Protein AF-0000000066992624 (afdb_homodimer)

Radius of gyration: 34.15 Å; Cα contacts (8 Å, |Δi|>4): 2278; chains: 2; bounding box: 54×127×73 Å

Sequence (904 aa):
MALAYSEAIERLLHIAQHQRNSRLEYQRHVPLGESTGGVVAHDLVSPKSIPEYDTSAMDGYAIYSGATAGAAPETPVLFRVEGILAAGDLPKELPKPITNRDGQVEPCVEIMTGAIFPECGPTGKPYDACVKVEDAVLVDSPHQGHSGRHILVVKPIAPNANKRFANSDICKGDIIISKGEAVRPCHIMTLAAVGFEFIPLIRKPRVAIFSTGRELVNGKGATRDANGPYLAATAREMGLDVDFLGIVDDDAARLHCQAEKMANSGLYDLVITSGAVSKGKFDHVRQVLEQLDAEIVFHGLAIRPGHPALFALLPTKGARKTAFFGLPGNPGAAAACFRFLTVPYLRALQGQPPEPPILARLSSPRGVCNLKSAPQTDCFRLGLLSTTLEGQLTVQSNPDHSPAKLGPFLSANCWIHLKSDFFPPPTSSGLLVECYPVSPAGILNLQPSYYNMALAYSEAIERLLHIAQHQRNSRLEYQRHVPLGESTGGVVAHDLVSPKSIPEYDTSAMDGYAIYSGATAGAAPETPVLFRVEGILAAGDLPKELPKPITNRDGQVEPCVEIMTGAIFPECGPTGKPYDACVKVEDAVLVDSPHQGHSGRHILVVKPIAPNANKRFANSDICKGDIIISKGEAVRPCHIMTLAAVGFEFIPLIRKPRVAIFSTGRELVNGKGATRDANGPYLAATAREMGLDVDFLGIVDDDAARLHCQAEKMANSGLYDLVITSGAVSKGKFDHVRQVLEQLDAEIVFHGLAIRPGHPALFALLPTKGARKTAFFGLPGNPGAAAACFRFLTVPYLRALQGQPPEPPILARLSSPRGVCNLKSAPQTDCFRLGLLSTTLEGQLTVQSNPDHSPAKLGPFLSANCWIHLKSDFFPPPTSSGLLVECYPVSPAGILNLQPSYYN

Foldseek 3Di:
DFAFLVVLLVVLLVVLLVLLVQDPCFKDKDFLVPQFLFFFQFFDFFQAAVVNAKWFQAWAKQFQLVQCAPAAQVRWAKAFAQEEFEAPDDADAGEDFDQDPVGTHGYIHGYHHNTHAHQQHPVNGGRFEGDHRVQWAWDPPPDDDDPGIMIIGRHRDDGNYRMDGIRPPPHGGHGLDGGLDGDHVVSSVVCVVSPDGIGMGTDAFEEEEEEEEQLCDDDPRRDHADQLVVLQVLCVLSVHHYDYPYYFYLDLVRLLVVVVCVQAVVRGQEYEYEALLDPDPSNNNVVSCVVQVKAWPDAAHQEPPWGGKTWIWGHYPDPRTHIYIYTYNQNLRSLVCCQSPVLSSSSSSRPHDDDFFDKAFEDFVVLCVVVPRDASHKYKFFWAWAAEPVGGIYIYTDNDGDSNDDVSVVRGQWIWIQGNPRDPPPPGPGDITTIGGSRPNRDRPHHYDPDD/DFAFLVVLLVVLLVQLLVLLVQDPCFKDKDFLVPQFLFFFQFFDFFQAAVVNAKAFLAWAKQFQLVQCAPAAQVRWAKAFAQEEFEAPDDADAGDQFDQDPVGTHHYIHGYHHNTHAHDQHPVNGGRFEGDHHVQWAWDPPPDDDDPGIMIIGRHRDDGNYRMDGIRPPPHGGHGLDGGLDGDHVVSSVVCVVSPDGIGMGTDAFEEEEEEEEQLCDDDPRRDPQDQLVVLQVLCVLSVHHYDYPYYFYLDLVRLLVVVVCVQAVVRGQEYEYEALLDPDPSNNNVVSCVVQVKAWPDAAHQEPPWGGKTWIWGHYPDPRTHIYIYTYNQNLRSLVCCQSPVLSSSSSSRPHDDDFFDKAFEDFVVLCVVVPRDASHKYKFFWAWAAEPVGGIYIYTDNDGDSNDDVSVVRGQWIWIQGNPRDPPPPGPTDITTIGGSRPNRDRPHHYDPDD

Structure (mmCIF, N/CA/C/O backbone):
data_AF-0000000066992624-model_v1
#
loop_
_entity.id
_entity.type
_entity.pdbx_description
1 polymer 'molybdopterin adenylyltransferase'
#
loop_
_atom_site.group_PDB
_atom_site.id
_atom_site.type_symbol
_atom_site.label_atom_id
_atom_site.label_alt_id
_atom_site.label_comp_id
_atom_site.label_asym_id
_atom_site.label_entity_id
_atom_site.label_seq_id
_atom_site.pdbx_PDB_ins_code
_atom_site.Cartn_x
_atom_site.Cartn_y
_atom_site.Cartn_z
_atom_site.occupancy
_atom_site.B_iso_or_equiv
_atom_site.auth_seq_id
_atom_site.auth_comp_id
_atom_site.auth_asym_id
_atom_site.auth_atom_id
_atom_site.pdbx_PDB_model_num
ATOM 1 N N . MET A 1 1 ? 17.672 34 5.648 1 62.94 1 MET A N 1
ATOM 2 C CA . MET A 1 1 ? 17.016 33.562 4.426 1 62.94 1 MET A CA 1
ATOM 3 C C . MET A 1 1 ? 16.625 32.094 4.527 1 62.94 1 MET A C 1
ATOM 5 O O . MET A 1 1 ? 17.328 31.297 5.16 1 62.94 1 MET A O 1
ATOM 9 N N . ALA A 1 2 ? 15.398 31.859 4.117 1 86.19 2 ALA A N 1
ATOM 10 C CA . ALA A 1 2 ? 14.93 30.469 4.188 1 86.19 2 ALA A CA 1
ATOM 11 C C . ALA A 1 2 ? 15.766 29.562 3.289 1 86.19 2 ALA A C 1
ATOM 13 O O . ALA A 1 2 ? 16.203 29.984 2.213 1 86.19 2 ALA A O 1
ATOM 14 N N . LEU A 1 3 ? 16.25 28.469 3.82 1 93.75 3 LEU A N 1
ATOM 15 C CA . LEU A 1 3 ? 17.016 27.469 3.082 1 93.75 3 LEU A CA 1
ATOM 16 C C . LEU A 1 3 ? 16.203 26.875 1.946 1 93.75 3 LEU A C 1
ATOM 18 O O . LEU A 1 3 ? 15.016 26.562 2.127 1 93.75 3 LEU A O 1
ATOM 22 N N . ALA A 1 4 ? 16.844 26.797 0.786 1 94.94 4 ALA A N 1
ATOM 23 C CA . ALA A 1 4 ? 16.172 26.203 -0.369 1 94.94 4 ALA A CA 1
ATOM 24 C C . ALA A 1 4 ? 15.844 24.734 -0.123 1 94.94 4 ALA A C 1
ATOM 26 O O . ALA A 1 4 ? 16.625 24.016 0.519 1 94.94 4 ALA A O 1
ATOM 27 N N . TYR A 1 5 ? 14.766 24.297 -0.719 1 96.44 5 TYR A N 1
ATOM 28 C CA . TYR A 1 5 ? 14.32 22.906 -0.53 1 96.44 5 TYR A CA 1
ATOM 29 C C . TYR A 1 5 ? 15.375 21.922 -1.004 1 96.44 5 TYR A C 1
ATOM 31 O O . TYR A 1 5 ? 15.688 20.953 -0.305 1 96.44 5 TYR A O 1
ATOM 39 N N . SER A 1 6 ? 15.945 22.109 -2.174 1 95.25 6 SER A N 1
ATOM 40 C CA . SER A 1 6 ? 16.938 21.219 -2.752 1 95.25 6 SER A CA 1
ATOM 41 C C . SER A 1 6 ? 18.156 21.078 -1.845 1 95.25 6 SER A C 1
ATOM 43 O O . SER A 1 6 ? 18.672 19.969 -1.661 1 95.25 6 SER A O 1
ATOM 45 N N . GLU A 1 7 ? 18.578 22.172 -1.313 1 96.38 7 GLU A N 1
ATOM 46 C CA . GLU A 1 7 ? 19.719 22.141 -0.401 1 96.38 7 GLU A CA 1
ATOM 47 C C . GLU A 1 7 ? 19.375 21.391 0.885 1 96.38 7 GLU A C 1
ATOM 49 O O . GLU A 1 7 ? 20.188 20.625 1.402 1 96.38 7 GLU A O 1
ATOM 54 N N . ALA A 1 8 ? 18.188 21.641 1.414 1 97.81 8 ALA A N 1
ATOM 55 C CA . ALA A 1 8 ? 17.75 20.953 2.619 1 97.81 8 ALA A CA 1
ATOM 56 C C . ALA A 1 8 ? 17.75 19.438 2.42 1 97.81 8 ALA A C 1
ATOM 58 O O . ALA A 1 8 ? 18.219 18.688 3.281 1 97.81 8 ALA A O 1
ATOM 59 N N . ILE A 1 9 ? 17.297 18.984 1.275 1 97.81 9 ILE A N 1
ATOM 60 C CA . ILE A 1 9 ? 17.203 17.547 0.972 1 97.81 9 ILE A CA 1
ATOM 61 C C . ILE A 1 9 ? 18.609 16.969 0.861 1 97.81 9 ILE A C 1
ATOM 63 O O . ILE A 1 9 ? 18.875 15.867 1.364 1 97.81 9 ILE A O 1
ATOM 67 N N . GLU A 1 10 ? 19.469 17.656 0.234 1 97.69 10 GLU A N 1
ATOM 68 C CA . GLU A 1 10 ? 20.844 17.188 0.115 1 97.69 10 GLU A CA 1
ATOM 69 C C . GLU A 1 10 ? 21.484 16.984 1.488 1 97.69 10 GLU A C 1
ATOM 71 O O . GLU A 1 10 ? 22.109 15.945 1.739 1 97.69 10 GLU A O 1
ATOM 76 N N . ARG A 1 11 ? 21.281 17.938 2.336 1 97.88 11 ARG A N 1
ATOM 77 C CA . ARG A 1 11 ? 21.828 17.828 3.688 1 97.88 11 ARG A CA 1
ATOM 78 C C . ARG A 1 11 ? 21.203 16.656 4.438 1 97.88 11 ARG A C 1
ATOM 80 O O . ARG A 1 11 ? 21.906 15.875 5.078 1 97.88 11 ARG A O 1
ATOM 87 N N . LEU A 1 12 ? 19.906 16.578 4.355 1 97.62 12 LEU A N 1
ATOM 88 C CA . LEU A 1 12 ? 19.172 15.516 5.023 1 97.62 12 LEU A CA 1
ATOM 89 C C . LEU A 1 12 ? 19.672 14.141 4.578 1 97.62 12 LEU A C 1
ATOM 91 O O . LEU A 1 12 ? 19.891 13.258 5.41 1 97.62 12 LEU A O 1
ATOM 95 N N . LEU A 1 13 ? 19.828 13.977 3.281 1 97.69 13 LEU A N 1
ATOM 96 C CA . LEU A 1 13 ? 20.234 12.688 2.727 1 97.69 13 LEU A CA 1
ATOM 97 C C . LEU A 1 13 ? 21.656 12.336 3.154 1 97.69 13 LEU A C 1
ATOM 99 O O . LEU A 1 13 ? 21.938 11.18 3.471 1 97.69 13 LEU A O 1
ATOM 103 N N . HIS A 1 14 ? 22.516 13.328 3.193 1 97.12 14 HIS A N 1
ATOM 104 C CA . HIS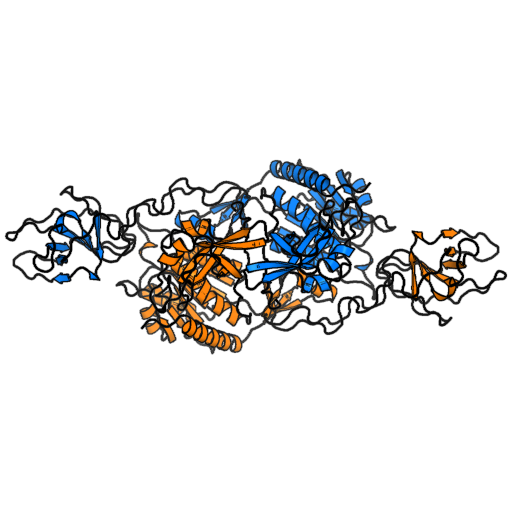 A 1 14 ? 23.891 13.117 3.637 1 97.12 14 HIS A CA 1
ATOM 105 C C . HIS A 1 14 ? 23.938 12.664 5.09 1 97.12 14 HIS A C 1
ATOM 107 O O . HIS A 1 14 ? 24.641 11.703 5.426 1 97.12 14 HIS A O 1
ATOM 113 N N . ILE A 1 15 ? 23.188 13.258 5.883 1 97 15 ILE A N 1
ATOM 114 C CA . ILE A 1 15 ? 23.156 12.93 7.305 1 97 15 ILE A CA 1
ATOM 115 C C . ILE A 1 15 ? 22.547 11.539 7.496 1 97 15 ILE A C 1
ATOM 117 O O . ILE A 1 15 ? 23.047 10.75 8.305 1 97 15 ILE A O 1
ATOM 121 N N . ALA A 1 16 ? 21.484 11.242 6.801 1 96.69 16 ALA A N 1
ATOM 122 C CA . ALA A 1 16 ? 20.844 9.93 6.895 1 96.69 16 ALA A CA 1
ATOM 123 C C . ALA A 1 16 ? 21.828 8.82 6.543 1 96.69 16 ALA A C 1
ATOM 125 O O . ALA A 1 16 ? 21.859 7.781 7.211 1 96.69 16 ALA A O 1
ATOM 126 N N . GLN A 1 17 ? 22.578 9.047 5.488 1 94.06 17 GLN A N 1
ATOM 127 C CA . GLN A 1 17 ? 23.562 8.062 5.062 1 94.06 17 GLN A CA 1
ATOM 128 C C . GLN A 1 17 ? 24.625 7.844 6.137 1 94.06 17 GLN A C 1
ATOM 130 O O . GLN A 1 17 ? 25.016 6.707 6.414 1 94.06 17 GLN A O 1
ATOM 135 N N . HIS A 1 18 ? 25.031 8.906 6.719 1 93.12 18 HIS A N 1
ATOM 136 C CA . HIS A 1 18 ? 26.016 8.812 7.789 1 93.12 18 HIS A CA 1
ATOM 137 C C . HIS A 1 18 ? 25.453 8.055 8.984 1 93.12 18 HIS A C 1
ATOM 139 O O . HIS A 1 18 ? 26.141 7.207 9.562 1 93.12 18 HIS A O 1
ATOM 145 N N . GLN A 1 19 ? 24.266 8.398 9.328 1 92.44 19 GLN A N 1
ATOM 146 C CA . GLN A 1 19 ? 23.625 7.723 10.461 1 92.44 19 GLN A CA 1
ATOM 147 C C . GLN A 1 19 ? 23.422 6.238 10.172 1 92.44 19 GLN A C 1
ATOM 149 O O . GLN A 1 19 ? 23.562 5.398 11.062 1 92.44 19 GLN A O 1
ATOM 154 N N . ARG A 1 20 ? 23.047 5.934 8.945 1 91.19 20 ARG A N 1
ATOM 155 C CA . ARG A 1 20 ? 22.891 4.543 8.547 1 91.19 20 ARG A CA 1
ATOM 156 C C . ARG A 1 20 ? 24.172 3.758 8.75 1 91.19 20 ARG A C 1
ATOM 158 O O . ARG A 1 20 ? 24.156 2.656 9.305 1 91.19 20 ARG A O 1
ATOM 165 N N . ASN A 1 21 ? 25.25 4.332 8.352 1 87.81 21 ASN A N 1
ATOM 166 C CA . ASN A 1 21 ? 26.562 3.682 8.414 1 87.81 21 ASN A CA 1
ATOM 167 C C . ASN A 1 21 ? 27.047 3.523 9.852 1 87.81 21 ASN A C 1
ATOM 169 O O . ASN A 1 21 ? 27.891 2.684 10.133 1 87.81 21 ASN A O 1
ATOM 173 N N . SER A 1 22 ? 26.469 4.293 10.711 1 83.38 22 SER A N 1
ATOM 174 C CA . SER A 1 22 ? 26.922 4.277 12.094 1 83.38 22 SER A CA 1
ATOM 175 C C . SER A 1 22 ? 26.062 3.346 12.945 1 83.38 22 SER A C 1
ATOM 177 O O . SER A 1 22 ? 26.328 3.162 14.133 1 83.38 22 SER A O 1
ATOM 179 N N . ARG A 1 23 ? 25.078 2.764 12.305 1 80 23 ARG A N 1
ATOM 180 C CA . ARG A 1 23 ? 24.188 1.876 13.055 1 80 23 ARG A CA 1
ATOM 181 C C . ARG A 1 23 ? 24.891 0.557 13.383 1 80 23 ARG A C 1
ATOM 183 O O . ARG A 1 23 ? 25.438 -0.093 12.492 1 80 23 ARG A O 1
ATOM 190 N N . LEU A 1 24 ? 25.016 0.186 14.625 1 67.44 24 LEU A N 1
ATOM 191 C CA . LEU A 1 24 ? 25.672 -1.04 15.062 1 67.44 24 LEU A CA 1
ATOM 192 C C . LEU A 1 24 ? 24.922 -2.27 14.555 1 67.44 24 LEU A C 1
ATOM 194 O O . LEU A 1 24 ? 25.516 -3.152 13.93 1 67.44 24 LEU A O 1
ATOM 198 N N . GLU A 1 25 ? 23.688 -2.418 15.047 1 70.69 25 GLU A N 1
ATOM 199 C CA . GLU A 1 25 ? 22.859 -3.543 14.609 1 70.69 25 GLU A CA 1
ATOM 200 C C . GLU A 1 25 ? 21.953 -3.145 13.445 1 70.69 25 GLU A C 1
ATOM 202 O O . GLU A 1 25 ? 20.75 -2.955 13.625 1 70.69 25 GLU A O 1
ATOM 207 N N . TYR A 1 26 ? 22.641 -3.301 12.258 1 81.12 26 TYR A N 1
ATOM 208 C CA . TYR A 1 26 ? 21.984 -2.676 11.117 1 81.12 26 TYR A CA 1
ATOM 209 C C . TYR A 1 26 ? 21.031 -3.652 10.43 1 81.12 26 TYR A C 1
ATOM 211 O O . TYR A 1 26 ? 20.141 -3.24 9.695 1 81.12 26 TYR A O 1
ATOM 219 N N . GLN A 1 27 ? 21.234 -4.984 10.836 1 88.31 27 GLN A N 1
ATOM 220 C CA . GLN A 1 27 ? 20.359 -5.93 10.156 1 88.31 27 GLN A CA 1
ATOM 221 C C . GLN A 1 27 ? 19.906 -7.031 11.109 1 88.31 27 GLN A C 1
ATOM 223 O O . GLN A 1 27 ? 20.5 -7.223 12.172 1 88.31 27 GLN A O 1
ATOM 228 N N . ARG A 1 28 ? 18.844 -7.613 10.789 1 92.31 28 ARG A N 1
ATOM 229 C CA . ARG A 1 28 ? 18.281 -8.742 11.523 1 92.31 28 ARG A CA 1
ATOM 230 C C . ARG A 1 28 ? 17.781 -9.82 10.57 1 92.31 28 ARG A C 1
ATOM 232 O O . ARG A 1 28 ? 17.266 -9.508 9.484 1 92.31 28 ARG A O 1
ATOM 239 N N . HIS A 1 29 ? 17.984 -11.055 10.945 1 96.25 29 HIS A N 1
ATOM 240 C CA . HIS A 1 29 ? 17.406 -12.164 10.188 1 96.25 29 HIS A CA 1
ATOM 241 C C . HIS A 1 29 ? 15.961 -12.414 10.586 1 96.25 29 HIS A C 1
ATOM 243 O O . HIS A 1 29 ? 15.672 -12.672 11.758 1 96.25 29 HIS A O 1
ATOM 249 N N . VAL A 1 30 ? 15.125 -12.305 9.617 1 97.06 30 VAL A N 1
ATOM 250 C CA . VAL A 1 30 ? 13.688 -12.406 9.859 1 97.06 30 VAL A CA 1
ATOM 251 C C . VAL A 1 30 ? 13.125 -13.594 9.094 1 97.06 30 VAL A C 1
ATOM 253 O O . VAL A 1 30 ? 13.531 -13.859 7.957 1 97.06 30 VAL A O 1
ATOM 256 N N . PRO A 1 31 ? 12.188 -14.359 9.789 1 97.94 31 PRO A N 1
ATOM 257 C CA . PRO A 1 31 ? 11.523 -15.406 9.016 1 97.94 31 PRO A CA 1
ATOM 258 C C . PRO A 1 31 ? 10.883 -14.883 7.734 1 97.94 31 PRO A C 1
ATOM 260 O O . PRO A 1 31 ? 10.305 -13.797 7.727 1 97.94 31 PRO A O 1
ATOM 263 N N . LEU A 1 32 ? 10.984 -15.633 6.648 1 97.88 32 LEU A N 1
ATOM 264 C CA . LEU A 1 32 ? 10.516 -15.211 5.332 1 97.88 32 LEU A CA 1
ATOM 265 C C . LEU A 1 32 ? 9.047 -14.797 5.387 1 97.88 32 LEU A C 1
ATOM 267 O O . LEU A 1 32 ? 8.664 -13.781 4.801 1 97.88 32 LEU A O 1
ATOM 271 N N . GLY A 1 33 ? 8.289 -15.531 6.164 1 96.5 33 GLY A N 1
ATOM 272 C CA . GLY A 1 33 ? 6.859 -15.273 6.242 1 96.5 33 GLY A CA 1
ATOM 273 C C . GLY A 1 33 ? 6.523 -13.969 6.934 1 96.5 33 GLY A C 1
ATOM 274 O O . GLY A 1 33 ? 5.398 -13.477 6.828 1 96.5 33 GLY A O 1
ATOM 275 N N . GLU A 1 34 ? 7.461 -13.352 7.59 1 95.56 34 GLU A N 1
ATOM 276 C CA . GLU A 1 34 ? 7.258 -12.109 8.328 1 95.56 34 GLU A CA 1
ATOM 277 C C . GLU A 1 34 ? 8.031 -10.961 7.695 1 95.56 34 GLU A C 1
ATOM 279 O O . GLU A 1 34 ? 8.164 -9.891 8.289 1 95.56 34 GLU A O 1
ATOM 284 N N . SER A 1 35 ? 8.453 -11.156 6.52 1 97.19 35 SER A N 1
ATOM 285 C CA . SER A 1 35 ? 9.445 -10.242 5.973 1 97.19 35 SER A CA 1
ATOM 286 C C . SER A 1 35 ? 8.797 -9.188 5.078 1 97.19 35 SER A C 1
ATOM 288 O O . SER A 1 35 ? 9.438 -8.203 4.707 1 97.19 35 SER A O 1
ATOM 290 N N . THR A 1 36 ? 7.504 -9.328 4.766 1 96 36 THR A N 1
ATOM 291 C CA . THR A 1 36 ? 6.859 -8.398 3.842 1 96 36 THR A CA 1
ATOM 292 C C . THR A 1 36 ? 6.988 -6.961 4.332 1 96 36 THR A C 1
ATOM 294 O O . THR A 1 36 ? 6.758 -6.68 5.512 1 96 36 THR A O 1
ATOM 297 N N . GLY A 1 37 ? 7.402 -6.062 3.447 1 93.88 37 GLY A N 1
ATOM 298 C CA . GLY A 1 37 ? 7.52 -4.648 3.775 1 93.88 37 GLY A CA 1
ATOM 299 C C . GLY A 1 37 ? 8.891 -4.27 4.297 1 93.88 37 GLY A C 1
ATOM 300 O O . GLY A 1 37 ? 9.242 -3.086 4.34 1 93.88 37 GLY A O 1
ATOM 301 N N . GLY A 1 38 ? 9.656 -5.258 4.781 1 96.12 38 GLY A N 1
ATOM 302 C CA . GLY A 1 38 ? 11.016 -4.996 5.23 1 96.12 38 GLY A CA 1
ATOM 303 C C . GLY A 1 38 ? 11.969 -4.676 4.094 1 96.12 38 GLY A C 1
ATOM 304 O O . GLY A 1 38 ? 11.719 -5.051 2.945 1 96.12 38 GLY A O 1
ATOM 305 N N . VAL A 1 39 ? 13.039 -3.961 4.402 1 96.62 39 VAL A N 1
ATOM 306 C CA . VAL A 1 39 ? 14.055 -3.596 3.412 1 96.62 39 VAL A CA 1
ATOM 307 C C . VAL A 1 39 ? 15.242 -4.543 3.518 1 96.62 39 VAL A C 1
ATOM 309 O O . VAL A 1 39 ? 15.805 -4.734 4.602 1 96.62 39 VAL A O 1
ATOM 312 N N . VAL A 1 40 ? 15.594 -5.113 2.385 1 97.56 40 VAL A N 1
ATOM 313 C CA . VAL A 1 40 ? 16.656 -6.117 2.428 1 97.56 40 VAL A CA 1
ATOM 314 C C . VAL A 1 40 ? 18.016 -5.438 2.594 1 97.56 40 VAL A C 1
ATOM 316 O O . VAL A 1 40 ? 18.266 -4.387 1.995 1 97.56 40 VAL A O 1
ATOM 319 N N . ALA A 1 41 ? 18.875 -6.012 3.369 1 95.69 41 ALA A N 1
ATOM 320 C CA . ALA A 1 41 ? 20.172 -5.438 3.723 1 95.69 41 ALA A CA 1
ATOM 321 C C . ALA A 1 41 ? 21.219 -5.738 2.648 1 95.69 41 ALA A C 1
ATOM 323 O O . ALA A 1 41 ? 22.219 -5.031 2.535 1 95.69 41 ALA A O 1
ATOM 324 N N . HIS A 1 42 ? 20.984 -6.836 1.889 1 95.5 42 HIS A N 1
ATOM 325 C CA . HIS A 1 42 ? 21.891 -7.309 0.848 1 95.5 42 HIS A CA 1
ATOM 326 C C . HIS A 1 42 ? 21.125 -7.828 -0.36 1 95.5 42 HIS A C 1
ATOM 328 O O . HIS A 1 42 ? 19.938 -8.148 -0.255 1 95.5 42 HIS A O 1
ATOM 334 N N . ASP A 1 43 ? 21.891 -7.848 -1.458 1 97.94 43 ASP A N 1
ATOM 335 C CA . ASP A 1 43 ? 21.297 -8.562 -2.586 1 97.94 43 ASP A CA 1
ATOM 336 C C . ASP A 1 43 ? 21.016 -10.023 -2.223 1 97.94 43 ASP A C 1
ATOM 338 O O . ASP A 1 43 ? 21.891 -10.711 -1.673 1 97.94 43 ASP A O 1
ATOM 342 N N . LEU A 1 44 ? 19.859 -10.453 -2.445 1 98.44 44 LEU A N 1
ATOM 343 C CA . LEU A 1 44 ? 19.547 -11.867 -2.285 1 98.44 44 LEU A CA 1
ATOM 344 C C . LEU A 1 44 ? 19.578 -12.586 -3.633 1 98.44 44 LEU A C 1
ATOM 346 O O . LEU A 1 44 ? 18.812 -12.25 -4.535 1 98.44 44 LEU A O 1
ATOM 350 N N . VAL A 1 45 ? 20.422 -13.523 -3.77 1 98.19 45 VAL A N 1
ATOM 351 C CA . VAL A 1 45 ? 20.656 -14.219 -5.027 1 98.19 45 VAL A CA 1
ATOM 352 C C . VAL A 1 45 ? 20.188 -15.672 -4.906 1 98.19 45 VAL A C 1
ATOM 354 O O . VAL A 1 45 ? 20.281 -16.266 -3.832 1 98.19 45 VAL A O 1
ATOM 357 N N . SER A 1 46 ? 19.766 -16.172 -5.973 1 97.75 46 SER A N 1
ATOM 358 C CA . SER A 1 46 ? 19.281 -17.547 -5.949 1 97.75 46 SER A CA 1
ATOM 359 C C . SER A 1 46 ? 20.422 -18.531 -5.746 1 97.75 46 SER A C 1
ATOM 361 O O . SER A 1 46 ? 21.422 -18.5 -6.477 1 97.75 46 SER A O 1
ATOM 363 N N . PRO A 1 47 ? 20.312 -19.438 -4.805 1 96.75 47 PRO A N 1
ATOM 364 C CA . PRO A 1 47 ? 21.344 -20.453 -4.598 1 96.75 47 PRO A CA 1
ATOM 365 C C . PRO A 1 47 ? 21.203 -21.641 -5.562 1 96.75 47 PRO A C 1
ATOM 367 O O . PRO A 1 47 ? 22.078 -22.516 -5.598 1 96.75 47 PRO A O 1
ATOM 370 N N . LYS A 1 48 ? 20.172 -21.672 -6.336 1 94.62 48 LYS A N 1
ATOM 371 C CA . LYS A 1 48 ? 19.922 -22.766 -7.27 1 94.62 48 LYS A CA 1
ATOM 372 C C . LYS A 1 48 ? 19.125 -22.297 -8.484 1 94.62 48 LYS A C 1
ATOM 374 O O . LYS A 1 48 ? 18.641 -21.156 -8.5 1 94.62 48 LYS A O 1
ATOM 379 N N . SER A 1 49 ? 19.062 -23.125 -9.461 1 94.31 49 SER A N 1
ATOM 380 C CA . SER A 1 49 ? 18.281 -22.844 -10.648 1 94.31 49 SER A CA 1
ATOM 381 C C . SER A 1 49 ? 16.859 -23.406 -10.523 1 94.31 49 SER A C 1
ATOM 383 O O . SER A 1 49 ? 16.625 -24.344 -9.766 1 94.31 49 SER A O 1
ATOM 385 N N . ILE A 1 50 ? 15.969 -22.797 -11.203 1 92.62 50 ILE A N 1
ATOM 386 C CA . ILE A 1 50 ? 14.602 -23.297 -11.328 1 92.62 50 ILE A CA 1
ATOM 387 C C . ILE A 1 50 ? 14.234 -23.453 -12.797 1 92.62 50 ILE A C 1
ATOM 389 O O . ILE A 1 50 ? 14.266 -22.484 -13.562 1 92.62 50 ILE A O 1
ATOM 393 N N . PRO A 1 51 ? 13.844 -24.609 -13.227 1 90.31 51 PRO A N 1
ATOM 394 C CA . PRO A 1 51 ? 14.031 -25.859 -12.484 1 90.31 51 PRO A CA 1
ATOM 395 C C . PRO A 1 51 ? 15.5 -26.281 -12.391 1 90.31 51 PRO A C 1
ATOM 397 O O . PRO A 1 51 ? 16.312 -25.844 -13.211 1 90.31 51 PRO A O 1
ATOM 400 N N . GLU A 1 52 ? 15.781 -27.031 -11.477 1 89.69 52 GLU A N 1
ATOM 401 C CA . GLU A 1 52 ? 17.141 -27.531 -11.312 1 89.69 52 GLU A CA 1
ATOM 402 C C . GLU A 1 52 ? 17.469 -28.609 -12.344 1 89.69 52 GLU A C 1
ATOM 404 O O . GLU A 1 52 ? 18.641 -28.797 -12.703 1 89.69 52 GLU A O 1
ATOM 409 N N . TYR A 1 53 ? 16.406 -29.266 -12.773 1 88.75 53 TYR A N 1
ATOM 410 C CA . TYR A 1 53 ? 16.516 -30.344 -13.766 1 88.75 53 TYR A CA 1
ATOM 411 C C . TYR A 1 53 ? 15.484 -30.156 -14.875 1 88.75 53 TYR A C 1
ATOM 413 O O . TYR A 1 53 ? 14.523 -29.391 -14.719 1 88.75 53 TYR A O 1
ATOM 421 N N . ASP A 1 54 ? 15.766 -30.812 -15.938 1 91.12 54 ASP A N 1
ATOM 422 C CA . ASP A 1 54 ? 14.734 -30.844 -16.969 1 91.12 54 ASP A CA 1
ATOM 423 C C . ASP A 1 54 ? 13.484 -31.562 -16.484 1 91.12 54 ASP A C 1
ATOM 425 O O . ASP A 1 54 ? 13.562 -32.656 -15.898 1 91.12 54 ASP A O 1
ATOM 429 N N . THR A 1 55 ? 12.383 -30.891 -16.672 1 90.25 55 THR A N 1
ATOM 430 C CA . THR A 1 55 ? 11.125 -31.469 -16.203 1 90.25 55 THR A CA 1
ATOM 431 C C . THR A 1 55 ? 10.102 -31.531 -17.328 1 90.25 55 THR A C 1
ATOM 433 O O . THR A 1 55 ? 10.281 -30.906 -18.375 1 90.25 55 THR A O 1
ATOM 436 N N . SER A 1 56 ? 9.109 -32.344 -17.094 1 91.38 56 SER A N 1
ATOM 437 C CA . SER A 1 56 ? 8.062 -32.469 -18.109 1 91.38 56 SER A CA 1
ATOM 438 C C . SER A 1 56 ? 7.055 -31.344 -18 1 91.38 56 SER A C 1
ATOM 440 O O . SER A 1 56 ? 6.645 -30.969 -16.906 1 91.38 56 SER A O 1
ATOM 442 N N . ALA A 1 57 ? 6.605 -30.797 -19.062 1 89.12 57 ALA A N 1
ATOM 443 C CA . ALA A 1 57 ? 5.613 -29.734 -19.109 1 89.12 57 ALA A CA 1
ATOM 444 C C . ALA A 1 57 ? 4.195 -30.297 -19.141 1 89.12 57 ALA A C 1
ATOM 446 O O . ALA A 1 57 ? 3.225 -29.562 -18.906 1 89.12 57 ALA A O 1
ATOM 447 N N . MET A 1 58 ? 4.105 -31.594 -19.422 1 88.69 58 MET A N 1
ATOM 448 C CA . MET A 1 58 ? 2.812 -32.25 -19.609 1 88.69 58 MET A CA 1
ATOM 449 C C . MET A 1 58 ? 2.818 -33.625 -19 1 88.69 58 MET A C 1
ATOM 451 O O . MET A 1 58 ? 3.883 -34.219 -18.797 1 88.69 58 MET A O 1
ATOM 455 N N . ASP A 1 59 ? 1.604 -34.062 -18.781 1 87.44 59 ASP A N 1
ATOM 456 C CA . ASP A 1 59 ? 1.459 -35.5 -18.484 1 87.44 59 ASP A CA 1
ATOM 457 C C . ASP A 1 59 ? 1.63 -36.344 -19.75 1 87.44 59 ASP A C 1
ATOM 459 O O . ASP A 1 59 ? 1.065 -36 -20.797 1 87.44 59 ASP A O 1
ATOM 463 N N . GLY A 1 60 ? 2.486 -37.375 -19.562 1 93.56 60 GLY A N 1
ATOM 464 C CA . GLY A 1 60 ? 2.697 -38.219 -20.734 1 93.56 60 GLY A CA 1
ATOM 465 C C . GLY A 1 60 ? 3.764 -39.281 -20.5 1 93.56 60 GLY A C 1
ATOM 466 O O . GLY A 1 60 ? 3.764 -39.969 -19.484 1 93.56 60 GLY A O 1
ATOM 467 N N . TYR A 1 61 ? 4.559 -39.438 -21.562 1 94.44 61 TYR A N 1
ATOM 468 C CA . 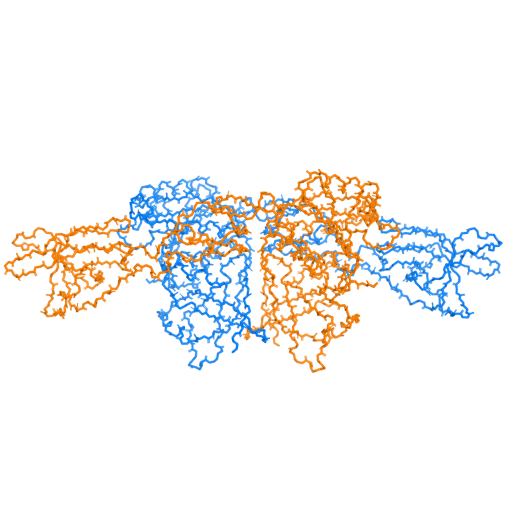TYR A 1 61 ? 5.602 -40.469 -21.547 1 94.44 61 TYR A CA 1
ATOM 469 C C . TYR A 1 61 ? 6.93 -39.906 -22.031 1 94.44 61 TYR A C 1
ATOM 471 O O . TYR A 1 61 ? 7.004 -39.312 -23.125 1 94.44 61 TYR A O 1
ATOM 479 N N . ALA A 1 62 ? 7.898 -40.031 -21.156 1 94.19 62 ALA A N 1
ATOM 480 C CA . ALA A 1 62 ? 9.25 -39.656 -21.578 1 94.19 62 ALA A CA 1
ATOM 481 C C . ALA A 1 62 ? 9.836 -40.688 -22.531 1 94.19 62 ALA A C 1
ATOM 483 O O . ALA A 1 62 ? 9.891 -41.875 -22.219 1 94.19 62 ALA A O 1
ATOM 484 N N . ILE A 1 63 ? 10.297 -40.188 -23.672 1 92.81 63 ILE A N 1
ATOM 485 C CA . ILE A 1 63 ? 10.766 -41.125 -24.703 1 92.81 63 ILE A CA 1
ATOM 486 C C . ILE A 1 63 ? 12.047 -40.562 -25.328 1 92.81 63 ILE A C 1
ATOM 488 O O . ILE A 1 63 ? 12.445 -39.438 -25.062 1 92.81 63 ILE A O 1
ATOM 492 N N . TYR A 1 64 ? 12.688 -41.5 -26.047 1 91.81 64 TYR A N 1
ATOM 493 C CA . TYR A 1 64 ? 13.703 -41.062 -27.016 1 91.81 64 TYR A CA 1
ATOM 494 C C . TYR A 1 64 ? 13.055 -40.656 -28.328 1 91.81 64 TYR A C 1
ATOM 496 O O . TYR A 1 64 ? 12.555 -41.5 -29.078 1 91.81 64 TYR A O 1
ATOM 504 N N . SER A 1 65 ? 13.094 -39.406 -28.625 1 93.5 65 SER A N 1
ATOM 505 C CA . SER A 1 65 ? 12.367 -38.844 -29.766 1 93.5 65 SER A CA 1
ATOM 506 C C . SER A 1 65 ? 12.867 -39.438 -31.078 1 93.5 65 SER A C 1
ATOM 508 O O . SER A 1 65 ? 12.094 -39.594 -32.031 1 93.5 65 SER A O 1
ATOM 510 N N . GLY A 1 66 ? 14.125 -39.75 -31.141 1 91.38 66 GLY A N 1
ATOM 511 C CA . GLY A 1 66 ? 14.703 -40.312 -32.344 1 91.38 66 GLY A CA 1
ATOM 512 C C . GLY A 1 66 ? 14.023 -41.594 -32.781 1 91.38 66 GLY A C 1
ATOM 513 O O . GLY A 1 66 ? 14.016 -41.906 -34 1 91.38 66 GLY A O 1
ATOM 514 N N . ALA A 1 67 ? 13.445 -42.281 -31.859 1 90.88 67 ALA A N 1
ATOM 515 C CA . ALA A 1 67 ? 12.781 -43.562 -32.156 1 90.88 67 ALA A CA 1
ATOM 516 C C . ALA A 1 67 ? 11.453 -43.312 -32.875 1 90.88 67 ALA A C 1
ATOM 518 O O . ALA A 1 67 ? 10.859 -44.25 -33.406 1 90.88 67 ALA A O 1
ATOM 519 N N . THR A 1 68 ? 10.977 -42.125 -32.938 1 93.81 68 THR A N 1
ATOM 520 C CA . THR A 1 68 ? 9.648 -41.844 -33.5 1 93.81 68 THR A CA 1
ATOM 521 C C . THR A 1 68 ? 9.766 -41.219 -34.875 1 93.81 68 THR A C 1
ATOM 523 O O . THR A 1 68 ? 8.766 -40.781 -35.469 1 93.81 68 THR A O 1
ATOM 526 N N . ALA A 1 69 ? 10.938 -41.094 -35.438 1 91.25 69 ALA A N 1
ATOM 527 C CA . ALA A 1 69 ? 11.172 -40.406 -36.688 1 91.25 69 ALA A CA 1
ATOM 528 C C . ALA A 1 69 ? 10.266 -40.969 -37.781 1 91.25 69 ALA A C 1
ATOM 530 O O . ALA A 1 69 ? 9.773 -40.219 -38.625 1 91.25 69 ALA A O 1
ATOM 531 N N . GLY A 1 70 ? 10.008 -42.219 -37.781 1 90 70 GLY A N 1
ATOM 532 C CA . GLY A 1 70 ? 9.195 -42.844 -38.812 1 90 70 GLY A CA 1
ATOM 533 C C . GLY A 1 70 ? 7.785 -43.156 -38.375 1 90 70 GLY A C 1
ATOM 534 O O . GLY A 1 70 ? 7.055 -43.875 -39.062 1 90 70 GLY A O 1
ATOM 535 N N . ALA A 1 71 ? 7.422 -42.625 -37.312 1 92.88 71 ALA A N 1
ATOM 536 C CA . ALA A 1 71 ? 6.113 -42.938 -36.75 1 92.88 71 ALA A CA 1
ATOM 537 C C . ALA A 1 71 ? 4.988 -42.344 -37.594 1 92.88 71 ALA A C 1
ATOM 539 O O . ALA A 1 71 ? 5.07 -41.188 -38 1 92.88 71 ALA A O 1
ATOM 540 N N . ALA A 1 72 ? 3.973 -43.031 -37.875 1 93.38 72 ALA A N 1
ATOM 541 C CA . ALA A 1 72 ? 2.766 -42.656 -38.625 1 93.38 72 ALA A CA 1
ATOM 542 C C . ALA A 1 72 ? 1.581 -43.531 -38.219 1 93.38 72 ALA A C 1
ATOM 544 O O . ALA A 1 72 ? 1.761 -44.562 -37.562 1 93.38 72 ALA A O 1
ATOM 545 N N . PRO A 1 73 ? 0.386 -43.031 -38.469 1 91.88 73 PRO A N 1
ATOM 546 C CA . PRO A 1 73 ? -0.776 -43.844 -38.094 1 91.88 73 PRO A CA 1
ATOM 547 C C . PRO A 1 73 ? -0.714 -45.25 -38.688 1 91.88 73 PRO A C 1
ATOM 549 O O . PRO A 1 73 ? -1.148 -46.219 -38.031 1 91.88 73 PRO A O 1
ATOM 552 N N . GLU A 1 74 ? -0.111 -45.344 -39.875 1 92.44 74 GLU A N 1
ATOM 553 C CA . GLU A 1 74 ? -0.014 -46.625 -40.562 1 92.44 74 GLU A CA 1
ATOM 554 C C . GLU A 1 74 ? 1.155 -47.438 -40.031 1 92.44 74 GLU A C 1
ATOM 556 O O . GLU A 1 74 ? 1.165 -48.656 -40.125 1 92.44 74 GLU A O 1
ATOM 561 N N . THR A 1 75 ? 2.203 -46.812 -39.469 1 91.62 75 THR A N 1
ATOM 562 C CA . THR A 1 75 ? 3.387 -47.469 -38.906 1 91.62 75 THR A CA 1
ATOM 563 C C . THR A 1 75 ? 3.689 -46.938 -37.5 1 91.62 75 THR A C 1
ATOM 565 O O . THR A 1 75 ? 4.723 -46.312 -37.281 1 91.62 75 THR A O 1
ATOM 568 N N . PRO A 1 76 ? 2.881 -47.219 -36.594 1 93 76 PRO A N 1
ATOM 569 C CA . PRO A 1 76 ? 3.098 -46.719 -35.25 1 93 76 PRO A CA 1
ATOM 570 C C . PRO A 1 76 ? 4.332 -47.344 -34.594 1 93 76 PRO A C 1
ATOM 572 O O . PRO A 1 76 ? 4.766 -48.438 -34.969 1 93 76 PRO A O 1
ATOM 575 N N . VAL A 1 77 ? 4.914 -46.625 -33.688 1 92.38 77 VAL A N 1
ATOM 576 C CA . VAL A 1 77 ? 6.07 -47.125 -32.938 1 92.38 77 VAL A CA 1
ATOM 577 C C . VAL A 1 77 ? 5.637 -47.531 -31.547 1 92.38 77 VAL A C 1
ATOM 579 O O . VAL A 1 77 ? 4.91 -46.812 -30.875 1 92.38 77 VAL A O 1
ATOM 582 N N . LEU A 1 78 ? 6.082 -48.688 -31.172 1 91.25 78 LEU A N 1
ATOM 583 C CA . LEU A 1 78 ? 5.719 -49.25 -29.875 1 91.25 78 LEU A CA 1
ATOM 584 C C . LEU A 1 78 ? 6.793 -48.969 -28.828 1 91.25 78 LEU A C 1
ATOM 586 O O . LEU A 1 78 ? 7.984 -49.094 -29.109 1 91.25 78 LEU A O 1
ATOM 590 N N . PHE A 1 79 ? 6.297 -48.406 -27.688 1 91.38 79 PHE A N 1
ATOM 591 C CA . PHE A 1 79 ? 7.164 -48.219 -26.516 1 91.38 79 PHE A CA 1
ATOM 592 C C . PHE A 1 79 ? 6.68 -49.062 -25.344 1 91.38 79 PHE A C 1
ATOM 594 O O . PHE A 1 79 ? 5.473 -49.188 -25.125 1 91.38 79 PHE A O 1
ATOM 601 N N . ARG A 1 80 ? 7.633 -49.562 -24.531 1 89.06 80 ARG A N 1
ATOM 602 C CA . ARG A 1 80 ? 7.301 -50.281 -23.297 1 89.06 80 ARG A CA 1
ATOM 603 C C . ARG A 1 80 ? 7.406 -49.344 -22.078 1 89.06 80 ARG A C 1
ATOM 605 O O . ARG A 1 80 ? 8.438 -48.688 -21.891 1 89.06 80 ARG A O 1
ATOM 612 N N . VAL A 1 81 ? 6.422 -49.25 -21.344 1 90.75 81 VAL A N 1
ATOM 613 C CA . VAL A 1 81 ? 6.402 -48.375 -20.172 1 90.75 81 VAL A CA 1
ATOM 614 C C . VAL A 1 81 ? 7.137 -49.062 -19.016 1 90.75 81 VAL A C 1
ATOM 616 O O . VAL A 1 81 ? 6.703 -50.094 -18.516 1 90.75 81 VAL A O 1
ATOM 619 N N . GLU A 1 82 ? 8.227 -48.5 -18.578 1 86.25 82 GLU A N 1
ATOM 620 C CA . GLU A 1 82 ? 9.109 -49.125 -17.594 1 86.25 82 GLU A CA 1
ATOM 621 C C . GLU A 1 82 ? 8.859 -48.562 -16.188 1 86.25 82 GLU A C 1
ATOM 623 O O . GLU A 1 82 ? 9.461 -49.031 -15.219 1 86.25 82 GLU A O 1
ATOM 628 N N . GLY A 1 83 ? 7.953 -47.625 -16.047 1 86.06 83 GLY A N 1
ATOM 629 C CA . GLY A 1 83 ? 7.676 -47.031 -14.75 1 86.06 83 GLY A CA 1
ATOM 630 C C . GLY A 1 83 ? 6.938 -45.719 -14.844 1 86.06 83 GLY A C 1
ATOM 631 O O . GLY A 1 83 ? 6.465 -45.344 -15.914 1 86.06 83 GLY A O 1
ATOM 632 N N . ILE A 1 84 ? 6.77 -45.188 -13.672 1 86.44 84 ILE A N 1
ATOM 633 C CA . ILE A 1 84 ? 6.078 -43.906 -13.562 1 86.44 84 ILE A CA 1
ATOM 634 C C . ILE A 1 84 ? 6.926 -42.938 -12.758 1 86.44 84 ILE A C 1
ATOM 636 O O . ILE A 1 84 ? 7.52 -43.312 -11.742 1 86.44 84 ILE A O 1
ATOM 640 N N . LEU A 1 85 ? 7.121 -41.781 -13.305 1 84.81 85 LEU A N 1
ATOM 641 C CA . LEU A 1 85 ? 7.785 -40.688 -12.609 1 84.81 85 LEU A CA 1
ATOM 642 C C . LEU A 1 85 ? 6.801 -39.562 -12.297 1 84.81 85 LEU A C 1
ATOM 644 O O . LEU A 1 85 ? 6.141 -39.031 -13.203 1 84.81 85 LEU A O 1
ATOM 648 N N . ALA A 1 86 ? 6.691 -39.25 -11.047 1 80.5 86 ALA A N 1
ATOM 649 C CA . ALA A 1 86 ? 5.871 -38.125 -10.602 1 80.5 86 ALA A CA 1
ATOM 650 C C . ALA A 1 86 ? 6.746 -36.969 -10.109 1 80.5 86 ALA A C 1
ATOM 652 O O . ALA A 1 86 ? 7.941 -37.125 -9.867 1 80.5 86 ALA A O 1
ATOM 653 N N . ALA A 1 87 ? 6.078 -35.812 -10.086 1 79.31 87 ALA A N 1
ATOM 654 C CA . ALA A 1 87 ? 6.801 -34.656 -9.539 1 79.31 87 ALA A CA 1
ATOM 655 C C . ALA A 1 87 ? 7.301 -34.969 -8.125 1 79.31 87 ALA A C 1
ATOM 657 O O . ALA A 1 87 ? 6.559 -35.5 -7.297 1 79.31 87 ALA A O 1
ATOM 658 N N . GLY A 1 88 ? 8.555 -34.688 -7.906 1 78.81 88 GLY A N 1
ATOM 659 C CA . GLY A 1 88 ? 9.148 -34.969 -6.609 1 78.81 88 GLY A CA 1
ATOM 660 C C . GLY A 1 88 ? 10.008 -36.219 -6.594 1 78.81 88 GLY A C 1
ATOM 661 O O . GLY A 1 88 ? 10.805 -36.438 -5.672 1 78.81 88 GLY A O 1
ATOM 662 N N . ASP A 1 89 ? 9.805 -37.094 -7.586 1 77.56 89 ASP A N 1
ATOM 663 C CA . ASP A 1 89 ? 10.586 -38.312 -7.676 1 77.56 89 ASP A CA 1
ATOM 664 C C . ASP A 1 89 ? 12 -38.031 -8.172 1 77.56 89 ASP A C 1
ATOM 666 O O . ASP A 1 89 ? 12.219 -37.094 -8.93 1 77.56 89 ASP A O 1
ATOM 670 N N . LEU A 1 90 ? 12.883 -38.875 -7.676 1 78.88 90 LEU A N 1
ATOM 671 C CA . LEU A 1 90 ? 14.234 -38.812 -8.227 1 78.88 90 LEU A CA 1
ATOM 672 C C . LEU A 1 90 ? 14.281 -39.469 -9.609 1 78.88 90 LEU A C 1
ATOM 674 O O . LEU A 1 90 ? 13.508 -40.375 -9.891 1 78.88 90 LEU A O 1
ATOM 678 N N . PRO A 1 91 ? 15.266 -38.938 -10.43 1 73.94 91 PRO A N 1
ATOM 679 C CA . PRO A 1 91 ? 15.375 -39.562 -11.758 1 73.94 91 PRO A CA 1
ATOM 680 C C . PRO A 1 91 ? 15.695 -41.062 -11.688 1 73.94 91 PRO A C 1
ATOM 682 O O . PRO A 1 91 ? 16.438 -41.5 -10.812 1 73.94 91 PRO A O 1
ATOM 685 N N . LYS A 1 92 ? 14.898 -41.812 -12.359 1 70.62 92 LYS A N 1
ATOM 686 C CA . LYS A 1 92 ? 15.102 -43.25 -12.391 1 70.62 92 LYS A CA 1
ATOM 687 C C . LYS A 1 92 ? 15.953 -43.656 -13.586 1 70.62 92 LYS A C 1
ATOM 689 O O . LYS A 1 92 ? 15.836 -43.094 -14.672 1 70.62 92 LYS A O 1
ATOM 694 N N . GLU A 1 93 ? 16.953 -44.438 -13.203 1 69.5 93 GLU A N 1
ATOM 695 C CA . GLU A 1 93 ? 17.641 -45.062 -14.32 1 69.5 93 GLU A CA 1
ATOM 696 C C . GLU A 1 93 ? 16.781 -46.156 -14.945 1 69.5 93 GLU A C 1
ATOM 698 O O . GLU A 1 93 ? 16.188 -46.969 -14.234 1 69.5 93 GLU A O 1
ATOM 703 N N . LEU A 1 94 ? 16.453 -45.969 -16.141 1 67.69 94 LEU A N 1
ATOM 704 C CA . LEU A 1 94 ? 15.562 -46.969 -16.75 1 67.69 94 LEU A CA 1
ATOM 705 C C . LEU A 1 94 ? 16.375 -48.062 -17.438 1 67.69 94 LEU A C 1
ATOM 707 O O . LEU A 1 94 ? 17.484 -47.812 -17.922 1 67.69 94 LEU A O 1
ATOM 711 N N . PRO A 1 95 ? 15.672 -49.25 -17.516 1 61.78 95 PRO A N 1
ATOM 712 C CA . PRO A 1 95 ? 16.344 -50.406 -18.094 1 61.78 95 PRO A CA 1
ATOM 713 C C . PRO A 1 95 ? 16.578 -50.25 -19.594 1 61.78 95 PRO A C 1
ATOM 715 O O . PRO A 1 95 ? 16.016 -49.375 -20.234 1 61.78 95 PRO A O 1
ATOM 718 N N . LYS A 1 96 ? 17.422 -51.156 -20.25 1 64.31 96 LYS A N 1
ATOM 719 C CA . LYS A 1 96 ? 17.781 -51.25 -21.656 1 64.31 96 LYS A CA 1
ATOM 720 C C . LYS A 1 96 ? 16.578 -51.625 -22.516 1 64.31 96 LYS A C 1
ATOM 722 O O . LYS A 1 96 ? 15.648 -52.281 -22.031 1 64.31 96 LYS A O 1
ATOM 727 N N . PRO A 1 97 ? 16.578 -51 -23.75 1 62.16 97 PRO A N 1
ATOM 728 C CA . PRO A 1 97 ? 15.555 -51.5 -24.672 1 62.16 97 PRO A CA 1
ATOM 729 C C . PRO A 1 97 ? 15.523 -53 -24.797 1 62.16 97 PRO A C 1
ATOM 731 O O . PRO A 1 97 ? 16.562 -53.656 -24.625 1 62.16 97 PRO A O 1
ATOM 734 N N . ILE A 1 98 ? 14.367 -53.531 -24.75 1 60.22 98 ILE A N 1
ATOM 735 C CA . ILE A 1 98 ? 14.242 -54.969 -24.906 1 60.22 98 ILE A CA 1
ATOM 736 C C . ILE A 1 98 ? 14.062 -55.344 -26.391 1 60.22 98 ILE A C 1
ATOM 738 O O . ILE A 1 98 ? 13.305 -54.656 -27.094 1 60.22 98 ILE A O 1
ATOM 742 N N . THR A 1 99 ? 15.102 -56.031 -26.969 1 59.38 99 THR A N 1
ATOM 743 C CA . THR A 1 99 ? 14.969 -56.562 -28.312 1 59.38 99 THR A CA 1
ATOM 744 C C . THR A 1 99 ? 14.078 -57.812 -28.328 1 59.38 99 THR A C 1
ATOM 746 O O . THR A 1 99 ? 14.273 -58.719 -27.531 1 59.38 99 THR A O 1
ATOM 749 N N . ASN A 1 100 ? 12.844 -57.594 -28.828 1 52.97 100 ASN A N 1
ATOM 750 C CA . ASN A 1 100 ? 12.016 -58.781 -29 1 52.97 100 ASN A CA 1
ATOM 751 C C . ASN A 1 100 ? 11.938 -59.219 -30.469 1 52.97 100 ASN A C 1
ATOM 753 O O . ASN A 1 100 ? 12.578 -58.594 -31.328 1 52.97 100 ASN A O 1
ATOM 757 N N . ARG A 1 101 ? 11.312 -60.438 -30.719 1 58.09 101 ARG A N 1
ATOM 758 C CA . ARG A 1 101 ? 11.188 -61.031 -32.062 1 58.09 101 ARG A CA 1
ATOM 759 C C . ARG A 1 101 ? 10.633 -60.031 -33.031 1 58.09 101 ARG A C 1
ATOM 761 O O . ARG A 1 101 ? 10.906 -60.094 -34.25 1 58.09 101 ARG A O 1
ATOM 768 N N . ASP A 1 102 ? 9.797 -59.188 -32.594 1 54.47 102 ASP A N 1
ATOM 769 C CA . ASP A 1 102 ? 9.078 -58.281 -33.469 1 54.47 102 ASP A CA 1
ATOM 770 C C . ASP A 1 102 ? 9.844 -56.969 -33.625 1 54.47 102 ASP A C 1
ATOM 772 O O . ASP A 1 102 ? 9.328 -56 -34.219 1 54.47 102 ASP A O 1
ATOM 776 N N . GLY A 1 103 ? 11.102 -57.031 -33.125 1 64 103 GLY A N 1
ATOM 777 C CA . GLY A 1 103 ? 11.977 -55.875 -33.25 1 64 103 GLY A CA 1
ATOM 778 C C . GLY A 1 103 ? 12.289 -55.219 -31.922 1 64 103 GLY A C 1
ATOM 779 O O . GLY A 1 103 ? 12.047 -55.781 -30.859 1 64 103 GLY A O 1
ATOM 780 N N . GLN A 1 104 ? 12.953 -54.188 -31.953 1 70.5 104 GLN A N 1
ATOM 781 C CA . GLN A 1 104 ? 13.422 -53.469 -30.766 1 70.5 104 GLN A CA 1
ATOM 782 C C . GLN A 1 104 ? 12.328 -52.562 -30.219 1 70.5 104 GLN A C 1
ATOM 784 O O . GLN A 1 104 ? 11.719 -51.781 -30.953 1 70.5 104 GLN A O 1
ATOM 789 N N . VAL A 1 105 ? 11.828 -52.938 -29.031 1 84.25 105 VAL A N 1
ATOM 790 C CA . VAL A 1 105 ? 10.859 -52.062 -28.359 1 84.25 105 VAL A CA 1
ATOM 791 C C . VAL A 1 105 ? 11.594 -51.125 -27.422 1 84.25 105 VAL A C 1
ATOM 793 O O . VAL A 1 105 ? 12.312 -51.562 -26.516 1 84.25 105 VAL A O 1
ATOM 796 N N . GLU A 1 106 ? 11.422 -49.844 -27.797 1 86 106 GLU A N 1
ATOM 797 C CA . GLU A 1 106 ? 12.078 -48.812 -27 1 86 106 GLU A CA 1
ATOM 798 C C . GLU A 1 106 ? 11.383 -48.625 -25.656 1 86 106 GLU A C 1
ATOM 800 O O . GLU A 1 106 ? 10.156 -48.75 -25.562 1 86 106 GLU A O 1
ATOM 805 N N . PRO A 1 107 ? 12.188 -48.406 -24.609 1 86.88 107 PRO A N 1
ATOM 806 C CA . PRO A 1 107 ? 11.578 -48.094 -23.312 1 86.88 107 PRO A CA 1
ATOM 807 C C . PRO A 1 107 ? 11.062 -46.688 -23.203 1 86.88 107 PRO A C 1
ATOM 809 O O . PRO A 1 107 ? 11.531 -45.781 -23.922 1 86.88 107 PRO A O 1
ATOM 812 N N . CYS A 1 108 ? 10.062 -46.438 -22.469 1 90.88 108 CYS A N 1
ATOM 813 C CA . CYS A 1 108 ? 9.594 -45.125 -22.062 1 90.88 108 CYS A CA 1
ATOM 814 C C . CYS A 1 108 ? 9.156 -45.125 -20.609 1 90.88 108 CYS A C 1
ATOM 816 O O . CYS A 1 108 ? 9.109 -46.188 -19.969 1 90.88 108 CYS A O 1
ATOM 818 N N . VAL A 1 109 ? 9.016 -43.969 -20.047 1 91 109 VAL A N 1
ATOM 819 C CA . VAL A 1 109 ? 8.562 -43.812 -18.672 1 91 109 VAL A CA 1
ATOM 820 C C . VAL A 1 109 ? 7.352 -42.875 -18.625 1 91 109 VAL A C 1
ATOM 822 O O . VAL A 1 109 ? 7.355 -41.812 -19.234 1 91 109 VAL A O 1
ATOM 825 N N . GLU A 1 110 ? 6.316 -43.406 -18.016 1 91.56 110 GLU A N 1
ATOM 826 C CA . GLU A 1 110 ? 5.227 -42.469 -17.734 1 91.56 110 GLU A CA 1
ATOM 827 C C . GLU A 1 110 ? 5.684 -41.312 -16.828 1 91.56 110 GLU A C 1
ATOM 829 O O . GLU A 1 110 ? 6.285 -41.562 -15.781 1 91.56 110 GLU A O 1
ATOM 834 N N . ILE A 1 111 ? 5.473 -40.125 -17.25 1 90.56 111 ILE A N 1
ATOM 835 C CA . ILE A 1 111 ? 5.992 -38.969 -16.531 1 90.56 111 ILE A CA 1
ATOM 836 C C . ILE A 1 111 ? 4.883 -37.938 -16.344 1 90.56 111 ILE A C 1
ATOM 838 O O . ILE A 1 111 ? 4.145 -37.625 -17.281 1 90.56 111 ILE A O 1
ATOM 842 N N . MET A 1 112 ? 4.742 -37.469 -15.141 1 85.19 112 MET A N 1
ATOM 843 C CA . MET A 1 112 ? 3.746 -36.438 -14.828 1 85.19 112 MET A CA 1
ATOM 844 C C . MET A 1 112 ? 4.34 -35.062 -14.977 1 85.19 112 MET A C 1
ATOM 846 O O . MET A 1 112 ? 5.559 -34.875 -14.984 1 85.19 112 MET A O 1
ATOM 850 N N . THR A 1 113 ? 3.398 -34.094 -15.094 1 85.12 113 THR A N 1
ATOM 851 C CA . THR A 1 113 ? 3.812 -32.719 -15.18 1 85.12 113 THR A CA 1
ATOM 852 C C . THR A 1 113 ? 4.695 -32.344 -13.992 1 85.12 113 THR A C 1
ATOM 854 O O . THR A 1 113 ? 4.355 -32.625 -12.844 1 85.12 113 THR A O 1
ATOM 857 N N . GLY A 1 114 ? 5.836 -31.781 -14.344 1 84.44 114 GLY A N 1
ATOM 858 C CA . GLY A 1 114 ? 6.73 -31.312 -13.297 1 84.44 114 GLY A CA 1
ATOM 859 C C . GLY A 1 114 ? 7.758 -32.344 -12.891 1 84.44 114 GLY A C 1
ATOM 860 O O . GLY A 1 114 ? 8.727 -32.031 -12.188 1 84.44 114 GLY A O 1
ATOM 861 N N . ALA A 1 115 ? 7.617 -33.594 -13.312 1 85.94 115 ALA A N 1
ATOM 862 C CA . ALA A 1 115 ? 8.562 -34.656 -12.961 1 85.94 115 ALA A CA 1
ATOM 863 C C . ALA A 1 115 ? 9.875 -34.469 -13.711 1 85.94 115 ALA A C 1
ATOM 865 O O . ALA A 1 115 ? 9.891 -34.031 -14.859 1 85.94 115 ALA A O 1
ATOM 866 N N . ILE A 1 116 ? 10.945 -34.938 -13.055 1 88.94 116 ILE A N 1
ATOM 867 C CA . ILE A 1 116 ? 12.289 -34.844 -13.633 1 88.94 116 ILE A CA 1
ATOM 868 C C . ILE A 1 116 ? 12.438 -35.906 -14.727 1 88.94 116 ILE A C 1
ATOM 870 O O . ILE A 1 116 ? 12.023 -37.031 -14.562 1 88.94 116 ILE A O 1
ATOM 874 N N . PHE A 1 117 ? 13 -35.469 -15.812 1 90.75 117 PHE A N 1
ATOM 875 C CA . PHE A 1 117 ? 13.266 -36.406 -16.891 1 90.75 117 PHE A CA 1
ATOM 876 C C . PHE A 1 117 ? 14.234 -37.5 -16.453 1 90.75 117 PHE A C 1
ATOM 878 O O . PHE A 1 117 ? 15.188 -37.219 -15.719 1 90.75 117 PHE A O 1
ATOM 885 N N . PRO A 1 118 ? 13.977 -38.656 -16.953 1 88.62 118 PRO A N 1
ATOM 886 C CA . PRO A 1 118 ? 14.883 -39.719 -16.578 1 88.62 118 PRO A CA 1
ATOM 887 C C . PRO A 1 118 ? 16.281 -39.562 -17.188 1 88.62 118 PRO A C 1
ATOM 889 O O . PRO A 1 118 ? 16.438 -38.875 -18.188 1 88.62 118 PRO A O 1
ATOM 892 N N . GLU A 1 119 ? 17.219 -40.062 -16.469 1 80.44 119 GLU A N 1
ATOM 893 C CA . GLU A 1 119 ? 18.609 -40.062 -16.938 1 80.44 119 GLU A CA 1
ATOM 894 C C . GLU A 1 119 ? 18.797 -41.125 -18.031 1 80.44 119 GLU A C 1
ATOM 896 O O . GLU A 1 119 ? 17.969 -42.031 -18.172 1 80.44 119 GLU A O 1
ATOM 901 N N . CYS A 1 120 ? 19.844 -40.781 -18.891 1 72.94 120 CYS A N 1
ATOM 902 C CA . CYS A 1 120 ? 20.156 -41.719 -19.953 1 72.94 120 CYS A CA 1
ATOM 903 C C . CYS A 1 120 ? 20.406 -43.094 -19.406 1 72.94 120 CYS A C 1
ATOM 905 O O . CYS A 1 120 ? 21.062 -43.25 -18.375 1 72.94 120 CYS A O 1
ATOM 907 N N . GLY A 1 121 ? 19.609 -44 -19.812 1 58.56 121 GLY A N 1
ATOM 908 C CA . GLY A 1 121 ? 19.797 -45.406 -19.422 1 58.56 121 GLY A CA 1
ATOM 909 C C . GLY A 1 121 ? 21.047 -46 -20.031 1 58.56 121 GLY A C 1
ATOM 910 O O . GLY A 1 121 ? 21.875 -45.312 -20.609 1 58.56 121 GLY A O 1
ATOM 911 N N . PRO A 1 122 ? 21.203 -47.219 -19.797 1 57.81 122 PRO A N 1
ATOM 912 C CA . PRO A 1 122 ? 22.359 -47.969 -20.297 1 57.81 122 PRO A CA 1
ATOM 913 C C . PRO A 1 122 ? 22.484 -47.906 -21.812 1 57.81 122 PRO A C 1
ATOM 915 O O . PRO A 1 122 ? 23.578 -48.156 -22.344 1 57.81 122 PRO A O 1
ATOM 918 N N . THR A 1 123 ? 21.391 -47.75 -22.516 1 57.53 123 THR A N 1
ATOM 919 C CA . THR A 1 123 ? 21.469 -47.75 -23.969 1 57.53 123 THR A CA 1
ATOM 920 C C . THR A 1 123 ? 22.172 -46.5 -24.469 1 57.53 123 THR A C 1
ATOM 922 O O . THR A 1 123 ? 22.562 -46.406 -25.641 1 57.53 123 THR A O 1
ATOM 925 N N . GLY A 1 124 ? 22.391 -45.594 -23.562 1 68.88 124 GLY A N 1
ATOM 926 C CA . GLY A 1 124 ? 23.062 -44.344 -23.922 1 68.88 124 GLY A CA 1
ATOM 927 C C . GLY A 1 124 ? 22.141 -43.344 -24.594 1 68.88 124 GLY A C 1
ATOM 928 O O . GLY A 1 124 ? 22.531 -42.219 -24.859 1 68.88 124 GLY A O 1
ATOM 929 N N . LYS A 1 125 ? 20.844 -43.812 -24.969 1 77.88 125 LYS A N 1
ATOM 930 C CA . LYS A 1 125 ? 19.938 -42.906 -25.625 1 77.88 125 LYS A CA 1
ATOM 931 C C . LYS A 1 125 ? 19.203 -42.031 -24.609 1 77.88 125 LYS A C 1
ATOM 933 O O . LYS A 1 125 ? 18.703 -42.5 -23.594 1 77.88 125 LYS A O 1
ATOM 938 N N . PRO A 1 126 ? 19.172 -40.781 -24.891 1 84.88 126 PRO A N 1
ATOM 939 C CA . PRO A 1 126 ? 18.547 -39.875 -23.922 1 84.88 126 PRO A CA 1
ATOM 940 C C . PRO A 1 126 ? 17.031 -39.812 -24.062 1 84.88 126 PRO A C 1
ATOM 942 O O . PRO A 1 126 ? 16.5 -39.969 -25.172 1 84.88 126 PRO A O 1
ATOM 945 N N . TYR A 1 127 ? 16.281 -39.781 -22.953 1 89.81 127 TYR A N 1
ATOM 946 C CA . TYR A 1 127 ? 14.883 -39.375 -22.953 1 89.81 127 TYR A CA 1
ATOM 947 C C . TYR A 1 127 ? 14.766 -37.875 -23.141 1 89.81 127 TYR A C 1
ATOM 949 O O . TYR A 1 127 ? 14.859 -37.125 -22.172 1 89.81 127 TYR A O 1
ATOM 957 N N . ASP A 1 128 ? 14.492 -37.531 -24.391 1 91.62 128 ASP A N 1
ATOM 958 C CA . ASP A 1 128 ? 14.672 -36.094 -24.688 1 91.62 128 ASP A CA 1
ATOM 959 C C . ASP A 1 128 ? 13.328 -35.438 -24.969 1 91.62 128 ASP A C 1
ATOM 961 O O . ASP A 1 128 ? 13.281 -34.25 -25.281 1 91.62 128 ASP A O 1
ATOM 965 N N . ALA A 1 129 ? 12.227 -36.219 -24.828 1 95.25 129 ALA A N 1
ATOM 966 C CA . ALA A 1 129 ? 10.93 -35.625 -25.109 1 95.25 129 ALA A CA 1
ATOM 967 C C . ALA A 1 129 ? 9.82 -36.344 -24.328 1 95.25 129 ALA A C 1
ATOM 969 O O . ALA A 1 129 ? 10.008 -37.469 -23.859 1 95.25 129 ALA A O 1
ATOM 970 N N . CYS A 1 130 ? 8.781 -35.625 -24.156 1 96.12 130 CYS A N 1
ATOM 971 C CA . CYS A 1 130 ? 7.578 -36.188 -23.562 1 96.12 130 CYS A CA 1
ATOM 972 C C . CYS A 1 130 ? 6.43 -36.219 -24.562 1 96.12 130 CYS A C 1
ATOM 974 O O . CYS A 1 130 ? 6.055 -35.188 -25.125 1 96.12 130 CYS A O 1
ATOM 976 N N . VAL A 1 131 ? 5.93 -37.406 -24.844 1 96 131 VAL A N 1
ATOM 977 C CA . VAL A 1 131 ? 4.711 -37.531 -25.641 1 96 131 VAL A CA 1
ATOM 978 C C . VAL A 1 131 ? 3.488 -37.375 -24.734 1 96 131 VAL A C 1
ATOM 980 O O . VAL A 1 131 ? 3.336 -38.094 -23.75 1 96 131 VAL A O 1
ATOM 983 N N . LYS A 1 132 ? 2.656 -36.469 -25.062 1 94.19 132 LYS A N 1
ATOM 984 C CA . LYS A 1 132 ? 1.457 -36.219 -24.266 1 94.19 132 LYS A CA 1
ATOM 985 C C . LYS A 1 132 ? 0.589 -37.469 -24.188 1 94.19 132 LYS A C 1
ATOM 987 O O . LYS A 1 132 ? 0.515 -38.25 -25.141 1 94.19 132 LYS A O 1
ATOM 992 N N . VAL A 1 133 ? -0.049 -37.562 -23.078 1 90.56 133 VAL A N 1
ATOM 993 C CA . VAL A 1 133 ? -0.92 -38.719 -22.875 1 90.56 133 VAL A CA 1
ATOM 994 C C . VAL A 1 133 ? -1.943 -38.812 -24 1 90.56 133 VAL A C 1
ATOM 996 O O . VAL A 1 133 ? -2.283 -39.906 -24.453 1 90.56 133 VAL A O 1
ATOM 999 N N . GLU A 1 134 ? -2.43 -37.625 -24.469 1 88.25 134 GLU A N 1
ATOM 1000 C CA . GLU A 1 134 ? -3.457 -37.562 -25.5 1 88.25 134 GLU A CA 1
ATOM 1001 C C . GLU A 1 134 ? -2.914 -38.031 -26.844 1 88.25 134 GLU A C 1
ATOM 1003 O O . GLU A 1 134 ? -3.68 -38.438 -27.719 1 88.25 134 GLU A O 1
ATOM 1008 N N . ASP A 1 135 ? -1.625 -38.031 -26.969 1 91.31 135 ASP A N 1
ATOM 1009 C CA . ASP A 1 135 ? -0.997 -38.375 -28.25 1 91.31 135 ASP A CA 1
ATOM 1010 C C . ASP A 1 135 ? -0.473 -39.812 -28.219 1 91.31 135 ASP A C 1
ATOM 1012 O O . ASP A 1 135 ? 0.134 -40.281 -29.188 1 91.31 135 ASP A O 1
ATOM 1016 N N . ALA A 1 136 ? -0.674 -40.469 -27.156 1 92.5 136 ALA A N 1
ATOM 1017 C CA . ALA A 1 136 ? -0.243 -41.844 -27 1 92.5 136 ALA A CA 1
ATOM 1018 C C . ALA A 1 136 ? -1.439 -42.781 -26.828 1 92.5 136 ALA A C 1
ATOM 1020 O O . ALA A 1 136 ? -2.445 -42.406 -26.219 1 92.5 136 ALA A O 1
ATOM 1021 N N . VAL A 1 137 ? -1.337 -43.906 -27.406 1 89.69 137 VAL A N 1
ATOM 1022 C CA . VAL A 1 137 ? -2.389 -44.906 -27.25 1 89.69 137 VAL A CA 1
ATOM 1023 C C . VAL A 1 137 ? -1.892 -46.031 -26.359 1 89.69 137 VAL A C 1
ATOM 1025 O O . VAL A 1 137 ? -0.893 -46.688 -26.672 1 89.69 137 VAL A O 1
ATOM 1028 N N . LEU A 1 138 ? -2.598 -46.156 -25.297 1 88.5 138 LEU A N 1
ATOM 1029 C CA . LEU A 1 138 ? -2.238 -47.25 -24.391 1 88.5 138 LEU A CA 1
ATOM 1030 C C . LEU A 1 138 ? -2.707 -48.594 -24.922 1 88.5 138 LEU A C 1
ATOM 1032 O O . LEU A 1 138 ? -3.85 -48.719 -25.375 1 88.5 138 LEU A O 1
ATOM 1036 N N . VAL A 1 139 ? -1.848 -49.562 -25 1 84.75 139 VAL A N 1
ATOM 1037 C CA . VAL A 1 139 ? -2.205 -50.906 -25.5 1 84.75 139 VAL A CA 1
ATOM 1038 C C . VAL A 1 139 ? -1.754 -51.969 -24.5 1 84.75 139 VAL A C 1
ATOM 1040 O O . VAL A 1 139 ? -0.684 -51.844 -23.891 1 84.75 139 VAL A O 1
ATOM 1043 N N . ASP A 1 140 ? -2.785 -52.656 -23.938 1 73 140 ASP A N 1
ATOM 1044 C CA . ASP A 1 140 ? -2.449 -53.812 -23.094 1 73 140 ASP A CA 1
ATOM 1045 C C . ASP A 1 140 ? -1.853 -54.938 -23.922 1 73 140 ASP A C 1
ATOM 1047 O O . ASP A 1 140 ? -2.379 -55.281 -24.984 1 73 140 ASP A O 1
ATOM 1051 N N . SER A 1 141 ? -0.802 -54.906 -24.328 1 59.03 141 SER A N 1
ATOM 1052 C CA . SER A 1 141 ? -0.365 -55.969 -25.203 1 59.03 141 SER A CA 1
ATOM 1053 C C . SER A 1 141 ? -0.265 -57.312 -24.438 1 59.03 141 SER A C 1
ATOM 1055 O O . SER A 1 141 ? 0.49 -57.406 -23.469 1 59.03 141 SER A O 1
ATOM 1057 N N . PRO A 1 142 ? -1.396 -58.125 -24.438 1 49.44 142 PRO A N 1
ATOM 1058 C CA . PRO A 1 142 ? -1.217 -59.5 -24.031 1 49.44 142 PRO A CA 1
ATOM 1059 C C . PRO A 1 142 ? -0.085 -60.219 -24.781 1 49.44 142 PRO A C 1
ATOM 1061 O O . PRO A 1 142 ? 0.095 -61.406 -24.641 1 49.44 142 PRO A O 1
ATOM 1064 N N . HIS A 1 143 ? 0.434 -59.688 -25.859 1 42.34 143 HIS A N 1
ATOM 1065 C CA . HIS A 1 143 ? 1.242 -60.688 -26.547 1 42.34 143 HIS A CA 1
ATOM 1066 C C . HIS A 1 143 ? 2.15 -61.438 -25.578 1 42.34 143 HIS A C 1
ATOM 1068 O O . HIS A 1 143 ? 2.432 -60.938 -24.484 1 42.34 143 HIS A O 1
ATOM 1074 N N . GLN A 1 144 ? 2.678 -62.562 -26.156 1 38.69 144 GLN A N 1
ATOM 1075 C CA . GLN A 1 144 ? 3.555 -63.688 -25.828 1 38.69 144 GLN A CA 1
ATOM 1076 C C . GLN A 1 144 ? 4.887 -63.188 -25.281 1 38.69 144 GLN A C 1
ATOM 1078 O O . GLN A 1 144 ? 5.816 -62.906 -26.031 1 38.69 144 GLN A O 1
ATOM 1083 N N . GLY A 1 145 ? 4.965 -62.844 -24 1 42.97 145 GLY A N 1
ATOM 1084 C CA . GLY A 1 145 ? 6.141 -62.844 -23.156 1 42.97 145 GLY A CA 1
ATOM 1085 C C . GLY A 1 145 ? 6.383 -61.5 -22.5 1 42.97 145 GLY A C 1
ATOM 1086 O O . GLY A 1 145 ? 7.352 -61.312 -21.75 1 42.97 145 GLY A O 1
ATOM 1087 N N . HIS A 1 146 ? 5.957 -60.375 -23.141 1 48.75 146 HIS A N 1
ATOM 1088 C CA . HIS A 1 146 ? 6.359 -59.156 -22.422 1 48.75 146 HIS A CA 1
ATOM 1089 C C . HIS A 1 146 ? 5.281 -58.719 -21.453 1 48.75 146 HIS A C 1
ATOM 1091 O O . HIS A 1 146 ? 4.18 -58.344 -21.859 1 48.75 146 HIS A O 1
ATOM 1097 N N . SER A 1 147 ? 5.219 -59.031 -20.281 1 55.03 147 SER A N 1
ATOM 1098 C CA . SER A 1 147 ? 4.48 -58.625 -19.078 1 55.03 147 SER A CA 1
ATOM 1099 C C . SER A 1 147 ? 4.707 -57.156 -18.766 1 55.03 147 SER A C 1
ATOM 1101 O O . SER A 1 147 ? 5.844 -56.688 -18.734 1 55.03 147 SER A O 1
ATOM 1103 N N . GLY A 1 148 ? 3.65 -56.188 -19.312 1 68.81 148 GLY A N 1
ATOM 1104 C CA . GLY A 1 148 ? 3.729 -54.812 -18.828 1 68.81 148 GLY A CA 1
ATOM 1105 C C . GLY A 1 148 ? 2.912 -53.844 -19.656 1 68.81 148 GLY A C 1
ATOM 1106 O O . GLY A 1 148 ? 2.236 -54.25 -20.609 1 68.81 148 GLY A O 1
ATOM 1107 N N . ARG A 1 149 ? 2.781 -52.531 -19.406 1 84.56 149 ARG A N 1
ATOM 1108 C CA . ARG A 1 149 ? 2.066 -51.469 -20.094 1 84.56 149 ARG A CA 1
ATOM 1109 C C . ARG A 1 149 ? 2.869 -50.938 -21.281 1 84.56 149 ARG A C 1
ATOM 1111 O O . ARG A 1 149 ? 4.09 -50.781 -21.188 1 84.56 149 ARG A O 1
ATOM 1118 N N . HIS A 1 150 ? 2.227 -50.969 -22.531 1 90.44 150 HIS A N 1
ATOM 1119 C CA . HIS A 1 150 ? 2.857 -50.406 -23.719 1 90.44 150 HIS A CA 1
ATOM 1120 C C . HIS A 1 150 ? 2.07 -49.219 -24.25 1 90.44 150 HIS A C 1
ATOM 1122 O O . HIS A 1 150 ? 0.887 -49.062 -23.938 1 90.44 150 HIS A O 1
ATOM 1128 N N . ILE A 1 151 ? 2.762 -48.281 -24.984 1 93.31 151 ILE A N 1
ATOM 1129 C CA . ILE A 1 151 ? 2.092 -47.188 -25.656 1 93.31 151 ILE A CA 1
ATOM 1130 C C . ILE A 1 151 ? 2.479 -47.156 -27.125 1 93.31 151 ILE A C 1
ATOM 1132 O O . ILE A 1 151 ? 3.572 -47.594 -27.5 1 93.31 151 ILE A O 1
ATOM 1136 N N . LEU A 1 152 ? 1.572 -46.781 -27.984 1 94 152 LEU A N 1
ATOM 1137 C CA . LEU A 1 152 ? 1.812 -46.562 -29.406 1 94 152 LEU A CA 1
ATOM 1138 C C . LEU A 1 152 ? 1.879 -45.062 -29.719 1 94 152 LEU A C 1
ATOM 1140 O O . LEU A 1 152 ? 1.032 -44.312 -29.266 1 94 152 LEU A O 1
ATOM 1144 N N . VAL A 1 153 ? 2.883 -44.688 -30.375 1 94.81 153 VAL A N 1
ATOM 1145 C CA . VAL A 1 153 ? 3.033 -43.344 -30.844 1 94.81 153 VAL A CA 1
ATOM 1146 C C . VAL A 1 153 ? 2.844 -43.281 -32.375 1 94.81 153 VAL A C 1
ATOM 1148 O O . VAL A 1 153 ? 3.521 -44 -33.094 1 94.81 153 VAL A O 1
ATOM 1151 N N . VAL A 1 154 ? 1.951 -42.375 -32.812 1 93.81 154 VAL A N 1
ATOM 1152 C CA . VAL A 1 154 ? 1.518 -42.469 -34.219 1 93.81 154 VAL A CA 1
ATOM 1153 C C . VAL A 1 154 ? 2.023 -41.25 -35 1 93.81 154 VAL A C 1
ATOM 1155 O O . VAL A 1 154 ? 1.577 -41 -36.125 1 93.81 154 VAL A O 1
ATOM 1158 N N . LYS A 1 155 ? 2.76 -40.406 -34.438 1 95.12 155 LYS A N 1
ATOM 1159 C CA . LYS A 1 155 ? 3.389 -39.281 -35.125 1 95.12 155 LYS A CA 1
ATOM 1160 C C . LYS A 1 155 ? 4.789 -39 -34.594 1 95.12 155 LYS A C 1
ATOM 1162 O O . LYS A 1 155 ? 5.078 -39.344 -33.438 1 95.12 155 LYS A O 1
ATOM 1167 N N . PRO A 1 156 ? 5.641 -38.469 -35.438 1 95.56 156 PRO A N 1
ATOM 1168 C CA . PRO A 1 156 ? 6.965 -38.094 -34.906 1 95.56 156 PRO A CA 1
ATOM 1169 C C . PRO A 1 156 ? 6.902 -37.031 -33.812 1 95.56 156 PRO A C 1
ATOM 1171 O O . PRO A 1 156 ? 6.078 -36.125 -33.875 1 95.56 156 PRO A O 1
ATOM 1174 N N . ILE A 1 157 ? 7.684 -37.281 -32.781 1 96 157 ILE A N 1
ATOM 1175 C CA . ILE A 1 157 ? 7.812 -36.312 -31.688 1 96 157 ILE A CA 1
ATOM 1176 C C . ILE A 1 157 ? 9.141 -35.594 -31.797 1 96 157 ILE A C 1
ATOM 1178 O O . ILE A 1 157 ? 10.203 -36.219 -31.859 1 96 157 ILE A O 1
ATOM 1182 N N . ALA A 1 158 ? 9.102 -34.25 -31.844 1 95.62 158 ALA A N 1
ATOM 1183 C CA . ALA A 1 158 ? 10.32 -33.469 -31.953 1 95.62 158 ALA A CA 1
ATOM 1184 C C . ALA A 1 158 ? 11.164 -33.594 -30.688 1 95.62 158 ALA A C 1
ATOM 1186 O O . ALA A 1 158 ? 10.633 -33.719 -29.578 1 95.62 158 ALA A O 1
ATOM 1187 N N . PRO A 1 159 ? 12.531 -33.5 -30.938 1 94.44 159 PRO A N 1
ATOM 1188 C CA . PRO A 1 159 ? 13.375 -33.438 -29.75 1 94.44 159 PRO A CA 1
ATOM 1189 C C . PRO A 1 159 ? 12.992 -32.281 -28.828 1 94.44 159 PRO A C 1
ATOM 1191 O O . PRO A 1 159 ? 12.648 -31.203 -29.297 1 94.44 159 PRO A O 1
ATOM 1194 N N . ASN A 1 160 ? 12.938 -32.531 -27.531 1 94.81 160 ASN A N 1
ATOM 1195 C CA . ASN A 1 160 ? 12.688 -31.547 -26.469 1 94.81 160 ASN A CA 1
ATOM 1196 C C . ASN A 1 160 ? 11.219 -31.141 -26.406 1 94.81 160 ASN A C 1
ATOM 1198 O O . ASN A 1 160 ? 10.859 -30.188 -25.734 1 94.81 160 ASN A O 1
ATOM 1202 N N . ALA A 1 161 ? 10.453 -31.922 -27.062 1 95.44 161 ALA A N 1
ATOM 1203 C CA . ALA A 1 161 ? 9.023 -31.625 -27 1 95.44 161 ALA A CA 1
ATOM 1204 C C . ALA A 1 161 ? 8.492 -31.781 -25.578 1 95.44 161 ALA A C 1
ATOM 1206 O O . ALA A 1 161 ? 8.758 -32.781 -24.922 1 95.44 161 ALA A O 1
ATOM 1207 N N . ASN A 1 162 ? 7.746 -30.719 -25.156 1 94.19 162 ASN A N 1
ATOM 1208 C CA . ASN A 1 162 ? 7.066 -30.703 -23.859 1 94.19 162 ASN A CA 1
ATOM 1209 C C . ASN A 1 162 ? 8.055 -30.875 -22.703 1 94.19 162 ASN A C 1
ATOM 1211 O O . ASN A 1 162 ? 7.742 -31.531 -21.719 1 94.19 162 ASN A O 1
ATOM 1215 N N . LYS A 1 163 ? 9.234 -30.422 -22.922 1 93.25 163 LYS A N 1
ATOM 1216 C CA . LYS A 1 163 ? 10.289 -30.438 -21.922 1 93.25 163 LYS A CA 1
ATOM 1217 C C . LYS A 1 163 ? 10.586 -29.031 -21.406 1 93.25 163 LYS A C 1
ATOM 1219 O O . LYS A 1 163 ? 10.703 -28.094 -22.203 1 93.25 163 LYS A O 1
ATOM 1224 N N . ARG A 1 164 ? 10.562 -28.891 -20.141 1 91.56 164 ARG A N 1
ATOM 1225 C CA . ARG A 1 164 ? 11.055 -27.672 -19.5 1 91.56 164 ARG A CA 1
ATOM 1226 C C . ARG A 1 164 ? 12.523 -27.797 -19.125 1 91.56 164 ARG A C 1
ATOM 1228 O O . ARG A 1 164 ? 12.891 -28.672 -18.328 1 91.56 164 ARG A O 1
ATOM 1235 N N . PHE A 1 165 ? 13.305 -26.938 -19.656 1 92.75 165 PHE A N 1
ATOM 1236 C CA . PHE A 1 165 ? 14.742 -27.047 -19.469 1 92.75 165 PHE A CA 1
ATOM 1237 C C . PHE A 1 165 ? 15.148 -26.531 -18.094 1 92.75 165 PHE A C 1
ATOM 1239 O O . PHE A 1 165 ? 14.578 -25.547 -17.609 1 92.75 165 PHE A O 1
ATOM 1246 N N . ALA A 1 166 ? 16.125 -27.219 -17.609 1 91.5 166 ALA A N 1
ATOM 1247 C CA . ALA A 1 166 ? 16.75 -26.688 -16.406 1 91.5 166 ALA A CA 1
ATOM 1248 C C . ALA A 1 166 ? 17.219 -25.25 -16.609 1 91.5 166 ALA A C 1
ATOM 1250 O O . ALA A 1 166 ? 17.625 -24.891 -17.719 1 91.5 166 ALA A O 1
ATOM 1251 N N . ASN A 1 167 ? 17.094 -24.344 -15.625 1 92.12 167 ASN A N 1
ATOM 1252 C CA . ASN A 1 167 ? 17.578 -22.969 -15.594 1 92.12 167 ASN A CA 1
ATOM 1253 C C . ASN A 1 167 ? 16.766 -22.062 -16.516 1 92.12 167 ASN A C 1
ATOM 1255 O O . ASN A 1 167 ? 17.203 -20.969 -16.859 1 92.12 167 ASN A O 1
ATOM 1259 N N . SER A 1 168 ? 15.703 -22.562 -16.953 1 92.38 168 SER A N 1
ATOM 1260 C CA . SER A 1 168 ? 14.93 -21.812 -17.938 1 92.38 168 SER A CA 1
ATOM 1261 C C . SER A 1 168 ? 14.188 -20.656 -17.266 1 92.38 168 SER A C 1
ATOM 1263 O O . SER A 1 168 ? 13.734 -19.734 -17.953 1 92.38 168 SER A O 1
ATOM 1265 N N . ASP A 1 169 ? 14.039 -20.625 -16.016 1 94.44 169 ASP A N 1
ATOM 1266 C CA . ASP A 1 169 ? 13.297 -19.594 -15.297 1 94.44 169 ASP A CA 1
ATOM 1267 C C . ASP A 1 169 ? 14.234 -18.719 -14.477 1 94.44 169 ASP A C 1
ATOM 1269 O O . ASP A 1 169 ? 14.516 -17.578 -14.852 1 94.44 169 ASP A O 1
ATOM 1273 N N . ILE A 1 170 ? 14.758 -19.344 -13.477 1 95.19 170 ILE A N 1
ATOM 1274 C CA . ILE A 1 170 ? 15.719 -18.672 -12.617 1 95.19 170 ILE A CA 1
ATOM 1275 C C . ILE A 1 170 ? 17.062 -19.406 -12.664 1 95.19 170 ILE A C 1
ATOM 1277 O O . ILE A 1 170 ? 17.109 -20.641 -12.633 1 95.19 170 ILE A O 1
ATOM 1281 N N . CYS A 1 171 ? 18.125 -18.625 -12.797 1 96.06 171 CYS A N 1
ATOM 1282 C CA . CYS A 1 171 ? 19.469 -19.203 -12.781 1 96.06 171 CYS A CA 1
ATOM 1283 C C . CYS A 1 171 ? 20.141 -19 -11.43 1 96.06 171 CYS A C 1
ATOM 1285 O O . CYS A 1 171 ? 19.906 -17.969 -10.773 1 96.06 171 CYS A O 1
ATOM 1287 N N . LYS A 1 172 ? 20.938 -20 -11.094 1 96.5 172 LYS A N 1
ATOM 1288 C CA . LYS A 1 172 ? 21.781 -19.797 -9.93 1 96.5 172 LYS A CA 1
ATOM 1289 C C . LYS A 1 172 ? 22.594 -18.516 -10.062 1 96.5 172 LYS A C 1
ATOM 1291 O O . LYS A 1 172 ? 23.203 -18.266 -11.109 1 96.5 172 LYS A O 1
ATOM 1296 N N . GLY A 1 173 ? 22.531 -17.656 -9.055 1 97 173 GLY A N 1
ATOM 1297 C CA . GLY A 1 173 ? 23.281 -16.406 -9.086 1 97 173 GLY A CA 1
ATOM 1298 C C . GLY A 1 173 ? 22.438 -15.203 -9.469 1 97 173 GLY A C 1
ATOM 1299 O O . GLY A 1 173 ? 22.844 -14.062 -9.281 1 97 173 GLY A O 1
ATOM 1300 N N . ASP A 1 174 ? 21.266 -15.461 -9.961 1 97.12 174 ASP A N 1
ATOM 1301 C CA . ASP A 1 174 ? 20.375 -14.352 -10.289 1 97.12 174 ASP A CA 1
ATOM 1302 C C . ASP A 1 174 ? 19.969 -13.578 -9.039 1 97.12 174 ASP A C 1
ATOM 1304 O O . ASP A 1 174 ? 19.719 -14.164 -7.984 1 97.12 174 ASP A O 1
ATOM 1308 N N . ILE A 1 175 ? 19.875 -12.258 -9.141 1 97.94 175 ILE A N 1
ATOM 1309 C CA . ILE A 1 175 ? 19.391 -11.43 -8.047 1 97.94 175 ILE A CA 1
ATOM 1310 C C . ILE A 1 175 ? 17.859 -11.508 -7.98 1 97.94 175 ILE A C 1
ATOM 1312 O O . ILE A 1 175 ? 17.172 -11.195 -8.961 1 97.94 175 ILE A O 1
ATOM 1316 N N . ILE A 1 176 ? 17.344 -11.961 -6.895 1 98.19 176 ILE A N 1
ATOM 1317 C CA . ILE A 1 176 ? 15.906 -12.039 -6.688 1 98.19 176 ILE A CA 1
ATOM 1318 C C . ILE A 1 176 ? 15.391 -10.695 -6.172 1 98.19 176 ILE A C 1
ATOM 1320 O O . ILE A 1 176 ? 14.352 -10.211 -6.625 1 98.19 176 ILE A O 1
ATOM 1324 N N . ILE A 1 177 ? 16.125 -10.125 -5.262 1 98 177 ILE A N 1
ATOM 1325 C CA . ILE A 1 177 ? 15.812 -8.812 -4.723 1 98 177 ILE A CA 1
ATOM 1326 C C . ILE A 1 177 ? 17.109 -8.07 -4.395 1 98 177 ILE A C 1
ATOM 1328 O O . ILE A 1 177 ? 18.047 -8.656 -3.852 1 98 177 ILE A O 1
ATOM 1332 N N . SER A 1 178 ? 17.141 -6.801 -4.75 1 97.56 178 SER A N 1
ATOM 1333 C CA . SER A 1 178 ? 18.344 -6.008 -4.586 1 97.56 178 SER A CA 1
ATOM 1334 C C . SER A 1 178 ? 18.375 -5.324 -3.223 1 97.56 178 SER A C 1
ATOM 1336 O O . SER A 1 178 ? 17.328 -5.023 -2.648 1 97.56 178 SER A O 1
ATOM 1338 N N . LYS A 1 179 ? 19.594 -5.102 -2.824 1 96.88 179 LYS A N 1
ATOM 1339 C CA . LYS A 1 179 ? 19.797 -4.309 -1.615 1 96.88 179 LYS A CA 1
ATOM 1340 C C . LYS A 1 179 ? 19.016 -3.004 -1.669 1 96.88 179 LYS A C 1
ATOM 1342 O O . LYS A 1 179 ? 19.016 -2.316 -2.693 1 96.88 179 LYS A O 1
ATOM 1347 N N . GLY A 1 180 ? 18.281 -2.713 -0.521 1 95.81 180 GLY A N 1
ATOM 1348 C CA . GLY A 1 180 ? 17.547 -1.458 -0.438 1 95.81 180 GLY A CA 1
ATOM 1349 C C . GLY A 1 180 ? 16.125 -1.566 -0.919 1 95.81 180 GLY A C 1
ATOM 1350 O O . GLY A 1 180 ? 15.32 -0.643 -0.733 1 95.81 180 GLY A O 1
ATOM 1351 N N . GLU A 1 181 ? 15.781 -2.689 -1.515 1 95.38 181 GLU A N 1
ATOM 1352 C CA . GLU A 1 181 ? 14.406 -2.896 -1.967 1 95.38 181 GLU A CA 1
ATOM 1353 C C . GLU A 1 181 ? 13.539 -3.459 -0.848 1 95.38 181 GLU A C 1
ATOM 1355 O O . GLU A 1 181 ? 14.016 -4.207 0.005 1 95.38 181 GLU A O 1
ATOM 1360 N N . ALA A 1 182 ? 12.328 -3.084 -0.864 1 95.19 182 ALA A N 1
ATOM 1361 C CA . ALA A 1 182 ? 11.375 -3.625 0.098 1 95.19 182 ALA A CA 1
ATOM 1362 C C . ALA A 1 182 ? 10.828 -4.977 -0.366 1 95.19 182 ALA A C 1
ATOM 1364 O O . ALA A 1 182 ? 10.531 -5.156 -1.548 1 95.19 182 ALA A O 1
ATOM 1365 N N . VAL A 1 183 ? 10.695 -5.875 0.548 1 97 183 VAL A N 1
ATOM 1366 C CA . VAL A 1 183 ? 10.203 -7.215 0.249 1 97 183 VAL A CA 1
ATOM 1367 C C . VAL A 1 183 ? 8.711 -7.16 -0.071 1 97 183 VAL A C 1
ATOM 1369 O O . VAL A 1 183 ? 7.934 -6.543 0.664 1 97 183 VAL A O 1
ATOM 1372 N N . ARG A 1 184 ? 8.336 -7.746 -1.155 1 95.94 184 ARG A N 1
ATOM 1373 C CA . ARG A 1 184 ? 6.949 -7.918 -1.58 1 95.94 184 ARG A CA 1
ATOM 1374 C C . ARG A 1 184 ? 6.59 -9.398 -1.69 1 95.94 184 ARG A C 1
ATOM 1376 O O . ARG A 1 184 ? 7.473 -10.25 -1.76 1 95.94 184 ARG A O 1
ATOM 1383 N N . PRO A 1 185 ? 5.277 -9.68 -1.708 1 97.31 185 PRO A N 1
ATOM 1384 C CA . PRO A 1 185 ? 4.879 -11.086 -1.805 1 97.31 185 PRO A CA 1
ATOM 1385 C C . PRO A 1 185 ? 5.473 -11.781 -3.027 1 97.31 185 PRO A C 1
ATOM 1387 O O . PRO A 1 185 ? 5.793 -12.977 -2.967 1 97.31 185 PRO A O 1
ATOM 1390 N N . CYS A 1 186 ? 5.668 -11.062 -4.094 1 96.19 186 CYS A N 1
ATOM 1391 C CA . CYS A 1 186 ? 6.254 -11.664 -5.285 1 96.19 186 CYS A CA 1
ATOM 1392 C C . CYS A 1 186 ? 7.676 -12.141 -5.012 1 96.19 186 CYS A C 1
ATOM 1394 O O . CYS A 1 186 ? 8.109 -13.164 -5.551 1 96.19 186 CYS A O 1
ATOM 1396 N N . HIS A 1 187 ? 8.398 -11.398 -4.207 1 97.75 187 HIS A N 1
ATOM 1397 C CA . HIS A 1 187 ? 9.734 -11.836 -3.812 1 97.75 187 HIS A CA 1
ATOM 1398 C C . HIS A 1 187 ? 9.672 -13.086 -2.945 1 97.75 187 HIS A C 1
ATOM 1400 O O . HIS A 1 187 ? 10.477 -14.008 -3.109 1 97.75 187 HIS A O 1
ATOM 1406 N N . ILE A 1 188 ? 8.68 -13.086 -2.039 1 98.12 188 ILE A N 1
ATOM 1407 C CA . ILE A 1 188 ? 8.523 -14.195 -1.111 1 98.12 188 ILE A CA 1
ATOM 1408 C C . ILE A 1 188 ? 8.289 -15.492 -1.892 1 98.12 188 ILE A C 1
ATOM 1410 O O . ILE A 1 188 ? 8.812 -16.547 -1.533 1 98.12 188 ILE A O 1
ATOM 1414 N N . MET A 1 189 ? 7.566 -15.414 -2.957 1 97.75 189 MET A N 1
ATOM 1415 C CA . MET A 1 189 ? 7.297 -16.562 -3.812 1 97.75 189 MET A CA 1
ATOM 1416 C C . MET A 1 189 ? 8.594 -17.203 -4.289 1 97.75 189 MET A C 1
ATOM 1418 O O . MET A 1 189 ? 8.836 -18.391 -4.043 1 97.75 189 MET A O 1
ATOM 1422 N N . THR A 1 190 ? 9.422 -16.406 -4.863 1 97.62 190 THR A N 1
ATOM 1423 C CA . THR A 1 190 ? 10.664 -16.906 -5.445 1 97.62 190 THR A CA 1
ATOM 1424 C C . THR A 1 190 ? 11.648 -17.297 -4.352 1 97.62 190 THR A C 1
ATOM 1426 O O . THR A 1 190 ? 12.305 -18.328 -4.445 1 97.62 190 THR A O 1
ATOM 1429 N N . LEU A 1 191 ? 11.734 -16.5 -3.305 1 98.31 191 LEU A N 1
ATOM 1430 C CA . LEU A 1 191 ? 12.656 -16.797 -2.213 1 98.31 191 LEU A CA 1
ATOM 1431 C C . LEU A 1 191 ? 12.297 -18.125 -1.549 1 98.31 191 LEU A C 1
ATOM 1433 O O . LEU A 1 191 ? 13.18 -18.922 -1.229 1 98.31 191 LEU A O 1
ATOM 1437 N N . ALA A 1 192 ? 11.031 -18.344 -1.377 1 97.31 192 ALA A N 1
ATOM 1438 C CA . ALA A 1 192 ? 10.594 -19.609 -0.819 1 97.31 192 ALA A CA 1
ATOM 1439 C C . ALA A 1 192 ? 10.945 -20.781 -1.748 1 97.31 192 ALA A C 1
ATOM 1441 O O . ALA A 1 192 ? 11.438 -21.812 -1.297 1 97.31 192 ALA A O 1
ATOM 1442 N N . ALA A 1 193 ? 10.766 -20.609 -2.986 1 95.38 193 ALA A N 1
ATOM 1443 C CA . ALA A 1 193 ? 10.992 -21.656 -3.988 1 95.38 193 ALA A CA 1
ATOM 1444 C C . ALA A 1 193 ? 12.461 -22.078 -4.012 1 95.38 193 ALA A C 1
ATOM 1446 O O . ALA A 1 193 ? 12.773 -23.234 -4.305 1 95.38 193 ALA A O 1
ATOM 1447 N N . VAL A 1 194 ? 13.289 -21.125 -3.707 1 95.25 194 VAL A N 1
ATOM 1448 C CA . VAL A 1 194 ? 14.711 -21.453 -3.805 1 95.25 194 VAL A CA 1
ATOM 1449 C C . VAL A 1 194 ? 15.258 -21.797 -2.422 1 95.25 194 VAL A C 1
ATOM 1451 O O . VAL A 1 194 ? 16.453 -22.031 -2.262 1 95.25 194 VAL A O 1
ATOM 1454 N N . GLY A 1 195 ? 14.438 -21.656 -1.365 1 94.81 195 GLY A N 1
ATOM 1455 C CA . GLY A 1 195 ? 14.805 -22.312 -0.125 1 94.81 195 GLY A CA 1
ATOM 1456 C C . GLY A 1 195 ? 15.148 -21.344 0.991 1 94.81 195 GLY A C 1
ATOM 1457 O O . GLY A 1 195 ? 15.656 -21.75 2.039 1 94.81 195 GLY A O 1
ATOM 1458 N N . PHE A 1 196 ? 14.883 -20.094 0.85 1 97.06 196 PHE A N 1
ATOM 1459 C CA . PHE A 1 196 ? 15.125 -19.156 1.943 1 97.06 196 PHE A CA 1
ATOM 1460 C C . PHE A 1 196 ? 14.117 -19.359 3.068 1 97.06 196 PHE A C 1
ATOM 1462 O O . PHE A 1 196 ? 12.914 -19.469 2.82 1 97.06 196 PHE A O 1
ATOM 1469 N N . GLU A 1 197 ? 14.586 -19.422 4.242 1 96.88 197 GLU A N 1
ATOM 1470 C CA . GLU A 1 197 ? 13.734 -19.484 5.422 1 96.88 197 GLU A CA 1
ATOM 1471 C C . GLU A 1 197 ? 13.781 -18.188 6.207 1 96.88 197 GLU A C 1
ATOM 1473 O O . GLU A 1 197 ? 12.773 -17.75 6.773 1 96.88 197 GLU A O 1
ATOM 1478 N N . PHE A 1 198 ? 14.969 -17.656 6.215 1 97.88 198 PHE A N 1
ATOM 1479 C CA . PHE A 1 198 ? 15.234 -16.359 6.844 1 97.88 198 PHE A CA 1
ATOM 1480 C C . PHE A 1 198 ? 15.953 -15.43 5.875 1 97.88 198 PHE A C 1
ATOM 1482 O O . PHE A 1 198 ? 16.734 -15.875 5.027 1 97.88 198 PHE A O 1
ATOM 1489 N N . ILE A 1 199 ? 15.672 -14.164 5.965 1 97.81 199 ILE A N 1
ATOM 1490 C CA . ILE A 1 199 ? 16.391 -13.219 5.113 1 97.81 199 ILE A CA 1
ATOM 1491 C C . ILE A 1 199 ? 16.844 -12.023 5.945 1 97.81 199 ILE A C 1
ATOM 1493 O O . ILE A 1 199 ? 16.234 -11.688 6.957 1 97.81 199 ILE A O 1
ATOM 1497 N N . PRO A 1 200 ? 17.953 -11.43 5.539 1 97.44 200 PRO A N 1
ATOM 1498 C CA . PRO A 1 200 ? 18.5 -10.258 6.242 1 97.44 200 PRO A CA 1
ATOM 1499 C C . PRO A 1 200 ? 17.766 -8.969 5.883 1 97.44 200 PRO A C 1
ATOM 1501 O O . PRO A 1 200 ? 17.812 -8.531 4.727 1 97.44 200 PRO A O 1
ATOM 1504 N N . LEU A 1 201 ? 17.141 -8.398 6.844 1 97.31 201 LEU A N 1
ATOM 1505 C CA . LEU A 1 201 ? 16.469 -7.117 6.668 1 97.31 201 LEU A CA 1
ATOM 1506 C C . LEU A 1 201 ? 17.172 -6.023 7.477 1 97.31 201 LEU A C 1
ATOM 1508 O O . LEU A 1 201 ? 17.75 -6.297 8.531 1 97.31 201 LEU A O 1
ATOM 1512 N N . ILE A 1 202 ? 17.125 -4.848 6.922 1 95.25 202 ILE A N 1
ATOM 1513 C CA . ILE A 1 202 ? 17.547 -3.684 7.688 1 95.25 202 ILE A CA 1
ATOM 1514 C C . ILE A 1 202 ? 16.656 -3.516 8.914 1 95.25 202 ILE A C 1
ATOM 1516 O O . ILE A 1 202 ? 15.438 -3.66 8.82 1 95.25 202 ILE A O 1
ATOM 1520 N N . ARG A 1 203 ? 17.312 -3.277 10 1 93.25 203 ARG A N 1
ATOM 1521 C CA . ARG A 1 203 ? 16.516 -3.006 11.195 1 93.25 203 ARG A CA 1
ATOM 1522 C C . ARG A 1 203 ? 15.586 -1.818 10.977 1 93.25 203 ARG A C 1
ATOM 1524 O O . ARG A 1 203 ? 16.016 -0.771 10.484 1 93.25 203 ARG A O 1
ATOM 1531 N N . LYS A 1 204 ? 14.367 -1.992 11.375 1 93.38 204 LYS A N 1
ATOM 1532 C CA . LYS A 1 204 ? 13.406 -0.908 11.227 1 93.38 204 LYS A CA 1
ATOM 1533 C C . LYS A 1 204 ? 13.773 0.281 12.109 1 93.38 204 LYS A C 1
ATOM 1535 O O . LYS A 1 204 ? 14.102 0.11 13.281 1 93.38 204 LYS A O 1
ATOM 1540 N N . PRO A 1 205 ? 13.711 1.488 11.547 1 93.94 205 PRO A N 1
ATOM 1541 C CA . PRO A 1 205 ? 13.875 2.656 12.414 1 93.94 205 PRO A CA 1
ATOM 1542 C C . PRO A 1 205 ? 12.797 2.756 13.484 1 93.94 205 PRO A C 1
ATOM 1544 O O . PRO A 1 205 ? 11.625 2.488 13.211 1 93.94 205 PRO A O 1
ATOM 1547 N N . ARG A 1 206 ? 13.211 3.055 14.633 1 94.75 206 ARG A N 1
ATOM 1548 C CA . ARG A 1 206 ? 12.273 3.328 15.719 1 94.75 206 ARG A CA 1
ATOM 1549 C C . ARG A 1 206 ? 11.984 4.82 15.828 1 94.75 206 ARG A C 1
ATOM 1551 O O . ARG A 1 206 ? 12.906 5.629 15.984 1 94.75 206 ARG A O 1
ATOM 1558 N N . VAL A 1 207 ? 10.711 5.172 15.781 1 96.94 207 VAL A N 1
ATOM 1559 C CA . VAL A 1 207 ? 10.297 6.566 15.68 1 96.94 207 VAL A CA 1
ATOM 1560 C C . VAL A 1 207 ? 9.414 6.934 16.859 1 96.94 207 VAL A C 1
ATOM 1562 O O . VAL A 1 207 ? 8.445 6.23 17.172 1 96.94 207 VAL A O 1
ATOM 1565 N N . ALA A 1 208 ? 9.758 7.992 17.562 1 97.19 208 ALA A N 1
ATOM 1566 C CA . ALA A 1 208 ? 8.883 8.602 18.562 1 97.19 208 ALA A CA 1
ATOM 1567 C C . ALA A 1 208 ? 8.164 9.82 18 1 97.19 208 ALA A C 1
ATOM 1569 O O . ALA A 1 208 ? 8.781 10.664 17.344 1 97.19 208 ALA A O 1
ATOM 1570 N N . ILE A 1 209 ? 6.867 9.875 18.234 1 97.44 209 ILE A N 1
ATOM 1571 C CA . ILE A 1 209 ? 6.062 10.984 17.734 1 97.44 209 ILE A CA 1
ATOM 1572 C C . ILE A 1 209 ? 5.293 11.609 18.906 1 97.44 209 ILE A C 1
ATOM 1574 O O . ILE A 1 209 ? 4.727 10.906 19.734 1 97.44 209 ILE A O 1
ATOM 1578 N N . PHE A 1 210 ? 5.328 12.891 19 1 94.12 210 PHE A N 1
ATOM 1579 C CA . PHE A 1 210 ? 4.426 13.57 19.922 1 94.12 210 PHE A CA 1
ATOM 1580 C C . PHE A 1 210 ? 4.031 14.938 19.375 1 94.12 210 PHE A C 1
ATOM 1582 O O . PHE A 1 210 ? 4.746 15.516 18.562 1 94.12 210 PHE A O 1
ATOM 1589 N N . SER A 1 211 ? 2.879 15.359 19.75 1 93.06 211 SER A N 1
ATOM 1590 C CA . SER A 1 211 ? 2.361 16.672 19.375 1 93.06 211 SER A CA 1
ATOM 1591 C C . SER A 1 211 ? 2.545 17.688 20.5 1 93.06 211 SER A C 1
ATOM 1593 O O . SER A 1 211 ? 2.553 17.312 21.688 1 93.06 211 SER A O 1
ATOM 1595 N N . THR A 1 212 ? 2.781 18.891 20.078 1 87.19 212 THR A N 1
ATOM 1596 C CA . THR A 1 212 ? 2.898 19.953 21.094 1 87.19 212 THR A CA 1
ATOM 1597 C C . THR A 1 212 ? 1.985 21.125 20.75 1 87.19 212 THR A C 1
ATOM 1599 O O . THR A 1 212 ? 1.713 21.391 19.578 1 87.19 212 THR A O 1
ATOM 1602 N N . GLY A 1 213 ? 1.446 21.703 21.75 1 80.44 213 GLY A N 1
ATOM 1603 C CA . GLY A 1 213 ? 0.583 22.859 21.594 1 80.44 213 GLY A CA 1
ATOM 1604 C C . GLY A 1 213 ? -0.321 23.094 22.797 1 80.44 213 GLY A C 1
ATOM 1605 O O . GLY A 1 213 ? -0.9 22.156 23.328 1 80.44 213 GLY A O 1
ATOM 1606 N N . ARG A 1 214 ? -0.415 24.312 23.094 1 71.38 214 ARG A N 1
ATOM 1607 C CA . ARG A 1 214 ? -1.295 24.688 24.188 1 71.38 214 ARG A CA 1
ATOM 1608 C C . ARG A 1 214 ? -2.754 24.406 23.844 1 71.38 214 ARG A C 1
ATOM 1610 O O . ARG A 1 214 ? -3.551 24.062 24.719 1 71.38 214 ARG A O 1
ATOM 1617 N N . GLU A 1 215 ? -2.963 24.562 22.516 1 73.88 215 GLU A N 1
ATOM 1618 C CA . GLU A 1 215 ? -4.336 24.406 22.047 1 73.88 215 GLU A CA 1
ATOM 1619 C C . GLU A 1 215 ? -4.801 22.953 22.172 1 73.88 215 GLU A C 1
ATOM 1621 O O . GLU A 1 215 ? -5.996 22.672 22.094 1 73.88 215 GLU A O 1
ATOM 1626 N N . LEU A 1 216 ? -3.861 22.156 22.312 1 70.5 216 LEU A N 1
ATOM 1627 C CA . LEU A 1 216 ? -4.199 20.75 22.328 1 70.5 216 LEU A CA 1
ATOM 1628 C C . LEU A 1 216 ? -4.496 20.25 23.734 1 70.5 216 LEU A C 1
ATOM 1630 O O . LEU A 1 216 ? -4.992 19.141 23.922 1 70.5 216 LEU A O 1
ATOM 1634 N N . VAL A 1 217 ? -4.008 21.125 24.594 1 62.53 217 VAL A N 1
ATOM 1635 C CA . VAL A 1 217 ? -4.145 20.719 25.984 1 62.53 217 VAL A CA 1
ATOM 1636 C C . VAL A 1 217 ? -5.301 21.469 26.641 1 62.53 217 VAL A C 1
ATOM 1638 O O . VAL A 1 217 ? -5.574 22.625 26.281 1 62.53 217 VAL A O 1
ATOM 1641 N N . ASN A 1 218 ? -6.016 20.938 27.5 1 60.88 218 ASN A N 1
ATOM 1642 C CA . ASN A 1 218 ? -7.008 21.25 28.531 1 60.88 218 ASN A CA 1
ATOM 1643 C C . ASN A 1 218 ? -7.922 22.391 28.094 1 60.88 218 ASN A C 1
ATOM 1645 O O . ASN A 1 218 ? -7.516 23.25 27.297 1 60.88 218 ASN A O 1
ATOM 1649 N N . GLY A 1 219 ? -9.125 22.422 28.047 1 58.31 219 GLY A N 1
ATOM 1650 C CA . GLY A 1 219 ? -10.148 23.438 28.094 1 58.31 219 GLY A CA 1
ATOM 1651 C C . GLY A 1 219 ? -11.242 23.25 27.062 1 58.31 219 GLY A C 1
ATOM 1652 O O . GLY A 1 219 ? -11.148 22.359 26.219 1 58.31 219 GLY A O 1
ATOM 1653 N N . LYS A 1 220 ? -12.359 23.734 27.25 1 59.81 220 LYS A N 1
ATOM 1654 C CA . LYS A 1 220 ? -13.562 23.734 26.422 1 59.81 220 LYS A CA 1
ATOM 1655 C C . LYS A 1 220 ? -13.266 24.203 25 1 59.81 220 LYS A C 1
ATOM 1657 O O . LYS A 1 220 ? -13.93 23.781 24.047 1 59.81 220 LYS A O 1
ATOM 1662 N N . GLY A 1 221 ? -12.133 24.953 24.812 1 64.38 221 GLY A N 1
AT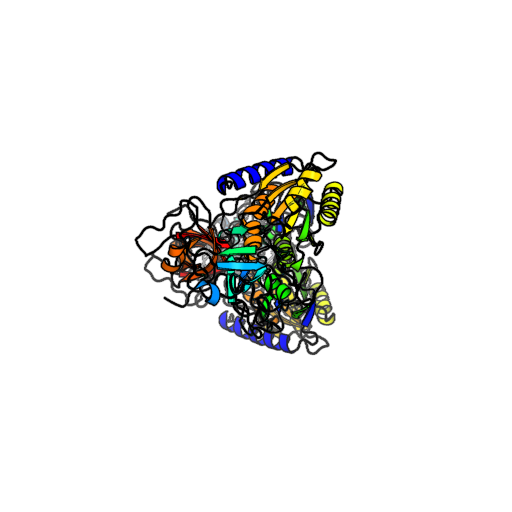OM 1663 C CA . GLY A 1 221 ? -11.789 25.469 23.5 1 64.38 221 GLY A CA 1
ATOM 1664 C C . GLY A 1 221 ? -10.656 24.719 22.828 1 64.38 221 GLY A C 1
ATOM 1665 O O . GLY A 1 221 ? -10.156 25.141 21.781 1 64.38 221 GLY A O 1
ATOM 1666 N N . ALA A 1 222 ? -10.367 23.578 23.453 1 72.94 222 ALA A N 1
ATOM 1667 C CA . ALA A 1 222 ? -9.203 22.844 22.953 1 72.94 222 ALA A CA 1
ATOM 1668 C C . ALA A 1 222 ? -9.516 22.141 21.641 1 72.94 222 ALA A C 1
ATOM 1670 O O . ALA A 1 222 ? -10.648 21.703 21.422 1 72.94 222 ALA A O 1
ATOM 1671 N N . THR A 1 223 ? -8.547 22.234 20.781 1 82.38 223 THR A N 1
ATOM 1672 C CA . THR A 1 223 ? -8.609 21.5 19.516 1 82.38 223 THR A CA 1
ATOM 1673 C C . THR A 1 223 ? -8.023 20.094 19.672 1 82.38 223 THR A C 1
ATOM 1675 O O . THR A 1 223 ? -7.078 19.891 20.438 1 82.38 223 THR A O 1
ATOM 1678 N N . ARG A 1 224 ? -8.633 19.188 19.094 1 89.5 224 ARG A N 1
ATOM 1679 C CA . ARG A 1 224 ? -8.125 17.828 19.141 1 89.5 224 ARG A CA 1
ATOM 1680 C C . ARG A 1 224 ? -6.898 17.672 18.25 1 89.5 224 ARG A C 1
ATOM 1682 O O . ARG A 1 224 ? -6.801 18.297 17.188 1 89.5 224 ARG A O 1
ATOM 1689 N N . ASP A 1 225 ? -6.055 16.812 18.719 1 93.62 225 ASP A N 1
ATOM 1690 C CA . ASP A 1 225 ? -4.824 16.562 17.969 1 93.62 225 ASP A CA 1
ATOM 1691 C C . ASP A 1 225 ? -5.105 15.758 16.703 1 93.62 225 ASP A C 1
ATOM 1693 O O . ASP A 1 225 ? -5.641 14.648 16.781 1 93.62 225 ASP A O 1
ATOM 1697 N N . ALA A 1 226 ? -4.797 16.281 15.586 1 95.38 226 ALA A N 1
ATOM 1698 C CA . ALA A 1 226 ? -4.934 15.609 14.297 1 95.38 226 ALA A CA 1
ATOM 1699 C C . ALA A 1 226 ? -3.576 15.148 13.773 1 95.38 226 ALA A C 1
ATOM 1701 O O . ALA A 1 226 ? -3.471 14.102 13.133 1 95.38 226 ALA A O 1
ATOM 1702 N N . ASN A 1 227 ? -2.574 15.891 14.086 1 96.94 227 ASN A N 1
ATOM 1703 C CA . ASN A 1 227 ? -1.25 15.656 13.523 1 96.94 227 ASN A CA 1
ATOM 1704 C C . ASN A 1 227 ? -0.629 14.367 14.047 1 96.94 227 ASN A C 1
ATOM 1706 O O . ASN A 1 227 ? -0.177 13.531 13.266 1 96.94 227 ASN A O 1
ATOM 1710 N N . GLY A 1 228 ? -0.64 14.242 15.359 1 97.38 228 GLY A N 1
ATOM 1711 C CA . GLY A 1 228 ? -0.028 13.078 15.977 1 97.38 228 GLY A CA 1
ATOM 1712 C C . GLY A 1 228 ? -0.558 11.766 15.43 1 97.38 228 GLY A C 1
ATOM 1713 O O . GLY A 1 228 ? 0.204 10.961 14.898 1 97.38 228 GLY A O 1
ATOM 1714 N N . PRO A 1 229 ? -1.86 11.578 15.492 1 97.81 229 PRO A N 1
ATOM 1715 C CA . PRO A 1 229 ? -2.459 10.344 14.969 1 97.81 229 PRO A CA 1
ATOM 1716 C C . PRO A 1 229 ? -2.158 10.125 13.492 1 97.81 229 PRO A C 1
ATOM 1718 O O . PRO A 1 229 ? -1.885 8.992 13.078 1 97.81 229 PRO A O 1
ATOM 1721 N N . TYR A 1 230 ? -2.209 11.164 12.703 1 98.19 230 TYR A N 1
ATOM 1722 C CA . TYR A 1 230 ? -1.909 11.062 11.281 1 98.19 230 TYR A CA 1
ATOM 1723 C C . TYR A 1 230 ? -0.47 10.609 11.055 1 98.19 230 TYR A C 1
ATOM 1725 O O . TYR A 1 230 ? -0.215 9.68 10.297 1 98.19 230 TYR A O 1
ATOM 1733 N N . LEU A 1 231 ? 0.439 11.289 11.688 1 98.69 231 LEU A N 1
ATOM 1734 C CA . LEU A 1 231 ? 1.858 10.992 11.531 1 98.69 231 LEU A CA 1
ATOM 1735 C C . LEU A 1 231 ? 2.172 9.57 11.984 1 98.69 231 LEU A C 1
ATOM 1737 O O . LEU A 1 231 ? 2.92 8.852 11.312 1 98.69 231 LEU A O 1
ATOM 1741 N N . ALA A 1 232 ? 1.606 9.203 13.102 1 98.5 232 ALA A N 1
ATOM 1742 C CA . ALA A 1 232 ? 1.818 7.852 13.609 1 98.5 232 ALA A CA 1
ATOM 1743 C C . ALA A 1 232 ? 1.278 6.809 12.641 1 98.5 232 ALA A C 1
ATOM 1745 O O . ALA A 1 232 ? 1.958 5.828 12.336 1 98.5 232 ALA A O 1
ATOM 1746 N N . ALA A 1 233 ? 0.088 7.035 12.172 1 98.06 233 ALA A N 1
ATOM 1747 C CA . ALA A 1 233 ? -0.544 6.094 11.25 1 98.06 233 ALA A CA 1
ATOM 1748 C C . ALA A 1 233 ? 0.255 5.977 9.953 1 98.06 233 ALA A C 1
ATOM 1750 O O . ALA A 1 233 ? 0.458 4.871 9.445 1 98.06 233 ALA A O 1
ATOM 1751 N N . THR A 1 234 ? 0.701 7.102 9.398 1 97.94 234 THR A N 1
ATOM 1752 C CA . THR A 1 234 ? 1.452 7.109 8.148 1 97.94 234 THR A CA 1
ATOM 1753 C C . THR A 1 234 ? 2.799 6.414 8.32 1 97.94 234 THR A C 1
ATOM 1755 O O . THR A 1 234 ? 3.211 5.625 7.465 1 97.94 234 THR A O 1
ATOM 1758 N N . ALA A 1 235 ? 3.457 6.691 9.453 1 97.56 235 ALA A N 1
ATOM 1759 C CA . ALA A 1 235 ? 4.742 6.055 9.734 1 97.56 235 ALA A CA 1
ATOM 1760 C C . ALA A 1 235 ? 4.59 4.543 9.875 1 97.56 235 ALA A C 1
ATOM 1762 O O . ALA A 1 235 ? 5.414 3.779 9.367 1 97.56 235 ALA A O 1
ATOM 1763 N N . ARG A 1 236 ? 3.539 4.141 10.547 1 95.94 236 ARG A N 1
ATOM 1764 C CA . ARG A 1 236 ? 3.285 2.709 10.688 1 95.94 236 ARG A CA 1
ATOM 1765 C C . ARG A 1 236 ? 3.002 2.068 9.328 1 95.94 236 ARG A C 1
ATOM 1767 O O . ARG A 1 236 ? 3.441 0.949 9.062 1 95.94 236 ARG A O 1
ATOM 1774 N N . GLU A 1 237 ? 2.273 2.771 8.539 1 93.38 237 GLU A N 1
ATOM 1775 C CA . GLU A 1 237 ? 1.972 2.279 7.195 1 93.38 237 GLU A CA 1
ATOM 1776 C C . GLU A 1 237 ? 3.248 2.057 6.391 1 93.38 237 GLU A C 1
ATOM 1778 O O . GLU A 1 237 ? 3.305 1.165 5.539 1 93.38 237 GLU A O 1
ATOM 1783 N N . MET A 1 238 ? 4.277 2.83 6.703 1 92.75 238 MET A N 1
ATOM 1784 C CA . MET A 1 238 ? 5.57 2.684 6.043 1 92.75 238 MET A CA 1
ATOM 1785 C C . MET A 1 238 ? 6.328 1.478 6.59 1 92.75 238 MET A C 1
ATOM 1787 O O . MET A 1 238 ? 7.383 1.111 6.07 1 92.75 238 MET A O 1
ATOM 1791 N N . GLY A 1 239 ? 5.812 0.884 7.652 1 90.69 239 GLY A N 1
ATOM 1792 C CA . GLY A 1 239 ? 6.438 -0.295 8.234 1 90.69 239 GLY A CA 1
ATOM 1793 C C . GLY A 1 239 ? 7.418 0.035 9.344 1 90.69 239 GLY A C 1
ATOM 1794 O O . GLY A 1 239 ? 8.242 -0.802 9.719 1 90.69 239 GLY A O 1
ATOM 1795 N N . LEU A 1 240 ? 7.379 1.207 9.906 1 95.19 240 LEU A N 1
ATOM 1796 C CA . LEU A 1 240 ? 8.305 1.622 10.945 1 95.19 240 LEU A CA 1
ATOM 1797 C C . LEU A 1 240 ? 7.797 1.204 12.328 1 95.19 240 LEU A C 1
ATOM 1799 O O . LEU A 1 240 ? 6.621 0.878 12.484 1 95.19 240 LEU A O 1
ATOM 1803 N N . ASP A 1 241 ? 8.711 1.107 13.242 1 95.25 241 ASP A N 1
ATOM 1804 C CA . ASP A 1 241 ? 8.344 0.959 14.648 1 95.25 241 ASP A CA 1
ATOM 1805 C C . ASP A 1 241 ? 8.055 2.314 15.281 1 95.25 241 ASP A C 1
ATOM 1807 O O . ASP A 1 241 ? 8.945 3.148 15.422 1 95.25 241 ASP A O 1
ATOM 1811 N N . VAL A 1 242 ? 6.785 2.531 15.688 1 97.5 242 VAL A N 1
ATOM 1812 C CA . VAL A 1 242 ? 6.371 3.881 16.062 1 97.5 242 VAL A CA 1
ATOM 1813 C C . VAL A 1 242 ? 5.852 3.887 17.5 1 97.5 242 VAL A C 1
ATOM 1815 O O . VAL A 1 242 ? 5.02 3.051 17.859 1 97.5 242 VAL A O 1
ATOM 1818 N N . ASP A 1 243 ? 6.316 4.738 18.312 1 96.88 243 ASP A N 1
ATOM 1819 C CA . ASP A 1 243 ? 5.738 5.082 19.609 1 96.88 243 ASP A CA 1
ATOM 1820 C C . ASP A 1 243 ? 5.102 6.469 19.578 1 96.88 243 ASP A C 1
ATOM 1822 O O . ASP A 1 243 ? 5.801 7.48 19.531 1 96.88 243 ASP A O 1
ATOM 1826 N N . PHE A 1 244 ? 3.842 6.496 19.562 1 96.56 244 PHE A N 1
ATOM 1827 C CA . PHE A 1 244 ? 3.145 7.77 19.703 1 96.56 244 PHE A CA 1
ATOM 1828 C C . PHE A 1 244 ? 3.002 8.141 21.172 1 96.56 244 PHE A C 1
ATOM 1830 O O . PHE A 1 244 ? 2.275 7.48 21.922 1 96.56 244 PHE A O 1
ATOM 1837 N N . LEU A 1 245 ? 3.568 9.188 21.562 1 93.69 245 LEU A N 1
ATOM 1838 C CA . LEU A 1 245 ? 3.717 9.531 22.969 1 93.69 245 LEU A CA 1
ATOM 1839 C C . LEU A 1 245 ? 2.668 10.555 23.391 1 93.69 245 LEU A C 1
ATOM 1841 O O . LEU A 1 245 ? 2.707 11.062 24.516 1 93.69 245 LEU A O 1
ATOM 1845 N N . GLY A 1 246 ? 1.797 10.891 22.5 1 92.38 246 GLY A N 1
ATOM 1846 C CA . GLY A 1 246 ? 0.693 11.773 22.859 1 92.38 246 GLY A CA 1
ATOM 1847 C C . GLY A 1 246 ? 1.044 13.242 22.734 1 92.38 246 GLY A C 1
ATOM 1848 O O . GLY A 1 246 ? 1.7 13.656 21.781 1 92.38 246 GLY A O 1
ATOM 1849 N N . ILE A 1 247 ? 0.441 14.023 23.641 1 90.06 247 ILE A N 1
ATOM 1850 C CA . ILE A 1 247 ? 0.546 15.477 23.578 1 90.06 247 ILE A CA 1
ATOM 1851 C C . ILE A 1 247 ? 1.416 15.984 24.719 1 90.06 247 ILE A C 1
ATOM 1853 O O . ILE A 1 247 ? 1.273 15.531 25.859 1 90.06 247 ILE A O 1
ATOM 1857 N N . VAL A 1 248 ? 2.277 16.859 24.375 1 82.62 248 VAL A N 1
ATOM 1858 C CA . VAL A 1 248 ? 3.084 17.578 25.359 1 82.62 248 VAL A CA 1
ATOM 1859 C C . VAL A 1 248 ? 2.699 19.062 25.359 1 82.62 248 VAL A C 1
ATOM 1861 O O . VAL A 1 248 ? 2.656 19.688 24.297 1 82.62 248 VAL A O 1
ATOM 1864 N N . ASP A 1 249 ? 2.418 19.562 26.516 1 76.75 249 ASP A N 1
ATOM 1865 C CA . ASP A 1 249 ? 2.051 20.969 26.625 1 76.75 249 ASP A CA 1
ATOM 1866 C C . ASP A 1 249 ? 3.164 21.875 26.094 1 76.75 249 ASP A C 1
ATOM 1868 O O . ASP A 1 249 ? 4.332 21.484 26.078 1 76.75 249 ASP A O 1
ATOM 1872 N N . ASP A 1 250 ? 2.725 22.984 25.562 1 70.19 250 ASP A N 1
ATOM 1873 C CA . ASP A 1 250 ? 3.697 23.906 24.969 1 70.19 250 ASP A CA 1
ATOM 1874 C C . ASP A 1 250 ? 4.473 24.656 26.062 1 70.19 250 ASP A C 1
ATOM 1876 O O . ASP A 1 250 ? 4.473 25.891 26.078 1 70.19 250 ASP A O 1
ATOM 1880 N N . ASP A 1 251 ? 4.969 23.906 26.969 1 79.12 251 ASP A N 1
ATOM 1881 C CA . ASP A 1 251 ? 5.867 24.391 28.016 1 79.12 251 ASP A CA 1
ATOM 1882 C C . ASP A 1 251 ? 7.301 23.922 27.766 1 79.12 251 ASP A C 1
ATOM 1884 O O . ASP A 1 251 ? 7.539 22.734 27.516 1 79.12 251 ASP A O 1
ATOM 1888 N N . ALA A 1 252 ? 8.156 24.922 27.812 1 83.69 252 ALA A N 1
ATOM 1889 C CA . ALA A 1 252 ? 9.555 24.672 27.484 1 83.69 252 ALA A CA 1
ATOM 1890 C C . ALA A 1 252 ? 10.141 23.578 28.375 1 83.69 252 ALA A C 1
ATOM 1892 O O . ALA A 1 252 ? 10.898 22.719 27.891 1 83.69 252 ALA A O 1
ATOM 1893 N N . ALA A 1 253 ? 9.688 23.547 29.578 1 87.88 253 ALA A N 1
ATOM 1894 C CA . ALA A 1 253 ? 10.242 22.578 30.516 1 87.88 253 ALA A CA 1
ATOM 1895 C C . ALA A 1 253 ? 9.781 21.172 30.188 1 87.88 253 ALA A C 1
ATOM 1897 O O . ALA A 1 253 ? 10.57 20.219 30.234 1 87.88 253 ALA A O 1
ATOM 1898 N N . ARG A 1 254 ? 8.578 21.031 29.922 1 87.88 254 ARG A N 1
ATOM 1899 C CA . ARG A 1 254 ? 8.031 19.719 29.578 1 87.88 254 ARG A CA 1
ATOM 1900 C C . ARG A 1 254 ? 8.617 19.203 28.266 1 87.88 254 ARG A C 1
ATOM 1902 O O . ARG A 1 254 ? 8.945 18.016 28.156 1 87.88 254 ARG A O 1
ATOM 1909 N N . LEU A 1 255 ? 8.727 20.078 27.359 1 88.56 255 LEU A N 1
ATOM 1910 C CA . LEU A 1 255 ? 9.336 19.719 26.078 1 88.56 255 LEU A CA 1
ATOM 1911 C C . LEU A 1 255 ? 10.789 19.297 26.266 1 88.56 255 LEU A C 1
ATOM 1913 O O . LEU A 1 255 ? 11.234 18.328 25.656 1 88.56 255 LEU A O 1
ATOM 1917 N N . HIS A 1 256 ? 11.43 20.078 27.047 1 91.31 256 HIS A N 1
ATOM 1918 C CA . HIS A 1 256 ? 12.828 19.766 27.328 1 91.31 256 HIS A CA 1
ATOM 1919 C C . HIS A 1 256 ? 12.969 18.375 27.953 1 91.31 256 HIS A C 1
ATOM 1921 O O . HIS A 1 256 ? 13.789 17.578 27.5 1 91.31 256 HIS A O 1
ATOM 1927 N N . CYS A 1 257 ? 12.18 18.109 28.922 1 91.62 257 CYS A N 1
ATOM 1928 C CA . CYS A 1 257 ? 12.227 16.828 29.609 1 91.62 257 CYS A CA 1
ATOM 1929 C C . CYS A 1 257 ? 11.945 15.68 28.641 1 91.62 257 CYS A C 1
ATOM 1931 O O . CYS A 1 257 ? 12.656 14.672 28.656 1 91.62 257 CYS A O 1
ATOM 1933 N N . GLN A 1 258 ? 10.977 15.852 27.859 1 90.38 258 GLN A N 1
ATOM 1934 C CA . GLN A 1 258 ? 10.609 14.805 26.922 1 90.38 258 GLN A CA 1
ATOM 1935 C C . GLN A 1 258 ? 11.711 14.578 25.891 1 90.38 258 GLN A C 1
ATOM 1937 O O . GLN A 1 258 ? 12.086 13.438 25.609 1 90.38 258 GLN A O 1
ATOM 1942 N N . ALA A 1 259 ? 12.203 15.625 25.328 1 89.25 259 ALA A N 1
ATOM 1943 C CA . ALA A 1 259 ? 13.273 15.523 24.344 1 89.25 259 ALA A CA 1
ATOM 1944 C C . ALA A 1 259 ? 14.523 14.891 24.938 1 89.25 259 ALA A C 1
ATOM 1946 O O . ALA A 1 259 ? 15.18 14.07 24.297 1 89.25 259 ALA A O 1
ATOM 1947 N N . GLU A 1 260 ? 14.789 15.305 26.062 1 90 260 GLU A N 1
ATOM 1948 C CA . GLU A 1 260 ? 15.945 14.75 26.75 1 90 260 GLU A CA 1
ATOM 1949 C C . GLU A 1 260 ? 15.781 13.25 27 1 90 260 GLU A C 1
ATOM 1951 O O . GLU A 1 260 ? 16.719 12.477 26.797 1 90 260 GLU A O 1
ATOM 1956 N N . LYS A 1 261 ? 14.633 12.914 27.453 1 90 261 LYS A N 1
ATOM 1957 C CA . LYS A 1 261 ? 14.336 11.5 27.688 1 90 261 LYS A CA 1
ATOM 1958 C C . LYS A 1 261 ? 14.523 10.695 26.406 1 90 261 LYS A C 1
ATOM 1960 O O . LYS A 1 261 ? 15.094 9.602 26.422 1 90 261 LYS A O 1
ATOM 1965 N N . MET A 1 262 ? 14.078 11.195 25.328 1 86.44 262 MET A N 1
ATOM 1966 C CA . MET A 1 262 ? 14.195 10.5 24.047 1 86.44 262 MET A CA 1
ATOM 1967 C C . MET A 1 262 ? 15.656 10.391 23.625 1 86.44 262 MET A C 1
ATOM 1969 O O . MET A 1 262 ? 16.109 9.336 23.188 1 86.44 262 MET A O 1
ATOM 1973 N N . ALA A 1 263 ? 16.359 11.461 23.75 1 84.31 263 ALA A N 1
ATOM 1974 C CA . ALA A 1 263 ? 17.781 11.5 23.391 1 84.31 263 ALA A CA 1
ATOM 1975 C C . ALA A 1 263 ? 18.578 10.508 24.219 1 84.31 263 ALA A C 1
ATOM 1977 O O . ALA A 1 263 ? 19.438 9.797 23.688 1 84.31 263 ALA A O 1
ATOM 1978 N N . ASN A 1 264 ? 18.234 10.43 25.406 1 85.94 264 ASN A N 1
ATOM 1979 C CA . ASN A 1 264 ? 19.047 9.656 26.344 1 85.94 264 ASN A CA 1
ATOM 1980 C C . ASN A 1 264 ? 18.672 8.172 26.312 1 85.94 264 ASN A C 1
ATOM 1982 O O . ASN A 1 264 ? 19.438 7.324 26.766 1 85.94 264 ASN A O 1
ATOM 1986 N N . SER A 1 265 ? 17.531 7.895 25.875 1 84.19 265 SER A N 1
ATOM 1987 C CA . SER A 1 265 ? 17.062 6.508 25.891 1 84.19 265 SER A CA 1
ATOM 1988 C C . SER A 1 265 ? 17.891 5.641 24.953 1 84.19 265 SER A C 1
ATOM 1990 O O . SER A 1 265 ? 18.047 4.445 25.188 1 84.19 265 SER A O 1
ATOM 1992 N N . GLY A 1 266 ? 18.375 6.227 23.938 1 83.25 266 GLY A N 1
ATOM 1993 C CA . GLY A 1 266 ? 19.062 5.449 22.906 1 83.25 266 GLY A CA 1
ATOM 1994 C C . GLY A 1 266 ? 18.125 4.527 22.156 1 83.25 266 GLY A C 1
ATOM 1995 O O . GLY A 1 266 ? 18.578 3.689 21.359 1 83.25 266 GLY A O 1
ATOM 1996 N N . LEU A 1 267 ? 16.875 4.688 22.344 1 87.62 267 LEU A N 1
ATOM 1997 C CA . LEU A 1 267 ? 15.875 3.768 21.812 1 87.62 267 LEU A CA 1
ATOM 1998 C C . LEU A 1 267 ? 15.438 4.195 20.406 1 87.62 267 LEU A C 1
ATOM 2000 O O . LEU A 1 267 ? 15.055 3.359 19.594 1 87.62 267 LEU A O 1
ATOM 2004 N N . TYR A 1 268 ? 15.492 5.496 20.156 1 92.88 268 TYR A N 1
ATOM 2005 C CA . TYR A 1 268 ? 14.844 6.012 18.969 1 92.88 268 TYR A CA 1
ATOM 2006 C C . TYR A 1 268 ? 15.867 6.484 17.938 1 92.88 268 TYR A C 1
ATOM 2008 O O . TYR A 1 268 ? 16.875 7.086 18.312 1 92.88 268 TYR A O 1
ATOM 2016 N N . ASP A 1 269 ? 15.578 6.195 16.703 1 92.88 269 ASP A N 1
ATOM 2017 C CA . ASP A 1 269 ? 16.375 6.703 15.594 1 92.88 269 ASP A CA 1
ATOM 2018 C C . ASP A 1 269 ? 15.922 8.102 15.188 1 92.88 269 ASP A C 1
ATOM 2020 O O . ASP A 1 269 ? 16.703 8.891 14.656 1 92.88 269 ASP A O 1
ATOM 2024 N N . LEU A 1 270 ? 14.672 8.328 15.453 1 95.5 270 LEU A N 1
ATOM 2025 C CA . LEU A 1 270 ? 14.055 9.57 15 1 95.5 270 LEU A CA 1
ATOM 2026 C C . LEU A 1 270 ? 12.945 10 15.953 1 95.5 270 LEU A C 1
ATOM 2028 O O . LEU A 1 270 ? 12.172 9.172 16.438 1 95.5 270 LEU A O 1
ATOM 2032 N N . VAL A 1 271 ? 12.93 11.297 16.234 1 96.62 271 VAL A N 1
ATOM 2033 C CA . VAL A 1 271 ? 11.844 11.93 16.984 1 96.62 271 VAL A CA 1
ATOM 2034 C C . VAL A 1 271 ? 11.133 12.945 16.078 1 96.62 271 VAL A C 1
ATOM 2036 O O . VAL A 1 271 ? 11.773 13.758 15.422 1 96.62 271 VAL A O 1
ATOM 2039 N N . ILE A 1 272 ? 9.789 12.867 16.016 1 97.81 272 ILE A N 1
ATOM 2040 C CA . ILE A 1 272 ? 8.977 13.805 15.242 1 97.81 272 ILE A CA 1
ATOM 2041 C C . ILE A 1 272 ? 8.023 14.555 16.172 1 97.81 272 ILE A C 1
ATOM 2043 O O . ILE A 1 272 ? 7.305 13.938 16.953 1 97.81 272 ILE A O 1
ATOM 2047 N N . THR A 1 273 ? 8.062 15.836 16.094 1 95.62 273 THR A N 1
ATOM 2048 C CA . THR A 1 273 ? 7.086 16.656 16.812 1 95.62 273 THR A CA 1
ATOM 2049 C C . THR A 1 273 ? 6.273 17.5 15.852 1 95.62 273 THR A C 1
ATOM 2051 O O . THR A 1 273 ? 6.723 17.797 14.742 1 95.62 273 THR A O 1
ATOM 2054 N N . SER A 1 274 ? 5.137 17.812 16.188 1 94.62 274 SER A N 1
ATOM 2055 C CA . SER A 1 274 ? 4.301 18.75 15.445 1 94.62 274 SER A CA 1
ATOM 2056 C C . SER A 1 274 ? 3.801 19.875 16.344 1 94.62 274 SER A C 1
ATOM 2058 O O . SER A 1 274 ? 3.271 19.625 17.422 1 94.62 274 SER A O 1
ATOM 2060 N N . GLY A 1 275 ? 4.023 21.125 15.867 1 88.75 275 GLY A N 1
ATOM 2061 C CA . GLY A 1 275 ? 3.631 22.297 16.641 1 88.75 275 GLY A CA 1
ATOM 2062 C C . GLY A 1 275 ? 4.809 23.016 17.25 1 88.75 275 GLY A C 1
ATOM 2063 O O . GLY A 1 275 ? 5.891 22.453 17.391 1 88.75 275 GLY A O 1
ATOM 2064 N N . ALA A 1 276 ? 4.652 24.297 17.5 1 79.75 276 ALA A N 1
ATOM 2065 C CA . ALA A 1 276 ? 5.527 25.141 18.297 1 79.75 276 ALA A CA 1
ATOM 2066 C C . ALA A 1 276 ? 6.891 25.312 17.625 1 79.75 276 ALA A C 1
ATOM 2068 O O . ALA A 1 276 ? 7.918 25.375 18.297 1 79.75 276 ALA A O 1
ATOM 2069 N N . VAL A 1 277 ? 6.93 25.281 16.359 1 77.12 277 VAL A N 1
ATOM 2070 C CA . VAL A 1 277 ? 8.203 25.422 15.672 1 77.12 277 VAL A CA 1
ATOM 2071 C C . VAL A 1 277 ? 8.258 26.781 14.977 1 77.12 277 VAL A C 1
ATOM 2073 O O . VAL A 1 277 ? 9.234 27.109 14.289 1 77.12 277 VAL A O 1
ATOM 2076 N N . SER A 1 278 ? 7.301 27.531 15.156 1 75.25 278 SER A N 1
ATOM 2077 C CA . SER A 1 278 ? 7.289 28.844 14.516 1 75.25 278 SER A CA 1
ATOM 2078 C C . SER A 1 278 ? 8 29.891 15.367 1 75.25 278 SER A C 1
ATOM 2080 O O . SER A 1 278 ? 8.883 29.547 16.156 1 75.25 278 SER A O 1
ATOM 2082 N N . LYS A 1 279 ? 7.961 31.156 15.023 1 62.69 279 LYS A N 1
ATOM 2083 C CA . LYS A 1 279 ? 8.672 32.219 15.719 1 62.69 279 LYS A CA 1
ATOM 2084 C C . LYS A 1 279 ? 7.754 32.938 16.703 1 62.69 279 LYS A C 1
ATOM 2086 O O . LYS A 1 279 ? 8.078 34.031 17.172 1 62.69 279 LYS A O 1
ATOM 2091 N N . GLY A 1 280 ? 6.703 32.281 16.969 1 62.56 280 GLY A N 1
ATOM 2092 C CA . GLY A 1 280 ? 5.785 32.938 17.875 1 62.56 280 GLY A CA 1
ATOM 2093 C C . GLY A 1 280 ? 6.191 32.844 19.328 1 62.56 280 GLY A C 1
ATOM 2094 O O . GLY A 1 280 ? 7.168 32.156 19.656 1 62.56 280 GLY A O 1
ATOM 2095 N N . LYS A 1 281 ? 5.559 33.594 20.125 1 60.84 281 LYS A N 1
ATOM 2096 C CA . LYS A 1 281 ? 5.793 33.719 21.562 1 60.84 281 LYS A CA 1
ATOM 2097 C C . LYS A 1 281 ? 5.793 32.344 22.219 1 60.84 281 LYS A C 1
ATOM 2099 O O . LYS A 1 281 ? 6.469 32.125 23.234 1 60.84 281 LYS A O 1
ATOM 2104 N N . PHE A 1 282 ? 5.309 31.375 21.641 1 63.97 282 PHE A N 1
ATOM 2105 C CA . PHE A 1 282 ? 5.125 30.078 22.266 1 63.97 282 PHE A CA 1
ATOM 2106 C C . PHE A 1 282 ? 5.848 28.984 21.5 1 63.97 282 PHE A C 1
ATOM 2108 O O . PHE A 1 282 ? 5.57 27.797 21.672 1 63.97 282 PHE A O 1
ATOM 2115 N N . ASP A 1 283 ? 6.762 29.375 20.734 1 72.94 283 ASP A N 1
ATOM 2116 C CA . ASP A 1 283 ? 7.504 28.406 19.922 1 72.94 283 ASP A CA 1
ATOM 2117 C C . ASP A 1 283 ? 8.844 28.062 20.578 1 72.94 283 ASP A C 1
ATOM 2119 O O . ASP A 1 283 ? 9.844 28.734 20.344 1 72.94 283 ASP A O 1
ATOM 2123 N N . HIS A 1 284 ? 8.82 26.938 21.359 1 82.44 284 HIS A N 1
ATOM 2124 C CA . HIS A 1 284 ? 9.93 26.656 22.266 1 82.44 284 HIS A CA 1
ATOM 2125 C C . HIS A 1 284 ? 10.805 25.531 21.719 1 82.44 284 HIS A C 1
ATOM 2127 O O . HIS A 1 284 ? 11.844 25.219 22.297 1 82.44 284 HIS A O 1
ATOM 2133 N N . VAL A 1 285 ? 10.508 24.938 20.625 1 89.62 285 VAL A N 1
ATOM 2134 C CA . VAL A 1 285 ? 11.188 23.734 20.172 1 89.62 285 VAL A CA 1
ATOM 2135 C C . VAL A 1 285 ? 12.664 24.031 19.922 1 89.62 285 VAL A C 1
ATOM 2137 O O . VAL A 1 285 ? 13.539 23.328 20.406 1 89.62 285 VAL A O 1
ATOM 2140 N N . ARG A 1 286 ? 12.898 25.109 19.172 1 90.19 286 ARG A N 1
ATOM 2141 C CA . ARG A 1 286 ? 14.289 25.422 18.859 1 90.19 286 ARG A CA 1
ATOM 2142 C C . ARG A 1 286 ? 15.086 25.703 20.141 1 90.19 286 ARG A C 1
ATOM 2144 O O . ARG A 1 286 ? 16.203 25.234 20.281 1 90.19 286 ARG A O 1
ATOM 2151 N N . GLN A 1 287 ? 14.484 26.453 21.016 1 90.25 287 GLN A N 1
ATOM 2152 C CA . GLN A 1 287 ? 15.141 26.812 22.266 1 90.25 287 GLN A CA 1
ATOM 2153 C C . GLN A 1 287 ? 15.5 25.562 23.062 1 90.25 287 GLN A C 1
ATOM 2155 O O . GLN A 1 287 ? 16.609 25.438 23.578 1 90.25 287 GLN A O 1
ATOM 2160 N N . VAL A 1 288 ? 14.578 24.688 23.172 1 92.12 288 VAL A N 1
ATOM 2161 C CA . VAL A 1 288 ? 14.773 23.453 23.922 1 92.12 288 VAL A CA 1
ATOM 2162 C C . VAL A 1 288 ? 15.898 22.625 23.281 1 92.12 288 VAL A C 1
ATOM 2164 O O . VAL A 1 288 ? 16.75 22.078 23.984 1 92.12 288 VAL A O 1
ATOM 2167 N N . LEU A 1 289 ? 15.969 22.578 21.969 1 94.06 289 LEU A N 1
ATOM 2168 C CA . LEU A 1 289 ? 17 21.812 21.266 1 94.06 289 LEU A CA 1
ATOM 2169 C C . LEU A 1 289 ? 18.375 22.422 21.5 1 94.06 289 LEU A C 1
ATOM 2171 O O . LEU A 1 289 ? 19.359 21.688 21.672 1 94.06 289 LEU A O 1
ATOM 2175 N N . GLU A 1 290 ? 18.406 23.719 21.5 1 93.75 290 GLU A N 1
ATOM 2176 C CA . GLU A 1 290 ? 19.656 24.406 21.766 1 93.75 290 GLU A CA 1
ATOM 2177 C C . GLU A 1 290 ? 20.156 24.125 23.188 1 93.75 290 GLU A C 1
ATOM 2179 O O . GLU A 1 290 ? 21.344 23.922 23.406 1 93.75 290 GLU A O 1
ATOM 2184 N N . GLN A 1 291 ? 19.234 24.078 24.094 1 93.19 291 GLN A N 1
ATOM 2185 C CA . GLN A 1 291 ? 19.578 23.781 25.484 1 93.19 291 GLN A CA 1
ATOM 2186 C C . GLN A 1 291 ? 20.125 22.359 25.625 1 93.19 291 GLN A C 1
ATOM 2188 O O . GLN A 1 291 ? 20.938 22.094 26.516 1 93.19 291 GLN A O 1
ATOM 2193 N N . LEU A 1 292 ? 19.75 21.516 24.766 1 93.31 292 LEU A N 1
ATOM 2194 C CA . LEU A 1 292 ? 20.188 20.125 24.797 1 93.31 292 LEU A CA 1
ATOM 2195 C C . LEU A 1 292 ? 21.422 19.906 23.938 1 93.31 292 LEU A C 1
ATOM 2197 O O . LEU A 1 292 ? 21.828 18.781 23.688 1 93.31 292 LEU A O 1
ATOM 2201 N N . ASP A 1 293 ? 21.984 20.984 23.391 1 92.81 293 ASP A N 1
ATOM 2202 C CA . ASP A 1 293 ? 23.172 20.969 22.562 1 92.81 293 ASP A CA 1
ATOM 2203 C C . ASP A 1 293 ? 22.953 20.172 21.281 1 92.81 293 ASP A C 1
ATOM 2205 O O . ASP A 1 293 ? 23.844 19.469 20.812 1 92.81 293 ASP A O 1
ATOM 2209 N N . ALA A 1 294 ? 21.719 20.281 20.812 1 95.06 294 ALA A N 1
ATOM 2210 C CA . ALA A 1 294 ? 21.422 19.656 19.531 1 95.06 294 ALA A CA 1
ATOM 2211 C C . ALA A 1 294 ? 22.047 20.422 18.375 1 95.06 294 ALA A C 1
ATOM 2213 O O . ALA A 1 294 ? 22.203 21.656 18.453 1 95.06 294 ALA A O 1
ATOM 2214 N N . GLU A 1 295 ? 22.453 19.719 17.359 1 95.5 295 GLU A N 1
ATOM 2215 C CA . GLU A 1 295 ? 22.906 20.359 16.125 1 95.5 295 GLU A CA 1
ATOM 2216 C C . GLU A 1 295 ? 21.734 20.734 15.227 1 95.5 295 GLU A C 1
ATOM 2218 O O . GLU A 1 295 ? 21.094 19.859 14.633 1 95.5 295 GLU A O 1
ATOM 2223 N N . ILE A 1 296 ? 21.453 21.984 15.141 1 96.44 296 ILE A N 1
ATOM 2224 C CA . ILE A 1 296 ? 20.391 22.438 14.258 1 96.44 296 ILE A CA 1
ATOM 2225 C C . ILE A 1 296 ? 20.891 22.484 12.82 1 96.44 296 ILE A C 1
ATOM 2227 O O . ILE A 1 296 ? 21.703 23.328 12.461 1 96.44 296 ILE A O 1
ATOM 2231 N N . VAL A 1 297 ? 20.375 21.625 11.969 1 97.44 297 VAL A N 1
ATOM 2232 C CA . VAL A 1 297 ? 20.812 21.547 10.578 1 97.44 297 VAL A CA 1
ATOM 2233 C C . VAL A 1 297 ? 20.109 22.625 9.758 1 97.44 297 VAL A C 1
ATOM 2235 O O . VAL A 1 297 ? 20.734 23.328 8.961 1 97.44 297 VAL A O 1
ATOM 2238 N N . PHE A 1 298 ? 18.828 22.781 9.961 1 96.81 298 PHE A N 1
ATOM 2239 C CA . PHE A 1 298 ? 18.094 23.906 9.398 1 96.81 298 PHE A CA 1
ATOM 2240 C C . PHE A 1 298 ? 16.844 24.203 10.219 1 96.81 298 PHE A C 1
ATOM 2242 O O . 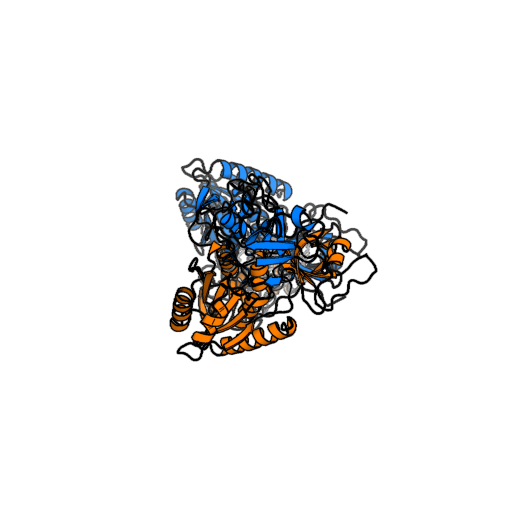PHE A 1 298 ? 16.344 23.328 10.93 1 96.81 298 PHE A O 1
ATOM 2249 N N . HIS A 1 299 ? 16.406 25.375 10.172 1 95.75 299 HIS A N 1
ATOM 2250 C CA . HIS A 1 299 ? 15.156 25.906 10.695 1 95.75 299 HIS A CA 1
ATOM 2251 C C . HIS A 1 299 ? 14.578 26.969 9.766 1 95.75 299 HIS A C 1
ATOM 2253 O O . HIS A 1 299 ? 15.086 28.094 9.703 1 95.75 299 HIS A O 1
ATOM 2259 N N . GLY A 1 300 ? 13.539 26.578 9.078 1 94.69 300 GLY A N 1
ATOM 2260 C CA . GLY A 1 300 ? 12.992 27.453 8.055 1 94.69 300 GLY A CA 1
ATOM 2261 C C . GLY A 1 300 ? 13.422 27.062 6.648 1 94.69 300 GLY A C 1
ATOM 2262 O O . GLY A 1 300 ? 14.617 26.984 6.363 1 94.69 300 GLY A O 1
ATOM 2263 N N . LEU A 1 301 ? 12.422 26.781 5.828 1 95.75 301 LEU A N 1
ATOM 2264 C CA . LEU A 1 301 ? 12.664 26.344 4.457 1 95.75 301 LEU A CA 1
ATOM 2265 C C . LEU A 1 301 ? 11.828 27.156 3.473 1 95.75 301 LEU A C 1
ATOM 2267 O O . LEU A 1 301 ? 10.773 27.688 3.834 1 95.75 301 LEU A O 1
ATOM 2271 N N . ALA A 1 302 ? 12.359 27.297 2.285 1 94.62 302 ALA A N 1
ATOM 2272 C CA . ALA A 1 302 ? 11.602 27.938 1.208 1 94.62 302 ALA A CA 1
ATOM 2273 C C . ALA A 1 302 ? 10.625 26.953 0.575 1 94.62 302 ALA A C 1
ATOM 2275 O O . ALA A 1 302 ? 10.734 26.625 -0.61 1 94.62 302 ALA A O 1
ATOM 2276 N N . ILE A 1 303 ? 9.68 26.547 1.356 1 94.75 303 ILE A N 1
ATOM 2277 C CA . ILE A 1 303 ? 8.625 25.656 0.895 1 94.75 303 ILE A CA 1
ATOM 2278 C C . ILE A 1 303 ? 7.27 26.156 1.382 1 94.75 303 ILE A C 1
ATOM 2280 O O . ILE A 1 303 ? 7.195 26.906 2.354 1 94.75 303 ILE A O 1
ATOM 2284 N N . ARG A 1 304 ? 6.25 25.766 0.69 1 92.75 304 ARG A N 1
ATOM 2285 C CA . ARG A 1 304 ? 4.867 26.047 1.059 1 92.75 304 ARG A CA 1
ATOM 2286 C C . ARG A 1 304 ? 3.986 24.828 0.822 1 92.75 304 ARG A C 1
ATOM 2288 O O . ARG A 1 304 ? 3.918 24.297 -0.296 1 92.75 304 ARG A O 1
ATOM 2295 N N . PRO A 1 305 ? 3.295 24.438 1.779 1 93.56 305 PRO A N 1
ATOM 2296 C CA . PRO A 1 305 ? 3.418 24.797 3.193 1 93.56 305 PRO A CA 1
ATOM 2297 C C . PRO A 1 305 ? 4.648 24.188 3.855 1 93.56 305 PRO A C 1
ATOM 2299 O O . PRO A 1 305 ? 5.336 23.359 3.248 1 93.56 305 PRO A O 1
ATOM 2302 N N . GLY A 1 306 ? 4.922 24.656 5.082 1 94.69 306 GLY A N 1
ATOM 2303 C CA . GLY A 1 306 ? 5.926 23.969 5.875 1 94.69 306 GLY A CA 1
ATOM 2304 C C . GLY A 1 306 ? 7.16 24.797 6.141 1 94.69 306 GLY A C 1
ATOM 2305 O O . GLY A 1 306 ? 8.18 24.281 6.598 1 94.69 306 GLY A O 1
ATOM 2306 N N . HIS A 1 307 ? 7.117 26.062 5.914 1 93.06 307 HIS A N 1
ATOM 2307 C CA . HIS A 1 307 ? 8.25 26.969 6.023 1 93.06 307 HIS A CA 1
ATOM 2308 C C . HIS A 1 307 ? 8.945 26.828 7.371 1 93.06 307 HIS A C 1
ATOM 2310 O O . HIS A 1 307 ? 10.18 26.75 7.438 1 93.06 307 HIS A O 1
ATOM 2316 N N . PRO A 1 308 ? 8.305 26.672 8.445 1 93.25 308 PRO A N 1
ATOM 2317 C CA . PRO A 1 308 ? 8.984 26.703 9.742 1 93.25 308 PRO A CA 1
ATOM 2318 C C . PRO A 1 308 ? 9.586 25.359 10.133 1 93.25 308 PRO A C 1
ATOM 2320 O O . PRO A 1 308 ? 10.023 25.172 11.266 1 93.25 308 PRO A O 1
ATOM 2323 N N . ALA A 1 309 ? 9.609 24.375 9.273 1 96.38 309 ALA A N 1
ATOM 2324 C CA . ALA A 1 309 ? 10.133 23.047 9.586 1 96.38 309 ALA A CA 1
ATOM 2325 C C . ALA A 1 309 ? 11.555 23.141 10.133 1 96.38 309 ALA A C 1
ATOM 2327 O O . ALA A 1 309 ? 12.359 23.953 9.6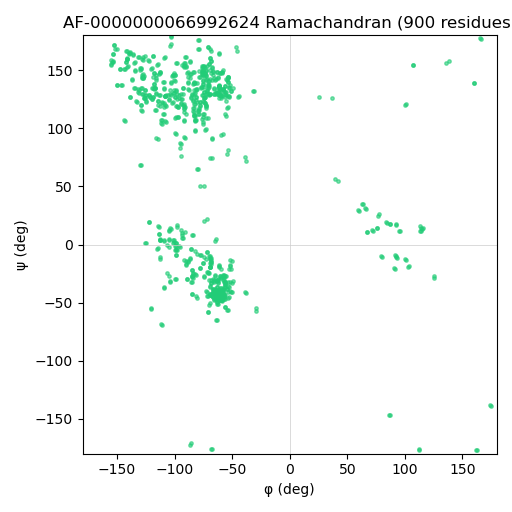72 1 96.38 309 ALA A O 1
ATOM 2328 N N . LEU A 1 310 ? 11.82 22.266 11.07 1 96.94 310 LEU A N 1
ATOM 2329 C CA . LEU A 1 310 ? 13.109 22.203 11.742 1 96.94 310 LEU A CA 1
ATOM 2330 C C . LEU A 1 310 ? 13.68 20.797 11.719 1 96.94 310 LEU A C 1
ATOM 2332 O O . LEU A 1 310 ? 12.953 19.828 11.93 1 96.94 310 LEU A O 1
ATOM 2336 N N . PHE A 1 311 ? 14.984 20.656 11.398 1 98.12 311 PHE A N 1
ATOM 2337 C CA . PHE A 1 311 ? 15.719 19.391 11.453 1 98.12 311 PHE A CA 1
ATOM 2338 C C . PHE A 1 311 ? 16.984 19.547 12.289 1 98.12 311 PHE A C 1
ATOM 2340 O O . PHE A 1 311 ? 17.766 20.469 12.07 1 98.12 311 PHE A O 1
ATOM 2347 N N . ALA A 1 312 ? 17.078 18.672 13.234 1 97.38 312 ALA A N 1
ATOM 2348 C CA . ALA A 1 312 ? 18.219 18.719 14.141 1 97.38 312 ALA A CA 1
ATOM 2349 C C . ALA A 1 312 ? 18.688 17.312 14.492 1 97.38 312 ALA A C 1
ATOM 2351 O O . ALA A 1 312 ? 18.031 16.328 14.172 1 97.38 312 ALA A O 1
ATOM 2352 N N . LEU A 1 313 ? 19.859 17.234 15.07 1 95.88 313 LEU A N 1
ATOM 2353 C CA . LEU A 1 313 ? 20.422 16 15.617 1 95.88 313 LEU A CA 1
ATOM 2354 C C . LEU A 1 313 ? 20.625 16.125 17.125 1 95.88 313 LEU A C 1
ATOM 2356 O O . LEU A 1 313 ? 21.375 16.969 17.594 1 95.88 313 LEU A O 1
ATOM 2360 N N . LEU A 1 314 ? 19.891 15.297 17.828 1 94.75 314 LEU A N 1
ATOM 2361 C CA . LEU A 1 314 ? 20.062 15.234 19.266 1 94.75 314 LEU A CA 1
ATOM 2362 C C . LEU A 1 314 ? 21.312 14.438 19.641 1 94.75 314 LEU A C 1
ATOM 2364 O O . LEU A 1 314 ? 21.578 13.383 19.062 1 94.75 314 LEU A O 1
ATOM 2368 N N . PRO A 1 315 ? 22.016 15.023 20.562 1 88.81 315 PRO A N 1
ATOM 2369 C CA . PRO A 1 315 ? 23.156 14.234 21.016 1 88.81 315 PRO A CA 1
ATOM 2370 C C . PRO A 1 315 ? 22.75 13.008 21.828 1 88.81 315 PRO A C 1
ATOM 2372 O O . PRO A 1 315 ? 21.75 13.047 22.547 1 88.81 315 PRO A O 1
ATOM 2375 N N . THR A 1 316 ? 23.391 11.953 21.547 1 81.75 316 THR A N 1
ATOM 2376 C CA . THR A 1 316 ? 23.203 10.734 22.328 1 81.75 316 THR A CA 1
ATOM 2377 C C . THR A 1 316 ? 24.531 10.266 22.922 1 81.75 316 THR A C 1
ATOM 2379 O O . THR A 1 316 ? 25.578 10.797 22.594 1 81.75 316 THR A O 1
ATOM 2382 N N . LYS A 1 317 ? 24.438 9.469 23.984 1 72.75 317 LYS A N 1
ATOM 2383 C CA . LYS A 1 317 ? 25.656 8.953 24.625 1 72.75 317 LYS A CA 1
ATOM 2384 C C . LYS A 1 317 ? 26.484 8.125 23.641 1 72.75 317 LYS A C 1
ATOM 2386 O O . LYS A 1 317 ? 27.703 8.016 23.781 1 72.75 317 LYS A O 1
ATOM 2391 N N . GLY A 1 318 ? 25.922 7.676 22.672 1 66.06 318 GLY A N 1
ATOM 2392 C CA . GLY A 1 318 ? 26.656 6.859 21.703 1 66.06 318 GLY A CA 1
ATOM 2393 C C . GLY A 1 318 ? 27 7.609 20.438 1 66.06 318 GLY A C 1
ATOM 2394 O O . GLY A 1 318 ? 26.922 8.836 20.391 1 66.06 318 GLY A O 1
ATOM 2395 N N . ALA A 1 319 ? 27.703 6.965 19.484 1 65.38 319 ALA A N 1
ATOM 2396 C CA . ALA A 1 319 ? 28.141 7.496 18.203 1 65.38 319 ALA A CA 1
ATOM 2397 C C . ALA A 1 319 ? 26.938 7.914 17.344 1 65.38 319 ALA A C 1
ATOM 2399 O O . ALA A 1 319 ? 27.078 8.766 16.453 1 65.38 319 ALA A O 1
ATOM 2400 N N . ARG A 1 320 ? 25.844 7.406 17.734 1 77.25 320 ARG A N 1
ATOM 2401 C CA . ARG A 1 320 ? 24.688 7.711 16.906 1 77.25 320 ARG A CA 1
ATOM 2402 C C . ARG A 1 320 ? 23.828 8.82 17.516 1 77.25 320 ARG A C 1
ATOM 2404 O O . ARG A 1 320 ? 23.656 8.859 18.734 1 77.25 320 ARG A O 1
ATOM 2411 N N . LYS A 1 321 ? 23.531 9.766 16.672 1 89.31 321 LYS A N 1
ATOM 2412 C CA . LYS A 1 321 ? 22.641 10.82 17.109 1 89.31 321 LYS A CA 1
ATOM 2413 C C . LYS A 1 321 ? 21.188 10.484 16.781 1 89.31 321 LYS A C 1
ATOM 2415 O O . LYS A 1 321 ? 20.922 9.586 15.977 1 89.31 321 LYS A O 1
ATOM 2420 N N . THR A 1 322 ? 20.328 11.055 17.5 1 93.5 322 THR A N 1
ATOM 2421 C CA . THR A 1 322 ? 18.906 10.914 17.203 1 93.5 322 THR A CA 1
ATOM 2422 C C . THR A 1 322 ? 18.422 12.078 16.344 1 93.5 322 THR A C 1
ATOM 2424 O O . THR A 1 322 ? 18.578 13.242 16.719 1 93.5 322 THR A O 1
ATOM 2427 N N . ALA A 1 323 ? 17.906 11.695 15.211 1 96.19 323 ALA A N 1
ATOM 2428 C CA . ALA A 1 323 ? 17.344 12.742 14.359 1 96.19 323 ALA A CA 1
ATOM 2429 C C . ALA A 1 323 ? 16.078 13.32 14.984 1 96.19 323 ALA A C 1
ATOM 2431 O O . ALA A 1 323 ? 15.297 12.602 15.602 1 96.19 323 ALA A O 1
ATOM 2432 N N . PHE A 1 324 ? 15.93 14.641 14.82 1 97.19 324 PHE A N 1
ATOM 2433 C CA . PHE A 1 324 ? 14.773 15.352 15.359 1 97.19 324 PHE A CA 1
ATOM 2434 C C . PHE A 1 324 ? 14.117 16.203 14.281 1 97.19 324 PHE A C 1
ATOM 2436 O O . PHE A 1 324 ? 14.758 17.094 13.711 1 97.19 324 PHE A O 1
ATOM 2443 N N . PHE A 1 325 ? 12.852 15.93 13.992 1 98.12 325 PHE A N 1
ATOM 2444 C CA . PHE A 1 325 ? 12.055 16.75 13.078 1 98.12 325 PHE A CA 1
ATOM 2445 C C . PHE A 1 325 ? 10.992 17.516 13.836 1 98.12 325 PHE A C 1
ATOM 2447 O O . PHE A 1 325 ? 10.102 16.922 14.453 1 98.12 325 PHE A O 1
ATOM 2454 N N . GLY A 1 326 ? 11.141 18.812 13.875 1 97 326 GLY A N 1
ATOM 2455 C CA . GLY A 1 326 ? 10.07 19.688 14.328 1 97 326 GLY A CA 1
ATOM 2456 C C . GLY A 1 326 ? 9.18 20.172 13.203 1 97 326 GLY A C 1
ATOM 2457 O O . GLY A 1 326 ? 9.562 21.078 12.453 1 97 326 GLY A O 1
ATOM 2458 N N . LEU A 1 327 ? 7.961 19.625 13.141 1 97.25 327 LEU A N 1
ATOM 2459 C CA . LEU A 1 327 ? 7.039 19.969 12.055 1 97.25 327 LEU A CA 1
ATOM 2460 C C . LEU A 1 327 ? 6.051 21.031 12.5 1 97.25 327 LEU A C 1
ATOM 2462 O O . LEU A 1 327 ? 5.809 21.203 13.695 1 97.25 327 LEU A O 1
ATOM 2466 N N . PRO A 1 328 ? 5.5 21.781 11.531 1 93.5 328 PRO A N 1
ATOM 2467 C CA . PRO A 1 328 ? 4.5 22.812 11.859 1 93.5 328 PRO A CA 1
ATOM 2468 C C . PRO A 1 328 ? 3.248 22.219 12.508 1 93.5 328 PRO A C 1
ATOM 2470 O O . PRO A 1 328 ? 2.984 21.016 12.375 1 93.5 328 PRO A O 1
ATOM 2473 N N . GLY A 1 329 ? 2.498 23.094 13.109 1 90.31 329 GLY A N 1
ATOM 2474 C CA . GLY A 1 329 ? 1.287 22.656 13.789 1 90.31 329 GLY A CA 1
ATOM 2475 C C . GLY A 1 329 ? 0.101 22.516 12.852 1 90.31 329 GLY A C 1
ATOM 2476 O O . GLY A 1 329 ? -0.831 21.766 13.133 1 90.31 329 GLY A O 1
ATOM 2477 N N . ASN A 1 330 ? 0.065 23.328 11.742 1 90.19 330 ASN A N 1
ATOM 2478 C CA . ASN A 1 330 ? -0.997 23.156 10.758 1 90.19 330 ASN A CA 1
ATOM 2479 C C . ASN A 1 330 ? -0.958 21.766 10.117 1 90.19 330 ASN A C 1
ATOM 2481 O O . ASN A 1 330 ? 0.093 21.328 9.656 1 90.19 330 ASN A O 1
ATOM 2485 N N . PRO A 1 331 ? -2.074 21.109 10.062 1 94.81 331 PRO A N 1
ATOM 2486 C CA . PRO A 1 331 ? -2.102 19.719 9.602 1 94.81 331 PRO A CA 1
ATOM 2487 C C . PRO A 1 331 ? -1.528 19.547 8.195 1 94.81 331 PRO A C 1
ATOM 2489 O O . PRO A 1 331 ? -0.735 18.641 7.949 1 94.81 331 PRO A O 1
ATOM 2492 N N . GLY A 1 332 ? -1.904 20.422 7.289 1 95.81 332 GLY A N 1
ATOM 2493 C CA . GLY A 1 332 ? -1.382 20.344 5.934 1 95.81 332 GLY A CA 1
ATOM 2494 C C . GLY A 1 332 ? 0.121 20.531 5.863 1 95.81 332 GLY A C 1
ATOM 2495 O O . GLY A 1 332 ? 0.804 19.844 5.094 1 95.81 332 GLY A O 1
ATOM 2496 N N . ALA A 1 333 ? 0.582 21.438 6.629 1 95.88 333 ALA A N 1
ATOM 2497 C CA . ALA A 1 333 ? 2.018 21.703 6.66 1 95.88 333 ALA A CA 1
ATOM 2498 C C . ALA A 1 333 ? 2.777 20.547 7.301 1 95.88 333 ALA A C 1
ATOM 2500 O O . ALA A 1 333 ? 3.836 20.141 6.812 1 95.88 333 ALA A O 1
ATOM 2501 N N . ALA A 1 334 ? 2.234 20.031 8.391 1 97.5 334 ALA A N 1
ATOM 2502 C CA . ALA A 1 334 ? 2.855 18.875 9.039 1 97.5 334 ALA A CA 1
ATOM 2503 C C . ALA A 1 334 ? 2.932 17.688 8.094 1 97.5 334 ALA A C 1
ATOM 2505 O O . ALA A 1 334 ? 3.975 17.031 7.984 1 97.5 334 ALA A O 1
ATOM 2506 N N . ALA A 1 335 ? 1.834 17.469 7.395 1 98.25 335 ALA A N 1
ATOM 2507 C CA . ALA A 1 335 ? 1.763 16.344 6.465 1 98.25 335 ALA A CA 1
ATOM 2508 C C . ALA A 1 335 ? 2.746 16.531 5.309 1 98.25 335 ALA A C 1
ATOM 2510 O O . ALA A 1 335 ? 3.426 15.578 4.914 1 98.25 335 ALA A O 1
ATOM 2511 N N . ALA A 1 336 ? 2.85 17.719 4.801 1 98 336 ALA A N 1
ATOM 2512 C CA . ALA A 1 336 ? 3.775 18 3.709 1 98 336 ALA A CA 1
ATOM 2513 C C . ALA A 1 336 ? 5.223 17.797 4.148 1 98 336 ALA A C 1
ATOM 2515 O O . ALA A 1 336 ? 6.012 17.172 3.445 1 98 336 ALA A O 1
ATOM 2516 N N . CYS A 1 337 ? 5.512 18.344 5.289 1 98.56 337 CYS A N 1
ATOM 2517 C CA . CYS A 1 337 ? 6.875 18.219 5.797 1 98.56 337 CYS A CA 1
ATOM 2518 C C . CYS A 1 337 ? 7.227 16.766 6.074 1 98.56 337 CYS A C 1
ATOM 2520 O O . CYS A 1 337 ? 8.344 16.328 5.801 1 98.56 337 CYS A O 1
ATOM 2522 N N . PHE A 1 338 ? 6.266 16.031 6.641 1 98.69 338 PHE A N 1
ATOM 2523 C CA . PHE A 1 338 ? 6.516 14.609 6.84 1 98.69 338 PHE A CA 1
ATOM 2524 C C . PHE A 1 338 ? 6.809 13.922 5.512 1 98.69 338 PHE A C 1
ATOM 2526 O O . PHE A 1 338 ? 7.793 13.195 5.387 1 98.69 338 PHE A O 1
ATOM 2533 N N . ARG A 1 339 ? 6.02 14.203 4.531 1 98.5 339 ARG A N 1
ATOM 2534 C CA . ARG A 1 339 ? 6.082 13.523 3.244 1 98.5 339 ARG A CA 1
ATOM 2535 C C . ARG A 1 339 ? 7.355 13.883 2.488 1 98.5 339 ARG A C 1
ATOM 2537 O O . ARG A 1 339 ? 7.957 13.039 1.829 1 98.5 339 ARG A O 1
ATOM 2544 N N . PHE A 1 340 ? 7.785 15.117 2.598 1 98.44 340 PHE A N 1
ATOM 2545 C CA . PHE A 1 340 ? 8.797 15.578 1.648 1 98.44 340 PHE A CA 1
ATOM 2546 C C . PHE A 1 340 ? 10.109 15.883 2.359 1 98.44 340 PHE A C 1
ATOM 2548 O O . PHE A 1 340 ? 11.102 16.219 1.715 1 98.44 340 PHE A O 1
ATOM 2555 N N . LEU A 1 341 ? 10.156 15.773 3.668 1 98.62 341 LEU A N 1
ATOM 2556 C CA . LEU A 1 341 ? 11.406 15.883 4.414 1 98.62 341 LEU A CA 1
ATOM 2557 C C . LEU A 1 341 ? 11.688 14.609 5.203 1 98.62 341 LEU A C 1
ATOM 2559 O O . LEU A 1 341 ? 12.711 13.953 4.996 1 98.62 341 LEU A O 1
ATOM 2563 N N . THR A 1 342 ? 10.758 14.188 6.047 1 98.69 342 THR A N 1
ATOM 2564 C CA . THR A 1 342 ? 10.969 13.055 6.945 1 98.69 342 THR A CA 1
ATOM 2565 C C . THR A 1 342 ? 11.055 11.75 6.164 1 98.69 342 THR A C 1
ATOM 2567 O O . THR A 1 342 ? 11.93 10.922 6.43 1 98.69 342 THR A O 1
ATOM 2570 N N . VAL A 1 343 ? 10.172 11.562 5.191 1 98.44 343 VAL A N 1
ATOM 2571 C CA . VAL A 1 343 ? 10.109 10.32 4.43 1 98.44 343 VAL A CA 1
ATOM 2572 C C . VAL A 1 343 ? 11.406 10.141 3.635 1 98.44 343 VAL A C 1
ATOM 2574 O O . VAL A 1 343 ? 12.023 9.07 3.686 1 98.44 343 VAL A O 1
ATOM 2577 N N . PRO A 1 344 ? 11.898 11.188 2.916 1 98.38 344 PRO A N 1
ATOM 2578 C CA . PRO A 1 344 ? 13.188 11.008 2.242 1 98.38 344 PRO A CA 1
ATOM 2579 C C . PRO A 1 344 ? 14.312 10.633 3.205 1 98.38 344 PRO A C 1
ATOM 2581 O O . PRO A 1 344 ? 15.164 9.812 2.873 1 98.38 344 PRO A O 1
ATOM 2584 N N . TYR A 1 345 ? 14.336 11.211 4.391 1 98.25 345 TYR A N 1
ATOM 2585 C CA . TYR A 1 345 ? 15.328 10.867 5.398 1 98.25 345 TYR A CA 1
ATOM 2586 C C . TYR A 1 345 ? 15.219 9.398 5.793 1 98.25 345 TYR A C 1
ATOM 2588 O O . TYR A 1 345 ? 16.219 8.688 5.844 1 98.25 345 TYR A O 1
ATOM 2596 N N . LEU A 1 346 ? 14.008 8.984 6.059 1 97.38 346 LEU A N 1
ATOM 2597 C CA . LEU A 1 346 ? 13.758 7.617 6.504 1 97.38 346 LEU A CA 1
ATOM 2598 C C . LEU A 1 346 ? 14.125 6.613 5.414 1 97.38 346 LEU A C 1
ATOM 2600 O O . LEU A 1 346 ? 14.68 5.547 5.707 1 97.38 346 LEU A O 1
ATOM 2604 N N . ARG A 1 347 ? 13.797 6.918 4.184 1 96.69 347 ARG A N 1
ATOM 2605 C CA . ARG A 1 347 ? 14.188 6.059 3.07 1 96.69 347 ARG A CA 1
ATOM 2606 C C . ARG A 1 347 ? 15.703 5.914 2.99 1 96.69 347 ARG A C 1
ATOM 2608 O O . ARG A 1 347 ? 16.219 4.801 2.887 1 96.69 347 ARG A O 1
ATOM 2615 N N . ALA A 1 348 ? 16.359 7.016 3.066 1 96.69 348 ALA A N 1
ATOM 2616 C CA . ALA A 1 348 ? 17.812 7.004 3.012 1 96.69 348 ALA A CA 1
ATOM 2617 C C . ALA A 1 348 ? 18.406 6.234 4.191 1 96.69 348 ALA A C 1
ATOM 2619 O O . ALA A 1 348 ? 19.375 5.496 4.039 1 96.69 348 ALA A O 1
ATOM 2620 N N . LEU A 1 349 ? 17.812 6.41 5.355 1 95.38 349 LEU A N 1
ATOM 2621 C CA . LEU A 1 349 ? 18.266 5.734 6.566 1 95.38 349 LEU A CA 1
ATOM 2622 C C . LEU A 1 349 ? 18.188 4.223 6.406 1 95.38 349 LEU A C 1
ATOM 2624 O O . LEU A 1 349 ? 19.016 3.492 6.965 1 95.38 349 LEU A O 1
ATOM 2628 N N . GLN A 1 350 ? 17.297 3.797 5.582 1 94.75 350 GLN A N 1
ATOM 2629 C CA . GLN A 1 350 ? 17.109 2.363 5.379 1 94.75 350 GLN A CA 1
ATOM 2630 C C . GLN A 1 350 ? 17.828 1.886 4.125 1 94.75 350 GLN A C 1
ATOM 2632 O O . GLN A 1 350 ? 17.75 0.708 3.77 1 94.75 350 GLN A O 1
ATOM 2637 N N . GLY A 1 351 ? 18.406 2.818 3.418 1 94.56 351 GLY A N 1
ATOM 2638 C CA . GLY A 1 351 ? 19.156 2.471 2.217 1 94.56 351 GLY A CA 1
ATOM 2639 C C . GLY A 1 351 ? 18.266 2.318 0.992 1 94.56 351 GLY A C 1
ATOM 2640 O O . GLY A 1 351 ? 18.656 1.66 0.023 1 94.56 351 GLY A O 1
ATOM 2641 N N . GLN A 1 352 ? 17.141 2.834 1.014 1 95.62 352 GLN A N 1
ATOM 2642 C CA . GLN A 1 352 ? 16.234 2.783 -0.126 1 95.62 352 GLN A CA 1
ATOM 2643 C C . GLN A 1 352 ? 16.531 3.896 -1.124 1 95.62 352 GLN A C 1
ATOM 2645 O O . GLN A 1 352 ? 16.984 4.977 -0.737 1 95.62 352 GLN A O 1
ATOM 2650 N N . PRO A 1 353 ? 16.297 3.637 -2.355 1 92.25 353 PRO A N 1
ATOM 2651 C CA . PRO A 1 353 ? 16.469 4.707 -3.34 1 92.25 353 PRO A CA 1
ATOM 2652 C C . PRO A 1 353 ? 15.414 5.801 -3.209 1 92.25 353 PRO A C 1
ATOM 2654 O O . PRO A 1 353 ? 14.367 5.582 -2.592 1 92.25 353 PRO A O 1
ATOM 2657 N N . PRO A 1 354 ? 15.727 6.98 -3.775 1 93.12 354 PRO A N 1
ATOM 2658 C CA . PRO A 1 354 ? 14.695 8.023 -3.785 1 93.12 354 PRO A CA 1
ATOM 2659 C C . PRO A 1 354 ? 13.438 7.605 -4.543 1 93.12 354 PRO A C 1
ATOM 2661 O O . PRO A 1 354 ? 13.516 6.816 -5.484 1 93.12 354 PRO A O 1
ATOM 2664 N N . GLU A 1 355 ? 12.344 8.078 -4.113 1 92.44 355 GLU A N 1
ATOM 2665 C CA . GLU A 1 355 ? 11.07 7.785 -4.766 1 92.44 355 GLU A CA 1
ATOM 2666 C C . GLU A 1 355 ? 10.93 8.562 -6.074 1 92.44 355 GLU A C 1
ATOM 2668 O O . GLU A 1 355 ? 11.031 9.789 -6.086 1 92.44 355 GLU A O 1
ATOM 2673 N N . PRO A 1 356 ? 10.672 7.891 -7.137 1 90.88 356 PRO A N 1
ATOM 2674 C CA . PRO A 1 356 ? 10.469 8.617 -8.398 1 90.88 356 PRO A CA 1
ATOM 2675 C C . PRO A 1 356 ? 9.102 9.289 -8.469 1 90.88 356 PRO A C 1
ATOM 2677 O O . PRO A 1 356 ? 8.109 8.75 -7.973 1 90.88 356 PRO A O 1
ATOM 2680 N N . PRO A 1 357 ? 9.039 10.438 -9.125 1 92.25 357 PRO A N 1
ATOM 2681 C CA . PRO A 1 357 ? 7.742 11.102 -9.297 1 92.25 357 PRO A CA 1
ATOM 2682 C C . PRO A 1 357 ? 6.871 10.43 -10.359 1 92.25 357 PRO A C 1
ATOM 2684 O O . PRO A 1 357 ? 7.387 9.734 -11.234 1 92.25 357 PRO A O 1
ATOM 2687 N N . ILE A 1 358 ? 5.617 10.586 -10.219 1 91.88 358 ILE A N 1
ATOM 2688 C CA . ILE A 1 358 ? 4.645 10.242 -11.25 1 91.88 358 ILE A CA 1
ATOM 2689 C C . ILE A 1 358 ? 4.27 11.492 -12.047 1 91.88 358 ILE A C 1
ATOM 2691 O O . ILE A 1 358 ? 3.725 12.453 -11.492 1 91.88 358 ILE A O 1
ATOM 2695 N N . LEU A 1 359 ? 4.527 11.492 -13.289 1 91.19 359 LEU A N 1
ATOM 2696 C CA . LEU A 1 359 ? 4.211 12.656 -14.117 1 91.19 359 LEU A CA 1
ATOM 2697 C C . LEU A 1 359 ? 2.758 12.609 -14.578 1 91.19 359 LEU A C 1
ATOM 2699 O O . LEU A 1 359 ? 2.293 11.578 -15.078 1 91.19 359 LEU A O 1
ATOM 2703 N N . ALA A 1 360 ? 2.051 13.664 -14.383 1 91.38 360 ALA A N 1
ATOM 2704 C CA . ALA A 1 360 ? 0.651 13.758 -14.789 1 91.38 360 ALA A CA 1
ATOM 2705 C C . ALA A 1 360 ? 0.338 15.148 -15.344 1 91.38 360 ALA A C 1
ATOM 2707 O O . ALA A 1 360 ? 0.99 16.125 -14.984 1 91.38 360 ALA A O 1
ATOM 2708 N N . ARG A 1 361 ? -0.625 15.156 -16.188 1 89.25 361 ARG A N 1
ATOM 2709 C CA . ARG A 1 361 ? -1.06 16.422 -16.766 1 89.25 361 ARG A CA 1
ATOM 2710 C C . ARG A 1 361 ? -1.986 17.172 -15.812 1 89.25 361 ARG A C 1
ATOM 2712 O O . ARG A 1 361 ? -2.949 16.609 -15.297 1 89.25 361 ARG A O 1
ATOM 2719 N N . LEU A 1 362 ? -1.721 18.375 -15.68 1 88 362 LEU A N 1
ATOM 2720 C CA . LEU A 1 362 ? -2.574 19.203 -14.828 1 88 362 LEU A CA 1
ATOM 2721 C C . LEU A 1 362 ? -3.898 19.516 -15.523 1 88 362 LEU A C 1
ATOM 2723 O O . LEU A 1 362 ? -3.914 19.984 -16.672 1 88 362 LEU A O 1
ATOM 2727 N N . SER A 1 363 ? -5.047 19.219 -14.977 1 82.06 363 SER A N 1
ATOM 2728 C CA . SER A 1 363 ? -6.359 19.375 -15.594 1 82.06 363 SER A CA 1
ATOM 2729 C C . SER A 1 363 ? -6.746 20.844 -15.719 1 82.06 363 SER A C 1
ATOM 2731 O O . SER A 1 363 ? -7.328 21.266 -16.719 1 82.06 363 SER A O 1
ATOM 2733 N N . SER A 1 364 ? -6.812 21.641 -14.688 1 72.19 364 SER A N 1
ATOM 2734 C CA . SER A 1 364 ? -7.141 23.062 -14.758 1 72.19 364 SER A CA 1
ATOM 2735 C C . SER A 1 364 ? -5.965 23.922 -14.305 1 72.19 364 SER A C 1
ATOM 2737 O O . SER A 1 364 ? -5.777 24.141 -13.109 1 72.19 364 SER A O 1
ATOM 2739 N N . PRO A 1 365 ? -5.156 24.297 -15.32 1 56.22 365 PRO A N 1
ATOM 2740 C CA . PRO A 1 365 ? -3.969 25.062 -14.945 1 56.22 365 PRO A CA 1
ATOM 2741 C C . PRO A 1 365 ? -4.312 26.406 -14.281 1 56.22 365 PRO A C 1
ATOM 2743 O O . PRO A 1 365 ? -3.525 26.906 -13.477 1 56.22 365 PRO A O 1
ATOM 2746 N N . ARG A 1 366 ? -5.488 27.016 -14.648 1 54.19 366 ARG A N 1
ATOM 2747 C CA . ARG A 1 366 ? -5.828 28.312 -14.086 1 54.19 366 ARG A CA 1
ATOM 2748 C C . ARG A 1 366 ? -5.867 28.25 -12.562 1 54.19 366 ARG A C 1
ATOM 2750 O O . ARG A 1 366 ? -5.531 29.234 -11.883 1 54.19 366 ARG A O 1
ATOM 2757 N N . GLY A 1 367 ? -6.246 27.141 -12.141 1 52.97 367 GLY A N 1
ATOM 2758 C CA . GLY A 1 367 ? -6.328 27.031 -10.695 1 52.97 367 GLY A CA 1
ATOM 2759 C C . GLY A 1 367 ? -4.973 27.031 -10.016 1 52.97 367 GLY A C 1
ATOM 2760 O O . GLY A 1 367 ? -4.848 27.438 -8.859 1 52.97 367 GLY A O 1
ATOM 2761 N N . VAL A 1 368 ? -4.031 26.5 -10.773 1 54.34 368 VAL A N 1
ATOM 2762 C CA . VAL A 1 368 ? -2.695 26.422 -10.195 1 54.34 368 VAL A CA 1
ATOM 2763 C C . VAL A 1 368 ? -1.954 27.75 -10.43 1 54.34 368 VAL A C 1
ATOM 2765 O O . VAL A 1 368 ? -1.004 28.062 -9.711 1 54.34 368 VAL A O 1
ATOM 2768 N N . CYS A 1 369 ? -2.248 28.406 -11.531 1 48.69 369 CYS A N 1
ATOM 2769 C CA . CYS A 1 369 ? -1.536 29.625 -11.922 1 48.69 369 CYS A CA 1
ATOM 2770 C C . CYS A 1 369 ? -1.553 30.641 -10.797 1 48.69 369 CYS A C 1
ATOM 2772 O O . CYS A 1 369 ? -0.616 31.438 -10.656 1 48.69 369 CYS A O 1
ATOM 2774 N N . ASN A 1 370 ? -2.717 30.703 -10.18 1 50.31 370 ASN A N 1
ATOM 2775 C CA . ASN A 1 370 ? -2.572 31.625 -9.047 1 50.31 370 ASN A CA 1
ATOM 2776 C C . ASN A 1 370 ? -1.575 31.094 -8.023 1 50.31 370 ASN A C 1
ATOM 2778 O O . ASN A 1 370 ? -1.516 31.578 -6.895 1 50.31 370 ASN A O 1
ATOM 2782 N N . LEU A 1 371 ? -1.092 30.062 -8.477 1 51.41 371 LEU A N 1
ATOM 2783 C CA . LEU A 1 371 ? -0.062 29.469 -7.637 1 51.41 371 LEU A CA 1
ATOM 2784 C C . LEU A 1 371 ? 1.215 30.297 -7.664 1 51.41 371 LEU A C 1
ATOM 2786 O O . LEU A 1 371 ? 2.291 29.781 -7.973 1 51.41 371 LEU A O 1
ATOM 2790 N N . LYS A 1 372 ? 1.044 31.547 -8.016 1 49.81 372 LYS A N 1
ATOM 2791 C CA . LYS A 1 372 ? 2.219 32.406 -7.832 1 49.81 372 LYS A CA 1
ATOM 2792 C C . LYS A 1 372 ? 2.959 32.031 -6.547 1 49.81 372 LYS A C 1
ATOM 2794 O O . LYS A 1 372 ? 2.533 32.406 -5.453 1 49.81 372 LYS A O 1
ATOM 2799 N N . SER A 1 373 ? 3.57 30.906 -6.641 1 52.66 373 SER A N 1
ATOM 2800 C CA . SER A 1 373 ? 4.492 30.609 -5.547 1 52.66 373 SER A CA 1
ATOM 2801 C C . SER A 1 373 ? 5.512 31.719 -5.371 1 52.66 373 SER A C 1
ATOM 2803 O O . SER A 1 373 ? 5.828 32.438 -6.324 1 52.66 373 SER A O 1
ATOM 2805 N N . ALA A 1 374 ? 5.59 32.281 -4.195 1 57.81 374 ALA A N 1
ATOM 2806 C CA . ALA A 1 374 ? 6.711 33.156 -3.84 1 57.81 374 ALA A CA 1
ATOM 2807 C C . ALA A 1 374 ? 7.984 32.719 -4.562 1 57.81 374 ALA A C 1
ATOM 2809 O O . ALA A 1 374 ? 8.219 31.531 -4.77 1 57.81 374 ALA A O 1
ATOM 2810 N N . PRO A 1 375 ? 8.633 33.656 -5.137 1 65 375 PRO A N 1
ATOM 2811 C CA . PRO A 1 375 ? 9.898 33.344 -5.816 1 65 375 PRO A CA 1
ATOM 2812 C C . PRO A 1 375 ? 10.805 32.438 -5.004 1 65 375 PRO A C 1
ATOM 2814 O O . PRO A 1 375 ? 10.844 32.531 -3.773 1 65 375 PRO A O 1
ATOM 2817 N N . GLN A 1 376 ? 11.258 31.344 -5.594 1 75 376 GLN A N 1
ATOM 2818 C CA . GLN A 1 376 ? 12.289 30.438 -5.09 1 75 376 GLN A CA 1
ATOM 2819 C C . GLN A 1 376 ? 11.734 29.531 -4.004 1 75 376 GLN A C 1
ATOM 2821 O O . GLN A 1 376 ? 12.422 29.219 -3.033 1 75 376 GLN A O 1
ATOM 2826 N N . THR A 1 377 ? 10.367 29.281 -4.07 1 90.44 377 THR A N 1
ATOM 2827 C CA . THR A 1 377 ? 9.75 28.422 -3.057 1 90.44 377 THR A CA 1
ATOM 2828 C C . THR A 1 377 ? 9.117 27.203 -3.699 1 90.44 377 THR A C 1
ATOM 2830 O O . THR A 1 377 ? 8.406 27.312 -4.699 1 90.44 377 THR A O 1
ATOM 2833 N N . ASP A 1 378 ? 9.492 26.047 -3.25 1 93.69 378 ASP A N 1
ATOM 2834 C CA . ASP A 1 378 ? 8.797 24.828 -3.654 1 93.69 378 ASP A CA 1
ATOM 2835 C C . ASP A 1 378 ? 7.414 24.75 -3.018 1 93.69 378 ASP A C 1
ATOM 2837 O O . ASP A 1 378 ? 7.254 25.047 -1.831 1 93.69 378 ASP A O 1
ATOM 2841 N N . CYS A 1 379 ? 6.43 24.344 -3.83 1 93.12 379 CYS A N 1
ATOM 2842 C CA . CYS A 1 379 ? 5.059 24.25 -3.334 1 93.12 379 CYS A CA 1
ATOM 2843 C C . CYS A 1 379 ? 4.559 22.812 -3.408 1 93.12 379 CYS A C 1
ATOM 2845 O O . CYS A 1 379 ? 4.77 22.125 -4.41 1 93.12 379 CYS A O 1
ATOM 2847 N N . PHE A 1 380 ? 3.969 22.391 -2.381 1 95 380 PHE A N 1
ATOM 2848 C CA . PHE A 1 380 ? 3.328 21.078 -2.307 1 95 380 PHE A CA 1
ATOM 2849 C C . PHE A 1 380 ? 1.818 21.234 -2.145 1 95 380 PHE A C 1
ATOM 2851 O O . PHE A 1 380 ? 1.347 21.828 -1.173 1 95 380 PHE A O 1
ATOM 2858 N N . ARG A 1 381 ? 1.099 20.625 -3.084 1 93.12 381 ARG A N 1
ATOM 2859 C CA . ARG A 1 381 ? -0.357 20.719 -3.066 1 93.12 381 ARG A CA 1
ATOM 2860 C C . ARG A 1 381 ? -1.002 19.344 -3.139 1 93.12 381 ARG A C 1
ATOM 2862 O O . ARG A 1 381 ? -0.523 18.469 -3.859 1 93.12 381 ARG A O 1
ATOM 2869 N N . LEU A 1 382 ? -2.072 19.266 -2.426 1 95.31 382 LEU A N 1
ATOM 2870 C CA . LEU A 1 382 ? -2.844 18.031 -2.553 1 95.31 382 LEU A CA 1
ATOM 2871 C C . LEU A 1 382 ? -3.615 18 -3.867 1 95.31 382 LEU A C 1
ATOM 2873 O O . LEU A 1 382 ? -4.051 19.047 -4.359 1 95.31 382 LEU A O 1
ATOM 2877 N N . GLY A 1 383 ? -3.727 16.859 -4.387 1 93.94 383 GLY A N 1
ATOM 2878 C CA . GLY A 1 383 ? -4.469 16.719 -5.633 1 93.94 383 GLY A CA 1
ATOM 2879 C C . GLY A 1 383 ? -5.086 15.344 -5.801 1 93.94 383 GLY A C 1
ATOM 2880 O O . GLY A 1 383 ? -4.906 14.469 -4.953 1 93.94 383 GLY A O 1
ATOM 2881 N N . LEU A 1 384 ? -5.895 15.25 -6.816 1 94.06 384 LEU A N 1
ATOM 2882 C CA . LEU A 1 384 ? -6.531 13.992 -7.203 1 94.06 384 LEU A CA 1
ATOM 2883 C C . LEU A 1 384 ? -5.98 13.5 -8.539 1 94.06 384 LEU A C 1
ATOM 2885 O O . LEU A 1 384 ? -6.234 14.102 -9.578 1 94.06 384 LEU A O 1
ATOM 2889 N N . LEU A 1 385 ? -5.188 12.461 -8.453 1 93.31 385 LEU A N 1
ATOM 2890 C CA . LEU A 1 385 ? -4.621 11.805 -9.625 1 93.31 385 LEU A CA 1
ATOM 2891 C C . LEU A 1 385 ? -5.629 10.844 -10.242 1 93.31 385 LEU A C 1
ATOM 2893 O O . LEU A 1 385 ? -6.172 9.969 -9.555 1 93.31 385 LEU A O 1
ATOM 2897 N N . SER A 1 386 ? -5.848 11.023 -11.523 1 92.88 386 SER A N 1
ATOM 2898 C CA . SER A 1 386 ? -6.836 10.219 -12.234 1 92.88 386 SER A CA 1
ATOM 2899 C C . SER A 1 386 ? -6.305 9.75 -13.586 1 92.88 386 SER A C 1
ATOM 2901 O O . SER A 1 386 ? -5.281 10.25 -14.062 1 92.88 386 SER A O 1
ATOM 2903 N N . THR A 1 387 ? -6.984 8.781 -14.094 1 89.56 387 THR A N 1
ATOM 2904 C CA . THR A 1 387 ? -6.664 8.289 -15.422 1 89.56 387 THR A CA 1
ATOM 2905 C C . THR A 1 387 ? -7.836 8.508 -16.375 1 89.56 387 THR A C 1
ATOM 2907 O O . THR A 1 387 ? -8.992 8.273 -16.016 1 89.56 387 THR A O 1
ATOM 2910 N N . THR A 1 388 ? -7.516 8.984 -17.531 1 87.12 388 THR A N 1
ATOM 2911 C CA . THR A 1 388 ? -8.539 9.141 -18.562 1 87.12 388 THR A CA 1
ATOM 2912 C C . THR A 1 388 ? -8.836 7.805 -19.234 1 87.12 388 THR A C 1
ATOM 2914 O O . THR A 1 388 ? -8.164 6.805 -18.984 1 87.12 388 THR A O 1
ATOM 2917 N N . LEU A 1 389 ? -9.836 7.828 -20.156 1 83.56 389 LEU A N 1
ATOM 2918 C CA . LEU A 1 389 ? -10.219 6.629 -20.891 1 83.56 389 LEU A CA 1
ATOM 2919 C C . LEU A 1 389 ? -9.117 6.215 -21.859 1 83.56 389 LEU A C 1
ATOM 2921 O O . LEU A 1 389 ? -9.102 5.078 -22.344 1 83.56 389 LEU A O 1
ATOM 2925 N N . GLU A 1 390 ? -8.219 7.102 -22.094 1 84.31 390 GLU A N 1
ATOM 2926 C CA . GLU A 1 390 ? -7.129 6.801 -23.016 1 84.31 390 GLU A CA 1
ATOM 2927 C C . GLU A 1 390 ? -5.867 6.395 -22.266 1 84.31 390 GLU A C 1
ATOM 2929 O O . GLU A 1 390 ? -4.816 6.18 -22.859 1 84.31 390 GLU A O 1
ATOM 2934 N N . GLY A 1 391 ? -5.965 6.348 -20.953 1 87.62 391 GLY A N 1
ATOM 2935 C CA . GLY A 1 391 ? -4.824 5.938 -20.156 1 87.62 391 GLY A CA 1
ATOM 2936 C C . GLY A 1 391 ? -3.893 7.086 -19.812 1 87.62 391 GLY A C 1
ATOM 2937 O O . GLY A 1 391 ? -2.721 6.867 -19.5 1 87.62 391 GLY A O 1
ATOM 2938 N N . GLN A 1 392 ? -4.375 8.273 -19.938 1 89.25 392 GLN A N 1
ATOM 2939 C CA . GLN A 1 392 ? -3.592 9.445 -19.578 1 89.25 392 GLN A CA 1
ATOM 2940 C C . GLN A 1 392 ? -3.775 9.805 -18.109 1 89.25 392 GLN A C 1
ATOM 2942 O O . GLN A 1 392 ? -4.902 9.852 -17.609 1 89.25 392 GLN A O 1
ATOM 2947 N N . LEU A 1 393 ? -2.617 10.055 -17.531 1 91.88 393 LEU A N 1
ATOM 2948 C CA . LEU A 1 393 ? -2.684 10.508 -16.141 1 91.88 393 LEU A CA 1
ATOM 2949 C C . LEU A 1 393 ? -2.951 12.008 -16.078 1 91.88 393 LEU A C 1
ATOM 2951 O O . LEU A 1 393 ? -2.283 12.789 -16.75 1 91.88 393 LEU A O 1
ATOM 2955 N N . THR A 1 394 ? -3.922 12.328 -15.297 1 91.94 394 THR A N 1
ATOM 2956 C CA . THR A 1 394 ? -4.25 13.727 -15.031 1 91.94 394 THR A CA 1
ATOM 2957 C C . THR A 1 394 ? -4.355 13.984 -13.531 1 91.94 394 THR A C 1
ATOM 2959 O O . THR A 1 394 ? -4.617 13.062 -12.758 1 91.94 394 THR A O 1
ATOM 2962 N N . VAL A 1 395 ? -4.07 15.195 -13.203 1 92.44 395 VAL A N 1
ATOM 2963 C CA . VAL A 1 395 ? -4.176 15.539 -11.789 1 92.44 395 VAL A CA 1
ATOM 2964 C C . VAL A 1 395 ? -4.898 16.875 -11.633 1 92.44 395 VAL A C 1
ATOM 2966 O O . VAL A 1 395 ? -4.676 17.797 -12.414 1 92.44 395 VAL A O 1
ATOM 2969 N N . GLN A 1 396 ? -5.801 16.875 -10.711 1 91.31 396 GLN A N 1
ATOM 2970 C CA . GLN A 1 396 ? -6.512 18.078 -10.32 1 91.31 396 GLN A CA 1
ATOM 2971 C C . GLN A 1 396 ? -6.07 18.562 -8.938 1 91.31 396 GLN A C 1
ATOM 2973 O O . GLN A 1 396 ? -6.164 17.812 -7.961 1 91.31 396 GLN A O 1
ATOM 2978 N N . SER A 1 397 ? -5.57 19.75 -8.906 1 90.69 397 SER A N 1
ATOM 2979 C CA . SER A 1 397 ? -5.191 20.312 -7.617 1 90.69 397 SER A CA 1
ATOM 2980 C C . SER A 1 397 ? -6.418 20.641 -6.773 1 90.69 397 SER A C 1
ATOM 2982 O O . SER A 1 397 ? -7.422 21.141 -7.297 1 90.69 397 SER A O 1
ATOM 2984 N N . ASN A 1 398 ? -6.301 20.375 -5.527 1 89.5 398 ASN A N 1
ATOM 2985 C CA . ASN A 1 398 ? -7.379 20.781 -4.637 1 89.5 398 ASN A CA 1
ATOM 2986 C C . ASN A 1 398 ? -7.562 22.297 -4.637 1 89.5 398 ASN A C 1
ATOM 2988 O O . ASN A 1 398 ? -6.582 23.047 -4.621 1 89.5 398 ASN A O 1
ATOM 2992 N N . PRO A 1 399 ? -8.773 22.719 -4.688 1 83.62 399 PRO A N 1
ATOM 2993 C CA . PRO A 1 399 ? -9.016 24.156 -4.734 1 83.62 399 PRO A CA 1
ATOM 2994 C C . PRO A 1 399 ? -8.641 24.859 -3.432 1 83.62 399 PRO A C 1
ATOM 2996 O O . PRO A 1 399 ? -8.273 26.031 -3.445 1 83.62 399 PRO A O 1
ATOM 2999 N N . ASP A 1 400 ? -8.805 24.188 -2.379 1 83.44 400 ASP A N 1
ATOM 3000 C CA . ASP A 1 400 ? -8.445 24.766 -1.083 1 83.44 400 ASP A CA 1
ATOM 3001 C C . ASP A 1 400 ? -7.008 24.406 -0.711 1 83.44 400 ASP A C 1
ATOM 3003 O O . ASP A 1 400 ? -6.68 23.234 -0.521 1 83.44 400 ASP A O 1
ATOM 3007 N N . HIS A 1 401 ? -6.227 25.453 -0.569 1 80.38 401 HIS A N 1
ATOM 3008 C CA . HIS A 1 401 ? -4.805 25.203 -0.351 1 80.38 401 HIS A CA 1
ATOM 3009 C C . HIS A 1 401 ? -4.375 25.641 1.043 1 80.38 401 HIS A C 1
ATOM 3011 O O . HIS A 1 401 ? -3.18 25.719 1.336 1 80.38 401 HIS A O 1
ATOM 3017 N N . SER A 1 402 ? -5.332 25.969 1.822 1 85.56 402 SER A N 1
ATOM 3018 C CA . SER A 1 402 ? -4.961 26.359 3.18 1 85.56 402 SER A CA 1
ATOM 3019 C C . SER A 1 402 ? -4.359 25.172 3.939 1 85.56 402 SER A C 1
ATOM 3021 O O . SER A 1 402 ? -4.961 24.109 4.008 1 85.56 402 SER A O 1
ATOM 3023 N N . PRO A 1 403 ? -3.25 25.359 4.527 1 88.06 403 PRO A N 1
ATOM 3024 C CA . PRO A 1 403 ? -2.613 24.266 5.266 1 88.06 403 PRO A CA 1
ATOM 3025 C C . PRO A 1 403 ? -3.385 23.891 6.523 1 88.06 403 PRO A C 1
ATOM 3027 O O . PRO A 1 403 ? -3.098 22.844 7.133 1 88.06 403 PRO A O 1
ATOM 3030 N N . ALA A 1 404 ? -4.324 24.656 6.918 1 87.56 404 ALA A N 1
ATOM 3031 C CA . ALA A 1 404 ? -5.074 24.391 8.141 1 87.56 404 ALA A CA 1
ATOM 3032 C C . ALA A 1 404 ? -6.25 23.453 7.871 1 87.56 404 ALA A C 1
ATOM 3034 O O . ALA A 1 404 ? -6.855 22.922 8.805 1 87.56 404 ALA A O 1
ATOM 3035 N N . LYS A 1 405 ? -6.531 23.266 6.645 1 91.75 405 LYS A N 1
ATOM 3036 C CA . LYS A 1 405 ? -7.75 22.531 6.312 1 91.75 405 LYS A CA 1
ATOM 3037 C C . LYS A 1 405 ? -7.5 21.031 6.277 1 91.75 405 LYS A C 1
ATOM 3039 O O . LYS A 1 405 ? -6.449 20.578 5.809 1 91.75 405 LYS A O 1
ATOM 3044 N N . LEU A 1 406 ? -8.461 20.297 6.715 1 95.5 406 LEU A N 1
ATOM 3045 C CA . LEU A 1 406 ? -8.438 18.828 6.75 1 95.5 406 LEU A CA 1
ATOM 3046 C C . LEU A 1 406 ? -9.188 18.25 5.555 1 95.5 406 LEU A C 1
ATOM 3048 O O . LEU A 1 406 ? -8.828 17.188 5.051 1 95.5 406 LEU A O 1
ATOM 3052 N N . GLY A 1 407 ? -10.133 18.922 5.078 1 94.69 407 GLY A N 1
ATOM 3053 C CA . GLY A 1 407 ? -11.031 18.453 4.031 1 94.69 407 GLY A CA 1
ATOM 3054 C C . GLY A 1 407 ? -10.305 17.953 2.799 1 94.69 407 GLY A C 1
ATOM 3055 O O . GLY A 1 407 ? -10.625 16.891 2.281 1 94.69 407 GLY A O 1
ATOM 3056 N N . PRO A 1 408 ? -9.359 18.656 2.346 1 94.31 408 PRO A N 1
ATOM 3057 C CA . PRO A 1 408 ? -8.633 18.281 1.134 1 94.31 408 PRO A CA 1
ATOM 3058 C C . PRO A 1 408 ? -8.023 16.875 1.229 1 94.31 408 PRO A C 1
ATOM 3060 O O . PRO A 1 408 ? -7.875 16.188 0.213 1 94.31 408 PRO A O 1
ATOM 3063 N N . PHE A 1 409 ? -7.723 16.406 2.387 1 95.88 409 PHE A N 1
ATOM 3064 C CA . PHE A 1 409 ? -7.109 15.094 2.572 1 95.88 409 PHE A CA 1
ATOM 3065 C C . PHE A 1 409 ? -8.109 13.977 2.283 1 95.88 409 PHE A C 1
ATOM 3067 O O . PHE A 1 409 ? -7.715 12.852 1.969 1 95.88 409 PHE A O 1
ATOM 3074 N N . LEU A 1 410 ? -9.352 14.266 2.395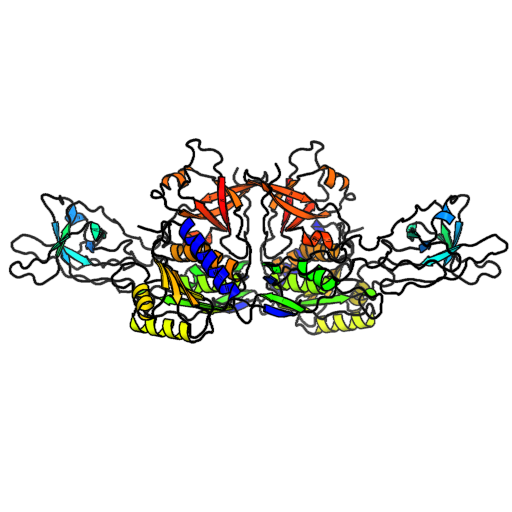 1 94.94 410 LEU A N 1
ATOM 3075 C CA . LEU A 1 410 ? -10.375 13.242 2.215 1 94.94 410 LEU A CA 1
ATOM 3076 C C . LEU A 1 410 ? -10.602 12.953 0.735 1 94.94 410 LEU A C 1
ATOM 3078 O O . LEU A 1 410 ? -11.078 11.875 0.375 1 94.94 410 LEU A O 1
ATOM 3082 N N . SER A 1 411 ? -10.195 13.891 -0.104 1 92.19 411 SER A N 1
ATOM 3083 C CA . SER A 1 411 ? -10.461 13.703 -1.526 1 92.19 411 SER A CA 1
ATOM 3084 C C . SER A 1 411 ? -9.164 13.5 -2.307 1 92.19 411 SER A C 1
ATOM 3086 O O . SER A 1 411 ? -9.195 13.07 -3.463 1 92.19 411 SER A O 1
ATOM 3088 N N . ALA A 1 412 ? -8.07 13.758 -1.708 1 94.94 412 ALA A N 1
ATOM 3089 C CA . ALA A 1 412 ? -6.789 13.703 -2.412 1 94.94 412 ALA A CA 1
ATOM 3090 C C . ALA A 1 412 ? -6.191 12.305 -2.361 1 94.94 412 ALA A C 1
ATOM 3092 O O . ALA A 1 412 ? -6.406 11.562 -1.399 1 94.94 412 ALA A O 1
ATOM 3093 N N . ASN A 1 413 ? -5.449 11.945 -3.443 1 94.81 413 ASN A N 1
ATOM 3094 C CA . ASN A 1 413 ? -4.688 10.703 -3.43 1 94.81 413 ASN A CA 1
ATOM 3095 C C . ASN A 1 413 ? -3.217 10.945 -3.754 1 94.81 413 ASN A C 1
ATOM 3097 O O . ASN A 1 413 ? -2.416 10.008 -3.756 1 94.81 413 ASN A O 1
ATOM 3101 N N . CYS A 1 414 ? -2.904 12.219 -3.951 1 96.31 414 CYS A N 1
ATOM 3102 C CA . CYS A 1 414 ? -1.505 12.508 -4.238 1 96.31 414 CYS A CA 1
ATOM 3103 C C . CYS A 1 414 ? -1.139 13.922 -3.805 1 96.31 414 CYS A C 1
ATOM 3105 O O . CYS A 1 414 ? -2.01 14.703 -3.422 1 96.31 414 CYS A O 1
ATOM 3107 N N . TRP A 1 415 ? 0.15 14.148 -3.715 1 96.38 415 TRP A N 1
ATOM 3108 C CA . TRP A 1 415 ? 0.739 15.484 -3.637 1 96.38 415 TRP A CA 1
ATOM 3109 C C . TRP A 1 415 ? 1.27 15.922 -4.996 1 96.38 415 TRP A C 1
ATOM 3111 O O . TRP A 1 415 ? 1.848 15.125 -5.734 1 96.38 415 TRP A O 1
ATOM 3121 N N . ILE A 1 416 ? 1.094 17.156 -5.305 1 93.69 416 ILE A N 1
ATOM 3122 C CA . ILE A 1 416 ? 1.706 17.797 -6.469 1 93.69 416 ILE A CA 1
ATOM 3123 C C . ILE A 1 416 ? 2.912 18.625 -6.031 1 93.69 416 ILE A C 1
ATOM 3125 O O . ILE A 1 416 ? 2.795 19.484 -5.164 1 93.69 416 ILE A O 1
ATOM 3129 N N . HIS A 1 417 ? 4.055 18.375 -6.547 1 94.88 417 HIS A N 1
ATOM 3130 C CA . HIS A 1 417 ? 5.254 19.156 -6.281 1 94.88 417 HIS A CA 1
ATOM 3131 C C . HIS A 1 417 ? 5.492 20.188 -7.379 1 94.88 417 HIS A C 1
ATOM 3133 O O . HIS A 1 417 ? 5.805 19.828 -8.516 1 94.88 417 HIS A O 1
ATOM 3139 N N . LEU A 1 418 ? 5.309 21.375 -7.043 1 90.31 418 LEU A N 1
ATOM 3140 C CA . LEU A 1 418 ? 5.633 22.5 -7.922 1 90.31 418 LEU A CA 1
ATOM 3141 C C . LEU A 1 418 ? 6.984 23.094 -7.551 1 90.31 418 LEU A C 1
ATOM 3143 O O . LEU A 1 418 ? 7.086 23.844 -6.566 1 90.31 418 LEU A O 1
ATOM 3147 N N . LYS A 1 419 ? 7.926 22.891 -8.383 1 89.44 419 LYS A N 1
ATOM 3148 C CA . LYS A 1 419 ? 9.289 23.328 -8.109 1 89.44 419 LYS A CA 1
ATOM 3149 C C . LYS A 1 419 ? 9.398 24.844 -8.242 1 89.44 419 LYS A C 1
ATOM 3151 O O . LYS A 1 419 ? 8.594 25.484 -8.93 1 89.44 419 LYS A O 1
ATOM 3156 N N . SER A 1 420 ? 10.367 25.359 -7.5 1 82.81 420 SER A N 1
ATOM 3157 C CA . SER A 1 420 ? 10.562 26.797 -7.441 1 82.81 420 SER A CA 1
ATOM 3158 C C . SER A 1 420 ? 10.797 27.391 -8.828 1 82.81 420 SER A C 1
ATOM 3160 O O . SER A 1 420 ? 10.414 28.531 -9.102 1 82.81 420 SER A O 1
ATOM 3162 N N . ASP A 1 421 ? 11.383 26.609 -9.664 1 75.25 421 ASP A N 1
ATOM 3163 C CA . ASP A 1 421 ? 11.688 27.109 -11.008 1 75.25 421 ASP A CA 1
ATOM 3164 C C . ASP A 1 421 ? 10.57 26.766 -11.984 1 75.25 421 ASP A C 1
ATOM 3166 O O . ASP A 1 421 ? 10.711 26.953 -13.195 1 75.25 421 ASP A O 1
ATOM 3170 N N . PHE A 1 422 ? 9.531 26.266 -11.312 1 67.44 422 PHE A N 1
ATOM 3171 C CA . PHE A 1 422 ? 8.406 25.875 -12.156 1 67.44 422 PHE A CA 1
ATOM 3172 C C . PHE A 1 422 ? 7.699 27.109 -12.719 1 67.44 422 PHE A C 1
ATOM 3174 O O . PHE A 1 422 ? 7.301 28 -11.969 1 67.44 422 PHE A O 1
ATOM 3181 N N . PHE A 1 423 ? 7.816 27.406 -14.016 1 60.88 423 PHE A N 1
ATOM 3182 C CA . PHE A 1 423 ? 7.086 28.469 -14.695 1 60.88 423 PHE A CA 1
ATOM 3183 C C . PHE A 1 423 ? 6.07 27.891 -15.672 1 60.88 423 PHE A C 1
ATOM 3185 O O . PHE A 1 423 ? 6.434 27.156 -16.594 1 60.88 423 PHE A O 1
ATOM 3192 N N . PRO A 1 424 ? 4.746 27.938 -15.203 1 57.69 424 PRO A N 1
ATOM 3193 C CA . PRO A 1 424 ? 3.797 27.375 -16.156 1 57.69 424 PRO A CA 1
ATOM 3194 C C . PRO A 1 424 ? 3.863 28.031 -17.531 1 57.69 424 PRO A C 1
ATOM 3196 O O . PRO A 1 424 ? 3.918 29.266 -17.625 1 57.69 424 PRO A O 1
ATOM 3199 N N . PRO A 1 425 ? 4.328 27.344 -18.484 1 53.81 425 PRO A N 1
ATOM 3200 C CA . PRO A 1 425 ? 4.234 28.031 -19.766 1 53.81 425 PRO A CA 1
ATOM 3201 C C . PRO A 1 425 ? 2.826 28.531 -20.062 1 53.81 425 PRO A C 1
ATOM 3203 O O . PRO A 1 425 ? 1.851 28.016 -19.516 1 53.81 425 PRO A O 1
ATOM 3206 N N . PRO A 1 426 ? 2.799 29.875 -20.578 1 45.62 426 PRO A N 1
ATOM 3207 C CA . PRO A 1 426 ? 1.516 30.453 -20.969 1 45.62 426 PRO A CA 1
ATOM 3208 C C . PRO A 1 426 ? 0.583 29.453 -21.641 1 45.62 426 PRO A C 1
ATOM 3210 O O . PRO A 1 426 ? -0.601 29.75 -21.828 1 45.62 426 PRO A O 1
ATOM 3213 N N . THR A 1 427 ? 0.996 28.672 -22.438 1 46.84 427 THR A N 1
ATOM 3214 C CA . THR A 1 427 ? 0.045 27.875 -23.203 1 46.84 427 THR A CA 1
ATOM 3215 C C . THR A 1 427 ? -0.542 26.75 -22.344 1 46.84 427 THR A C 1
ATOM 3217 O O . THR A 1 427 ? 0.169 26.141 -21.547 1 46.84 427 THR A O 1
ATOM 3220 N N . SER A 1 428 ? -1.8 26.969 -22.031 1 46.34 428 SER A N 1
ATOM 3221 C CA . SER A 1 428 ? -2.816 26.297 -21.234 1 46.34 428 SER A CA 1
ATOM 3222 C C . SER A 1 428 ? -2.588 24.797 -21.203 1 46.34 428 SER A C 1
ATOM 3224 O O . SER A 1 428 ? -2.887 24.141 -20.203 1 46.34 428 SER A O 1
ATOM 3226 N N . SER A 1 429 ? -2.529 24.078 -22.328 1 49.41 429 SER A N 1
ATOM 3227 C CA . SER A 1 429 ? -2.801 22.656 -22.562 1 49.41 429 SER A CA 1
ATOM 3228 C C . SER A 1 429 ? -1.601 21.797 -22.203 1 49.41 429 SER A C 1
ATOM 3230 O O . SER A 1 429 ? -0.479 22.062 -22.641 1 49.41 429 SER A O 1
ATOM 3232 N N . GLY A 1 430 ? -1.546 20.984 -21.031 1 64.38 430 GLY A N 1
ATOM 3233 C CA . GLY A 1 430 ? -0.742 19.766 -21 1 64.38 430 GLY A CA 1
ATOM 3234 C C . GLY A 1 430 ? 0.396 19.844 -20 1 64.38 430 GLY A C 1
ATOM 3235 O O . GLY A 1 430 ? 1.434 19.203 -20.188 1 64.38 430 GLY A O 1
ATOM 3236 N N . LEU A 1 431 ? 0.333 20.844 -19.094 1 78.94 431 LEU A N 1
ATOM 3237 C CA . LEU A 1 431 ? 1.481 20.922 -18.188 1 78.94 431 LEU A CA 1
ATOM 3238 C C . LEU A 1 431 ? 1.617 19.656 -17.359 1 78.94 431 LEU A C 1
ATOM 3240 O O . LEU A 1 431 ? 0.646 19.203 -16.75 1 78.94 431 LEU A O 1
ATOM 3244 N N . LEU A 1 432 ? 2.816 19.234 -17.469 1 86.56 432 LEU A N 1
ATOM 3245 C CA . LEU A 1 432 ? 3.131 18.047 -16.672 1 86.56 432 LEU A CA 1
ATOM 3246 C C . LEU A 1 432 ? 3.705 18.453 -15.312 1 86.56 432 LEU A C 1
ATOM 3248 O O . LEU A 1 432 ? 4.52 19.375 -15.219 1 86.56 432 LEU A O 1
ATOM 3252 N N . VAL A 1 433 ? 3.217 17.828 -14.32 1 90.62 433 VAL A N 1
ATOM 3253 C CA . VAL A 1 433 ? 3.701 18.078 -12.969 1 90.62 433 VAL A CA 1
ATOM 3254 C C . VAL A 1 433 ? 4.086 16.75 -12.305 1 90.62 433 VAL A C 1
ATOM 3256 O O . VAL A 1 433 ? 3.666 15.68 -12.758 1 90.62 433 VAL A O 1
ATOM 3259 N N . GLU A 1 434 ? 4.938 16.859 -11.273 1 92.69 434 GLU A N 1
ATOM 3260 C CA . GLU A 1 434 ? 5.344 15.703 -10.492 1 92.69 434 GLU A CA 1
ATOM 3261 C C . GLU A 1 434 ? 4.344 15.414 -9.375 1 92.69 434 GLU A C 1
ATOM 3263 O O . GLU A 1 434 ? 4 16.312 -8.594 1 92.69 434 GLU A O 1
ATOM 3268 N N . CYS A 1 435 ? 3.891 14.203 -9.359 1 94.56 435 CYS A N 1
ATOM 3269 C CA . CYS A 1 435 ? 2.951 13.773 -8.328 1 94.56 435 CYS A CA 1
ATOM 3270 C C . CYS A 1 435 ? 3.547 12.656 -7.473 1 94.56 435 CYS A C 1
ATOM 3272 O O . CYS A 1 435 ? 4.355 11.859 -7.957 1 94.56 435 CYS A O 1
ATOM 3274 N N . TYR A 1 436 ? 3.176 12.641 -6.238 1 96.25 436 TYR A N 1
ATOM 3275 C CA . TYR A 1 436 ? 3.541 11.609 -5.273 1 96.25 436 TYR A CA 1
ATOM 3276 C C . TYR A 1 436 ? 2.316 11.117 -4.512 1 96.25 436 TYR A C 1
ATOM 3278 O O . TYR A 1 436 ? 1.496 11.914 -4.059 1 96.25 436 TYR A O 1
ATOM 3286 N N . PRO A 1 437 ? 2.176 9.797 -4.383 1 95.56 437 PRO A N 1
ATOM 3287 C CA . PRO A 1 437 ? 1.05 9.32 -3.578 1 95.56 437 PRO A CA 1
ATOM 3288 C C . PRO A 1 437 ? 1.021 9.938 -2.18 1 95.56 437 PRO A C 1
ATOM 3290 O O . PRO A 1 437 ? 2.074 10.156 -1.577 1 95.56 437 PRO A O 1
ATOM 3293 N N . VAL A 1 438 ? -0.154 10.195 -1.679 1 96.38 438 VAL A N 1
ATOM 3294 C CA . VAL A 1 438 ? -0.256 10.672 -0.302 1 96.38 438 VAL A CA 1
ATOM 3295 C C . VAL A 1 438 ? 0.376 9.656 0.644 1 96.38 438 VAL A C 1
ATOM 3297 O O . VAL A 1 438 ? 1.079 10.023 1.586 1 96.38 438 VAL A O 1
ATOM 3300 N N . SER A 1 439 ? 0.154 8.375 0.366 1 93.88 439 SER A N 1
ATOM 3301 C CA . SER A 1 439 ? 0.771 7.301 1.139 1 93.88 439 SER A CA 1
ATOM 3302 C C . SER A 1 439 ? 2.227 7.094 0.736 1 93.88 439 SER A C 1
ATOM 3304 O O . SER A 1 439 ? 2.516 6.727 -0.404 1 93.88 439 SER A O 1
ATOM 3306 N N . PRO A 1 440 ? 3.094 7.199 1.682 1 93.75 440 PRO A N 1
ATOM 3307 C CA . PRO A 1 440 ? 4.496 6.949 1.341 1 93.75 440 PRO A CA 1
ATOM 3308 C C . PRO A 1 440 ? 4.785 5.469 1.085 1 93.75 440 PRO A C 1
ATOM 3310 O O . PRO A 1 440 ? 5.875 5.121 0.625 1 93.75 440 PRO A O 1
ATOM 3313 N N . ALA A 1 441 ? 3.771 4.617 1.332 1 89.88 441 ALA A N 1
ATOM 3314 C CA . ALA A 1 441 ? 3.934 3.186 1.076 1 89.88 441 ALA A CA 1
ATOM 3315 C C . ALA A 1 441 ? 3.613 2.85 -0.376 1 89.88 441 ALA A C 1
ATOM 3317 O O . ALA A 1 441 ? 3.732 1.693 -0.793 1 89.88 441 ALA A O 1
ATOM 3318 N N . GLY A 1 442 ? 3.184 3.787 -1.119 1 87.94 442 GLY A N 1
ATOM 3319 C CA . GLY A 1 442 ? 2.982 3.584 -2.545 1 87.94 442 GLY A CA 1
ATOM 3320 C C . GLY A 1 442 ? 1.553 3.225 -2.9 1 87.94 442 GLY A C 1
ATOM 3321 O O . GLY A 1 442 ? 1.273 2.816 -4.031 1 87.94 442 GLY A O 1
ATOM 3322 N N . ILE A 1 443 ? 0.675 3.355 -2.006 1 87.12 443 ILE A N 1
ATOM 3323 C CA . ILE A 1 443 ? -0.743 3.139 -2.273 1 87.12 443 ILE A CA 1
ATOM 3324 C C . ILE A 1 443 ? -1.311 4.328 -3.045 1 87.12 443 ILE A C 1
ATOM 3326 O O . ILE A 1 443 ? -1.327 5.453 -2.539 1 87.12 443 ILE A O 1
ATOM 3330 N N . LEU A 1 444 ? -1.701 4.234 -4.258 1 84.94 444 LEU A N 1
ATOM 3331 C CA . LEU A 1 444 ? -2.059 5.363 -5.109 1 84.94 444 LEU A CA 1
ATOM 3332 C C . LEU A 1 444 ? -3.57 5.457 -5.281 1 84.94 444 LEU A C 1
ATOM 3334 O O . LEU A 1 444 ? -4.117 6.555 -5.414 1 84.94 444 LEU A O 1
ATOM 3338 N N . ASN A 1 445 ? -4.316 4.332 -5.184 1 82.38 445 ASN A N 1
ATOM 3339 C CA . ASN A 1 445 ? -5.762 4.352 -5.395 1 82.38 445 ASN A CA 1
ATOM 3340 C C . ASN A 1 445 ? -6.141 5.223 -6.586 1 82.38 445 ASN A C 1
ATOM 3342 O O . ASN A 1 445 ? -6.992 6.105 -6.469 1 82.38 445 ASN A O 1
ATOM 3346 N N . LEU A 1 446 ? -5.656 5.051 -7.742 1 87.5 446 LEU A N 1
ATOM 3347 C CA . LEU A 1 446 ? -5.922 5.816 -8.953 1 87.5 446 LEU A CA 1
ATOM 3348 C C . LEU A 1 446 ? -7.41 5.797 -9.297 1 87.5 446 LEU A C 1
ATOM 3350 O O . LEU A 1 446 ? -8.055 4.75 -9.211 1 87.5 446 LEU A O 1
ATOM 3354 N N . GLN A 1 447 ? -7.91 6.949 -9.602 1 83.19 447 GLN A N 1
ATOM 3355 C CA . GLN A 1 447 ? -9.336 7.059 -9.914 1 83.19 447 GLN A CA 1
ATOM 3356 C C . GLN A 1 447 ? -9.555 7.184 -11.414 1 83.19 447 GLN A C 1
ATOM 3358 O O . GLN A 1 447 ? -8.781 7.836 -12.117 1 83.19 447 GLN A O 1
ATOM 3363 N N . PRO A 1 448 ? -10.609 6.469 -11.875 1 78.38 448 PRO A N 1
ATOM 3364 C CA . PRO A 1 448 ? -10.961 6.711 -13.273 1 78.38 448 PRO A CA 1
ATOM 3365 C C . PRO A 1 448 ? -11.547 8.102 -13.5 1 78.38 448 PRO A C 1
ATOM 3367 O O . PRO A 1 448 ? -12.234 8.641 -12.633 1 78.38 448 PRO A O 1
ATOM 3370 N N . SER A 1 449 ? -11 8.828 -14.492 1 70.19 449 SER A N 1
ATOM 3371 C CA . SER A 1 449 ? -11.578 10.117 -14.859 1 70.19 449 SER A CA 1
ATOM 3372 C C . SER A 1 449 ? -12.773 9.945 -15.789 1 70.19 449 SER A C 1
ATOM 3374 O O . SER A 1 449 ? -12.68 9.25 -16.797 1 70.19 449 SER A O 1
ATOM 3376 N N . TYR A 1 450 ? -14.062 9.953 -15.352 1 52.72 450 TYR A N 1
ATOM 3377 C CA . TYR A 1 450 ? -15.219 9.836 -16.234 1 52.72 450 TYR A CA 1
ATOM 3378 C C . TYR A 1 450 ? -15.391 11.086 -17.078 1 52.72 450 TYR A C 1
ATOM 3380 O O . TYR A 1 450 ? -16.219 11.117 -17.984 1 52.72 450 TYR A O 1
ATOM 3388 N N . TYR A 1 451 ? -14.977 12.242 -16.797 1 41.03 451 TYR A N 1
ATOM 3389 C CA . TYR A 1 451 ? -15.336 13.453 -17.516 1 41.03 451 TYR A CA 1
ATOM 3390 C C . TYR A 1 451 ? -14.297 13.781 -18.578 1 41.03 451 TYR A C 1
ATOM 3392 O O . TYR A 1 451 ? -13.094 13.758 -18.312 1 41.03 451 TYR A O 1
ATOM 3400 N N . ASN A 1 452 ? -14.227 13.125 -19.719 1 35.94 452 ASN A N 1
ATOM 3401 C CA . ASN A 1 452 ? -13.766 13.93 -20.844 1 35.94 452 ASN A CA 1
ATOM 3402 C C . ASN A 1 452 ? -14.688 15.109 -21.109 1 35.94 452 ASN A C 1
ATOM 3404 O O . ASN A 1 452 ? -15.914 14.969 -21.062 1 35.94 452 ASN A O 1
ATOM 3408 N N . MET B 1 1 ? -18.438 -28.312 -19.734 1 63.72 1 MET B N 1
ATOM 3409 C CA . MET B 1 1 ? -17.906 -27.062 -20.297 1 63.72 1 MET B CA 1
ATOM 3410 C C . MET B 1 1 ? -17.422 -26.141 -19.188 1 63.72 1 MET B C 1
ATOM 3412 O O . MET B 1 1 ? -17.984 -26.125 -18.094 1 63.72 1 MET B O 1
ATOM 3416 N N . ALA B 1 2 ? -16.234 -25.594 -19.453 1 86.31 2 ALA B N 1
ATOM 3417 C CA . ALA B 1 2 ? -15.68 -24.703 -18.438 1 86.31 2 ALA B CA 1
ATOM 3418 C C . ALA B 1 2 ? -16.578 -23.484 -18.234 1 86.31 2 ALA B C 1
ATOM 3420 O O . ALA B 1 2 ? -17.188 -22.984 -19.188 1 86.31 2 ALA B O 1
ATOM 3421 N N . LEU B 1 3 ? -16.922 -23.172 -17 1 93.88 3 LEU B N 1
ATOM 3422 C CA . LEU B 1 3 ? -17.734 -22.016 -16.641 1 93.88 3 LEU B CA 1
ATOM 3423 C C . LEU B 1 3 ? -17.031 -20.719 -17.031 1 93.88 3 LEU B C 1
ATOM 3425 O O . LEU B 1 3 ? -15.828 -20.578 -16.828 1 93.88 3 LEU B O 1
ATOM 3429 N N . ALA B 1 4 ? -17.812 -19.844 -17.641 1 94.94 4 ALA B N 1
ATOM 3430 C CA . ALA B 1 4 ? -17.266 -18.547 -18.031 1 94.94 4 ALA B CA 1
ATOM 3431 C C . ALA B 1 4 ? -16.828 -17.734 -16.812 1 94.94 4 ALA B C 1
ATOM 3433 O O . ALA B 1 4 ? -17.469 -17.797 -15.758 1 94.94 4 ALA B O 1
ATOM 3434 N N . TYR B 1 5 ? -15.82 -16.938 -17 1 96.5 5 TYR B N 1
ATOM 3435 C CA . TYR B 1 5 ? -15.273 -16.141 -15.906 1 96.5 5 TYR B CA 1
ATOM 3436 C C . TYR B 1 5 ? -16.328 -15.203 -15.336 1 96.5 5 TYR B C 1
ATOM 3438 O O . TYR B 1 5 ? -16.484 -15.109 -14.117 1 96.5 5 TYR B O 1
ATOM 3446 N N . SER B 1 6 ? -17.047 -14.477 -16.156 1 95.31 6 SER B N 1
ATOM 3447 C CA . SER B 1 6 ? -18.062 -13.508 -15.727 1 95.31 6 SER B CA 1
ATOM 3448 C C . SER B 1 6 ? -19.125 -14.18 -14.875 1 95.31 6 SER B C 1
ATOM 3450 O O . SER B 1 6 ? -19.562 -13.625 -13.859 1 95.31 6 SER B O 1
ATOM 3452 N N . GLU B 1 7 ? -19.531 -15.32 -15.297 1 96.44 7 GLU B N 1
ATOM 3453 C CA . GLU B 1 7 ? -20.547 -16.062 -14.539 1 96.44 7 GLU B CA 1
ATOM 3454 C C . GLU B 1 7 ? -19.984 -16.516 -13.188 1 96.44 7 GLU B C 1
ATOM 3456 O O . GLU B 1 7 ? -20.688 -16.453 -12.172 1 96.44 7 GLU B O 1
ATOM 3461 N N . ALA B 1 8 ? -18.766 -17 -13.188 1 97.81 8 ALA B N 1
ATOM 3462 C CA . ALA B 1 8 ? -18.125 -17.422 -11.945 1 97.81 8 ALA B CA 1
ATOM 3463 C C . ALA B 1 8 ? -18.062 -16.281 -10.938 1 97.81 8 ALA B C 1
ATOM 3465 O O . ALA B 1 8 ? -18.375 -16.469 -9.758 1 97.81 8 ALA B O 1
ATOM 3466 N N . ILE B 1 9 ? -17.734 -15.094 -11.391 1 97.81 9 ILE B N 1
ATOM 3467 C CA . ILE B 1 9 ? -17.609 -13.922 -10.531 1 97.81 9 ILE B CA 1
ATOM 3468 C C . ILE B 1 9 ? -18.969 -13.539 -9.977 1 97.81 9 ILE B C 1
ATOM 3470 O O . ILE B 1 9 ? -19.094 -13.211 -8.789 1 97.81 9 ILE B O 1
ATOM 3474 N N . GLU B 1 10 ? -19.953 -13.57 -10.781 1 97.69 10 GLU B N 1
ATOM 3475 C CA . GLU B 1 10 ? -21.297 -13.25 -10.328 1 97.69 10 GLU B CA 1
ATOM 3476 C C . GLU B 1 10 ? -21.734 -14.188 -9.203 1 97.69 10 GLU B C 1
ATOM 3478 O O . GLU B 1 10 ? -22.266 -13.734 -8.18 1 97.69 10 GLU B O 1
ATOM 3483 N N . ARG B 1 11 ? -21.484 -15.445 -9.391 1 97.94 11 ARG B N 1
ATOM 3484 C CA . ARG B 1 11 ? -21.844 -16.422 -8.367 1 97.94 11 ARG B CA 1
ATOM 3485 C C . ARG B 1 11 ? -21.062 -16.172 -7.082 1 97.94 11 ARG B C 1
ATOM 3487 O O . ARG B 1 11 ? -21.625 -16.188 -5.988 1 97.94 11 ARG B O 1
ATOM 3494 N N . LEU B 1 12 ? -19.781 -15.977 -7.246 1 97.62 12 LEU B N 1
ATOM 3495 C CA . LEU B 1 12 ? -18.891 -15.734 -6.109 1 97.62 12 LEU B CA 1
ATOM 3496 C C . LEU B 1 12 ? -19.375 -14.523 -5.305 1 97.62 12 LEU B C 1
ATOM 3498 O O . LEU B 1 12 ? -19.438 -14.578 -4.074 1 97.62 12 LEU B O 1
ATOM 3502 N N . LEU B 1 13 ? -19.688 -13.453 -6 1 97.69 13 LEU B N 1
ATOM 3503 C CA . LEU B 1 13 ? -20.078 -12.211 -5.34 1 97.69 13 LEU B CA 1
ATOM 3504 C C . LEU B 1 13 ? -21.406 -12.391 -4.613 1 97.69 13 LEU B C 1
ATOM 3506 O O . LEU B 1 13 ? -21.578 -11.875 -3.502 1 97.69 13 LEU B O 1
ATOM 3510 N N . HIS B 1 14 ? -22.312 -13.125 -5.219 1 97.19 14 HIS B N 1
ATOM 3511 C CA . HIS B 1 14 ? -23.609 -13.398 -4.594 1 97.19 14 HIS B CA 1
ATOM 3512 C C . HIS B 1 14 ? -23.422 -14.195 -3.301 1 97.19 14 HIS B C 1
ATOM 3514 O O . HIS B 1 14 ? -24.016 -13.852 -2.275 1 97.19 14 HIS B O 1
ATOM 3520 N N . ILE B 1 15 ? -22.625 -15.125 -3.336 1 97.06 15 ILE B N 1
ATOM 3521 C CA . ILE B 1 15 ? -22.375 -15.977 -2.176 1 97.06 15 ILE B CA 1
ATOM 3522 C C . ILE B 1 15 ? -21.672 -15.172 -1.089 1 97.06 15 ILE B C 1
ATOM 3524 O O . ILE B 1 15 ? -22 -15.281 0.092 1 97.06 15 ILE B O 1
ATOM 3528 N N . ALA B 1 16 ? -20.688 -14.391 -1.448 1 96.69 16 ALA B N 1
ATOM 3529 C CA . ALA B 1 16 ? -19.969 -13.555 -0.491 1 96.69 16 ALA B CA 1
ATOM 3530 C C . ALA B 1 16 ? -20.906 -12.617 0.247 1 96.69 16 ALA B C 1
ATOM 3532 O O . ALA B 1 16 ? -20.797 -12.438 1.462 1 96.69 16 ALA B O 1
ATOM 3533 N N . GLN B 1 17 ? -21.812 -12.023 -0.511 1 94.06 17 GLN B N 1
ATOM 3534 C CA . GLN B 1 17 ? -22.797 -11.117 0.079 1 94.06 17 GLN B CA 1
ATOM 3535 C C . GLN B 1 17 ? -23.688 -11.844 1.079 1 94.06 17 GLN B C 1
ATOM 3537 O O . GLN B 1 17 ? -23.969 -11.32 2.162 1 94.06 17 GLN B O 1
ATOM 3542 N N . HIS B 1 18 ? -24.078 -13 0.712 1 93.19 18 HIS B N 1
ATOM 3543 C CA . HIS B 1 18 ? -24.906 -13.805 1.604 1 93.19 18 HIS B CA 1
ATOM 3544 C C . HIS B 1 18 ? -24.156 -14.164 2.879 1 93.19 18 HIS B C 1
ATOM 3546 O O . HIS B 1 18 ? -24.703 -14.078 3.979 1 93.19 18 HIS B O 1
ATOM 3552 N N . GLN B 1 19 ? -22.938 -14.57 2.684 1 92.5 19 GLN B N 1
ATOM 3553 C CA . GLN B 1 19 ? -22.125 -14.938 3.836 1 92.5 19 GLN B CA 1
ATOM 3554 C C . GLN B 1 19 ? -21.875 -13.727 4.734 1 92.5 19 GLN B C 1
ATOM 3556 O O . GLN B 1 19 ? -21.844 -13.852 5.961 1 92.5 19 GLN B O 1
ATOM 3561 N N . ARG B 1 20 ? -21.641 -12.594 4.129 1 91.19 20 ARG B N 1
ATOM 3562 C CA . ARG B 1 20 ? -21.453 -11.359 4.891 1 91.19 20 ARG B CA 1
ATOM 3563 C C . ARG B 1 20 ? -22.656 -11.078 5.781 1 91.19 20 ARG B C 1
ATOM 3565 O O . ARG B 1 20 ? -22.5 -10.773 6.965 1 91.19 20 ARG B O 1
ATOM 3572 N N . ASN B 1 21 ? -23.812 -11.219 5.234 1 87.81 21 ASN B N 1
ATOM 3573 C CA . ASN B 1 21 ? -25.062 -10.914 5.93 1 87.81 21 ASN B CA 1
ATOM 3574 C C . ASN B 1 21 ? -25.344 -11.922 7.047 1 87.81 21 ASN B C 1
ATOM 3576 O O . ASN B 1 21 ? -26.094 -11.633 7.973 1 87.81 21 ASN B O 1
ATOM 3580 N N . SER B 1 22 ? -24.703 -13.031 6.945 1 83.44 22 SER B N 1
ATOM 3581 C CA . SER B 1 22 ? -24.953 -14.086 7.918 1 83.44 22 SER B CA 1
ATOM 3582 C C . SER B 1 22 ? -23.938 -14.055 9.055 1 83.44 22 SER B C 1
ATOM 3584 O O . SER B 1 22 ? -24.031 -14.844 10 1 83.44 22 SER B O 1
ATOM 3586 N N . ARG B 1 23 ? -23 -13.141 8.953 1 80.06 23 ARG B N 1
ATOM 3587 C CA . ARG B 1 23 ? -21.984 -13.07 9.992 1 80.06 23 ARG B CA 1
ATOM 3588 C C . ARG B 1 23 ? -22.547 -12.477 11.281 1 80.06 23 ARG B C 1
ATOM 3590 O O . ARG B 1 23 ? -23.156 -11.414 11.266 1 80.06 23 ARG B O 1
ATOM 3597 N N . LEU B 1 24 ? -22.5 -13.172 12.375 1 67.5 24 LEU B N 1
ATOM 3598 C CA . LEU B 1 24 ? -23.031 -12.734 13.664 1 67.5 24 LEU B CA 1
ATOM 3599 C C . LEU B 1 24 ? -22.281 -11.5 14.156 1 67.5 24 LEU B C 1
ATOM 3601 O O . LEU B 1 24 ? -22.906 -10.484 14.484 1 67.5 24 LEU B O 1
ATOM 3605 N N . GLU B 1 25 ? -20.984 -11.68 14.43 1 71 25 GLU B N 1
ATOM 3606 C CA . GLU B 1 25 ? -20.172 -10.555 14.875 1 71 25 GLU B CA 1
ATOM 3607 C C . GLU B 1 25 ? -19.438 -9.906 13.703 1 71 25 GLU B C 1
ATOM 3609 O O . GLU B 1 25 ? -18.234 -10.109 13.523 1 71 25 GLU B O 1
ATOM 3614 N N . TYR B 1 26 ? -20.234 -8.953 13.133 1 81.19 26 TYR B N 1
ATOM 3615 C CA . TYR B 1 26 ? -19.766 -8.477 11.836 1 81.19 26 TYR B CA 1
ATOM 3616 C C . TYR B 1 26 ? -18.875 -7.262 11.992 1 81.19 26 TYR B C 1
ATOM 3618 O O . TYR B 1 26 ? -18.094 -6.93 11.086 1 81.19 26 TYR B O 1
ATOM 3626 N N . GLN B 1 27 ? -18.938 -6.699 13.289 1 88.06 27 GLN B N 1
ATOM 3627 C CA . GLN B 1 27 ? -18.109 -5.52 13.445 1 88.06 27 GLN B CA 1
ATOM 3628 C C . GLN B 1 27 ? -17.453 -5.48 14.828 1 88.06 27 GLN B C 1
ATOM 3630 O O . GLN B 1 27 ? -17.891 -6.188 15.742 1 88.06 27 GLN B O 1
ATOM 3635 N N . ARG B 1 28 ? -16.406 -4.785 14.922 1 92.25 28 ARG B N 1
ATOM 3636 C CA . ARG B 1 28 ? -15.688 -4.559 16.172 1 92.25 28 ARG B CA 1
ATOM 3637 C C . ARG B 1 28 ? -15.258 -3.102 16.297 1 92.25 28 ARG B C 1
ATOM 3639 O O . ARG B 1 28 ? -14.914 -2.465 15.289 1 92.25 28 ARG B O 1
ATOM 3646 N N . HIS B 1 29 ? -15.328 -2.588 17.484 1 96.25 29 HIS B N 1
ATOM 3647 C CA . HIS B 1 29 ? -14.797 -1.256 17.75 1 96.25 29 HIS B CA 1
ATOM 3648 C C . HIS B 1 29 ? -13.289 -1.303 18 1 96.25 29 HIS B C 1
ATOM 3650 O O . HIS B 1 29 ? -12.828 -1.996 18.906 1 96.25 29 HIS B O 1
ATOM 3656 N N . VAL B 1 30 ? -12.602 -0.597 17.188 1 97.12 30 VAL B N 1
ATOM 3657 C CA . VAL B 1 30 ? -11.141 -0.621 17.219 1 97.12 30 VAL B CA 1
ATOM 3658 C C . VAL B 1 30 ? -10.609 0.775 17.547 1 97.12 30 VAL B C 1
ATOM 3660 O O . VAL B 1 30 ? -11.141 1.775 17.062 1 97.12 30 VAL B O 1
ATOM 3663 N N . PRO B 1 31 ? -9.547 0.814 18.438 1 97.94 31 PRO B N 1
ATOM 3664 C CA . PRO B 1 31 ? -8.93 2.127 18.641 1 97.94 31 PRO B CA 1
ATOM 3665 C C . PRO B 1 31 ? -8.5 2.783 17.328 1 97.94 31 PRO B C 1
ATOM 3667 O O . PRO B 1 31 ? -7.996 2.105 16.422 1 97.94 31 PRO B O 1
ATOM 3670 N N . LEU B 1 32 ? -8.703 4.074 17.188 1 97.88 32 LEU B N 1
ATOM 3671 C CA . LEU B 1 32 ? -8.438 4.812 15.961 1 97.88 32 LEU B CA 1
ATOM 3672 C C . LEU B 1 32 ? -7.004 4.594 15.492 1 97.88 32 LEU B C 1
ATOM 3674 O O . LEU B 1 32 ? -6.762 4.383 14.297 1 97.88 32 LEU B O 1
ATOM 3678 N N . GLY B 1 33 ? -6.102 4.543 16.453 1 96.56 33 GLY B N 1
ATOM 3679 C CA . GLY B 1 33 ? -4.691 4.406 16.125 1 96.56 33 GLY B CA 1
ATOM 3680 C C . GLY B 1 33 ? -4.344 3.049 15.539 1 96.56 33 GLY B C 1
ATOM 3681 O O . GLY B 1 33 ? -3.273 2.873 14.953 1 96.56 33 GLY B O 1
ATOM 3682 N N . GLU B 1 34 ? -5.223 2.096 15.625 1 95.62 34 GLU B N 1
ATOM 3683 C CA . GLU B 1 34 ? -4.996 0.735 15.141 1 95.62 34 GLU B CA 1
ATOM 3684 C C . GLU B 1 34 ? -5.918 0.402 13.977 1 95.62 34 GLU B C 1
ATOM 3686 O O . GLU B 1 34 ? -6.027 -0.76 13.578 1 95.62 34 GLU B O 1
ATOM 3691 N N . SER B 1 35 ? -6.473 1.384 13.414 1 97.25 35 SER B N 1
ATOM 3692 C CA . SER B 1 35 ? -7.586 1.126 12.508 1 97.25 35 SER B CA 1
ATOM 3693 C C . SER B 1 35 ? -7.129 1.139 11.055 1 97.25 35 SER B C 1
ATOM 3695 O O . SER B 1 35 ? -7.875 0.727 10.164 1 97.25 35 SER B O 1
ATOM 3697 N N . THR B 1 36 ? -5.891 1.555 10.781 1 96.06 36 THR B N 1
ATOM 3698 C CA . THR B 1 36 ? -5.43 1.68 9.398 1 96.06 36 THR B CA 1
ATOM 3699 C C . THR B 1 36 ? -5.582 0.355 8.656 1 96.06 36 THR B C 1
ATOM 3701 O O . THR B 1 36 ? -5.215 -0.7 9.18 1 96.06 36 THR B O 1
ATOM 3704 N N . GLY B 1 37 ? -6.168 0.394 7.469 1 93.94 37 GLY B N 1
ATOM 3705 C CA . GLY B 1 37 ? -6.324 -0.789 6.637 1 93.94 37 GLY B CA 1
ATOM 3706 C C . GLY B 1 37 ? -7.637 -1.516 6.871 1 93.94 37 GLY B C 1
ATOM 3707 O O . GLY B 1 37 ? -8.047 -2.344 6.059 1 93.94 37 GLY B O 1
ATOM 3708 N N . GLY B 1 38 ? -8.258 -1.279 8.031 1 96.12 38 GLY B N 1
ATOM 3709 C CA . GLY B 1 38 ? -9.555 -1.872 8.305 1 96.12 38 GLY B CA 1
ATOM 3710 C C . GLY B 1 38 ? -10.672 -1.288 7.461 1 96.12 38 GLY B C 1
ATOM 3711 O O . GLY B 1 38 ? -10.562 -0.158 6.977 1 96.12 38 GLY B O 1
ATOM 3712 N N . VAL B 1 39 ? -11.742 -2.057 7.266 1 96.69 39 VAL B N 1
ATOM 3713 C CA . VAL B 1 39 ? -12.898 -1.621 6.488 1 96.69 39 VAL B CA 1
ATOM 3714 C C . VAL B 1 39 ? -14.008 -1.148 7.426 1 96.69 39 VAL B C 1
ATOM 3716 O O . VAL B 1 39 ? -14.398 -1.87 8.344 1 96.69 39 VAL B O 1
ATOM 3719 N N . VAL B 1 40 ? -14.461 0.064 7.168 1 97.56 40 VAL B N 1
ATOM 3720 C CA . VAL B 1 40 ? -15.438 0.629 8.094 1 97.56 40 VAL B CA 1
ATOM 3721 C C . VAL B 1 40 ? -16.797 -0.03 7.867 1 97.56 40 VAL B C 1
ATOM 3723 O O . VAL B 1 40 ? -17.188 -0.288 6.727 1 97.56 40 VAL B O 1
ATOM 3726 N N . ALA B 1 41 ? -17.531 -0.286 8.914 1 95.69 41 ALA B N 1
ATOM 3727 C CA . ALA B 1 41 ? -18.797 -1.01 8.891 1 95.69 41 ALA B CA 1
ATOM 3728 C C . ALA B 1 41 ? -19.953 -0.074 8.555 1 95.69 41 ALA B C 1
ATOM 3730 O O . ALA B 1 41 ? -21 -0.519 8.086 1 95.69 41 ALA B O 1
ATOM 3731 N N . HIS B 1 42 ? -19.75 1.244 8.859 1 95.44 42 HIS B N 1
ATOM 3732 C CA . HIS B 1 42 ? -20.766 2.275 8.656 1 95.44 42 HIS B CA 1
ATOM 3733 C C . HIS B 1 42 ? -20.141 3.572 8.156 1 95.44 42 HIS B C 1
ATOM 3735 O O . HIS B 1 42 ? -18.922 3.771 8.289 1 95.44 42 HIS B O 1
ATOM 3741 N N . ASP B 1 43 ? -21.047 4.355 7.566 1 97.94 43 ASP B N 1
ATOM 3742 C CA . ASP B 1 43 ? -20.578 5.711 7.293 1 97.94 43 ASP B CA 1
ATOM 3743 C C . ASP B 1 43 ? -20.156 6.418 8.578 1 97.94 43 ASP B C 1
ATOM 3745 O O . ASP B 1 43 ? -20.891 6.406 9.57 1 97.94 43 ASP B O 1
ATOM 3749 N N . LEU B 1 44 ? -19 6.941 8.609 1 98.44 44 LEU B N 1
ATOM 3750 C CA . LEU B 1 44 ? -18.594 7.773 9.734 1 98.44 44 LEU B CA 1
ATOM 3751 C C . LEU B 1 44 ? -18.766 9.258 9.406 1 98.44 44 LEU B C 1
ATOM 3753 O O . LEU B 1 44 ? -18.141 9.758 8.461 1 98.44 44 LEU B O 1
ATOM 3757 N N . VAL B 1 45 ? -19.562 9.922 10.133 1 98.19 45 VAL B N 1
ATOM 3758 C CA . VAL B 1 45 ? -19.922 11.32 9.867 1 98.19 45 VAL B CA 1
ATOM 3759 C C . VAL B 1 45 ? -19.344 12.211 10.977 1 98.19 45 VAL B C 1
ATOM 3761 O O . VAL B 1 45 ? -19.266 11.789 12.133 1 98.19 45 VAL B O 1
ATOM 3764 N N . SER B 1 46 ? -19.031 13.359 10.609 1 97.75 46 SER B N 1
ATOM 3765 C CA . SER B 1 46 ? -18.469 14.273 11.594 1 97.75 46 SER B CA 1
ATOM 3766 C C . SER B 1 46 ? -19.5 14.711 12.617 1 97.75 46 SER B C 1
ATOM 3768 O O . SER B 1 46 ? -20.578 15.18 12.25 1 97.75 46 SER B O 1
ATOM 3770 N N . PRO B 1 47 ? -19.219 14.609 13.883 1 96.75 47 PRO B N 1
ATOM 3771 C CA . PRO B 1 47 ? -20.141 15.07 14.922 1 96.75 47 PRO B CA 1
ATOM 3772 C C . PRO B 1 47 ? -20.062 16.578 15.156 1 96.75 47 PRO B C 1
ATOM 3774 O O . PRO B 1 47 ? -20.875 17.125 15.906 1 96.75 47 PRO B O 1
ATOM 3777 N N . LYS B 1 48 ? -19.125 17.234 14.562 1 94.62 48 LYS B N 1
ATOM 3778 C CA . LYS B 1 48 ? -18.938 18.672 14.742 1 94.62 48 LYS B CA 1
ATOM 3779 C C . LYS B 1 48 ? -18.344 19.312 13.484 1 94.62 48 LYS B C 1
ATOM 3781 O O . LYS B 1 48 ? -17.953 18.609 12.555 1 94.62 48 LYS B O 1
ATOM 3786 N N . SER B 1 49 ? -18.375 20.609 13.469 1 94.38 49 SER B N 1
ATOM 3787 C CA . SER B 1 49 ? -17.766 21.359 12.375 1 94.38 49 SER B CA 1
ATOM 3788 C C . SER B 1 49 ? -16.328 21.719 12.688 1 94.38 49 SER B C 1
ATOM 3790 O O . SER B 1 49 ? -15.938 21.797 13.852 1 94.38 49 SER B O 1
ATOM 3792 N N . ILE B 1 50 ? -15.562 21.891 11.68 1 92.62 50 ILE B N 1
ATOM 3793 C CA . ILE B 1 50 ? -14.195 22.391 11.789 1 92.62 50 ILE B CA 1
ATOM 3794 C C . ILE B 1 50 ? -14.016 23.609 10.898 1 92.62 50 ILE B C 1
ATOM 3796 O O . ILE B 1 50 ? -14.211 23.531 9.68 1 92.62 50 ILE B O 1
ATOM 3800 N N . PRO B 1 51 ? -13.617 24.719 11.43 1 90.38 51 PRO B N 1
ATOM 3801 C CA . PRO B 1 51 ? -13.633 24.984 12.875 1 90.38 51 PRO B CA 1
ATOM 3802 C C . PRO B 1 51 ? -15.047 25.109 13.438 1 90.38 51 PRO B C 1
ATOM 3804 O O . PRO B 1 51 ? -15.992 25.375 12.695 1 90.38 51 PRO B O 1
ATOM 3807 N N . GLU B 1 52 ? -15.156 24.906 14.648 1 89.81 52 GLU B N 1
ATOM 3808 C CA . GLU B 1 52 ? -16.453 25.031 15.305 1 89.81 52 GLU B CA 1
ATOM 3809 C C . GLU B 1 52 ? -16.859 26.5 15.477 1 89.81 52 GLU B C 1
ATOM 3811 O O . GLU B 1 52 ? -18.047 26.812 15.531 1 89.81 52 GLU B O 1
ATOM 3816 N N . TYR B 1 53 ? -15.812 27.312 15.562 1 88.94 53 TYR B N 1
ATOM 3817 C CA . TYR B 1 53 ? -15.977 28.75 15.734 1 88.94 53 TYR B CA 1
ATOM 3818 C C . TYR B 1 53 ? -15.125 29.531 14.742 1 88.94 53 TYR B C 1
ATOM 3820 O O . TYR B 1 53 ? -14.203 28.969 14.141 1 88.94 53 TYR B O 1
ATOM 3828 N N . ASP B 1 54 ? -15.508 30.75 14.586 1 91.25 54 ASP B N 1
ATOM 3829 C CA . ASP B 1 54 ? -14.625 31.609 13.797 1 91.25 54 ASP B CA 1
ATOM 3830 C C . ASP B 1 54 ? -13.273 31.781 14.484 1 91.25 54 ASP B C 1
ATOM 3832 O O . ASP B 1 54 ? -13.219 32.062 15.688 1 91.25 54 ASP B O 1
ATOM 3836 N N . THR B 1 55 ? -12.242 31.562 13.727 1 90.44 55 THR B N 1
ATOM 3837 C CA . THR B 1 55 ? -10.914 31.656 14.305 1 90.44 55 THR B CA 1
ATOM 3838 C C . THR B 1 55 ? -10.039 32.594 13.484 1 90.44 55 THR B C 1
ATOM 3840 O O . THR B 1 55 ? -10.391 32.969 12.359 1 90.44 55 THR B O 1
ATOM 3843 N N . SER B 1 56 ? -8.977 33.031 14.125 1 91.5 56 SER B N 1
ATOM 3844 C CA . SER B 1 56 ? -8.062 33.938 13.43 1 91.5 56 SER B CA 1
ATOM 3845 C C . SER B 1 56 ? -7.121 33.156 12.508 1 91.5 56 SER B C 1
ATOM 3847 O O . SER B 1 56 ? -6.594 32.125 12.891 1 91.5 56 SER B O 1
ATOM 3849 N N . ALA B 1 57 ? -6.844 33.625 11.352 1 89.25 57 ALA B N 1
ATOM 3850 C CA . ALA B 1 57 ? -5.934 33.031 10.391 1 89.25 57 ALA B CA 1
ATOM 3851 C C . ALA B 1 57 ? -4.5 33.5 10.602 1 89.25 57 ALA B C 1
ATOM 3853 O O . ALA B 1 57 ? -3.553 32.906 10.078 1 89.25 57 ALA B O 1
ATOM 3854 N N . MET B 1 58 ? -4.379 34.562 11.375 1 88.88 58 MET B N 1
ATOM 3855 C CA . MET B 1 58 ? -3.086 35.219 11.578 1 88.88 58 MET B CA 1
ATOM 3856 C C . MET B 1 58 ? -2.928 35.688 13.016 1 88.88 58 MET B C 1
ATOM 3858 O O . MET B 1 58 ? -3.918 35.844 13.734 1 88.88 58 MET B O 1
ATOM 3862 N N . ASP B 1 59 ? -1.666 35.875 13.32 1 87.56 59 ASP B N 1
ATOM 3863 C CA . ASP B 1 59 ? -1.397 36.594 14.562 1 87.56 59 ASP B CA 1
ATOM 3864 C C . ASP B 1 59 ? -1.682 38.094 14.406 1 87.56 59 ASP B C 1
ATOM 3866 O O . ASP B 1 59 ? -1.281 38.688 13.414 1 87.56 59 ASP B O 1
ATOM 3870 N N . GLY B 1 60 ? -2.438 38.594 15.414 1 93.69 60 GLY B N 1
ATOM 3871 C CA . GLY B 1 60 ? -2.748 40 15.336 1 93.69 60 GLY B CA 1
ATOM 3872 C C . GLY B 1 60 ? -3.715 40.469 16.406 1 93.69 60 GLY B C 1
ATOM 3873 O O . GLY B 1 60 ? -3.537 40.156 17.594 1 93.69 60 GLY B O 1
ATOM 3874 N N . TYR B 1 61 ? -4.637 41.312 15.938 1 94.56 61 TYR B N 1
ATOM 3875 C CA . TYR B 1 61 ? -5.605 41.906 16.859 1 94.56 61 TYR B CA 1
ATOM 3876 C C . TYR B 1 61 ? -7.016 41.812 16.281 1 94.56 61 TYR B C 1
ATOM 3878 O O . TYR B 1 61 ? -7.266 42.25 15.164 1 94.56 61 TYR B O 1
ATOM 3886 N N . ALA B 1 62 ? -7.852 41.188 17.094 1 94.38 62 ALA B N 1
ATOM 3887 C CA . ALA B 1 62 ? -9.266 41.188 16.719 1 94.38 62 ALA B CA 1
ATOM 3888 C C . ALA B 1 62 ? -9.906 42.531 16.938 1 94.38 62 ALA B C 1
ATOM 3890 O O . ALA B 1 62 ? -9.844 43.094 18.047 1 94.38 62 ALA B O 1
ATOM 3891 N N . ILE B 1 63 ? -10.539 43.031 15.898 1 93.06 63 ILE B N 1
ATOM 3892 C CA . ILE B 1 63 ? -11.078 44.406 15.977 1 93.06 63 ILE B CA 1
ATOM 3893 C C . ILE B 1 63 ? -12.469 44.438 15.328 1 93.06 63 ILE B C 1
ATOM 3895 O O . ILE B 1 63 ? -12.891 43.469 14.695 1 93.06 63 ILE B O 1
ATOM 3899 N N . TYR B 1 64 ? -13.133 45.531 15.633 1 92 64 TYR B N 1
ATOM 3900 C CA . TYR B 1 64 ? -14.281 45.938 14.828 1 92 64 TYR B CA 1
ATOM 3901 C C . TYR B 1 64 ? -13.836 46.688 13.586 1 92 64 TYR B C 1
ATOM 3903 O O . TYR B 1 64 ? -13.391 47.844 13.672 1 92 64 TYR B O 1
ATOM 3911 N N . SER B 1 65 ? -14.008 46.062 12.445 1 93.62 65 SER B N 1
ATOM 3912 C CA . SER B 1 65 ? -13.469 46.594 11.195 1 93.62 65 SER B CA 1
ATOM 3913 C C . SER B 1 65 ? -14.102 47.969 10.852 1 93.62 65 SER B C 1
ATOM 3915 O O . SER B 1 65 ? -13.453 48.812 10.25 1 93.62 65 SER B O 1
ATOM 3917 N N . GLY B 1 66 ? -15.328 48.125 11.227 1 91.44 66 GLY B N 1
ATOM 3918 C CA . GLY B 1 66 ? -16.031 49.375 10.938 1 91.44 66 GLY B CA 1
ATOM 3919 C C . GLY B 1 66 ? -15.336 50.594 11.516 1 91.44 66 GLY B C 1
ATOM 3920 O O . GLY B 1 66 ? -15.461 51.719 10.984 1 91.44 66 GLY B O 1
ATOM 3921 N N . ALA B 1 67 ? -14.602 50.406 12.578 1 91.06 67 ALA B N 1
ATOM 3922 C CA . ALA B 1 67 ? -13.898 51.469 13.25 1 91.06 67 ALA B CA 1
ATOM 3923 C C . ALA B 1 67 ? -12.695 51.938 12.43 1 91.06 67 ALA B C 1
ATOM 3925 O O . ALA B 1 67 ? -12.125 53 12.703 1 91.06 67 ALA B O 1
ATOM 3926 N N . THR B 1 68 ? -12.305 51.219 11.43 1 93.88 68 THR B N 1
ATOM 3927 C CA . THR B 1 68 ? -11.086 51.531 10.688 1 93.88 68 THR B CA 1
ATOM 3928 C C . THR B 1 68 ? -11.414 52.156 9.336 1 93.88 68 THR B C 1
ATOM 3930 O O . THR B 1 68 ? -10.523 52.344 8.5 1 93.88 68 THR B O 1
ATOM 3933 N N . ALA B 1 69 ? -12.648 52.406 9.031 1 91.25 69 ALA B N 1
ATOM 3934 C CA . ALA B 1 69 ? -13.086 52.875 7.727 1 91.25 69 ALA B CA 1
ATOM 3935 C C . ALA B 1 69 ? -12.297 54.125 7.312 1 91.25 69 ALA B C 1
ATOM 3937 O O . ALA B 1 69 ? -11.969 54.281 6.137 1 91.25 69 ALA B O 1
ATOM 3938 N N . GLY B 1 70 ? -11.977 54.969 8.234 1 89.94 70 GLY B N 1
ATOM 3939 C CA . GLY B 1 70 ? -11.281 56.219 7.918 1 89.94 70 GLY B CA 1
ATOM 3940 C C . GLY B 1 70 ? -9.805 56.188 8.273 1 89.94 70 GLY B C 1
ATOM 3941 O O . GLY B 1 70 ? -9.133 57.219 8.258 1 89.94 70 GLY B O 1
ATOM 3942 N N . ALA B 1 71 ? -9.336 55.031 8.508 1 92.75 71 ALA B N 1
ATOM 3943 C CA . ALA B 1 71 ? -7.949 54.906 8.945 1 92.75 71 ALA B CA 1
ATOM 3944 C C . ALA B 1 71 ? -6.984 55.219 7.809 1 92.75 71 ALA B C 1
ATOM 3946 O O . ALA B 1 71 ? -7.188 54.781 6.676 1 92.75 71 ALA B O 1
ATOM 3947 N N . ALA B 1 72 ? -5.973 55.969 7.996 1 93.31 72 ALA B N 1
ATOM 3948 C CA . ALA B 1 72 ? -4.895 56.344 7.09 1 93.31 72 ALA B CA 1
ATOM 3949 C C . ALA B 1 72 ? -3.621 56.688 7.859 1 93.31 72 ALA B C 1
ATOM 3951 O O . ALA B 1 72 ? -3.656 56.875 9.078 1 93.31 72 ALA B O 1
ATOM 3952 N N . PRO B 1 73 ? -2.5 56.594 7.164 1 91.94 73 PRO B N 1
ATOM 3953 C CA . PRO B 1 73 ? -1.258 56.938 7.859 1 91.94 73 PRO B CA 1
ATOM 3954 C C . PRO B 1 73 ? -1.318 58.312 8.539 1 91.94 73 PRO B C 1
ATOM 3956 O O . PRO B 1 73 ? -0.749 58.5 9.625 1 91.94 73 PRO B O 1
ATOM 3959 N N . GLU B 1 74 ? -2.08 59.219 7.895 1 92.38 74 GLU B N 1
ATOM 3960 C CA . GLU B 1 74 ? -2.195 60.562 8.438 1 92.38 74 GLU B CA 1
ATOM 3961 C C . GLU B 1 74 ? -3.232 60.625 9.555 1 92.38 74 GLU B C 1
ATOM 3963 O O . GLU B 1 74 ? -3.189 61.531 10.406 1 92.38 74 GLU B O 1
ATOM 3968 N N . THR B 1 75 ? -4.23 59.75 9.586 1 91.5 75 THR B N 1
ATOM 3969 C CA . THR B 1 75 ? -5.289 59.688 10.586 1 91.5 75 THR B CA 1
ATOM 3970 C C . THR B 1 75 ? -5.426 58.25 11.141 1 91.5 75 THR B C 1
ATOM 3972 O O . THR B 1 75 ? -6.453 57.625 10.945 1 91.5 75 THR B O 1
ATOM 3975 N N . PRO B 1 76 ? -4.484 57.844 11.836 1 92.94 76 PRO B N 1
ATOM 3976 C CA . PRO B 1 76 ? -4.543 56.469 12.383 1 92.94 76 PRO B CA 1
ATOM 3977 C C . PRO B 1 76 ? -5.641 56.312 13.422 1 92.94 76 PRO B C 1
ATOM 3979 O O . PRO B 1 76 ? -6.062 57.281 14.047 1 92.94 76 PRO B O 1
ATOM 3982 N N . VAL B 1 77 ? -6.148 55.156 13.539 1 92.38 77 VAL B N 1
ATOM 3983 C CA . VAL B 1 77 ? -7.164 54.812 14.539 1 92.38 77 VAL B CA 1
ATOM 3984 C C . VAL B 1 77 ? -6.523 54.094 15.711 1 92.38 77 VAL B C 1
ATOM 3986 O O . VAL B 1 77 ? -5.754 53.125 15.5 1 92.38 77 VAL B O 1
ATOM 3989 N N . LEU B 1 78 ? -6.848 54.5 16.859 1 91.31 78 LEU B N 1
ATOM 3990 C CA . LEU B 1 78 ? -6.285 53.938 18.078 1 91.31 78 LEU B CA 1
ATOM 3991 C C . LEU B 1 78 ? -7.223 52.906 18.672 1 91.31 78 LEU B C 1
ATOM 3993 O O . LEU B 1 78 ? -8.438 53.125 18.75 1 91.31 78 LEU B O 1
ATOM 3997 N N . PHE B 1 79 ? -6.613 51.719 18.969 1 91.5 79 PHE B N 1
ATOM 3998 C CA . PHE B 1 79 ? -7.328 50.656 19.688 1 91.5 79 PHE B CA 1
ATOM 3999 C C . PHE B 1 79 ? -6.645 50.344 21 1 91.5 79 PHE B C 1
ATOM 4001 O O . PHE B 1 79 ? -5.414 50.344 21.094 1 91.5 79 PHE B O 1
ATOM 4008 N N . ARG B 1 80 ? -7.453 50.031 22.047 1 89.19 80 ARG B N 1
ATOM 4009 C CA . ARG B 1 80 ? -6.914 49.562 23.328 1 89.19 80 ARG B CA 1
ATOM 4010 C C . ARG B 1 80 ? -6.918 48.062 23.422 1 89.19 80 ARG B C 1
ATOM 4012 O O . ARG B 1 80 ? -7.945 47.406 23.188 1 89.19 80 ARG B O 1
ATOM 4019 N N . VAL B 1 81 ? -5.852 47.5 23.703 1 90.88 81 VAL B N 1
ATOM 4020 C CA . VAL B 1 81 ? -5.734 46.031 23.797 1 90.88 81 VAL B CA 1
ATOM 4021 C C . VAL B 1 81 ? -6.27 45.562 25.156 1 90.88 81 VAL B C 1
ATOM 4023 O O . VAL B 1 81 ? -5.711 45.906 26.203 1 90.88 81 VAL B O 1
ATOM 4026 N N . GLU B 1 82 ? -7.324 44.812 25.172 1 86.5 82 GLU B N 1
ATOM 4027 C CA . GLU B 1 82 ? -8.031 44.438 26.391 1 86.5 82 GLU B CA 1
ATOM 4028 C C . GLU B 1 82 ? -7.633 43.031 26.859 1 86.5 82 GLU B C 1
ATOM 4030 O O . GLU B 1 82 ? -8.094 42.562 27.891 1 86.5 82 GLU B O 1
ATOM 4035 N N . GLY B 1 83 ? -6.773 42.375 26.125 1 86.25 83 GLY B N 1
ATOM 4036 C CA . GLY B 1 83 ? -6.367 41.031 26.484 1 86.25 83 GLY B CA 1
ATOM 4037 C C . GLY B 1 83 ? -5.727 40.25 25.328 1 86.25 83 GLY B C 1
ATOM 4038 O O . GLY B 1 83 ? -5.418 40.844 24.297 1 86.25 83 GLY B O 1
ATOM 4039 N N . ILE B 1 84 ? -5.441 39.031 25.656 1 86.62 84 ILE B N 1
ATOM 4040 C CA . ILE B 1 84 ? -4.816 38.156 24.672 1 86.62 84 ILE B CA 1
ATOM 4041 C C . ILE B 1 84 ? -5.609 36.844 24.578 1 86.62 84 ILE B C 1
ATOM 4043 O O . ILE B 1 84 ? -6.043 36.312 25.594 1 86.62 84 ILE B O 1
ATOM 4047 N N . LEU B 1 85 ? -5.934 36.5 23.375 1 84.94 85 LEU B N 1
ATOM 4048 C CA . LEU B 1 85 ? -6.562 35.219 23.094 1 84.94 85 LEU B CA 1
ATOM 4049 C C . LEU B 1 85 ? -5.617 34.281 22.312 1 84.94 85 LEU B C 1
ATOM 4051 O O . LEU B 1 85 ? -5.117 34.688 21.25 1 84.94 85 LEU B O 1
ATOM 4055 N N . ALA B 1 86 ? -5.367 33.156 22.875 1 80.44 86 ALA B N 1
ATOM 4056 C CA . ALA B 1 86 ? -4.57 32.125 22.203 1 80.44 86 ALA B CA 1
ATOM 4057 C C . ALA B 1 86 ? -5.441 30.953 21.781 1 80.44 86 ALA B C 1
ATOM 4059 O O . ALA B 1 86 ? -6.582 30.812 22.234 1 80.44 86 ALA B O 1
ATOM 4060 N N . ALA B 1 87 ? -4.848 30.203 20.844 1 79.06 87 ALA B N 1
ATOM 4061 C CA . ALA B 1 87 ? -5.555 29 20.438 1 79.06 87 ALA B CA 1
ATOM 4062 C C . ALA B 1 87 ? -5.844 28.109 21.641 1 79.06 87 ALA B C 1
ATOM 4064 O O . ALA B 1 87 ? -4.965 27.875 22.469 1 79.06 87 ALA B O 1
ATOM 4065 N N . GLY B 1 88 ? -7.066 27.703 21.766 1 78.75 88 GLY B N 1
ATOM 4066 C CA . GLY B 1 88 ? -7.469 26.875 22.891 1 78.75 88 GLY B CA 1
ATOM 4067 C C . GLY B 1 88 ? -8.242 27.641 23.953 1 78.75 88 GLY B C 1
ATOM 4068 O O . GLY B 1 88 ? -8.891 27.031 24.797 1 78.75 88 GLY B O 1
ATOM 4069 N N . ASP B 1 89 ? -8.117 28.953 23.906 1 77.56 89 ASP B N 1
ATOM 4070 C CA . ASP B 1 89 ? -8.828 29.797 24.875 1 77.56 89 ASP B CA 1
ATOM 4071 C C . ASP B 1 89 ? -10.312 29.906 24.516 1 77.56 89 ASP B C 1
ATOM 4073 O O . ASP B 1 89 ? -10.68 29.828 23.344 1 77.56 89 ASP B O 1
ATOM 4077 N N . LEU B 1 90 ? -11.07 30.031 25.562 1 79 90 LEU B N 1
ATOM 4078 C CA . LEU B 1 90 ? -12.477 30.328 25.344 1 79 90 LEU B CA 1
ATOM 4079 C C . LEU B 1 90 ? -12.656 31.797 24.953 1 79 90 LEU B C 1
ATOM 4081 O O . LEU B 1 90 ? -11.867 32.656 25.344 1 79 90 LEU B O 1
ATOM 4085 N N . PRO B 1 91 ? -13.773 32.031 24.172 1 74.5 91 PRO B N 1
ATOM 4086 C CA . PRO B 1 91 ? -14.008 33.438 23.781 1 74.5 91 PRO B CA 1
ATOM 4087 C C . PRO B 1 91 ? -14.211 34.344 24.984 1 74.5 91 PRO B C 1
ATOM 4089 O O . PRO B 1 91 ? -14.812 33.938 25.984 1 74.5 91 PRO B O 1
ATOM 4092 N N . LYS B 1 92 ? -13.492 35.406 24.984 1 71.62 92 LYS B N 1
ATOM 4093 C CA . LYS B 1 92 ? -13.609 36.375 26.062 1 71.62 92 LYS B CA 1
ATOM 4094 C C . LYS B 1 92 ? -14.594 37.5 25.703 1 71.62 92 LYS B C 1
ATOM 4096 O O . LYS B 1 92 ? -14.656 37.906 24.562 1 71.62 92 LYS B O 1
ATOM 4101 N N . GLU B 1 93 ? -15.469 37.656 26.688 1 70.94 93 GLU B N 1
ATOM 4102 C CA . GLU B 1 93 ? -16.266 38.875 26.531 1 70.94 93 GLU B CA 1
ATOM 4103 C C . GLU B 1 93 ? -15.438 40.125 26.828 1 70.94 93 GLU B C 1
ATOM 4105 O O . GLU B 1 93 ? -14.719 40.188 27.828 1 70.94 93 GLU B O 1
ATOM 4110 N N . LEU B 1 94 ? -15.305 40.938 25.891 1 69.25 94 LEU B N 1
ATOM 4111 C CA . LEU B 1 94 ? -14.461 42.094 26.125 1 69.25 94 LEU B CA 1
ATOM 4112 C C . LEU B 1 94 ? -15.305 43.281 26.594 1 69.25 94 LEU B C 1
ATOM 4114 O O . LEU B 1 94 ? -16.469 43.406 26.219 1 69.25 94 LEU B O 1
ATOM 4118 N N . PRO B 1 95 ? -14.562 44.188 27.359 1 62.78 95 PRO B N 1
ATOM 4119 C CA . PRO B 1 95 ? -15.234 45.375 27.922 1 62.78 95 PRO B CA 1
ATOM 4120 C C . PRO B 1 95 ? -15.672 46.375 26.844 1 62.78 95 PRO B C 1
ATOM 4122 O O . PRO B 1 95 ? -15.219 46.281 25.703 1 62.78 95 PRO B O 1
ATOM 4125 N N . LYS B 1 96 ? -16.547 47.375 27.203 1 65.69 96 LYS B N 1
ATOM 4126 C CA . LYS B 1 96 ? -17.062 48.469 26.375 1 65.69 96 LYS B CA 1
ATOM 4127 C C . LYS B 1 96 ? -15.945 49.438 25.984 1 65.69 96 LYS B C 1
ATOM 4129 O O . LYS B 1 96 ? -14.961 49.562 26.703 1 65.69 96 LYS B O 1
ATOM 4134 N N . PRO B 1 97 ? -16.141 49.969 24.734 1 64.12 97 PRO B N 1
ATOM 4135 C CA . PRO B 1 97 ? -15.188 51.031 24.375 1 64.12 97 PRO B CA 1
ATOM 4136 C C . PRO B 1 97 ? -15.094 52.125 25.438 1 64.12 97 PRO B C 1
ATOM 4138 O O . PRO B 1 97 ? -16.078 52.375 26.141 1 64.12 97 PRO B O 1
ATOM 4141 N N . ILE B 1 98 ? -13.945 52.531 25.719 1 60.75 98 ILE B N 1
ATOM 4142 C CA . ILE B 1 98 ? -13.758 53.594 26.688 1 60.75 98 ILE B CA 1
ATOM 4143 C C . ILE B 1 98 ? -13.742 54.938 25.969 1 60.75 98 ILE B C 1
ATOM 4145 O O . ILE B 1 98 ? -13.094 55.094 24.938 1 60.75 98 ILE B O 1
ATOM 4149 N N . THR B 1 99 ? -14.797 55.75 26.281 1 60.03 99 THR B N 1
ATOM 4150 C CA . THR B 1 99 ? -14.797 57.125 25.797 1 60.03 99 THR B CA 1
ATOM 4151 C C . THR B 1 99 ? -13.82 58 26.594 1 60.03 99 THR B C 1
ATOM 4153 O O . THR B 1 99 ? -13.82 57.969 27.812 1 60.03 99 THR B O 1
ATOM 4156 N N . ASN B 1 100 ? -12.68 58.281 25.953 1 52.84 100 ASN B N 1
ATOM 4157 C CA . ASN B 1 100 ? -11.797 59.25 26.609 1 52.84 100 ASN B CA 1
ATOM 4158 C C . ASN B 1 100 ? -11.867 60.625 25.922 1 52.84 100 ASN B C 1
ATOM 4160 O O . ASN B 1 100 ? -12.633 60.812 24.984 1 52.84 100 ASN B O 1
ATOM 4164 N N . ARG B 1 101 ? -11.211 61.656 26.609 1 58.09 101 ARG B N 1
ATOM 4165 C CA . ARG B 1 101 ? -11.211 63.062 26.156 1 58.09 101 ARG B CA 1
ATOM 4166 C C . ARG B 1 101 ? -10.836 63.156 24.688 1 58.09 101 ARG B C 1
ATOM 4168 O O . ARG B 1 101 ? -11.234 64.062 24 1 58.09 101 ARG B O 1
ATOM 4175 N N . ASP B 1 102 ? -10.039 62.281 24.25 1 54.22 102 ASP B N 1
ATOM 4176 C CA . ASP B 1 102 ? -9.477 62.375 22.906 1 54.22 102 ASP B CA 1
ATOM 4177 C C . ASP B 1 102 ? -10.312 61.562 21.922 1 54.22 102 ASP B C 1
ATOM 4179 O O . ASP B 1 102 ? -9.914 61.375 20.766 1 54.22 102 ASP B O 1
ATOM 4183 N N . GLY B 1 103 ? -11.492 61.188 22.438 1 63.5 103 GLY B N 1
ATOM 4184 C CA . GLY B 1 103 ? -12.438 60.469 21.594 1 63.5 103 GLY B CA 1
ATOM 4185 C C . GLY B 1 103 ? -12.641 59.031 22.016 1 63.5 103 GLY B C 1
ATOM 4186 O O . GLY B 1 103 ? -12.266 58.625 23.125 1 63.5 103 GLY B O 1
ATOM 4187 N N . GLN B 1 104 ? -13.359 58.312 21.359 1 71.12 104 GLN B N 1
ATOM 4188 C CA . GLN B 1 104 ? -13.727 56.938 21.656 1 71.12 104 GLN B CA 1
ATOM 4189 C C . GLN B 1 104 ? -12.648 55.969 21.188 1 71.12 104 GLN B C 1
ATOM 4191 O O . GLN B 1 104 ? -12.211 56.031 20.031 1 71.12 104 GLN B O 1
ATOM 4196 N N . VAL B 1 105 ? -11.977 55.375 22.188 1 84.5 105 VAL B N 1
ATOM 4197 C CA . VAL B 1 105 ? -10.992 54.344 21.844 1 84.5 105 VAL B CA 1
ATOM 4198 C C . VAL B 1 105 ? -11.648 52.969 21.844 1 84.5 105 VAL B C 1
ATOM 4200 O O . VAL B 1 105 ? -12.219 52.562 22.844 1 84.5 105 VAL B O 1
ATOM 4203 N N . GLU B 1 106 ? -11.609 52.438 20.625 1 86.38 106 GLU B N 1
ATOM 4204 C CA . GLU B 1 106 ? -12.211 51.125 20.453 1 86.38 106 GLU B CA 1
ATOM 4205 C C . GLU B 1 106 ? -11.359 50.031 21.109 1 86.38 106 GLU B C 1
ATOM 4207 O O . GLU B 1 106 ? -10.125 50.094 21.094 1 86.38 106 GLU B O 1
ATOM 4212 N N . PRO B 1 107 ? -12.031 49.031 21.703 1 87.25 107 PRO B N 1
ATOM 4213 C CA . PRO B 1 107 ? -11.273 47.906 22.25 1 87.25 107 PRO B CA 1
ATOM 4214 C C . PRO B 1 107 ? -10.836 46.906 21.172 1 87.25 107 PRO B C 1
ATOM 4216 O O . PRO B 1 107 ? -11.453 46.844 20.109 1 87.25 107 PRO B O 1
ATOM 4219 N N . CYS B 1 108 ? -9.773 46.281 21.344 1 91.12 108 CYS B N 1
ATOM 4220 C CA . CYS B 1 108 ? -9.336 45.125 20.562 1 91.12 108 CYS B CA 1
ATOM 4221 C C . CYS B 1 108 ? -8.703 44.062 21.438 1 91.12 108 CYS B C 1
ATOM 4223 O O . CYS B 1 108 ? -8.508 44.281 22.641 1 91.12 108 CYS B O 1
ATOM 4225 N N . VAL B 1 109 ? -8.562 42.875 20.922 1 91.25 109 VAL B N 1
ATOM 4226 C CA . VAL B 1 109 ? -7.953 41.781 21.625 1 91.25 109 VAL B CA 1
ATOM 4227 C C . VAL B 1 109 ? -6.801 41.188 20.797 1 91.25 109 VAL B C 1
ATOM 4229 O O . VAL B 1 109 ? -6.949 40.969 19.594 1 91.25 109 VAL B O 1
ATOM 4232 N N . GLU B 1 110 ? -5.66 41.125 21.453 1 91.69 110 GLU B N 1
ATOM 4233 C CA . GLU B 1 110 ? -4.602 40.375 20.781 1 91.69 110 GLU B CA 1
ATOM 4234 C C . GLU B 1 110 ? -5 38.938 20.578 1 91.69 110 GLU B C 1
ATOM 4236 O O . GLU B 1 110 ? -5.438 38.25 21.516 1 91.69 110 GLU B O 1
ATOM 4241 N N . ILE B 1 111 ? -4.922 38.469 19.375 1 90.75 111 ILE B N 1
ATOM 4242 C CA . ILE B 1 111 ? -5.414 37.125 19.031 1 90.75 111 ILE B CA 1
ATOM 4243 C C . ILE B 1 111 ? -4.352 36.375 18.234 1 90.75 111 ILE B C 1
ATOM 4245 O O . ILE B 1 111 ? -3.766 36.938 17.297 1 90.75 111 ILE B O 1
ATOM 4249 N N . MET B 1 112 ? -4.082 35.188 18.656 1 85.19 112 MET B N 1
ATOM 4250 C CA . MET B 1 112 ? -3.121 34.344 17.953 1 85.19 112 MET B CA 1
ATOM 4251 C C . MET B 1 112 ? -3.812 33.5 16.891 1 85.19 112 MET B C 1
ATOM 4253 O O . MET B 1 112 ? -5.031 33.312 16.922 1 85.19 112 MET B O 1
ATOM 4257 N N . THR B 1 113 ? -2.957 33.031 15.969 1 85.12 113 THR B N 1
ATOM 4258 C CA . THR B 1 113 ? -3.463 32.125 14.922 1 85.12 113 THR B CA 1
ATOM 4259 C C . THR B 1 113 ? -4.207 30.953 15.523 1 85.12 113 THR B C 1
ATOM 4261 O O . THR B 1 113 ? -3.705 30.297 16.438 1 85.12 113 THR B O 1
ATOM 4264 N N . GLY B 1 114 ? -5.41 30.781 15.031 1 84.5 114 GLY B N 1
ATOM 4265 C CA . GLY B 1 114 ? -6.188 29.641 15.469 1 84.5 114 GLY B CA 1
ATOM 4266 C C . GLY B 1 114 ? -7.086 29.953 16.656 1 84.5 114 GLY B C 1
ATOM 4267 O O . GLY B 1 114 ? -7.969 29.156 17 1 84.5 114 GLY B O 1
ATOM 4268 N N . ALA B 1 115 ? -6.922 31.094 17.297 1 86 115 ALA B N 1
ATOM 4269 C CA . ALA B 1 115 ? -7.746 31.469 18.453 1 86 115 ALA B CA 1
ATOM 4270 C C . ALA B 1 115 ? -9.156 31.844 18.016 1 86 115 ALA B C 1
ATOM 4272 O O . ALA B 1 115 ? -9.352 32.406 16.922 1 86 115 ALA B O 1
ATOM 4273 N N . ILE B 1 116 ? -10.102 31.578 18.906 1 89.06 116 ILE B N 1
ATOM 4274 C CA . ILE B 1 116 ? -11.508 31.875 18.641 1 89.06 116 ILE B CA 1
ATOM 4275 C C . ILE B 1 116 ? -11.742 33.375 18.75 1 89.06 116 ILE B C 1
ATOM 4277 O O . ILE B 1 116 ? -11.242 34.031 19.656 1 89.06 116 ILE B O 1
ATOM 4281 N N . PHE B 1 117 ? -12.461 33.875 17.797 1 91 117 PHE B N 1
ATOM 4282 C CA . PHE B 1 117 ? -12.805 35.312 17.828 1 91 117 PHE B CA 1
ATOM 4283 C C . PHE B 1 117 ? -13.641 35.625 19.078 1 91 117 PHE B C 1
ATOM 4285 O O . PHE B 1 117 ? -14.5 34.844 19.469 1 91 117 PHE B O 1
ATOM 4292 N N . PRO B 1 118 ? -13.383 36.781 19.578 1 88.94 118 PRO B N 1
ATOM 4293 C CA . PRO B 1 118 ? -14.172 37.188 20.75 1 88.94 118 PRO B CA 1
ATOM 4294 C C . PRO B 1 118 ? -15.641 37.406 20.422 1 88.94 118 PRO B C 1
ATOM 4296 O O . PRO B 1 118 ? -15.977 37.719 19.266 1 88.94 118 PRO B O 1
ATOM 4299 N N . GLU B 1 119 ? -16.453 37.156 21.391 1 80.81 119 GLU B N 1
ATOM 4300 C CA . GLU B 1 119 ? -17.875 37.406 21.281 1 80.81 119 GLU B CA 1
ATOM 4301 C C . GLU B 1 119 ? -18.156 38.906 21.391 1 80.81 119 GLU B C 1
ATOM 4303 O O . GLU B 1 119 ? -17.328 39.688 21.891 1 80.81 119 GLU B O 1
ATOM 4308 N N . CYS B 1 120 ? -19.312 39.25 20.656 1 72.94 120 CYS B N 1
ATOM 4309 C CA . CYS B 1 120 ? -19.703 40.656 20.703 1 72.94 120 CYS B CA 1
ATOM 4310 C C . CYS B 1 120 ? -19.859 41.125 22.141 1 72.94 120 CYS B C 1
ATOM 4312 O O . CYS B 1 120 ? -20.406 40.406 22.984 1 72.94 120 CYS B O 1
ATOM 4314 N N . GLY B 1 121 ? -19.062 42.062 22.516 1 58.22 121 GLY B N 1
ATOM 4315 C CA . GLY B 1 121 ? -19.172 42.625 23.844 1 58.22 121 GLY B CA 1
ATOM 4316 C C . GLY B 1 121 ? -20.453 43.438 24.031 1 58.22 121 GLY B C 1
ATOM 4317 O O . GLY B 1 121 ? -21.344 43.375 23.188 1 58.22 121 GLY B O 1
ATOM 4318 N N . PRO B 1 122 ? -20.562 44 25.125 1 57.22 122 PRO B N 1
ATOM 4319 C CA . PRO B 1 122 ? -21.734 44.812 25.484 1 57.22 122 PRO B CA 1
ATOM 4320 C C . PRO B 1 122 ? -22.016 45.938 24.484 1 57.22 122 PRO B C 1
ATOM 4322 O O . PRO B 1 122 ? -23.141 46.438 24.438 1 57.22 122 PRO B O 1
ATOM 4325 N N . THR B 1 123 ? -21.016 46.406 23.812 1 56.91 123 THR B N 1
ATOM 4326 C CA . THR B 1 123 ? -21.234 47.531 22.891 1 56.91 123 THR B CA 1
ATOM 4327 C C . THR B 1 123 ? -22.047 47.062 21.688 1 56.91 123 THR B C 1
ATOM 4329 O O . THR B 1 123 ? -22.562 47.875 20.922 1 56.91 123 THR B O 1
ATOM 4332 N N . GLY B 1 124 ? -22.219 45.781 21.578 1 68.69 124 GLY B N 1
ATOM 4333 C CA . GLY B 1 124 ? -22.984 45.219 20.484 1 68.69 124 GLY B CA 1
ATOM 4334 C C . GLY B 1 124 ? -22.203 45.125 19.188 1 68.69 124 GLY B C 1
ATOM 4335 O O . GLY B 1 124 ? -22.688 44.562 18.203 1 68.69 124 GLY B O 1
ATOM 4336 N N . LYS B 1 125 ? -20.938 45.812 19.156 1 78.06 125 LYS B N 1
ATOM 4337 C CA . LYS B 1 125 ? -20.156 45.75 17.922 1 78.06 125 LYS B CA 1
ATOM 4338 C C . LYS B 1 125 ? -19.375 44.438 17.828 1 78.06 125 LYS B C 1
ATOM 4340 O O . LYS B 1 125 ? -18.719 44.031 18.781 1 78.06 125 LYS B O 1
ATOM 4345 N N . PRO B 1 126 ? -19.438 43.844 16.688 1 85.31 126 PRO B N 1
ATOM 4346 C CA . PRO B 1 126 ? -18.75 42.562 16.547 1 85.31 126 PRO B CA 1
ATOM 4347 C C . PRO B 1 126 ? -17.266 42.719 16.219 1 85.31 126 PRO B C 1
ATOM 4349 O O . PRO B 1 126 ? -16.875 43.688 15.555 1 85.31 126 PRO B O 1
ATOM 4352 N N . TYR B 1 127 ? -16.391 41.906 16.844 1 90.12 127 TYR B N 1
ATOM 4353 C CA . TYR B 1 127 ? -15.031 41.719 16.344 1 90.12 127 TYR B CA 1
ATOM 4354 C C . TYR B 1 127 ? -15.031 40.875 15.07 1 90.12 127 TYR B C 1
ATOM 4356 O O . TYR B 1 127 ? -15.055 39.625 15.141 1 90.12 127 TYR B O 1
ATOM 4364 N N . ASP B 1 128 ? -14.938 41.594 13.977 1 91.81 128 ASP B N 1
ATOM 4365 C CA . ASP B 1 128 ? -15.242 40.875 12.742 1 91.81 128 ASP B CA 1
ATOM 4366 C C . ASP B 1 128 ? -13.992 40.719 11.875 1 91.81 128 ASP B C 1
ATOM 4368 O O . ASP B 1 128 ? -14.062 40.188 10.773 1 91.81 128 ASP B O 1
ATOM 4372 N N . ALA B 1 129 ? -12.844 41.188 12.422 1 95.31 129 ALA B N 1
ATOM 4373 C CA . ALA B 1 129 ? -11.625 41.094 11.625 1 95.31 129 ALA B CA 1
ATOM 4374 C C . ALA B 1 129 ? -10.383 41.031 12.516 1 95.31 129 ALA B C 1
ATOM 4376 O O . ALA B 1 129 ? -10.438 41.406 13.688 1 95.31 129 ALA B O 1
ATOM 4377 N N . CYS B 1 130 ? -9.391 40.5 11.961 1 96.31 130 CYS B N 1
ATOM 4378 C CA . CYS B 1 130 ? -8.078 40.469 12.609 1 96.31 130 CYS B CA 1
ATOM 4379 C C . CYS B 1 130 ? -7.078 41.344 11.844 1 96.31 130 CYS B C 1
ATOM 4381 O O . CYS B 1 130 ? -6.836 41.094 10.656 1 96.31 130 CYS B O 1
ATOM 4383 N N . VAL B 1 131 ? -6.543 42.344 12.469 1 96 131 VAL B N 1
ATOM 4384 C CA . VAL B 1 131 ? -5.434 43.094 11.898 1 96 131 VAL B CA 1
ATOM 4385 C C . VAL B 1 131 ? -4.113 42.406 12.203 1 96 131 VAL B C 1
ATOM 4387 O O . VAL B 1 131 ? -3.795 42.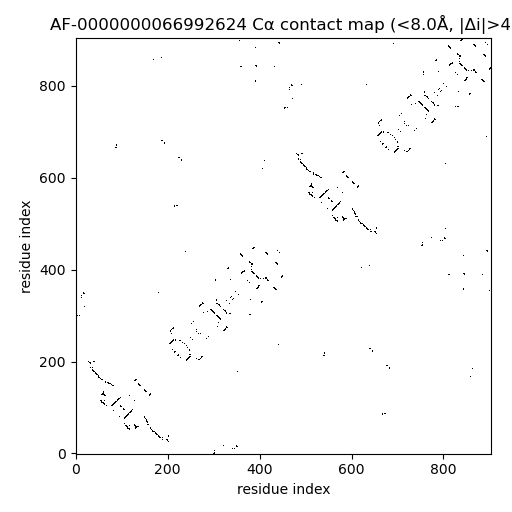156 13.367 1 96 131 VAL B O 1
ATOM 4390 N N . LYS B 1 132 ? -3.381 42.094 11.203 1 94.38 132 LYS B N 1
ATOM 4391 C CA . LYS B 1 132 ? -2.104 41.406 11.383 1 94.38 132 LYS B CA 1
ATOM 4392 C C . LYS B 1 132 ? -1.16 42.219 12.258 1 94.38 132 LYS B C 1
ATOM 4394 O O . LYS B 1 132 ? -1.167 43.469 12.211 1 94.38 132 LYS B O 1
ATOM 4399 N N . VAL B 1 133 ? -0.375 41.5 12.953 1 90.69 133 VAL B N 1
ATOM 4400 C CA . VAL B 1 133 ? 0.583 42.156 13.844 1 90.69 133 VAL B CA 1
ATOM 4401 C C . VAL B 1 133 ? 1.454 43.094 13.039 1 90.69 133 VAL B C 1
ATOM 4403 O O . VAL B 1 133 ? 1.792 44.188 13.523 1 90.69 133 VAL B O 1
ATOM 4406 N N . GLU B 1 134 ? 1.802 42.719 11.797 1 88.44 134 GLU B N 1
ATOM 4407 C CA . GLU B 1 134 ? 2.682 43.531 10.961 1 88.44 134 GLU B CA 1
ATOM 4408 C C . GLU B 1 134 ? 1.994 44.812 10.516 1 88.44 134 GLU B C 1
ATOM 4410 O O . GLU B 1 134 ? 2.66 45.781 10.148 1 88.44 134 GLU B O 1
ATOM 4415 N N . ASP B 1 135 ? 0.702 44.812 10.586 1 91.38 135 ASP B N 1
ATOM 4416 C CA . ASP B 1 135 ? -0.065 45.969 10.109 1 91.38 135 ASP B CA 1
ATOM 4417 C C . ASP B 1 135 ? -0.497 46.844 11.266 1 91.38 135 ASP B C 1
ATOM 4419 O O . ASP B 1 135 ? -1.198 47.844 11.062 1 91.38 135 ASP B O 1
ATOM 4423 N N . ALA B 1 136 ? -0.111 46.5 12.422 1 92.56 136 ALA B N 1
ATOM 4424 C CA . ALA B 1 136 ? -0.436 47.281 13.617 1 92.56 136 ALA B CA 1
ATOM 4425 C C . ALA B 1 136 ? 0.826 47.844 14.273 1 92.56 136 ALA B C 1
ATOM 4427 O O . ALA B 1 136 ? 1.879 47.188 14.25 1 92.56 136 ALA B O 1
ATOM 4428 N N . VAL B 1 137 ? 0.708 49 14.766 1 89.62 137 VAL B N 1
ATOM 4429 C CA . VAL B 1 137 ? 1.828 49.594 15.484 1 89.62 137 VAL B CA 1
ATOM 4430 C C . VAL B 1 137 ? 1.517 49.656 16.984 1 89.62 137 VAL B C 1
ATOM 4432 O O . VAL B 1 137 ? 0.527 50.25 17.391 1 89.62 137 VAL B O 1
ATOM 4435 N N . LEU B 1 138 ? 2.35 48.969 17.656 1 88.62 138 LEU B N 1
ATOM 4436 C CA . LEU B 1 138 ? 2.174 48.969 19.094 1 88.62 138 LEU B CA 1
ATOM 4437 C C . LEU B 1 138 ? 2.65 50.281 19.703 1 88.62 138 LEU B C 1
ATOM 4439 O O . LEU B 1 138 ? 3.73 50.781 19.359 1 88.62 138 LEU B O 1
ATOM 4443 N N . VAL B 1 139 ? 1.857 50.938 20.516 1 84.94 139 VAL B N 1
ATOM 4444 C CA . VAL B 1 139 ? 2.227 52.188 21.141 1 84.94 139 VAL B CA 1
ATOM 4445 C C . VAL B 1 139 ? 1.975 52.125 22.641 1 84.94 139 VAL B C 1
ATOM 4447 O O . VAL B 1 139 ? 0.989 51.531 23.078 1 84.94 139 VAL B O 1
ATOM 4450 N N . ASP B 1 140 ? 3.117 52.219 23.391 1 72.81 140 ASP B N 1
ATOM 4451 C CA . ASP B 1 140 ? 2.963 52.312 24.828 1 72.81 140 ASP B CA 1
ATOM 4452 C C . ASP B 1 140 ? 2.342 53.656 25.234 1 72.81 140 ASP B C 1
ATOM 4454 O O . ASP B 1 140 ? 2.744 54.688 24.719 1 72.81 140 ASP B O 1
ATOM 4458 N N . SER B 1 141 ? 1.245 53.875 25.078 1 59.06 141 SER B N 1
ATOM 4459 C CA . SER B 1 141 ? 0.772 55.219 25.391 1 59.06 141 SER B CA 1
ATOM 4460 C C . SER B 1 141 ? 0.848 55.5 26.875 1 59.06 141 SER B C 1
ATOM 4462 O O . SER B 1 141 ? 0.223 54.781 27.688 1 59.06 141 SER B O 1
ATOM 4464 N N . PRO B 1 142 ? 2.027 56.062 27.344 1 49.34 142 PRO B N 1
ATOM 4465 C CA . PRO B 1 142 ? 1.982 56.656 28.688 1 49.34 142 PRO B CA 1
ATOM 4466 C C . PRO B 1 142 ? 0.806 57.625 28.875 1 49.34 142 PRO B C 1
ATOM 4468 O O . PRO B 1 142 ? 0.713 58.281 29.906 1 49.34 142 PRO B O 1
ATOM 4471 N N . HIS B 1 143 ? 0.139 58.062 27.844 1 41.69 143 HIS B N 1
ATOM 4472 C CA . HIS B 1 143 ? -0.685 59.219 28.25 1 41.69 143 HIS B CA 1
ATOM 4473 C C . HIS B 1 143 ? -1.423 58.906 29.547 1 41.69 143 HIS B C 1
ATOM 4475 O O . HIS B 1 143 ? -1.59 57.75 29.922 1 41.69 143 HIS B O 1
ATOM 4481 N N . GLN B 1 144 ? -2.023 60.062 30.062 1 38.56 144 GLN B N 1
ATOM 4482 C CA . GLN B 1 144 ? -2.785 60.531 31.219 1 38.56 144 GLN B CA 1
ATOM 4483 C C . GLN B 1 144 ? -4.031 59.656 31.438 1 38.56 144 GLN B C 1
ATOM 4485 O O . GLN B 1 144 ? -5.102 59.969 30.906 1 38.56 144 GLN B O 1
ATOM 4490 N N . GLY B 1 145 ? -3.932 58.5 31.984 1 43 145 GLY B N 1
ATOM 4491 C CA . GLY B 1 145 ? -4.957 57.781 32.719 1 43 145 GLY B CA 1
ATOM 4492 C C . GLY B 1 145 ? -5.215 56.375 32.156 1 43 145 GLY B C 1
ATOM 4493 O O . GLY B 1 145 ? -6.07 55.656 32.656 1 43 145 GLY B O 1
ATOM 4494 N N . HIS B 1 146 ? -4.973 56.156 30.859 1 48.69 146 HIS B N 1
ATOM 4495 C CA . HIS B 1 146 ? -5.359 54.812 30.453 1 48.69 146 HIS B CA 1
ATOM 4496 C C . HIS B 1 146 ? -4.195 53.844 30.594 1 48.69 146 HIS B C 1
ATOM 4498 O O . HIS B 1 146 ? -3.191 53.969 29.891 1 48.69 146 HIS B O 1
ATOM 4504 N N . SER B 1 147 ? -3.936 53.156 31.578 1 55.09 147 SER B N 1
ATOM 4505 C CA . SER B 1 147 ? -3.074 52.062 31.953 1 55.09 147 SER B CA 1
ATOM 4506 C C . SER B 1 147 ? -3.35 50.812 31.078 1 55.09 147 SER B C 1
ATOM 4508 O O . SER B 1 147 ? -4.504 50.438 30.906 1 55.09 147 SER B O 1
ATOM 4510 N N . GLY B 1 148 ? -2.451 50.688 29.859 1 69.06 148 GLY B N 1
ATOM 4511 C CA . GLY B 1 148 ? -2.555 49.438 29.156 1 69.06 148 GLY B CA 1
ATOM 4512 C C . GLY B 1 148 ? -1.908 49.469 27.781 1 69.06 148 GLY B C 1
ATOM 4513 O O . GLY B 1 148 ? -1.335 50.469 27.375 1 69.06 148 GLY B O 1
ATOM 4514 N N . ARG B 1 149 ? -1.819 48.406 26.953 1 84.94 149 ARG B N 1
ATOM 4515 C CA . ARG B 1 149 ? -1.265 48.25 25.609 1 84.94 149 ARG B CA 1
ATOM 4516 C C . ARG B 1 149 ? -2.244 48.75 24.547 1 84.94 149 ARG B C 1
ATOM 4518 O O . ARG B 1 149 ? -3.451 48.531 24.656 1 84.94 149 ARG B O 1
ATOM 4525 N N . HIS B 1 150 ? -1.768 49.781 23.672 1 90.56 150 HIS B N 1
ATOM 4526 C CA . HIS B 1 150 ? -2.578 50.25 22.562 1 90.56 150 HIS B CA 1
ATOM 4527 C C . HIS B 1 150 ? -1.94 49.906 21.219 1 90.56 150 HIS B C 1
ATOM 4529 O O . HIS B 1 150 ? -0.736 49.656 21.156 1 90.56 150 HIS B O 1
ATOM 4535 N N . ILE B 1 151 ? -2.779 49.812 20.141 1 93.38 151 ILE B N 1
ATOM 4536 C CA . ILE B 1 151 ? -2.27 49.625 18.797 1 93.38 151 ILE B CA 1
ATOM 4537 C C . ILE B 1 151 ? -2.844 50.688 17.875 1 93.38 151 ILE B C 1
ATOM 4539 O O . ILE B 1 151 ? -3.947 51.188 18.109 1 93.38 151 ILE B O 1
ATOM 4543 N N . LEU B 1 152 ? -2.086 51.156 16.922 1 94 152 LEU B N 1
ATOM 4544 C CA . LEU B 1 152 ? -2.52 52.062 15.867 1 94 152 LEU B CA 1
ATOM 4545 C C . LEU B 1 152 ? -2.717 51.312 14.555 1 94 152 LEU B C 1
ATOM 4547 O O . LEU B 1 152 ? -1.867 50.5 14.156 1 94 152 LEU B O 1
ATOM 4551 N N . VAL B 1 153 ? -3.82 51.5 13.984 1 94.81 153 VAL B N 1
ATOM 4552 C CA . VAL B 1 153 ? -4.113 50.938 12.664 1 94.81 153 VAL B CA 1
ATOM 4553 C C . VAL B 1 153 ? -4.129 52.062 11.633 1 94.81 153 VAL B C 1
ATOM 4555 O O . VAL B 1 153 ? -4.852 53.031 11.781 1 94.81 153 VAL B O 1
ATOM 4558 N N . VAL B 1 154 ? -3.348 51.875 10.531 1 93.81 154 VAL B N 1
ATOM 4559 C CA . VAL B 1 154 ? -3.098 53 9.641 1 93.81 154 VAL B CA 1
ATOM 4560 C C . VAL B 1 154 ? -3.768 52.75 8.289 1 93.81 154 VAL B C 1
ATOM 4562 O O . VAL B 1 154 ? -3.475 53.438 7.305 1 93.81 154 VAL B O 1
ATOM 4565 N N . LYS B 1 155 ? -4.484 51.75 8.086 1 95.12 155 LYS B N 1
ATOM 4566 C CA . LYS B 1 155 ? -5.258 51.469 6.883 1 95.12 155 LYS B CA 1
ATOM 4567 C C . LYS B 1 155 ? -6.586 50.781 7.223 1 95.12 155 LYS B C 1
ATOM 4569 O O . LYS B 1 155 ? -6.711 50.125 8.258 1 95.12 155 LYS B O 1
ATOM 4574 N N . PRO B 1 156 ? -7.574 51.031 6.359 1 95.56 156 PRO B N 1
ATOM 4575 C CA . PRO B 1 156 ? -8.836 50.312 6.594 1 95.56 156 PRO B CA 1
ATOM 4576 C C . PRO B 1 156 ? -8.695 48.812 6.52 1 95.56 156 PRO B C 1
ATOM 4578 O O . PRO B 1 156 ? -7.938 48.281 5.691 1 95.56 156 PRO B O 1
ATOM 4581 N N . ILE B 1 157 ? -9.328 48.125 7.461 1 96 157 ILE B N 1
ATOM 4582 C CA . ILE B 1 157 ? -9.367 46.688 7.477 1 96 157 ILE B CA 1
ATOM 4583 C C . ILE B 1 157 ? -10.742 46.188 7.031 1 96 157 ILE B C 1
ATOM 4585 O O . ILE B 1 157 ? -11.766 46.594 7.598 1 96 157 ILE B O 1
ATOM 4589 N N . ALA B 1 158 ? -10.781 45.344 6.004 1 95.62 158 ALA B N 1
ATOM 4590 C CA . ALA B 1 158 ? -12.047 44.844 5.492 1 95.62 158 ALA B CA 1
ATOM 4591 C C . ALA B 1 158 ? -12.719 43.906 6.516 1 95.62 158 ALA B C 1
ATOM 4593 O O . ALA B 1 158 ? -12.039 43.219 7.266 1 95.62 158 ALA B O 1
ATOM 4594 N N . PRO B 1 159 ? -14.102 43.969 6.457 1 94.5 159 PRO B N 1
ATOM 4595 C CA . PRO B 1 159 ? -14.781 42.969 7.293 1 94.5 159 PRO B CA 1
ATOM 4596 C C . PRO B 1 159 ? -14.359 41.562 6.973 1 94.5 159 PRO B C 1
ATOM 4598 O O . PRO B 1 159 ? -14.141 41.219 5.805 1 94.5 159 PRO B O 1
ATOM 4601 N N . ASN B 1 160 ? -14.117 40.75 7.988 1 94.94 160 ASN B N 1
ATOM 4602 C CA . ASN B 1 160 ? -13.789 39.312 7.91 1 94.94 160 ASN B CA 1
ATOM 4603 C C . ASN B 1 160 ? -12.352 39.094 7.453 1 94.94 160 ASN B C 1
ATOM 4605 O O . ASN B 1 160 ? -11.969 37.969 7.117 1 94.94 160 ASN B O 1
ATOM 4609 N N . ALA B 1 161 ? -11.633 40.156 7.504 1 95.56 161 ALA B N 1
ATOM 4610 C CA . ALA B 1 161 ? -10.227 40 7.141 1 95.56 161 ALA B CA 1
ATOM 4611 C C . ALA B 1 161 ? -9.516 39.062 8.102 1 95.56 161 ALA B C 1
ATOM 4613 O O . ALA B 1 161 ? -9.625 39.188 9.32 1 95.56 161 ALA B O 1
ATOM 4614 N N . ASN B 1 162 ? -8.781 38.062 7.488 1 94.25 162 ASN B N 1
ATOM 4615 C CA . ASN B 1 162 ? -7.938 37.125 8.227 1 94.25 162 ASN B CA 1
ATOM 4616 C C . ASN B 1 162 ? -8.75 36.312 9.227 1 94.25 162 ASN B C 1
ATOM 4618 O O . ASN B 1 162 ? -8.273 36.031 10.32 1 94.25 162 ASN B O 1
ATOM 4622 N N . LYS B 1 163 ? -9.977 36.125 8.906 1 93.31 163 LYS B N 1
ATOM 4623 C CA . LYS B 1 163 ? -10.891 35.312 9.711 1 93.31 163 LYS B CA 1
ATOM 4624 C C . LYS B 1 163 ? -11.203 34 9.023 1 93.31 163 LYS B C 1
ATOM 4626 O O . LYS B 1 163 ? -11.477 33.969 7.82 1 93.31 163 LYS B O 1
ATOM 4631 N N . ARG B 1 164 ? -11.023 32.938 9.75 1 91.62 164 ARG B N 1
ATOM 4632 C CA . ARG B 1 164 ? -11.492 31.625 9.305 1 91.62 164 ARG B CA 1
ATOM 4633 C C . ARG B 1 164 ? -12.891 31.344 9.836 1 91.62 164 ARG B C 1
ATOM 4635 O O . ARG B 1 164 ? -13.102 31.297 11.055 1 91.62 164 ARG B O 1
ATOM 4642 N N . PHE B 1 165 ? -13.781 31.141 8.938 1 92.81 165 PHE B N 1
ATOM 4643 C CA . PHE B 1 165 ? -15.172 30.984 9.328 1 92.81 165 PHE B CA 1
ATOM 4644 C C . PHE B 1 165 ? -15.43 29.578 9.883 1 92.81 165 PHE B C 1
ATOM 4646 O O . PHE B 1 165 ? -14.859 28.594 9.398 1 92.81 165 PHE B O 1
ATOM 4653 N N . ALA B 1 166 ? -16.297 29.609 10.844 1 91.62 166 ALA B N 1
ATOM 4654 C CA . ALA B 1 166 ? -16.781 28.312 11.312 1 91.62 166 ALA B CA 1
ATOM 4655 C C . ALA B 1 166 ? -17.359 27.484 10.156 1 91.62 166 ALA B C 1
ATOM 4657 O O . ALA B 1 166 ? -17.938 28.047 9.219 1 91.62 166 ALA B O 1
ATOM 4658 N N . ASN B 1 167 ? -17.172 26.156 10.109 1 92.19 167 ASN B N 1
ATOM 4659 C CA . ASN B 1 167 ? -17.719 25.203 9.164 1 92.19 167 ASN B CA 1
ATOM 4660 C C . ASN B 1 167 ? -17.094 25.344 7.781 1 92.19 167 ASN B C 1
ATOM 4662 O O . ASN B 1 167 ? -17.641 24.859 6.793 1 92.19 167 ASN B O 1
ATOM 4666 N N . SER B 1 168 ? -16.062 26.062 7.73 1 92.5 168 SER B N 1
ATOM 4667 C CA . SER B 1 168 ? -15.469 26.344 6.43 1 92.5 168 SER B CA 1
ATOM 4668 C C . SER B 1 168 ? -14.719 25.125 5.891 1 92.5 168 SER B C 1
ATOM 4670 O O . SER B 1 168 ? -14.406 25.062 4.703 1 92.5 168 SER B O 1
ATOM 4672 N N . ASP B 1 169 ? -14.422 24.172 6.668 1 94.5 169 ASP B N 1
ATOM 4673 C CA . ASP B 1 169 ? -13.656 23 6.262 1 94.5 169 ASP B CA 1
ATOM 4674 C C . ASP B 1 169 ? -14.531 21.75 6.262 1 94.5 169 ASP B C 1
ATOM 4676 O O . ASP B 1 169 ? -14.938 21.266 5.203 1 94.5 169 ASP B O 1
ATOM 4680 N N . ILE B 1 170 ? -14.883 21.391 7.457 1 95.19 170 ILE B N 1
ATOM 4681 C CA . ILE B 1 170 ? -15.758 20.234 7.637 1 95.19 170 ILE B CA 1
ATOM 4682 C C . ILE B 1 170 ? -17.047 20.672 8.328 1 95.19 170 ILE B C 1
ATOM 4684 O O . ILE B 1 170 ? -17.016 21.469 9.281 1 95.19 170 ILE B O 1
ATOM 4688 N N . CYS B 1 171 ? -18.156 20.203 7.812 1 96.06 171 CYS B N 1
ATOM 4689 C CA . CYS B 1 171 ? -19.453 20.484 8.438 1 96.06 171 CYS B CA 1
ATOM 4690 C C . CYS B 1 171 ? -19.953 19.297 9.242 1 96.06 171 CYS B C 1
ATOM 4692 O O . CYS B 1 171 ? -19.703 18.141 8.875 1 96.06 171 CYS B O 1
ATOM 4694 N N . LYS B 1 172 ? -20.625 19.672 10.312 1 96.5 172 LYS B N 1
ATOM 4695 C CA . LYS B 1 172 ? -21.328 18.609 11.031 1 96.5 172 LYS B CA 1
ATOM 4696 C C . LYS B 1 172 ? -22.234 17.812 10.094 1 96.5 172 LYS B C 1
ATOM 4698 O O . LYS B 1 172 ? -22.984 18.391 9.312 1 96.5 172 LYS B O 1
ATOM 4703 N N . GLY B 1 173 ? -22.094 16.484 10.094 1 97 173 GLY B N 1
ATOM 4704 C CA . GLY B 1 173 ? -22.922 15.648 9.242 1 97 173 GLY B CA 1
ATOM 4705 C C . GLY B 1 173 ? -22.203 15.188 7.98 1 97 173 GLY B C 1
ATOM 4706 O O . GLY B 1 173 ? -22.656 14.273 7.301 1 97 173 GLY B O 1
ATOM 4707 N N . ASP B 1 174 ? -21.094 15.797 7.691 1 97.12 174 ASP B N 1
ATOM 4708 C CA . ASP B 1 174 ? -20.328 15.367 6.523 1 97.12 174 ASP B CA 1
ATOM 4709 C C . ASP B 1 174 ? -19.812 13.938 6.699 1 97.12 174 ASP B C 1
ATOM 4711 O O . ASP B 1 174 ? -19.375 13.555 7.789 1 97.12 174 ASP B O 1
ATOM 4715 N N . ILE B 1 175 ? -19.812 13.156 5.625 1 97.94 175 ILE B N 1
ATOM 4716 C CA . ILE B 1 175 ? -19.219 11.82 5.645 1 97.94 175 ILE B CA 1
ATOM 4717 C C . ILE B 1 175 ? -17.703 11.914 5.543 1 97.94 175 ILE B C 1
ATOM 4719 O O . ILE B 1 175 ? -17.172 12.484 4.586 1 97.94 175 ILE B O 1
ATOM 4723 N N . ILE B 1 176 ? -17.031 11.43 6.523 1 98.19 176 ILE B N 1
ATOM 4724 C CA . ILE B 1 176 ? -15.57 11.406 6.516 1 98.19 176 ILE B CA 1
ATOM 4725 C C . ILE B 1 176 ? -15.07 10.172 5.777 1 98.19 176 ILE B C 1
ATOM 4727 O O . ILE B 1 176 ? -14.133 10.25 4.984 1 98.19 176 ILE B O 1
ATOM 4731 N N . ILE B 1 177 ? -15.703 9.07 6.039 1 98 177 ILE B N 1
ATOM 4732 C CA . ILE B 1 177 ? -15.406 7.816 5.359 1 98 177 ILE B CA 1
ATOM 4733 C C . ILE B 1 177 ? -16.688 7.004 5.191 1 98 177 ILE B C 1
ATOM 4735 O O . ILE B 1 177 ? -17.5 6.93 6.113 1 98 177 ILE B O 1
ATOM 4739 N N . SER B 1 178 ? -16.844 6.434 4.016 1 97.62 178 SER B N 1
ATOM 4740 C CA . SER B 1 178 ? -18.062 5.715 3.691 1 97.62 178 SER B CA 1
ATOM 4741 C C . SER B 1 178 ? -17.953 4.238 4.062 1 97.62 178 SER B C 1
ATOM 4743 O O . SER B 1 178 ? -16.859 3.672 4.062 1 97.62 178 SER B O 1
ATOM 4745 N N . LYS B 1 179 ? -19.109 3.707 4.309 1 96.94 179 LYS B N 1
ATOM 4746 C CA . LYS B 1 179 ? -19.203 2.268 4.531 1 96.94 179 LYS B CA 1
ATOM 4747 C C . LYS B 1 179 ? -18.516 1.494 3.412 1 96.94 179 LYS B C 1
ATOM 4749 O O . LYS B 1 179 ? -18.688 1.806 2.232 1 96.94 179 LYS B O 1
ATOM 4754 N N . GLY B 1 180 ? -17.656 0.492 3.84 1 95.88 180 GLY B N 1
ATOM 4755 C CA . GLY B 1 180 ? -17 -0.355 2.857 1 95.88 180 GLY B CA 1
ATOM 4756 C C . GLY B 1 180 ? -15.641 0.166 2.438 1 95.88 180 GLY B C 1
ATOM 4757 O O . GLY B 1 180 ? -14.883 -0.536 1.763 1 95.88 180 GLY B O 1
ATOM 4758 N N . GLU B 1 181 ? -15.312 1.374 2.842 1 95.44 181 GLU B N 1
ATOM 4759 C CA . GLU B 1 181 ? -14.008 1.933 2.521 1 95.44 181 GLU B CA 1
ATOM 4760 C C . GLU B 1 181 ? -12.961 1.518 3.553 1 95.44 181 GLU B C 1
ATOM 4762 O O . GLU B 1 181 ? -13.281 1.339 4.73 1 95.44 181 GLU B O 1
ATOM 4767 N N . ALA B 1 182 ? -11.789 1.36 3.107 1 95.31 182 ALA B N 1
ATOM 4768 C CA . ALA B 1 182 ? -10.688 1.056 4.008 1 95.31 182 ALA B CA 1
ATOM 4769 C C . ALA B 1 182 ? -10.133 2.326 4.645 1 95.31 182 ALA B C 1
ATOM 4771 O O . ALA B 1 182 ? -9.977 3.35 3.975 1 95.31 182 ALA B O 1
ATOM 4772 N N . VAL B 1 183 ? -9.812 2.248 5.887 1 97.06 183 VAL B N 1
ATOM 4773 C CA . VAL B 1 183 ? -9.289 3.387 6.629 1 97.06 183 VAL B CA 1
ATOM 4774 C C . VAL B 1 183 ? -7.859 3.682 6.18 1 97.06 183 VAL B C 1
ATOM 4776 O O . VAL B 1 183 ? -7.027 2.773 6.09 1 97.06 183 VAL B O 1
ATOM 4779 N N . ARG B 1 184 ? -7.598 4.902 5.871 1 96 184 ARG B N 1
ATOM 4780 C CA . ARG B 1 184 ? -6.273 5.418 5.539 1 96 184 ARG B CA 1
ATOM 4781 C C . ARG B 1 184 ? -5.84 6.496 6.531 1 96 184 ARG B C 1
ATOM 4783 O O . ARG B 1 184 ? -6.672 7.055 7.246 1 96 184 ARG B O 1
ATOM 4790 N N . PRO B 1 185 ? -4.527 6.777 6.551 1 97.38 185 PRO B N 1
ATOM 4791 C CA . PRO B 1 185 ? -4.059 7.797 7.492 1 97.38 185 PRO B CA 1
ATOM 4792 C C . PRO B 1 185 ? -4.77 9.141 7.305 1 97.38 185 PRO B C 1
ATOM 4794 O O . PRO B 1 185 ? -5.004 9.859 8.281 1 97.38 185 PRO B O 1
ATOM 4797 N N . CYS B 1 186 ? -5.148 9.453 6.102 1 96.25 186 CYS B N 1
ATOM 4798 C CA . CYS B 1 186 ? -5.852 10.703 5.855 1 96.25 186 CYS B CA 1
ATOM 4799 C C . CYS B 1 186 ? -7.191 10.727 6.578 1 96.25 186 CYS B C 1
ATOM 4801 O O . CYS B 1 186 ? -7.629 11.781 7.055 1 96.25 186 CYS B O 1
ATOM 4803 N N . HIS B 1 187 ? -7.848 9.594 6.645 1 97.81 187 HIS B N 1
ATOM 4804 C CA . HIS B 1 187 ? -9.086 9.5 7.406 1 97.81 187 HIS B CA 1
ATOM 4805 C C . HIS B 1 187 ? -8.828 9.68 8.898 1 97.81 187 HIS B C 1
ATOM 4807 O O . HIS B 1 187 ? -9.594 10.352 9.594 1 97.81 187 HIS B O 1
ATOM 4813 N N . ILE B 1 188 ? -7.73 9.055 9.344 1 98.19 188 ILE B N 1
ATOM 4814 C CA . ILE B 1 188 ? -7.379 9.102 10.758 1 98.19 188 ILE B CA 1
ATOM 4815 C C . ILE B 1 188 ? -7.168 10.555 11.195 1 98.19 188 ILE B C 1
ATOM 4817 O O . ILE B 1 188 ? -7.574 10.945 12.289 1 98.19 188 ILE B O 1
ATOM 4821 N N . MET B 1 189 ? -6.602 11.344 10.352 1 97.81 189 MET B N 1
ATOM 4822 C CA . MET B 1 189 ? -6.379 12.766 10.625 1 97.81 189 MET B CA 1
ATOM 4823 C C . MET B 1 189 ? -7.691 13.461 10.961 1 97.81 189 MET B C 1
ATOM 4825 O O . MET B 1 189 ? -7.824 14.047 12.039 1 97.81 189 MET B O 1
ATOM 4829 N N . THR B 1 190 ? -8.625 13.312 10.109 1 97.62 190 THR B N 1
ATOM 4830 C CA . THR B 1 190 ? -9.906 14.008 10.273 1 97.62 190 THR B CA 1
ATOM 4831 C C . THR B 1 190 ? -10.719 13.383 11.406 1 97.62 190 THR B C 1
ATOM 4833 O O . THR B 1 190 ? -11.312 14.094 12.211 1 97.62 190 THR B O 1
ATOM 4836 N N . LEU B 1 191 ? -10.703 12.07 11.508 1 98.31 191 LEU B N 1
ATOM 4837 C CA . LEU B 1 191 ? -11.453 11.391 12.562 1 98.31 191 LEU B CA 1
ATOM 4838 C C . LEU B 1 191 ? -10.93 11.789 13.938 1 98.31 191 LEU B C 1
ATOM 4840 O O . LEU B 1 191 ? -11.711 12.016 14.859 1 98.31 191 LEU B O 1
ATOM 4844 N N . ALA B 1 192 ? -9.648 11.883 14.039 1 97.38 192 ALA B N 1
ATOM 4845 C CA . ALA B 1 192 ? -9.055 12.328 15.297 1 97.38 192 ALA B CA 1
ATOM 4846 C C . ALA B 1 192 ? -9.461 13.766 15.609 1 97.38 192 ALA B C 1
ATOM 4848 O O . ALA B 1 192 ? -9.828 14.078 16.75 1 97.38 192 ALA B O 1
ATOM 4849 N N . ALA B 1 193 ? -9.453 14.602 14.656 1 95.38 193 ALA B N 1
ATOM 4850 C CA . ALA B 1 193 ? -9.758 16.016 14.82 1 95.38 193 ALA B CA 1
ATOM 4851 C C . ALA B 1 193 ? -11.18 16.234 15.312 1 95.38 193 ALA B C 1
ATOM 4853 O O . ALA B 1 193 ? -11.461 17.188 16.031 1 95.38 193 ALA B O 1
ATOM 4854 N N . VAL B 1 194 ? -12.016 15.336 14.922 1 95.31 194 VAL B N 1
ATOM 4855 C CA . VAL B 1 194 ? -13.414 15.539 15.297 1 95.31 194 VAL B CA 1
ATOM 4856 C C . VAL B 1 194 ? -13.758 14.695 16.516 1 95.31 194 VAL B C 1
ATOM 4858 O O . VAL B 1 194 ? -14.906 14.648 16.953 1 95.31 194 VAL B O 1
ATOM 4861 N N . GLY B 1 195 ? -12.812 13.852 16.984 1 94.75 195 GLY B N 1
ATOM 4862 C CA . GLY B 1 195 ? -12.977 13.336 18.344 1 94.75 195 GLY B CA 1
ATOM 4863 C C . GLY B 1 195 ? -13.227 11.836 18.375 1 94.75 195 GLY B C 1
ATOM 4864 O O . GLY B 1 195 ? -13.562 11.289 19.422 1 94.75 195 GLY B O 1
ATOM 4865 N N . PHE B 1 196 ? -13.055 11.125 17.297 1 97.06 196 PHE B N 1
ATOM 4866 C CA . PHE B 1 196 ? -13.211 9.68 17.344 1 97.06 196 PHE B CA 1
ATOM 4867 C C . PHE B 1 196 ? -12.055 9.031 18.094 1 97.06 196 PHE B C 1
ATOM 4869 O O . PHE B 1 196 ? -10.891 9.359 17.844 1 97.06 196 PHE B O 1
ATOM 4876 N N . GLU B 1 197 ? -12.359 8.164 18.969 1 96.88 197 GLU B N 1
ATOM 4877 C CA . GLU B 1 197 ? -11.352 7.375 19.656 1 96.88 197 GLU B CA 1
ATOM 4878 C C . GLU B 1 197 ? -11.375 5.922 19.203 1 96.88 197 GLU B C 1
ATOM 4880 O O . GLU B 1 197 ? -10.32 5.281 19.109 1 96.88 197 GLU B O 1
ATOM 4885 N N . PHE B 1 198 ? -12.578 5.492 18.969 1 97.88 198 PHE B N 1
ATOM 4886 C CA . PHE B 1 198 ? -12.836 4.152 18.438 1 97.88 198 PHE B CA 1
ATOM 4887 C C . PHE B 1 198 ? -13.727 4.219 17.203 1 97.88 198 PHE B C 1
ATOM 4889 O O . PHE B 1 198 ? -14.586 5.098 17.094 1 97.88 198 PHE B O 1
ATOM 4896 N N . ILE B 1 199 ? -13.523 3.332 16.281 1 97.81 199 ILE B N 1
ATOM 4897 C CA . ILE B 1 199 ? -14.391 3.305 15.117 1 97.81 199 ILE B CA 1
ATOM 4898 C C . ILE B 1 199 ? -14.812 1.867 14.812 1 97.81 199 ILE B C 1
ATOM 4900 O O . ILE B 1 199 ? -14.086 0.923 15.133 1 97.81 199 ILE B O 1
ATOM 4904 N N . PRO B 1 200 ? -16 1.711 14.266 1 97.44 200 PRO B N 1
ATOM 4905 C CA . PRO B 1 200 ? -16.5 0.383 13.914 1 97.44 200 PRO B CA 1
ATOM 4906 C C . PRO B 1 200 ? -15.914 -0.154 12.617 1 97.44 200 PRO B C 1
ATOM 4908 O O . PRO B 1 200 ? -16.125 0.427 11.547 1 97.44 200 PRO B O 1
ATOM 4911 N N . LEU B 1 201 ? -15.211 -1.224 12.727 1 97.31 201 LEU B N 1
ATOM 4912 C CA . LEU B 1 201 ? -14.648 -1.896 11.562 1 97.31 201 LEU B CA 1
ATOM 4913 C C . LEU B 1 201 ? -15.289 -3.264 11.352 1 97.31 201 LEU B C 1
ATOM 4915 O O . LEU B 1 201 ? -15.703 -3.91 12.32 1 97.31 201 LEU B O 1
ATOM 4919 N N . ILE B 1 202 ? -15.391 -3.607 10.109 1 95.31 202 ILE B N 1
ATOM 4920 C CA . ILE B 1 202 ? -15.773 -4.977 9.781 1 95.31 202 ILE B CA 1
ATOM 4921 C C . ILE B 1 202 ? -14.742 -5.953 10.336 1 95.31 202 ILE B C 1
ATOM 4923 O O . ILE B 1 202 ? -13.531 -5.715 10.227 1 95.31 202 ILE B O 1
ATOM 4927 N N . ARG B 1 203 ? -15.258 -6.973 10.945 1 93.25 203 ARG B N 1
ATOM 4928 C CA . ARG B 1 203 ? -14.336 -8 11.414 1 93.25 203 ARG B CA 1
ATOM 4929 C C . ARG B 1 203 ? -13.516 -8.562 10.258 1 93.25 203 ARG B C 1
ATOM 4931 O O . ARG B 1 203 ? -14.062 -8.906 9.211 1 93.25 203 ARG B O 1
ATOM 4938 N N . LYS B 1 204 ? -12.25 -8.672 10.484 1 93.38 204 LYS B N 1
ATOM 4939 C CA . LYS B 1 204 ? -11.375 -9.227 9.445 1 93.38 204 LYS B CA 1
ATOM 4940 C C . LYS B 1 204 ? -11.695 -10.688 9.18 1 93.38 204 LYS B C 1
ATOM 4942 O O . LYS B 1 204 ? -11.852 -11.477 10.109 1 93.38 204 LYS B O 1
ATOM 4947 N N . PRO B 1 205 ? -11.789 -11.055 7.898 1 94.06 205 PRO B N 1
ATOM 4948 C CA . PRO B 1 205 ? -11.906 -12.484 7.609 1 94.06 205 PRO B CA 1
ATOM 4949 C C . PRO B 1 205 ? -10.703 -13.289 8.086 1 94.06 205 PRO B C 1
ATOM 4951 O O . PRO B 1 205 ? -9.562 -12.836 7.957 1 94.06 205 PRO B O 1
ATOM 4954 N N . ARG B 1 206 ? -10.984 -14.375 8.656 1 94.81 206 ARG B N 1
ATOM 4955 C CA . ARG B 1 206 ? -9.93 -15.312 9.039 1 94.81 206 ARG B CA 1
ATOM 4956 C C . ARG B 1 206 ? -9.719 -16.359 7.949 1 94.81 206 ARG B C 1
ATOM 4958 O O . ARG B 1 206 ? -10.648 -17.062 7.562 1 94.81 206 ARG B O 1
ATOM 4965 N N . VAL B 1 207 ? -8.484 -16.484 7.484 1 97 207 VAL B N 1
ATOM 4966 C CA . VAL B 1 207 ? -8.172 -17.297 6.316 1 97 207 VAL B CA 1
ATOM 4967 C C . VAL B 1 207 ? -7.164 -18.375 6.691 1 97 207 VAL B C 1
ATOM 4969 O O . VAL B 1 207 ? -6.129 -18.094 7.297 1 97 207 VAL B O 1
ATOM 4972 N N . ALA B 1 208 ? -7.473 -19.625 6.402 1 97.25 208 ALA B N 1
ATOM 4973 C CA . ALA B 1 208 ? -6.516 -20.719 6.484 1 97.25 208 ALA B CA 1
ATOM 4974 C C . ALA B 1 208 ? -5.949 -21.062 5.109 1 97.25 208 ALA B C 1
ATOM 4976 O O . ALA B 1 208 ? -6.695 -21.156 4.129 1 97.25 208 ALA B O 1
ATOM 4977 N N . ILE B 1 209 ? -4.641 -21.188 5.047 1 97.5 209 ILE B N 1
ATOM 4978 C CA . ILE B 1 209 ? -3.977 -21.516 3.785 1 97.5 209 ILE B CA 1
ATOM 4979 C C . ILE B 1 209 ? -3.098 -22.75 3.961 1 97.5 209 ILE B C 1
ATOM 4981 O O . ILE B 1 209 ? -2.385 -22.875 4.961 1 97.5 209 ILE B O 1
ATOM 4985 N N . PHE B 1 210 ? -3.195 -23.656 3.078 1 94.19 210 PHE B N 1
ATOM 4986 C CA . PHE B 1 210 ? -2.219 -24.75 3.043 1 94.19 210 PHE B CA 1
ATOM 4987 C C . PHE B 1 210 ? -1.98 -25.219 1.613 1 94.19 210 PHE B C 1
ATOM 4989 O O . PHE B 1 210 ? -2.83 -25.016 0.741 1 94.19 210 PHE B O 1
ATOM 4996 N N . SER B 1 211 ? -0.82 -25.703 1.38 1 93.12 211 SER B N 1
ATOM 4997 C CA . SER B 1 211 ? -0.432 -26.25 0.085 1 93.12 211 SER B CA 1
ATOM 4998 C C . SER B 1 211 ? -0.517 -27.766 0.086 1 93.12 211 SER B C 1
ATOM 5000 O O . SER B 1 211 ? -0.342 -28.406 1.127 1 93.12 211 SER B O 1
ATOM 5002 N N . THR B 1 212 ? -0.875 -28.266 -1.065 1 87.5 212 THR B N 1
ATOM 5003 C CA . THR B 1 212 ? -0.921 -29.719 -1.187 1 87.5 212 THR B CA 1
ATOM 5004 C C . THR B 1 212 ? -0.137 -30.188 -2.41 1 87.5 212 THR B C 1
ATOM 5006 O O . THR B 1 212 ? -0.051 -29.469 -3.408 1 87.5 212 THR B O 1
ATOM 5009 N N . GLY B 1 213 ? 0.501 -31.281 -2.268 1 80.56 213 GLY B N 1
ATOM 5010 C CA . GLY B 1 213 ? 1.264 -31.891 -3.35 1 80.56 213 GLY B CA 1
ATOM 5011 C C . GLY B 1 213 ? 2.309 -32.875 -2.867 1 80.56 213 GLY B C 1
ATOM 5012 O O . GLY B 1 213 ? 3.014 -32.625 -1.891 1 80.56 213 GLY B O 1
ATOM 5013 N N . ARG B 1 214 ? 2.359 -33.906 -3.605 1 71.62 214 ARG B N 1
ATOM 5014 C CA . ARG B 1 214 ? 3.357 -34.906 -3.285 1 71.62 214 ARG B CA 1
ATOM 5015 C C . ARG B 1 214 ? 4.77 -34.375 -3.496 1 71.62 214 ARG B C 1
ATOM 5017 O O . ARG B 1 214 ? 5.695 -34.75 -2.775 1 71.62 214 ARG B O 1
ATOM 5024 N N . GLU B 1 215 ? 4.785 -33.469 -4.504 1 74.31 215 GLU B N 1
ATOM 5025 C CA . GLU B 1 215 ? 6.09 -32.938 -4.875 1 74.31 215 GLU B CA 1
ATOM 5026 C C . GLU B 1 215 ? 6.648 -32.031 -3.768 1 74.31 215 GLU B C 1
ATOM 5028 O O . GLU B 1 215 ? 7.84 -31.719 -3.768 1 74.31 215 GLU B O 1
ATOM 5033 N N . LEU B 1 216 ? 5.789 -31.672 -2.955 1 70.88 216 LEU B N 1
ATOM 5034 C CA . LEU B 1 216 ? 6.211 -30.719 -1.934 1 70.88 216 LEU B CA 1
ATOM 5035 C C . LEU B 1 216 ? 6.723 -31.453 -0.694 1 70.88 216 LEU B C 1
ATOM 5037 O O . LEU B 1 216 ? 7.305 -30.828 0.199 1 70.88 216 LEU B O 1
ATOM 5041 N N . VAL B 1 217 ? 6.316 -32.688 -0.73 1 63.06 217 VAL B N 1
ATOM 5042 C CA . VAL B 1 217 ? 6.672 -33.469 0.46 1 63.06 217 VAL B CA 1
ATOM 5043 C C . VAL B 1 217 ? 7.883 -34.344 0.164 1 63.06 217 VAL B C 1
ATOM 5045 O O . VAL B 1 217 ? 8.086 -34.75 -0.975 1 63.06 217 VAL B O 1
ATOM 5048 N N . ASN B 1 218 ? 8.734 -34.625 1.041 1 60.88 218 ASN B N 1
ATOM 5049 C CA . ASN B 1 218 ? 9.891 -35.469 1.355 1 60.88 218 ASN B CA 1
ATOM 5050 C C . ASN B 1 218 ? 10.633 -35.906 0.093 1 60.88 218 ASN B C 1
ATOM 5052 O O . ASN B 1 218 ? 10.031 -36 -0.975 1 60.88 218 ASN B O 1
ATOM 5056 N N . GLY B 1 219 ? 11.805 -35.781 -0.152 1 58.31 219 GLY B N 1
ATOM 5057 C CA . GLY B 1 219 ? 12.766 -36.438 -1.019 1 58.31 219 GLY B CA 1
ATOM 5058 C C . GLY B 1 219 ? 13.703 -35.469 -1.719 1 58.31 219 GLY B C 1
ATOM 5059 O O . GLY B 1 219 ? 13.555 -34.281 -1.604 1 58.31 219 GLY B O 1
ATOM 5060 N N . LYS B 1 220 ? 14.789 -35.875 -2.143 1 59.78 220 LYS B N 1
ATOM 5061 C CA . LYS B 1 220 ? 15.859 -35.188 -2.85 1 59.78 220 LYS B CA 1
ATOM 5062 C C . LYS B 1 220 ? 15.32 -34.469 -4.082 1 59.78 220 LYS B C 1
ATOM 5064 O O . LYS B 1 220 ? 15.875 -33.438 -4.5 1 59.78 220 LYS B O 1
ATOM 5069 N N . GLY B 1 221 ? 14.125 -34.875 -4.602 1 64.44 221 GLY B N 1
ATOM 5070 C CA . GLY B 1 221 ? 13.555 -34.25 -5.793 1 64.44 221 GLY B CA 1
ATOM 5071 C C . GLY B 1 221 ? 12.398 -33.312 -5.496 1 64.44 221 GLY B C 1
ATOM 5072 O O . GLY B 1 221 ? 11.734 -32.844 -6.41 1 64.44 221 GLY B O 1
ATOM 5073 N N . ALA B 1 222 ? 12.289 -33.062 -4.207 1 72.75 222 ALA B N 1
ATOM 5074 C CA . ALA B 1 222 ? 11.125 -32.281 -3.807 1 72.75 222 ALA B CA 1
ATOM 5075 C C . ALA B 1 222 ? 11.305 -30.797 -4.168 1 72.75 222 ALA B C 1
ATOM 5077 O O . ALA B 1 222 ? 12.414 -30.281 -4.121 1 72.75 222 ALA B O 1
ATOM 5078 N N . THR B 1 223 ? 10.219 -30.266 -4.66 1 82.56 223 THR B N 1
ATOM 5079 C CA . THR B 1 223 ? 10.156 -28.828 -4.926 1 82.56 223 THR B CA 1
ATOM 5080 C C . THR B 1 223 ? 9.688 -28.062 -3.686 1 82.56 223 THR B C 1
ATOM 5082 O O . THR B 1 223 ? 8.867 -28.578 -2.918 1 82.56 223 THR B O 1
ATOM 5085 N N . ARG B 1 224 ? 10.258 -27 -3.455 1 89.5 224 ARG B N 1
ATOM 5086 C CA . ARG B 1 224 ? 9.852 -26.172 -2.328 1 89.5 224 ARG B CA 1
ATOM 5087 C C . ARG B 1 224 ? 8.523 -25.469 -2.617 1 89.5 224 ARG B C 1
ATOM 5089 O O . ARG B 1 224 ? 8.258 -25.094 -3.76 1 89.5 224 ARG B O 1
ATOM 5096 N N . ASP B 1 225 ? 7.797 -25.312 -1.565 1 93.69 225 ASP B N 1
ATOM 5097 C CA . ASP B 1 225 ? 6.5 -24.672 -1.694 1 93.69 225 ASP B CA 1
ATOM 5098 C C . ASP B 1 225 ? 6.656 -23.172 -1.948 1 93.69 225 ASP B C 1
ATOM 5100 O O . ASP B 1 225 ? 7.254 -22.453 -1.139 1 93.69 225 ASP B O 1
ATOM 5104 N N . ALA B 1 226 ? 6.172 -22.703 -3.041 1 95.44 226 ALA B N 1
ATOM 5105 C CA . ALA B 1 226 ? 6.18 -21.281 -3.387 1 95.44 226 ALA B CA 1
ATOM 5106 C C . ALA B 1 226 ? 4.797 -20.672 -3.205 1 95.44 226 ALA B C 1
ATOM 5108 O O . ALA B 1 226 ? 4.676 -19.5 -2.814 1 95.44 226 ALA B O 1
ATOM 5109 N N . ASN B 1 227 ? 3.803 -21.453 -3.41 1 96.94 227 ASN B N 1
ATOM 5110 C CA . ASN B 1 227 ? 2.43 -20.969 -3.43 1 96.94 227 ASN B CA 1
ATOM 5111 C C . ASN B 1 227 ? 1.964 -20.547 -2.037 1 96.94 227 ASN B C 1
ATOM 5113 O O . ASN B 1 227 ? 1.462 -19.438 -1.851 1 96.94 227 ASN B O 1
ATOM 5117 N N . GLY B 1 228 ? 2.152 -21.453 -1.098 1 97.44 228 GLY B N 1
ATOM 5118 C CA . GLY B 1 228 ? 1.701 -21.188 0.259 1 97.44 228 GLY B CA 1
ATOM 5119 C C . GLY B 1 228 ? 2.23 -19.875 0.82 1 97.44 228 GLY B C 1
ATOM 5120 O O . GLY B 1 228 ? 1.452 -19 1.186 1 97.44 228 GLY B O 1
ATOM 5121 N N . PRO B 1 229 ? 3.541 -19.719 0.825 1 97.81 229 PRO B N 1
ATOM 5122 C CA . PRO B 1 229 ? 4.137 -18.484 1.332 1 97.81 229 PRO B CA 1
ATOM 5123 C C . PRO B 1 229 ? 3.656 -17.234 0.583 1 97.81 229 PRO B C 1
ATOM 5125 O O . PRO B 1 229 ? 3.398 -16.203 1.198 1 97.81 229 PRO B O 1
ATOM 5128 N N . TYR B 1 230 ? 3.533 -17.328 -0.714 1 98.19 230 TYR B N 1
ATOM 5129 C CA . TYR B 1 230 ? 3.053 -16.203 -1.516 1 98.19 230 TYR B CA 1
ATOM 5130 C C . TYR B 1 230 ? 1.625 -15.836 -1.132 1 98.19 230 TYR B C 1
ATOM 5132 O O . TYR B 1 230 ? 1.327 -14.664 -0.889 1 98.19 230 TYR B O 1
ATOM 5140 N N . LEU B 1 231 ? 0.775 -16.812 -1.107 1 98.69 231 LEU B N 1
ATOM 5141 C CA . LEU B 1 231 ? -0.633 -16.594 -0.799 1 98.69 231 LEU B CA 1
ATOM 5142 C C . LEU B 1 231 ? -0.797 -16.016 0.603 1 98.69 231 LEU B C 1
ATOM 5144 O O . LEU B 1 231 ? -1.582 -15.086 0.809 1 98.69 231 LEU B O 1
ATOM 5148 N N . ALA B 1 232 ? -0.068 -16.578 1.522 1 98.5 232 ALA B N 1
ATOM 5149 C CA . ALA B 1 232 ? -0.127 -16.078 2.896 1 98.5 232 ALA B CA 1
ATOM 5150 C C . ALA B 1 232 ? 0.34 -14.633 2.98 1 98.5 232 ALA B C 1
ATOM 5152 O O . ALA B 1 232 ? -0.317 -13.797 3.607 1 98.5 232 ALA B O 1
ATOM 5153 N N . ALA B 1 233 ? 1.449 -14.359 2.346 1 98.12 233 ALA B N 1
ATOM 5154 C CA . ALA B 1 233 ? 2.008 -13.008 2.371 1 98.12 233 ALA B CA 1
ATOM 5155 C C . ALA B 1 233 ? 1.053 -12.008 1.729 1 98.12 233 ALA B C 1
ATOM 5157 O O . ALA B 1 233 ? 0.85 -10.906 2.252 1 98.12 233 ALA B O 1
ATOM 5158 N N . THR B 1 234 ? 0.461 -12.359 0.586 1 97.94 234 THR B N 1
ATOM 5159 C CA . THR B 1 234 ? -0.449 -11.477 -0.133 1 97.94 234 THR B CA 1
ATOM 5160 C C . THR B 1 234 ? -1.718 -11.227 0.679 1 97.94 234 THR B C 1
ATOM 5162 O O . THR B 1 234 ? -2.191 -10.094 0.772 1 97.94 234 THR B O 1
ATOM 5165 N N . ALA B 1 235 ? -2.229 -12.297 1.296 1 97.62 235 ALA B N 1
ATOM 5166 C CA . ALA B 1 235 ? -3.426 -12.164 2.123 1 97.62 235 ALA B CA 1
ATOM 5167 C C . ALA B 1 235 ? -3.164 -11.266 3.33 1 97.62 235 ALA B C 1
ATOM 5169 O O . ALA B 1 235 ? -4.004 -10.438 3.689 1 97.62 235 ALA B O 1
ATOM 5170 N N . ARG B 1 236 ? -2.014 -11.438 3.93 1 96 236 ARG B N 1
ATOM 5171 C CA . ARG B 1 236 ? -1.655 -10.586 5.059 1 96 236 ARG B CA 1
ATOM 5172 C C . ARG B 1 236 ? -1.516 -9.133 4.625 1 96 236 ARG B C 1
ATOM 5174 O O . ARG B 1 236 ? -1.92 -8.219 5.352 1 96 236 ARG B O 1
ATOM 5181 N N . GLU B 1 237 ? -0.934 -8.961 3.479 1 93.38 237 GLU B N 1
ATOM 5182 C CA . GLU B 1 237 ? -0.783 -7.613 2.938 1 93.38 237 GLU B CA 1
ATOM 5183 C C . GLU B 1 237 ? -2.139 -6.941 2.748 1 93.38 237 GLU B C 1
ATOM 5185 O O . GLU B 1 237 ? -2.254 -5.719 2.875 1 93.38 237 GLU B O 1
ATOM 5190 N N . MET B 1 238 ? -3.168 -7.742 2.518 1 92.81 238 MET B N 1
ATOM 5191 C CA . MET B 1 238 ? -4.527 -7.234 2.369 1 92.81 238 MET B CA 1
ATOM 5192 C C . MET B 1 238 ? -5.133 -6.895 3.727 1 92.81 238 MET B C 1
ATOM 5194 O O . MET B 1 238 ? -6.223 -6.32 3.801 1 92.81 238 MET B O 1
ATOM 5198 N N . GLY B 1 239 ? -4.453 -7.266 4.789 1 90.81 239 GLY B N 1
ATOM 5199 C CA . GLY B 1 239 ? -4.922 -6.961 6.133 1 90.81 239 GLY B CA 1
ATOM 5200 C C . GLY B 1 239 ? -5.766 -8.07 6.734 1 90.81 239 GLY B C 1
ATOM 5201 O O . GLY B 1 239 ? -6.48 -7.852 7.715 1 90.81 239 GLY B O 1
ATOM 5202 N N . LEU B 1 240 ? -5.723 -9.258 6.215 1 95.25 240 LEU B N 1
ATOM 5203 C CA . LEU B 1 240 ? -6.531 -10.375 6.707 1 95.25 240 LEU B CA 1
ATOM 5204 C C . LEU B 1 240 ? -5.82 -11.094 7.844 1 95.25 240 LEU B C 1
ATOM 5206 O O . LEU B 1 240 ? -4.613 -10.93 8.031 1 95.25 240 LEU B O 1
ATOM 5210 N N . ASP B 1 241 ? -6.594 -11.773 8.633 1 95.38 241 ASP B N 1
ATOM 5211 C CA . ASP B 1 241 ? -6.043 -12.711 9.609 1 95.38 241 ASP B CA 1
ATOM 5212 C C . ASP B 1 241 ? -5.746 -14.062 8.969 1 95.38 241 ASP B C 1
ATOM 5214 O O . ASP B 1 241 ? -6.668 -14.773 8.555 1 95.38 241 ASP B O 1
ATOM 5218 N N . VAL B 1 242 ? -4.457 -14.43 8.898 1 97.56 242 VAL B N 1
ATOM 5219 C CA . VAL B 1 242 ? -4.078 -15.57 8.07 1 97.56 242 VAL B CA 1
ATOM 5220 C C . VAL B 1 242 ? -3.375 -16.625 8.93 1 97.56 242 VAL B C 1
ATOM 5222 O O . VAL B 1 242 ? -2.459 -16.297 9.688 1 97.56 242 VAL B O 1
ATOM 5225 N N . ASP B 1 243 ? -3.783 -17.828 8.883 1 96.94 243 ASP B N 1
ATOM 5226 C CA . ASP B 1 243 ? -3.061 -19 9.391 1 96.94 243 ASP B CA 1
ATOM 5227 C C . ASP B 1 243 ? -2.516 -19.844 8.242 1 96.94 243 ASP B C 1
ATOM 5229 O O . ASP B 1 243 ? -3.277 -20.5 7.539 1 96.94 243 ASP B O 1
ATOM 5233 N N . PHE B 1 244 ? -1.271 -19.766 8.047 1 96.56 244 PHE B N 1
ATOM 5234 C CA . PHE B 1 244 ? -0.64 -20.672 7.094 1 96.56 244 PHE B CA 1
ATOM 5235 C C . PHE B 1 244 ? -0.327 -22.016 7.746 1 96.56 244 PHE B C 1
ATOM 5237 O O . PHE B 1 244 ? 0.53 -22.094 8.625 1 96.56 244 PHE B O 1
ATOM 5244 N N . LEU B 1 245 ? -0.89 -23.031 7.281 1 93.75 245 LEU B N 1
ATOM 5245 C CA . LEU B 1 245 ? -0.87 -24.328 7.953 1 93.75 245 LEU B CA 1
ATOM 5246 C C . LEU B 1 245 ? 0.159 -25.25 7.312 1 93.75 245 LEU B C 1
ATOM 5248 O O . LEU B 1 245 ? 0.237 -26.438 7.66 1 93.75 245 LEU B O 1
ATOM 5252 N N . GLY B 1 246 ? 0.883 -24.75 6.379 1 92.44 246 GLY B N 1
ATOM 5253 C CA . GLY B 1 246 ? 1.971 -25.531 5.797 1 92.44 246 GLY B CA 1
ATOM 5254 C C . GLY B 1 246 ? 1.521 -26.422 4.664 1 92.44 246 GLY B C 1
ATOM 5255 O O . GLY B 1 246 ? 0.714 -26.031 3.822 1 92.44 246 GLY B O 1
ATOM 5256 N N . ILE B 1 247 ? 2.199 -27.578 4.582 1 90.25 247 ILE B N 1
ATOM 5257 C CA . ILE B 1 247 ? 2.002 -28.5 3.467 1 90.25 247 ILE B CA 1
ATOM 5258 C C . ILE B 1 247 ? 1.262 -29.75 3.945 1 90.25 247 ILE B C 1
ATOM 5260 O O . ILE B 1 247 ? 1.577 -30.297 5.004 1 90.25 247 ILE B O 1
ATOM 5264 N N . VAL B 1 248 ? 0.303 -30.109 3.18 1 82.75 248 VAL B N 1
ATOM 5265 C CA . VAL B 1 248 ? -0.406 -31.375 3.379 1 82.75 248 VAL B CA 1
ATOM 5266 C C . VAL B 1 248 ? -0.107 -32.312 2.221 1 82.75 248 VAL B C 1
ATOM 5268 O O . VAL B 1 248 ? -0.236 -31.938 1.053 1 82.75 248 VAL B O 1
ATOM 5271 N N . ASP B 1 249 ? 0.296 -33.5 2.555 1 76.88 249 ASP B N 1
ATOM 5272 C CA . ASP B 1 249 ? 0.594 -34.5 1.52 1 76.88 249 ASP B CA 1
ATOM 5273 C C . ASP B 1 249 ? -0.629 -34.75 0.644 1 76.88 249 ASP B C 1
ATOM 5275 O O . ASP B 1 249 ? -1.765 -34.562 1.077 1 76.88 249 ASP B O 1
ATOM 5279 N N . ASP B 1 250 ? -0.327 -35.094 -0.584 1 70.31 250 ASP B N 1
ATOM 5280 C CA . ASP B 1 250 ? -1.419 -35.281 -1.528 1 70.31 250 ASP B CA 1
ATOM 5281 C C . ASP B 1 250 ? -2.094 -36.656 -1.289 1 70.31 250 ASP B C 1
ATOM 5283 O O . ASP B 1 250 ? -2.16 -37.469 -2.191 1 70.31 250 ASP B O 1
ATOM 5287 N N . ASP B 1 251 ? -2.412 -36.875 -0.063 1 79.31 251 ASP B N 1
ATOM 5288 C CA . ASP B 1 251 ? -3.197 -38.031 0.37 1 79.31 251 ASP B CA 1
ATOM 5289 C C . ASP B 1 251 ? -4.621 -37.625 0.739 1 79.31 251 ASP B C 1
ATOM 5291 O O . ASP B 1 251 ? -4.82 -36.656 1.499 1 79.31 251 ASP B O 1
ATOM 5295 N N . ALA B 1 252 ? -5.523 -38.375 0.12 1 84.06 252 ALA B N 1
ATOM 5296 C CA . ALA B 1 252 ? -6.938 -38.031 0.276 1 84.06 252 ALA B CA 1
ATOM 5297 C C . ALA B 1 252 ? -7.336 -38 1.749 1 84.06 252 ALA B C 1
ATOM 5299 O O . ALA B 1 252 ? -8.102 -37.156 2.18 1 84.06 252 ALA B O 1
ATOM 5300 N N . ALA B 1 253 ? -6.742 -38.875 2.492 1 88.06 253 ALA B N 1
ATOM 5301 C CA . ALA B 1 253 ? -7.105 -38.969 3.902 1 88.06 253 ALA B CA 1
ATOM 5302 C C . ALA B 1 253 ? -6.617 -37.781 4.688 1 88.06 253 ALA B C 1
ATOM 5304 O O . ALA B 1 253 ? -7.336 -37.25 5.535 1 88.06 253 ALA B O 1
ATOM 5305 N N . ARG B 1 254 ? -5.453 -37.406 4.457 1 88.19 254 ARG B N 1
ATOM 5306 C CA . ARG B 1 254 ? -4.887 -36.25 5.156 1 88.19 254 ARG B CA 1
ATOM 5307 C C . ARG B 1 254 ? -5.605 -34.969 4.77 1 88.19 254 ARG B C 1
ATOM 5309 O O . ARG B 1 254 ? -5.879 -34.125 5.625 1 88.19 254 ARG B O 1
ATOM 5316 N N . LEU B 1 255 ? -5.887 -34.875 3.531 1 88.81 255 LEU B N 1
ATOM 5317 C CA . LEU B 1 255 ? -6.629 -33.719 3.051 1 88.81 255 LEU B CA 1
ATOM 5318 C C . LEU B 1 255 ? -8.023 -33.656 3.678 1 88.81 255 LEU B C 1
ATOM 5320 O O . LEU B 1 255 ? -8.484 -32.594 4.078 1 88.81 255 LEU B O 1
ATOM 5324 N N . HIS B 1 256 ? -8.602 -34.812 3.695 1 91.56 256 HIS B N 1
ATOM 5325 C CA . HIS B 1 256 ? -9.922 -34.906 4.301 1 91.56 256 HIS B CA 1
ATOM 5326 C C . HIS B 1 256 ? -9.898 -34.469 5.758 1 91.56 256 HIS B C 1
ATOM 5328 O O . HIS B 1 256 ? -10.719 -33.625 6.18 1 91.56 256 HIS B O 1
ATOM 5334 N N . CYS B 1 257 ? -8.977 -34.969 6.477 1 91.75 257 CYS B N 1
ATOM 5335 C CA . CYS B 1 257 ? -8.859 -34.656 7.895 1 91.75 257 CYS B CA 1
ATOM 5336 C C . CYS B 1 257 ? -8.641 -33.156 8.102 1 91.75 257 CYS B C 1
ATOM 5338 O O . CYS B 1 257 ? -9.281 -32.531 8.953 1 91.75 257 CYS B O 1
ATOM 5340 N N . GLN B 1 258 ? -7.797 -32.594 7.328 1 90.44 258 GLN B N 1
ATOM 5341 C CA . GLN B 1 258 ? -7.492 -31.188 7.453 1 90.44 258 GLN B CA 1
ATOM 5342 C C . GLN B 1 258 ? -8.703 -30.328 7.102 1 90.44 258 GLN B C 1
ATOM 5344 O O . GLN B 1 258 ? -9.047 -29.391 7.832 1 90.44 258 GLN B O 1
ATOM 5349 N N . ALA B 1 259 ? -9.328 -30.625 6.031 1 89.44 259 ALA B N 1
ATOM 5350 C CA . ALA B 1 259 ? -10.5 -29.875 5.602 1 89.44 259 ALA B CA 1
ATOM 5351 C C . ALA B 1 259 ? -11.625 -29.984 6.633 1 89.44 259 ALA B C 1
ATOM 5353 O O . ALA B 1 259 ? -12.312 -29 6.914 1 89.44 259 ALA B O 1
ATOM 5354 N N . GLU B 1 260 ? -11.766 -31.125 7.082 1 90.25 260 GLU B N 1
ATOM 5355 C CA . GLU B 1 260 ? -12.789 -31.344 8.102 1 90.25 260 GLU B CA 1
ATOM 5356 C C . GLU B 1 260 ? -12.508 -30.531 9.359 1 90.25 260 GLU B C 1
ATOM 5358 O O . GLU B 1 260 ? -13.414 -29.922 9.93 1 90.25 260 GLU B O 1
ATOM 5363 N N . LYS B 1 261 ? -11.281 -30.578 9.773 1 90.12 261 LYS B N 1
ATOM 5364 C CA . LYS B 1 261 ? -10.867 -29.797 10.93 1 90.12 261 LYS B CA 1
ATOM 5365 C C . LYS B 1 261 ? -11.18 -28.312 10.734 1 90.12 261 LYS B C 1
ATOM 5367 O O . LYS B 1 261 ? -11.672 -27.656 11.648 1 90.12 261 LYS B O 1
ATOM 5372 N N . MET B 1 262 ? -10.914 -27.812 9.602 1 86.56 262 MET B N 1
ATOM 5373 C CA . MET B 1 262 ? -11.164 -26.406 9.312 1 86.56 262 MET B CA 1
ATOM 5374 C C . MET B 1 262 ? -12.664 -26.109 9.312 1 86.56 262 MET B C 1
ATOM 5376 O O . MET B 1 262 ? -13.102 -25.109 9.875 1 86.56 262 MET B O 1
ATOM 5380 N N . ALA B 1 263 ? -13.398 -26.953 8.695 1 84.5 263 ALA B N 1
ATOM 5381 C CA . ALA B 1 263 ? -14.852 -26.797 8.617 1 84.5 263 ALA B CA 1
ATOM 5382 C C . ALA B 1 263 ? -15.477 -26.828 10.008 1 84.5 263 ALA B C 1
ATOM 5384 O O . ALA B 1 263 ? -16.359 -26.016 10.32 1 84.5 263 ALA B O 1
ATOM 5385 N N . ASN B 1 264 ? -14.984 -27.641 10.781 1 85.94 264 ASN B N 1
ATOM 5386 C CA . ASN B 1 264 ? -15.609 -27.875 12.078 1 85.94 264 ASN B CA 1
ATOM 5387 C C . ASN B 1 264 ? -15.148 -26.859 13.117 1 85.94 264 ASN B C 1
ATOM 5389 O O . ASN B 1 264 ? -15.805 -26.688 14.148 1 85.94 264 ASN B O 1
ATOM 5393 N N . SER B 1 265 ? -14.055 -26.266 12.898 1 84 265 SER B N 1
ATOM 5394 C CA . SER B 1 265 ? -13.516 -25.344 13.883 1 84 265 SER B CA 1
ATOM 5395 C C . SER B 1 265 ? -14.406 -24.109 14.031 1 84 265 SER B C 1
ATOM 5397 O O . SER B 1 265 ? -14.477 -23.516 15.102 1 84 265 SER B O 1
ATOM 5399 N N . GLY B 1 266 ? -15.062 -23.766 12.992 1 83.31 266 GLY B N 1
ATOM 5400 C CA . GLY B 1 266 ? -15.828 -22.531 12.992 1 83.31 266 GLY B CA 1
ATOM 5401 C C . GLY B 1 266 ? -14.953 -21.297 13.07 1 83.31 266 GLY B C 1
ATOM 5402 O O . GLY B 1 266 ? -15.453 -20.188 13.258 1 83.31 266 GLY B O 1
ATOM 5403 N N . LEU B 1 267 ? -13.703 -21.469 12.914 1 87.62 267 LEU B N 1
ATOM 5404 C CA . LEU B 1 267 ? -12.734 -20.391 13.125 1 87.62 267 LEU B CA 1
ATOM 5405 C C . LEU B 1 267 ? -12.508 -19.609 11.844 1 87.62 267 LEU B C 1
ATOM 5407 O O . LEU B 1 267 ? -12.188 -18.422 11.891 1 87.62 267 LEU B O 1
ATOM 5411 N N . TYR B 1 268 ? -12.656 -20.281 10.719 1 92.94 268 TYR B N 1
ATOM 5412 C CA . TYR B 1 268 ? -12.203 -19.688 9.469 1 92.94 268 TYR B CA 1
ATOM 5413 C C . TYR B 1 268 ? -13.375 -19.281 8.586 1 92.94 268 TYR B C 1
ATOM 5415 O O . TYR B 1 268 ? -14.367 -20.016 8.5 1 92.94 268 TYR B O 1
ATOM 5423 N N . ASP B 1 269 ? -13.234 -18.156 7.969 1 92.94 269 ASP B N 1
ATOM 5424 C CA . ASP B 1 269 ? -14.195 -17.703 6.973 1 92.94 269 ASP B CA 1
ATOM 5425 C C . ASP B 1 269 ? -13.891 -18.281 5.598 1 92.94 269 ASP B C 1
ATOM 5427 O O . ASP B 1 269 ? -14.789 -18.453 4.77 1 92.94 269 ASP B O 1
ATOM 5431 N N . LEU B 1 270 ? -12.633 -18.562 5.434 1 95.56 270 LEU B N 1
ATOM 5432 C CA . LEU B 1 270 ? -12.164 -19 4.125 1 95.56 270 LEU B CA 1
ATOM 5433 C C . LEU B 1 270 ? -10.961 -19.938 4.27 1 95.56 270 LEU B C 1
ATOM 5435 O O . LEU B 1 270 ? -10.086 -19.703 5.098 1 95.56 270 LEU B O 1
ATOM 5439 N N . VAL B 1 271 ? -10.977 -21 3.486 1 96.69 271 VAL B N 1
ATOM 5440 C CA . VAL B 1 271 ? -9.844 -21.906 3.348 1 96.69 271 VAL B CA 1
ATOM 5441 C C . VAL B 1 271 ? -9.32 -21.859 1.915 1 96.69 271 VAL B C 1
ATOM 5443 O O . VAL B 1 271 ? -10.094 -21.938 0.959 1 96.69 271 VAL B O 1
ATOM 5446 N N . ILE B 1 272 ? -8.008 -21.672 1.747 1 97.88 272 ILE B N 1
ATOM 5447 C CA . ILE B 1 272 ? -7.359 -21.656 0.439 1 97.88 272 ILE B CA 1
ATOM 5448 C C . ILE B 1 272 ? -6.34 -22.781 0.353 1 97.88 272 ILE B C 1
ATOM 5450 O O . ILE B 1 272 ? -5.488 -22.938 1.234 1 97.88 272 ILE B O 1
ATOM 5454 N N . THR B 1 273 ? -6.457 -23.578 -0.655 1 95.81 273 THR B N 1
ATOM 5455 C CA . THR B 1 273 ? -5.445 -24.594 -0.926 1 95.81 273 THR B CA 1
ATOM 5456 C C . THR B 1 273 ? -4.824 -24.391 -2.303 1 95.81 273 THR B C 1
ATOM 5458 O O . THR B 1 273 ? -5.434 -23.766 -3.178 1 95.81 273 THR B O 1
ATOM 5461 N N . SER B 1 274 ? -3.672 -24.766 -2.459 1 94.75 274 SER B N 1
ATOM 5462 C CA . SER B 1 274 ? -3.004 -24.781 -3.756 1 94.75 274 SER B CA 1
ATOM 5463 C C . SER B 1 274 ? -2.457 -26.156 -4.086 1 94.75 274 SER B C 1
ATOM 5465 O O . SER B 1 274 ? -1.779 -26.781 -3.264 1 94.75 274 SER B O 1
ATOM 5467 N N . GLY B 1 275 ? -2.812 -26.641 -5.293 1 88.94 275 GLY B N 1
ATOM 5468 C CA . GLY B 1 275 ? -2.395 -27.953 -5.73 1 88.94 275 GLY B CA 1
ATOM 5469 C C . GLY B 1 275 ? -3.521 -28.969 -5.723 1 88.94 275 GLY B C 1
ATOM 5470 O O . GLY B 1 275 ? -4.543 -28.766 -5.066 1 88.94 275 GLY B O 1
ATOM 5471 N N . ALA B 1 276 ? -3.4 -29.984 -6.539 1 80.12 276 ALA B N 1
ATOM 5472 C CA . ALA B 1 276 ? -4.215 -31.188 -6.555 1 80.12 276 ALA B CA 1
ATOM 5473 C C . ALA B 1 276 ? -5.66 -30.875 -6.93 1 80.12 276 ALA B C 1
ATOM 5475 O O . ALA B 1 276 ? -6.59 -31.5 -6.414 1 80.12 276 ALA B O 1
ATOM 5476 N N . VAL B 1 277 ? -5.871 -29.922 -7.715 1 79 277 VAL B N 1
ATOM 5477 C CA . VAL B 1 277 ? -7.23 -29.578 -8.109 1 79 277 VAL B CA 1
ATOM 5478 C C . VAL B 1 277 ? -7.461 -29.953 -9.57 1 79 277 VAL B C 1
ATOM 5480 O O . VAL B 1 277 ? -8.531 -29.688 -10.125 1 79 277 VAL B O 1
ATOM 5483 N N . SER B 1 278 ? -6.527 -30.516 -10.133 1 76.38 278 SER B N 1
ATOM 5484 C CA . SER B 1 278 ? -6.676 -30.891 -11.531 1 76.38 278 SER B CA 1
ATOM 5485 C C . SER B 1 278 ? -7.34 -32.25 -11.672 1 76.38 278 SER B C 1
ATOM 5487 O O . SER B 1 278 ? -8.117 -32.656 -10.805 1 76.38 278 SER B O 1
ATOM 5489 N N . LYS B 1 279 ? -7.398 -32.844 -12.859 1 63.62 279 LYS B N 1
ATOM 5490 C CA . LYS B 1 279 ? -8.078 -34.094 -13.133 1 63.62 279 LYS B CA 1
ATOM 5491 C C . LYS B 1 279 ? -7.094 -35.281 -13.141 1 63.62 279 LYS B C 1
ATOM 5493 O O . LYS B 1 279 ? -7.418 -36.344 -13.625 1 63.62 279 LYS B O 1
ATOM 5498 N N . GLY B 1 280 ? -5.984 -34.969 -12.609 1 63.44 280 GLY B N 1
ATOM 5499 C CA . GLY B 1 280 ? -4.992 -36.031 -12.641 1 63.44 280 GLY B CA 1
ATOM 5500 C C . GLY B 1 280 ? -5.203 -37.062 -11.57 1 63.44 280 GLY B C 1
ATOM 5501 O O . GLY B 1 280 ? -6.082 -36.906 -10.719 1 63.44 280 GLY B O 1
ATOM 5502 N N . LYS B 1 281 ? -4.504 -38.125 -11.703 1 61.47 281 LYS B N 1
ATOM 5503 C CA . LYS B 1 281 ? -4.562 -39.312 -10.82 1 61.47 281 LYS B CA 1
ATOM 5504 C C . LYS B 1 281 ? -4.391 -38.906 -9.359 1 61.47 281 LYS B C 1
ATOM 5506 O O . LYS B 1 281 ? -4.922 -39.562 -8.461 1 61.47 281 LYS B O 1
ATOM 5511 N N . PHE B 1 282 ? -3.904 -37.812 -9.094 1 64.38 282 PHE B N 1
ATOM 5512 C CA . PHE B 1 282 ? -3.553 -37.438 -7.734 1 64.38 282 PHE B CA 1
ATOM 5513 C C . PHE B 1 282 ? -4.301 -36.156 -7.309 1 64.38 282 PHE B C 1
ATOM 5515 O O . PHE B 1 282 ? -3.943 -35.531 -6.316 1 64.38 282 PHE B O 1
ATOM 5522 N N . ASP B 1 283 ? -5.324 -35.875 -7.98 1 73.88 283 ASP B N 1
ATOM 5523 C CA . ASP B 1 283 ? -6.098 -34.688 -7.664 1 73.88 283 ASP B CA 1
ATOM 5524 C C . ASP B 1 283 ? -7.328 -35.031 -6.828 1 73.88 283 ASP B C 1
ATOM 5526 O O . ASP B 1 283 ? -8.391 -35.344 -7.371 1 73.88 283 ASP B O 1
ATOM 5530 N N . HIS B 1 284 ? -7.16 -34.875 -5.48 1 82.75 284 HIS B N 1
ATOM 5531 C CA . HIS B 1 284 ? -8.133 -35.438 -4.551 1 82.75 284 HIS B CA 1
ATOM 5532 C C . HIS B 1 284 ? -9 -34.344 -3.934 1 82.75 284 HIS B C 1
ATOM 5534 O O . HIS B 1 284 ? -9.938 -34.625 -3.188 1 82.75 284 HIS B O 1
ATOM 5540 N N . VAL B 1 285 ? -8.82 -33.125 -4.238 1 89.94 285 VAL B N 1
ATOM 5541 C CA . VAL B 1 285 ? -9.477 -32.031 -3.535 1 89.94 285 VAL B CA 1
ATOM 5542 C C . VAL B 1 285 ? -10.992 -32.125 -3.732 1 89.94 285 VAL B C 1
ATOM 5544 O O . VAL B 1 285 ? -11.75 -32.062 -2.764 1 89.94 285 VAL B O 1
ATOM 5547 N N . ARG B 1 286 ? -11.391 -32.281 -4.988 1 90.5 286 ARG B N 1
ATOM 5548 C CA . ARG B 1 286 ? -12.828 -32.344 -5.238 1 90.5 286 ARG B CA 1
ATOM 5549 C C . ARG B 1 286 ? -13.461 -33.531 -4.523 1 90.5 286 ARG B C 1
ATOM 5551 O O . ARG B 1 286 ? -14.523 -33.406 -3.912 1 90.5 286 ARG B O 1
ATOM 5558 N N . GLN B 1 287 ? -12.797 -34.656 -4.598 1 90.62 287 GLN B N 1
ATOM 5559 C CA . GLN B 1 287 ? -13.305 -35.844 -3.961 1 90.62 287 GLN B CA 1
ATOM 5560 C C . GLN B 1 287 ? -13.477 -35.656 -2.459 1 90.62 287 GLN B C 1
ATOM 5562 O O . GLN B 1 287 ? -14.5 -36.031 -1.89 1 90.62 287 GLN B O 1
ATOM 5567 N N . VAL B 1 288 ? -12.492 -35.125 -1.86 1 92.31 288 VAL B N 1
ATOM 5568 C CA . VAL B 1 288 ? -12.508 -34.875 -0.421 1 92.31 288 VAL B CA 1
ATOM 5569 C C . VAL B 1 288 ? -13.656 -33.938 -0.07 1 92.31 288 VAL B C 1
ATOM 5571 O O . VAL B 1 288 ? -14.367 -34.156 0.915 1 92.31 288 VAL B O 1
ATOM 5574 N N . LEU B 1 289 ? -13.906 -32.906 -0.862 1 94.19 289 LEU B N 1
ATOM 5575 C CA . LEU B 1 289 ? -14.969 -31.938 -0.618 1 94.19 289 LEU B CA 1
ATOM 5576 C C . LEU B 1 289 ? -16.344 -32.594 -0.731 1 94.19 289 LEU B C 1
ATOM 5578 O O . LEU B 1 289 ? -17.234 -32.312 0.066 1 94.19 289 LEU B O 1
ATOM 5582 N N . GLU B 1 290 ? -16.438 -33.469 -1.707 1 93.94 290 GLU B N 1
ATOM 5583 C CA . GLU B 1 290 ? -17.688 -34.188 -1.884 1 93.94 290 GLU B CA 1
ATOM 5584 C C . GLU B 1 290 ? -17.969 -35.094 -0.691 1 93.94 290 GLU B C 1
ATOM 5586 O O . GLU B 1 290 ? -19.109 -35.188 -0.231 1 93.94 290 GLU B O 1
ATOM 5591 N N . GLN B 1 291 ? -16.938 -35.688 -0.182 1 93.31 291 GLN B N 1
ATOM 5592 C CA . GLN B 1 291 ? -17.078 -36.562 0.985 1 93.31 291 GLN B CA 1
ATOM 5593 C C . GLN B 1 291 ? -17.516 -35.781 2.211 1 93.31 291 GLN B C 1
ATOM 5595 O O . GLN B 1 291 ? -18.188 -36.312 3.1 1 93.31 291 GLN B O 1
ATOM 5600 N N . LEU B 1 292 ? -17.203 -34.531 2.254 1 93.38 292 LEU B N 1
ATOM 5601 C CA . LEU B 1 292 ? -17.547 -33.688 3.375 1 93.38 292 LEU B CA 1
ATOM 5602 C C . LEU B 1 292 ? -18.875 -32.969 3.141 1 93.38 292 LEU B C 1
ATOM 5604 O O . LEU B 1 292 ? -19.234 -32.062 3.881 1 93.38 292 LEU B O 1
ATOM 5608 N N . ASP B 1 293 ? -19.562 -33.281 2.047 1 92.94 293 ASP B N 1
ATOM 5609 C CA . ASP B 1 293 ? -20.844 -32.719 1.673 1 92.94 293 ASP B CA 1
ATOM 5610 C C . ASP B 1 293 ? -20.75 -31.234 1.416 1 92.94 293 ASP B C 1
ATOM 5612 O O . ASP B 1 293 ? -21.656 -30.469 1.756 1 92.94 293 ASP B O 1
ATOM 5616 N N . ALA B 1 294 ? -19.609 -30.875 0.879 1 95.06 294 ALA B N 1
ATOM 5617 C CA . ALA B 1 294 ? -19.438 -29.469 0.481 1 95.06 294 ALA B CA 1
ATOM 5618 C C . ALA B 1 294 ? -20.25 -29.156 -0.766 1 95.06 294 ALA B C 1
ATOM 5620 O O . ALA B 1 294 ? -20.469 -30.031 -1.616 1 95.06 294 ALA B O 1
ATOM 5621 N N . GLU B 1 295 ? -20.766 -27.953 -0.844 1 95.56 295 GLU B N 1
ATOM 5622 C CA . GLU B 1 295 ? -21.422 -27.469 -2.057 1 95.56 295 GLU B CA 1
ATOM 5623 C C . GLU B 1 295 ? -20.391 -26.984 -3.072 1 95.56 295 GLU B C 1
ATOM 5625 O O . GLU B 1 295 ? -19.781 -25.922 -2.891 1 95.56 295 GLU B O 1
ATOM 5630 N N . ILE B 1 296 ? -20.203 -27.734 -4.109 1 96.5 296 ILE B N 1
ATOM 5631 C CA . ILE B 1 296 ? -19.297 -27.297 -5.16 1 96.5 296 ILE B CA 1
ATOM 5632 C C . ILE B 1 296 ? -19.984 -26.281 -6.062 1 96.5 296 ILE B C 1
ATOM 5634 O O . ILE B 1 296 ? -20.891 -26.625 -6.812 1 96.5 296 ILE B O 1
ATOM 5638 N N . VAL B 1 297 ? -19.547 -25.047 -6.035 1 97.5 297 VAL B N 1
ATOM 5639 C CA . VAL B 1 297 ? -20.141 -23.969 -6.82 1 97.5 297 VAL B CA 1
ATOM 5640 C C . VAL B 1 297 ? -19.625 -24.031 -8.258 1 97.5 297 VAL B C 1
ATOM 5642 O O . VAL B 1 297 ? -20.391 -23.922 -9.211 1 97.5 297 VAL B O 1
ATOM 5645 N N . PHE B 1 298 ? -18.344 -24.203 -8.406 1 96.81 298 PHE B N 1
ATOM 5646 C CA . PHE B 1 298 ? -17.75 -24.484 -9.719 1 96.81 298 PHE B CA 1
ATOM 5647 C C . PHE B 1 298 ? -16.422 -25.219 -9.57 1 96.81 298 PHE B C 1
ATOM 5649 O O . PHE B 1 298 ? -15.781 -25.141 -8.523 1 96.81 298 PHE B O 1
ATOM 5656 N N . HIS B 1 299 ? -16.062 -25.922 -10.547 1 95.94 299 HIS B N 1
ATOM 5657 C CA . HIS B 1 299 ? -14.789 -26.578 -10.773 1 95.94 299 HIS B CA 1
ATOM 5658 C C . HIS B 1 299 ? -14.406 -26.547 -12.25 1 95.94 299 HIS B C 1
ATOM 5660 O O . HIS B 1 299 ? -14.984 -27.281 -13.062 1 95.94 299 HIS B O 1
ATOM 5666 N N . GLY B 1 300 ? -13.445 -25.719 -12.547 1 94.88 300 GLY B N 1
ATOM 5667 C CA . GLY B 1 300 ? -13.094 -25.5 -13.938 1 94.88 300 GLY B CA 1
ATOM 5668 C C . GLY B 1 300 ? -13.68 -24.219 -14.508 1 94.88 300 GLY B C 1
ATOM 5669 O O . GLY B 1 300 ? -14.898 -24.031 -14.484 1 94.88 300 GLY B O 1
ATOM 5670 N N . LEU B 1 301 ? -12.781 -23.344 -14.953 1 95.81 301 LEU B N 1
ATOM 5671 C CA . LEU B 1 301 ? -13.188 -22.047 -15.484 1 95.81 301 LEU B CA 1
ATOM 5672 C C . LEU B 1 301 ? -12.539 -21.797 -16.844 1 95.81 301 LEU B C 1
ATOM 5674 O O . LEU B 1 301 ? -11.477 -22.344 -17.141 1 95.81 301 LEU B O 1
ATOM 5678 N N . ALA B 1 302 ? -13.227 -21.031 -17.641 1 94.69 302 ALA B N 1
ATOM 5679 C CA . ALA B 1 302 ? -12.656 -20.578 -18.906 1 94.69 302 ALA B CA 1
ATOM 5680 C C . ALA B 1 302 ? -11.719 -19.406 -18.719 1 94.69 302 ALA B C 1
ATOM 5682 O O . ALA B 1 302 ? -11.969 -18.312 -19.219 1 94.69 302 ALA B O 1
ATOM 5683 N N . ILE B 1 303 ? -10.648 -19.672 -18.031 1 94.81 303 ILE B N 1
ATOM 5684 C CA . ILE B 1 303 ? -9.617 -18.672 -17.797 1 94.81 303 ILE B CA 1
ATOM 5685 C C . ILE B 1 303 ? -8.234 -19.281 -18.031 1 94.81 303 ILE B C 1
ATOM 5687 O O . ILE B 1 303 ? -8.078 -20.5 -17.984 1 94.81 303 ILE B O 1
ATOM 5691 N N . ARG B 1 304 ? -7.297 -18.438 -18.328 1 92.75 304 ARG B N 1
ATOM 5692 C CA . ARG B 1 304 ? -5.895 -18.812 -18.484 1 92.75 304 ARG B CA 1
ATOM 5693 C C . ARG B 1 304 ? -4.98 -17.766 -17.844 1 92.75 304 ARG B C 1
ATOM 5695 O O . ARG B 1 304 ? -5.031 -16.594 -18.188 1 92.75 304 ARG B O 1
ATOM 5702 N N . PRO B 1 305 ? -4.141 -18.203 -17.016 1 93.69 305 PRO B N 1
ATOM 5703 C CA . PRO B 1 305 ? -4.098 -19.5 -16.359 1 93.69 305 PRO B CA 1
ATOM 5704 C C . PRO B 1 305 ? -5.195 -19.672 -15.305 1 93.69 305 PRO B C 1
ATOM 5706 O O . PRO B 1 305 ? -5.902 -18.719 -14.984 1 93.69 305 PRO B O 1
ATOM 5709 N N . GLY B 1 306 ? -5.328 -20.938 -14.828 1 94.81 306 GLY B N 1
ATOM 5710 C CA . GLY B 1 306 ? -6.176 -21.125 -13.656 1 94.81 306 GLY B CA 1
ATOM 5711 C C . GLY B 1 306 ? -7.414 -21.953 -13.953 1 94.81 306 GLY B C 1
ATOM 5712 O O . GLY B 1 306 ? -8.336 -22.016 -13.133 1 94.81 306 GLY B O 1
ATOM 5713 N N . HIS B 1 307 ? -7.473 -22.609 -15.047 1 93.19 307 HIS B N 1
ATOM 5714 C CA . HIS B 1 307 ? -8.633 -23.359 -15.516 1 93.19 307 HIS B CA 1
ATOM 5715 C C . HIS B 1 307 ? -9.141 -24.312 -14.438 1 93.19 307 HIS B C 1
ATOM 5717 O O . HIS B 1 307 ? -10.344 -24.391 -14.18 1 93.19 307 HIS B O 1
ATOM 5723 N N . PRO B 1 308 ? -8.352 -24.984 -13.703 1 93.38 308 PRO B N 1
ATOM 5724 C CA . PRO B 1 308 ? -8.852 -26.016 -12.797 1 93.38 308 PRO B CA 1
ATOM 5725 C C . PRO B 1 308 ? -9.32 -25.453 -11.461 1 93.38 308 PRO B C 1
ATOM 5727 O O . PRO B 1 308 ? -9.602 -26.219 -10.531 1 93.38 308 PRO B O 1
ATOM 5730 N N . ALA B 1 309 ? -9.398 -24.188 -11.281 1 96.5 309 ALA B N 1
ATOM 5731 C CA . ALA B 1 309 ? -9.797 -23.578 -10.016 1 96.5 309 ALA B CA 1
ATOM 5732 C C . ALA B 1 309 ? -11.133 -24.125 -9.531 1 96.5 309 ALA B C 1
ATOM 5734 O O . ALA B 1 309 ? -12.031 -24.375 -10.336 1 96.5 309 ALA B O 1
ATOM 5735 N N . LEU B 1 310 ? -11.219 -24.266 -8.234 1 97.12 310 LEU B N 1
ATOM 5736 C CA . LEU B 1 310 ? -12.406 -24.812 -7.586 1 97.12 310 LEU B CA 1
ATOM 5737 C C . LEU B 1 310 ? -12.891 -23.906 -6.465 1 97.12 310 LEU B C 1
ATOM 5739 O O . LEU B 1 310 ? -12.078 -23.375 -5.695 1 97.12 310 LEU B O 1
ATOM 5743 N N . PHE B 1 311 ? -14.219 -23.641 -6.395 1 98.19 311 PHE B N 1
ATOM 5744 C CA . PHE B 1 311 ? -14.859 -22.891 -5.316 1 98.19 311 PHE B CA 1
ATOM 5745 C C . PHE B 1 311 ? -16.016 -23.703 -4.719 1 98.19 311 PHE B C 1
ATOM 5747 O O . PHE B 1 311 ? -16.875 -24.203 -5.449 1 98.19 311 PHE B O 1
ATOM 5754 N N . ALA B 1 312 ? -15.922 -23.844 -3.439 1 97.44 312 ALA B N 1
ATOM 5755 C CA . ALA B 1 312 ? -16.938 -24.609 -2.736 1 97.44 312 ALA B CA 1
ATOM 5756 C C . ALA B 1 312 ? -17.281 -23.984 -1.388 1 97.44 312 ALA B C 1
ATOM 5758 O O . ALA B 1 312 ? -16.594 -23.062 -0.944 1 97.44 312 ALA B O 1
ATOM 5759 N N . LEU B 1 313 ? -18.359 -24.438 -0.802 1 95.94 313 LEU B N 1
ATOM 5760 C CA . LEU B 1 313 ? -18.766 -24.078 0.553 1 95.94 313 LEU B CA 1
ATOM 5761 C C . LEU B 1 313 ? -18.766 -25.297 1.467 1 95.94 313 LEU B C 1
ATOM 5763 O O . LEU B 1 313 ? -19.5 -26.25 1.228 1 95.94 313 LEU B O 1
ATOM 5767 N N . LEU B 1 314 ? -17.891 -25.234 2.449 1 94.81 314 LEU B N 1
ATOM 5768 C CA . LEU B 1 314 ? -17.859 -26.297 3.453 1 94.81 314 LEU B CA 1
ATOM 5769 C C . LEU B 1 314 ? -19 -26.125 4.449 1 94.81 314 LEU B C 1
ATOM 5771 O O . LEU B 1 314 ? -19.281 -25.016 4.906 1 94.81 314 LEU B O 1
ATOM 5775 N N . PRO B 1 315 ? -19.609 -27.25 4.703 1 88.88 315 PRO B N 1
ATOM 5776 C CA . PRO B 1 315 ? -20.641 -27.141 5.742 1 88.88 315 PRO B CA 1
ATOM 5777 C C . PRO B 1 315 ? -20.047 -26.922 7.133 1 88.88 315 PRO B C 1
ATOM 5779 O O . PRO B 1 315 ? -18.969 -27.406 7.438 1 88.88 315 PRO B O 1
ATOM 5782 N N . THR B 1 316 ? -20.672 -26.062 7.836 1 82.44 316 THR B N 1
ATOM 5783 C CA . THR B 1 316 ? -20.297 -25.828 9.227 1 82.44 316 THR B CA 1
ATOM 5784 C C . THR B 1 316 ? -21.5 -26.047 10.148 1 82.44 316 THR B C 1
ATOM 5786 O O . THR B 1 316 ? -22.625 -26.234 9.68 1 82.44 316 THR B O 1
ATOM 5789 N N . LYS B 1 317 ? -21.188 -26.297 11.414 1 73 317 LYS B N 1
ATOM 5790 C CA . LYS B 1 317 ? -22.281 -26.5 12.375 1 73 317 LYS B CA 1
ATOM 5791 C C . LYS B 1 317 ? -23.156 -25.266 12.477 1 73 317 LYS B C 1
ATOM 5793 O O . LYS B 1 317 ? -24.344 -25.359 12.828 1 73 317 LYS B O 1
ATOM 5798 N N . GLY B 1 318 ? -22.734 -24.188 12.109 1 66.5 318 GLY B N 1
ATOM 5799 C CA . GLY B 1 318 ? -23.531 -22.969 12.195 1 66.5 318 GLY B CA 1
ATOM 5800 C C . GLY B 1 318 ? -24.109 -22.531 10.867 1 66.5 318 GLY B C 1
ATOM 5801 O O . GLY B 1 318 ? -24.125 -23.312 9.906 1 66.5 318 GLY B O 1
ATOM 5802 N N . ALA B 1 319 ? -24.875 -21.438 10.82 1 65.56 319 ALA B N 1
ATOM 5803 C CA . ALA B 1 319 ? -25.516 -20.859 9.648 1 65.56 319 ALA B CA 1
ATOM 5804 C C . ALA B 1 319 ? -24.484 -20.422 8.609 1 65.56 319 ALA B C 1
ATOM 5806 O O . ALA B 1 319 ? -24.781 -20.344 7.418 1 65.56 319 ALA B O 1
ATOM 5807 N N . ARG B 1 320 ? -23.297 -20.297 9.086 1 77.5 320 ARG B N 1
ATOM 5808 C CA . ARG B 1 320 ? -22.297 -19.812 8.156 1 77.5 320 ARG B CA 1
ATOM 5809 C C . ARG B 1 320 ? -21.438 -20.953 7.621 1 77.5 320 ARG B C 1
ATOM 5811 O O . ARG B 1 320 ? -21.094 -21.875 8.367 1 77.5 320 ARG B O 1
ATOM 5818 N N . LYS B 1 321 ? -21.328 -20.938 6.32 1 89.44 321 LYS B N 1
ATOM 5819 C CA . LYS B 1 321 ? -20.438 -21.922 5.695 1 89.44 321 LYS B CA 1
ATOM 5820 C C . LYS B 1 321 ? -19.016 -21.359 5.539 1 89.44 321 LYS B C 1
ATOM 5822 O O . LYS B 1 321 ? -18.812 -20.156 5.648 1 89.44 321 LYS B O 1
ATOM 5827 N N . THR B 1 322 ? -18.109 -22.234 5.469 1 93.56 322 THR B N 1
ATOM 5828 C CA . THR B 1 322 ? -16.734 -21.828 5.191 1 93.56 322 THR B CA 1
ATOM 5829 C C . THR B 1 322 ? -16.438 -21.922 3.697 1 93.56 322 THR B C 1
ATOM 5831 O O . THR B 1 322 ? -16.625 -22.969 3.086 1 93.56 322 THR B O 1
ATOM 5834 N N . ALA B 1 323 ? -16.078 -20.781 3.182 1 96.25 323 ALA B N 1
ATOM 5835 C CA . ALA B 1 323 ? -15.68 -20.797 1.774 1 96.25 323 ALA B CA 1
ATOM 5836 C C . ALA B 1 323 ? -14.383 -21.578 1.574 1 96.25 323 ALA B C 1
ATOM 5838 O O . ALA B 1 323 ? -13.484 -21.531 2.414 1 96.25 323 ALA B O 1
ATOM 5839 N N . PHE B 1 324 ? -14.344 -22.312 0.458 1 97.25 324 PHE B N 1
ATOM 5840 C CA . PHE B 1 324 ? -13.164 -23.109 0.119 1 97.25 324 PHE B CA 1
ATOM 5841 C C . PHE B 1 324 ? -12.711 -22.828 -1.308 1 97.25 324 PHE B C 1
ATOM 5843 O O . PHE B 1 324 ? -13.477 -23.016 -2.258 1 97.25 324 PHE B O 1
ATOM 5850 N N . PHE B 1 325 ? -11.477 -22.344 -1.456 1 98.19 325 PHE B N 1
ATOM 5851 C CA . PHE B 1 325 ? -10.859 -22.156 -2.762 1 98.19 325 PHE B CA 1
ATOM 5852 C C . PHE B 1 325 ? -9.75 -23.172 -2.992 1 98.19 325 PHE B C 1
ATOM 5854 O O . PHE B 1 325 ? -8.75 -23.188 -2.268 1 98.19 325 PHE B O 1
ATOM 5861 N N . GLY B 1 326 ? -9.969 -24.047 -3.914 1 97.12 326 GLY B N 1
ATOM 5862 C CA . GLY B 1 326 ? -8.906 -24.906 -4.418 1 97.12 326 GLY B CA 1
ATOM 5863 C C . GLY B 1 326 ? -8.203 -24.328 -5.633 1 97.12 326 GLY B C 1
ATOM 5864 O O . GLY B 1 326 ? -8.734 -24.391 -6.746 1 97.12 326 GLY B O 1
ATOM 5865 N N . LEU B 1 327 ? -6.973 -23.859 -5.434 1 97.44 327 LEU B N 1
ATOM 5866 C CA . LEU B 1 327 ? -6.227 -23.203 -6.508 1 97.44 327 LEU B CA 1
ATOM 5867 C C . LEU B 1 327 ? -5.254 -24.188 -7.156 1 97.44 327 LEU B C 1
ATOM 5869 O O . LEU B 1 327 ? -4.867 -25.188 -6.547 1 97.44 327 LEU B O 1
ATOM 5873 N N . PRO B 1 328 ? -4.879 -23.906 -8.406 1 93.62 328 PRO B N 1
ATOM 5874 C CA . PRO B 1 328 ? -3.906 -24.766 -9.094 1 93.62 328 PRO B CA 1
ATOM 5875 C C . PRO B 1 328 ? -2.547 -24.797 -8.391 1 93.62 328 PRO B C 1
ATOM 5877 O O . PRO B 1 328 ? -2.232 -23.891 -7.613 1 93.62 328 PRO B O 1
ATOM 5880 N N . GLY B 1 329 ? -1.777 -25.781 -8.781 1 90.44 329 GLY B N 1
ATOM 5881 C CA . GLY B 1 329 ? -0.462 -25.922 -8.172 1 90.44 329 GLY B CA 1
ATOM 5882 C C . GLY B 1 329 ? 0.595 -25.062 -8.828 1 90.44 329 GLY B C 1
ATOM 5883 O O . GLY B 1 329 ? 1.602 -24.719 -8.203 1 90.44 329 GLY B O 1
ATOM 5884 N N . ASN B 1 330 ? 0.435 -24.75 -10.156 1 90.31 330 ASN B N 1
ATOM 5885 C CA . ASN B 1 330 ? 1.363 -23.828 -10.812 1 90.31 330 ASN B CA 1
ATOM 5886 C C . ASN B 1 330 ? 1.323 -22.438 -10.18 1 90.31 330 ASN B C 1
ATOM 5888 O O . ASN B 1 330 ? 0.248 -21.859 -10.008 1 90.31 330 ASN B O 1
ATOM 5892 N N . PRO B 1 331 ? 2.461 -21.891 -9.867 1 94.81 331 PRO B N 1
ATOM 5893 C CA . PRO B 1 331 ? 2.51 -20.641 -9.125 1 94.81 331 PRO B CA 1
ATOM 5894 C C . PRO B 1 331 ? 1.767 -19.5 -9.836 1 94.81 331 PRO B C 1
ATOM 5896 O O . PRO B 1 331 ? 1.009 -18.766 -9.203 1 94.81 331 PRO B O 1
ATOM 5899 N N . GLY B 1 332 ? 1.969 -19.391 -11.125 1 95.81 332 GLY B N 1
ATOM 5900 C CA . GLY B 1 332 ? 1.277 -18.344 -11.867 1 95.81 332 GLY B CA 1
ATOM 5901 C C . GLY B 1 332 ? -0.23 -18.5 -11.859 1 95.81 332 GLY B C 1
ATOM 5902 O O . GLY B 1 332 ? -0.966 -17.516 -11.758 1 95.81 332 GLY B O 1
ATOM 5903 N N . ALA B 1 333 ? -0.637 -19.703 -11.977 1 95.94 333 ALA B N 1
ATOM 5904 C CA . ALA B 1 333 ? -2.068 -20 -11.969 1 95.94 333 ALA B CA 1
ATOM 5905 C C . ALA B 1 333 ? -2.666 -19.766 -10.586 1 95.94 333 ALA B C 1
ATOM 5907 O O . ALA B 1 333 ? -3.756 -19.188 -10.461 1 95.94 333 ALA B O 1
ATOM 5908 N N . ALA B 1 334 ? -1.954 -20.203 -9.57 1 97.56 334 ALA B N 1
ATOM 5909 C CA . ALA B 1 334 ? -2.41 -19.969 -8.203 1 97.56 334 ALA B CA 1
ATOM 5910 C C . ALA B 1 334 ? -2.543 -18.469 -7.91 1 97.56 334 ALA B C 1
ATOM 5912 O O . ALA B 1 334 ? -3.551 -18.031 -7.355 1 97.56 334 ALA B O 1
ATOM 5913 N N . ALA B 1 335 ? -1.536 -17.75 -8.344 1 98.25 335 ALA B N 1
ATOM 5914 C CA . ALA B 1 335 ? -1.522 -16.297 -8.117 1 98.25 335 ALA B CA 1
ATOM 5915 C C . ALA B 1 335 ? -2.658 -15.617 -8.867 1 98.25 335 ALA B C 1
ATOM 5917 O O . ALA B 1 335 ? -3.326 -14.734 -8.32 1 98.25 335 ALA B O 1
ATOM 5918 N N . ALA B 1 336 ? -2.902 -16.016 -10.07 1 98 336 ALA B N 1
ATOM 5919 C CA . ALA B 1 336 ? -3.98 -15.445 -10.867 1 98 336 ALA B CA 1
ATOM 5920 C C . ALA B 1 336 ? -5.344 -15.734 -10.242 1 98 336 ALA B C 1
ATOM 5922 O O . ALA B 1 336 ? -6.18 -14.836 -10.117 1 98 336 ALA B O 1
ATOM 5923 N N . CYS B 1 337 ? -5.508 -16.953 -9.875 1 98.56 337 CYS B N 1
ATOM 5924 C CA . CYS B 1 337 ? -6.781 -17.344 -9.281 1 98.56 337 CYS B CA 1
ATOM 5925 C C . CYS B 1 337 ? -7.008 -16.625 -7.961 1 98.56 337 CYS B C 1
ATOM 5927 O O . CYS B 1 337 ? -8.125 -16.203 -7.664 1 98.56 337 CYS B O 1
ATOM 5929 N N . PHE B 1 338 ? -5.938 -16.5 -7.172 1 98.69 338 PHE B N 1
ATOM 5930 C CA . PHE B 1 338 ? -6.074 -15.727 -5.941 1 98.69 338 PHE B CA 1
ATOM 5931 C C . PHE B 1 338 ? -6.5 -14.297 -6.25 1 98.69 338 PHE B C 1
ATOM 5933 O O . PHE B 1 338 ? -7.449 -13.789 -5.648 1 98.69 338 PHE B O 1
ATOM 5940 N N . ARG B 1 339 ? -5.863 -13.695 -7.199 1 98.5 339 ARG B N 1
ATOM 5941 C CA . ARG B 1 339 ? -6.051 -12.281 -7.508 1 98.5 339 ARG B CA 1
ATOM 5942 C C . ARG B 1 339 ? -7.434 -12.031 -8.109 1 98.5 339 ARG B C 1
ATOM 5944 O O . ARG B 1 339 ? -8.062 -11.016 -7.816 1 98.5 339 ARG B O 1
ATOM 5951 N N . PHE B 1 340 ? -7.922 -12.953 -8.891 1 98.44 340 PHE B N 1
ATOM 5952 C CA . PHE B 1 340 ? -9.07 -12.609 -9.719 1 98.44 340 PHE B CA 1
ATOM 5953 C C . PHE B 1 340 ? -10.297 -13.422 -9.312 1 98.44 340 PHE B C 1
ATOM 5955 O O . PHE B 1 340 ? -11.391 -13.211 -9.844 1 98.44 340 PHE B O 1
ATOM 5962 N N . LEU B 1 341 ? -10.164 -14.336 -8.383 1 98.62 341 LEU B N 1
ATOM 5963 C CA . LEU B 1 341 ? -11.312 -15.047 -7.82 1 98.62 341 LEU B CA 1
ATOM 5964 C C . LEU B 1 341 ? -11.406 -14.82 -6.312 1 98.62 341 LEU B C 1
ATOM 5966 O O . LEU B 1 341 ? -12.406 -14.297 -5.82 1 98.62 341 LEU B O 1
ATOM 5970 N N . THR B 1 342 ? -10.344 -15.109 -5.574 1 98.69 342 THR B N 1
ATOM 5971 C CA . THR B 1 342 ? -10.367 -15.062 -4.117 1 98.69 342 THR B CA 1
ATOM 5972 C C . THR B 1 342 ? -10.484 -13.617 -3.627 1 98.69 342 THR B C 1
ATOM 5974 O O . THR B 1 342 ? -11.266 -13.328 -2.719 1 98.69 342 THR B O 1
ATOM 5977 N N . VAL B 1 343 ? -9.727 -12.711 -4.238 1 98.5 343 VAL B N 1
ATOM 5978 C CA . VAL B 1 343 ? -9.695 -11.312 -3.805 1 98.5 343 VAL B CA 1
ATOM 5979 C C . VAL B 1 343 ? -11.07 -10.68 -4.012 1 98.5 343 VAL B C 1
ATOM 5981 O O . VAL B 1 343 ? -11.617 -10.055 -3.098 1 98.5 343 VAL B O 1
ATOM 5984 N N . PRO B 1 344 ? -11.719 -10.859 -5.191 1 98.38 344 PRO B N 1
ATOM 5985 C CA . PRO B 1 344 ? -13.078 -10.312 -5.328 1 98.38 344 PRO B CA 1
ATOM 5986 C C . PRO B 1 344 ? -14.039 -10.859 -4.273 1 98.38 344 PRO B C 1
ATOM 5988 O O . PRO B 1 344 ? -14.875 -10.117 -3.758 1 98.38 344 PRO B O 1
ATOM 5991 N N . TYR B 1 345 ? -13.938 -12.141 -3.934 1 98.31 345 TYR B N 1
ATOM 5992 C CA . TYR B 1 345 ? -14.766 -12.727 -2.889 1 98.31 345 TYR B CA 1
ATOM 5993 C C . TYR B 1 345 ? -14.516 -12.047 -1.547 1 98.31 345 TYR B C 1
ATOM 5995 O O . TYR B 1 345 ? -15.461 -11.672 -0.848 1 98.31 345 TYR B O 1
ATOM 6003 N N . LEU B 1 346 ? -13.266 -11.898 -1.228 1 97.44 346 LEU B N 1
ATOM 6004 C CA . LEU B 1 346 ? -12.875 -11.32 0.053 1 97.44 346 LEU B CA 1
ATOM 6005 C C . LEU B 1 346 ? -13.32 -9.859 0.152 1 97.44 346 LEU B C 1
ATOM 6007 O O . LEU B 1 346 ? -13.766 -9.414 1.213 1 97.44 346 LEU B O 1
ATOM 6011 N N . ARG B 1 347 ? -13.172 -9.117 -0.914 1 96.75 347 ARG B N 1
ATOM 6012 C CA . ARG B 1 347 ? -13.656 -7.738 -0.937 1 96.75 347 ARG B CA 1
ATOM 6013 C C . ARG B 1 347 ? -15.156 -7.676 -0.684 1 96.75 347 ARG B C 1
ATOM 6015 O O . ARG B 1 347 ? -15.617 -6.898 0.152 1 96.75 347 ARG B O 1
ATOM 6022 N N . ALA B 1 348 ? -15.859 -8.5 -1.373 1 96.69 348 ALA B N 1
ATOM 6023 C CA . ALA B 1 348 ? -17.312 -8.531 -1.209 1 96.69 348 ALA B CA 1
ATOM 6024 C C . ALA B 1 348 ? -17.688 -8.953 0.209 1 96.69 348 ALA B C 1
ATOM 6026 O O . ALA B 1 348 ? -18.625 -8.406 0.792 1 96.69 348 ALA B O 1
ATOM 6027 N N . LEU B 1 349 ? -16.969 -9.906 0.746 1 95.5 349 LEU B N 1
ATOM 6028 C CA . LEU B 1 349 ? -17.219 -10.398 2.096 1 95.5 349 LEU B CA 1
ATOM 6029 C C . LEU B 1 349 ? -17.062 -9.273 3.119 1 95.5 349 LEU B C 1
ATOM 6031 O O . LEU B 1 349 ? -17.766 -9.266 4.141 1 95.5 349 LEU B O 1
ATOM 6035 N N . GLN B 1 350 ? -16.266 -8.328 2.795 1 94.81 350 GLN B N 1
ATOM 6036 C CA . GLN B 1 350 ? -16.016 -7.219 3.715 1 94.81 350 GLN B CA 1
ATOM 6037 C C . GLN B 1 350 ? -16.875 -6.004 3.357 1 94.81 350 GLN B C 1
ATOM 6039 O O . GLN B 1 350 ? -16.781 -4.961 4.008 1 94.81 350 GLN B O 1
ATOM 6044 N N . GLY B 1 351 ? -17.594 -6.109 2.264 1 94.56 351 GLY B N 1
ATOM 6045 C CA . GLY B 1 351 ? -18.453 -5.023 1.847 1 94.56 351 GLY B CA 1
ATOM 6046 C C . GLY B 1 351 ? -17.734 -3.953 1.051 1 94.56 351 GLY B C 1
ATOM 6047 O O . GLY B 1 351 ? -18.203 -2.818 0.959 1 94.56 351 GLY B O 1
ATOM 6048 N N . GLN B 1 352 ? -16.641 -4.246 0.535 1 95.69 352 GLN B N 1
ATOM 6049 C CA . GLN B 1 352 ? -15.891 -3.305 -0.287 1 95.69 352 GLN B CA 1
ATOM 6050 C C . GLN B 1 352 ? -16.391 -3.311 -1.729 1 95.69 352 GLN B C 1
ATOM 6052 O O . GLN 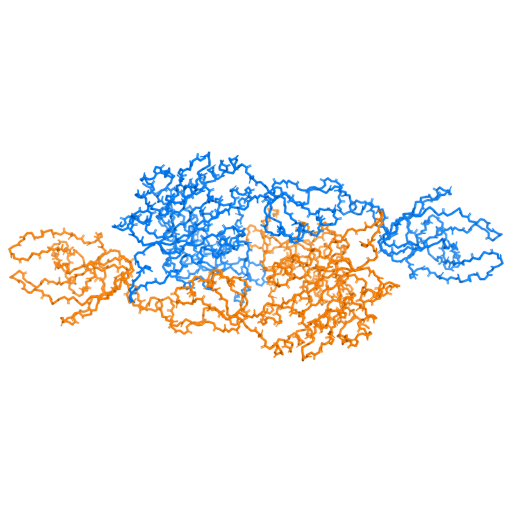B 1 352 ? -16.859 -4.34 -2.227 1 95.69 352 GLN B O 1
ATOM 6057 N N . PRO B 1 353 ? -16.312 -2.197 -2.363 1 92.5 353 PRO B N 1
ATOM 6058 C CA . PRO B 1 353 ? -16.672 -2.174 -3.783 1 92.5 353 PRO B CA 1
ATOM 6059 C C . PRO B 1 353 ? -15.68 -2.93 -4.66 1 92.5 353 PRO B C 1
ATOM 6061 O O . PRO B 1 353 ? -14.555 -3.189 -4.23 1 92.5 353 PRO B O 1
ATOM 6064 N N . PRO B 1 354 ? -16.141 -3.303 -5.875 1 93.44 354 PRO B N 1
ATOM 6065 C CA . PRO B 1 354 ? -15.18 -3.916 -6.805 1 93.44 354 PRO B CA 1
ATOM 6066 C C . PRO B 1 354 ? -14.016 -2.996 -7.145 1 93.44 354 PRO B C 1
ATOM 6068 O O . PRO B 1 354 ? -14.164 -1.771 -7.145 1 93.44 354 PRO B O 1
ATOM 6071 N N . GLU B 1 355 ? -12.898 -3.566 -7.363 1 92.62 355 GLU B N 1
ATOM 6072 C CA . GLU B 1 355 ? -11.711 -2.805 -7.734 1 92.62 355 GLU B CA 1
ATOM 6073 C C . GLU B 1 355 ? -11.789 -2.324 -9.18 1 92.62 355 GLU B C 1
ATOM 6075 O O . GLU B 1 355 ? -11.961 -3.127 -10.102 1 92.62 355 GLU B O 1
ATOM 6080 N N . PRO B 1 356 ? -11.633 -1.06 -9.391 1 90.94 356 PRO B N 1
ATOM 6081 C CA . PRO B 1 356 ? -11.641 -0.578 -10.773 1 90.94 356 PRO B CA 1
ATOM 6082 C C . PRO B 1 356 ? -10.336 -0.886 -11.508 1 90.94 356 PRO B C 1
ATOM 6084 O O . PRO B 1 356 ? -9.258 -0.842 -10.914 1 90.94 356 PRO B O 1
ATOM 6087 N N . PRO B 1 357 ? -10.43 -1.138 -12.812 1 92.44 357 PRO B N 1
ATOM 6088 C CA . PRO B 1 357 ? -9.211 -1.366 -13.594 1 92.44 357 PRO B CA 1
ATOM 6089 C C . PRO B 1 357 ? -8.453 -0.075 -13.891 1 92.44 357 PRO B C 1
ATOM 6091 O O . PRO B 1 357 ? -9.039 1.01 -13.867 1 92.44 357 PRO B O 1
ATOM 6094 N N . ILE B 1 358 ? -7.199 -0.2 -14.086 1 91.94 358 ILE B N 1
ATOM 6095 C CA . ILE B 1 358 ? -6.359 0.862 -14.625 1 91.94 358 ILE B CA 1
ATOM 6096 C C . ILE B 1 358 ? -6.168 0.658 -16.125 1 91.94 358 ILE B C 1
ATOM 6098 O O . ILE B 1 358 ? -5.605 -0.354 -16.547 1 91.94 358 ILE B O 1
ATOM 6102 N N . LEU B 1 359 ? -6.59 1.568 -16.906 1 91.19 359 LEU B N 1
ATOM 6103 C CA . LEU B 1 359 ? -6.457 1.439 -18.344 1 91.19 359 LEU B CA 1
ATOM 6104 C C . LEU B 1 359 ? -5.078 1.909 -18.812 1 91.19 359 LEU B C 1
ATOM 6106 O O . LEU B 1 359 ? -4.625 2.988 -18.422 1 91.19 359 LEU B O 1
ATOM 6110 N N . ALA B 1 360 ? -4.41 1.113 -19.562 1 91.31 360 ALA B N 1
ATOM 6111 C CA . ALA B 1 360 ? -3.088 1.44 -20.078 1 91.31 360 ALA B CA 1
ATOM 6112 C C . ALA B 1 360 ? -2.932 0.962 -21.516 1 91.31 360 ALA B C 1
ATOM 6114 O O . ALA B 1 360 ? -3.586 0.003 -21.938 1 91.31 360 ALA B O 1
ATOM 6115 N N . ARG B 1 361 ? -2.084 1.641 -22.203 1 89.25 361 ARG B N 1
ATOM 6116 C CA . ARG B 1 361 ? -1.805 1.27 -23.578 1 89.25 361 ARG B CA 1
ATOM 6117 C C . ARG B 1 361 ? -0.81 0.116 -23.656 1 89.25 361 ARG B C 1
ATOM 6119 O O . ARG B 1 361 ? 0.246 0.162 -23.016 1 89.25 361 ARG B O 1
ATOM 6126 N N . LEU B 1 362 ? -1.13 -0.798 -24.438 1 88 362 LEU B N 1
ATOM 6127 C CA . LEU B 1 362 ? -0.225 -1.928 -24.625 1 88 362 LEU B CA 1
ATOM 6128 C C . LEU B 1 362 ? 0.973 -1.529 -25.484 1 88 362 LEU B C 1
ATOM 6130 O O . LEU B 1 362 ? 0.807 -0.988 -26.578 1 88 362 LEU B O 1
ATOM 6134 N N . SER B 1 363 ? 2.205 -1.661 -25.062 1 81.94 363 SER B N 1
ATOM 6135 C CA . SER B 1 363 ? 3.412 -1.214 -25.75 1 81.94 363 SER B CA 1
ATOM 6136 C C . SER B 1 363 ? 3.695 -2.068 -26.984 1 81.94 363 SER B C 1
ATOM 6138 O O . SER B 1 363 ? 4.109 -1.552 -28.016 1 81.94 363 SER B O 1
ATOM 6140 N N . SER B 1 364 ? 3.859 -3.352 -26.922 1 71.69 364 SER B N 1
ATOM 6141 C CA . SER B 1 364 ? 4.102 -4.219 -28.062 1 71.69 364 SER B CA 1
ATOM 6142 C C . SER B 1 364 ? 2.939 -5.188 -28.281 1 71.69 364 SER B C 1
ATOM 6144 O O . SER B 1 364 ? 2.902 -6.262 -27.688 1 71.69 364 SER B O 1
ATOM 6146 N N . PRO B 1 365 ? 1.991 -4.711 -29.109 1 56.06 365 PRO B N 1
ATOM 6147 C CA . PRO B 1 365 ? 0.813 -5.562 -29.281 1 56.06 365 PRO B CA 1
ATOM 6148 C C . PRO B 1 365 ? 1.152 -6.906 -29.922 1 56.06 365 PRO B C 1
ATOM 6150 O O . PRO B 1 365 ? 0.449 -7.895 -29.703 1 56.06 365 PRO B O 1
ATOM 6153 N N . ARG B 1 366 ? 2.211 -6.934 -30.797 1 54.03 366 ARG B N 1
ATOM 6154 C CA . ARG B 1 366 ? 2.551 -8.188 -31.453 1 54.03 366 ARG B CA 1
ATOM 6155 C C . ARG B 1 366 ? 2.82 -9.289 -30.438 1 54.03 366 ARG B C 1
ATOM 6157 O O . ARG B 1 366 ? 2.527 -10.461 -30.703 1 54.03 366 ARG B O 1
ATOM 6164 N N . GLY B 1 367 ? 3.334 -8.836 -29.391 1 53 367 GLY B N 1
ATOM 6165 C CA . GLY B 1 367 ? 3.625 -9.852 -28.391 1 53 367 GLY B CA 1
ATOM 6166 C C . GLY B 1 367 ? 2.379 -10.461 -27.781 1 53 367 GLY B C 1
ATOM 6167 O O . GLY B 1 367 ? 2.4 -11.609 -27.328 1 53 367 GLY B O 1
ATOM 6168 N N . VAL B 1 368 ? 1.386 -9.609 -27.75 1 54.22 368 VAL B N 1
ATOM 6169 C CA . VAL B 1 368 ? 0.145 -10.078 -27.156 1 54.22 368 VAL B CA 1
ATOM 6170 C C . VAL B 1 368 ? -0.688 -10.82 -28.188 1 54.22 368 VAL B C 1
ATOM 6172 O O . VAL B 1 368 ? -1.566 -11.617 -27.844 1 54.22 368 VAL B O 1
ATOM 6175 N N . CYS B 1 369 ? -0.592 -10.406 -29.422 1 48.84 369 CYS B N 1
ATOM 6176 C CA . CYS B 1 369 ? -1.396 -11 -30.5 1 48.84 369 CYS B CA 1
ATOM 6177 C C . CYS B 1 369 ? -1.282 -12.523 -30.484 1 48.84 369 CYS B C 1
ATOM 6179 O O . CYS B 1 369 ? -2.232 -13.219 -30.828 1 48.84 369 CYS B O 1
ATOM 6181 N N . ASN B 1 370 ? -0.052 -12.938 -30.234 1 50.78 370 ASN B N 1
ATOM 6182 C CA . ASN B 1 370 ? -0.076 -14.391 -30.109 1 50.78 370 ASN B CA 1
ATOM 6183 C C . ASN B 1 370 ? -0.897 -14.836 -28.906 1 50.78 370 ASN B C 1
ATOM 6185 O O . ASN B 1 370 ? -0.846 -16 -28.516 1 50.78 370 ASN B O 1
ATOM 6189 N N . LEU B 1 371 ? -1.377 -13.836 -28.391 1 51.91 371 LEU B N 1
ATOM 6190 C CA . LEU B 1 371 ? -2.236 -14.133 -27.25 1 51.91 371 LEU B CA 1
ATOM 6191 C C . LEU B 1 371 ? -3.574 -14.703 -27.703 1 51.91 371 LEU B C 1
ATOM 6193 O O . LEU B 1 371 ? -4.633 -14.211 -27.297 1 51.91 371 LEU B O 1
ATOM 6197 N N . LYS B 1 372 ? -3.574 -15.203 -28.906 1 50.47 372 LYS B N 1
ATOM 6198 C CA . LYS B 1 372 ? -4.785 -15.945 -29.25 1 50.47 372 LYS B CA 1
ATOM 6199 C C . LYS B 1 372 ? -5.289 -16.766 -28.062 1 50.47 372 LYS B C 1
ATOM 6201 O O . LYS B 1 372 ? -4.738 -17.828 -27.766 1 50.47 372 LYS B O 1
ATOM 6206 N N . SER B 1 373 ? -5.863 -16 -27.172 1 53.22 373 SER B N 1
ATOM 6207 C CA . SER B 1 373 ? -6.59 -16.75 -26.156 1 53.22 373 SER B CA 1
ATOM 6208 C C . SER B 1 373 ? -7.637 -17.672 -26.781 1 53.22 373 SER B C 1
ATOM 6210 O O . SER B 1 373 ? -8.133 -17.391 -27.875 1 53.22 373 SER B O 1
ATOM 6212 N N . ALA B 1 374 ? -7.602 -18.922 -26.438 1 57.94 374 ALA B N 1
ATOM 6213 C CA . ALA B 1 374 ? -8.703 -19.828 -26.75 1 57.94 374 ALA B CA 1
ATOM 6214 C C . ALA B 1 374 ? -10.039 -19.094 -26.734 1 57.94 374 ALA B C 1
ATOM 6216 O O . ALA B 1 374 ? -10.25 -18.188 -25.922 1 57.94 374 ALA B O 1
ATOM 6217 N N . PRO B 1 375 ? -10.812 -19.297 -27.719 1 65.06 375 PRO B N 1
ATOM 6218 C CA . PRO B 1 375 ? -12.141 -18.688 -27.766 1 65.06 375 PRO B CA 1
ATOM 6219 C C . PRO B 1 375 ? -12.891 -18.781 -26.438 1 65.06 375 PRO B C 1
ATOM 6221 O O . PRO B 1 375 ? -12.758 -19.766 -25.719 1 65.06 375 PRO B O 1
ATOM 6224 N N . GLN B 1 376 ? -13.383 -17.688 -25.938 1 75.19 376 GLN B N 1
ATOM 6225 C CA . GLN B 1 376 ? -14.289 -17.562 -24.797 1 75.19 376 GLN B CA 1
ATOM 6226 C C . GLN B 1 376 ? -13.547 -17.734 -23.484 1 75.19 376 GLN B C 1
ATOM 6228 O O . GLN B 1 376 ? -14.094 -18.297 -22.531 1 75.19 376 GLN B O 1
ATOM 6233 N N . THR B 1 377 ? -12.188 -17.438 -23.516 1 90.56 377 THR B N 1
ATOM 6234 C CA . THR B 1 377 ? -11.406 -17.594 -22.297 1 90.56 377 THR B CA 1
ATOM 6235 C C . THR B 1 377 ? -10.789 -16.266 -21.875 1 90.56 377 THR B C 1
ATOM 6237 O O . THR B 1 377 ? -10.227 -15.539 -22.703 1 90.56 377 THR B O 1
ATOM 6240 N N . ASP B 1 378 ? -11.039 -15.867 -20.672 1 93.69 378 ASP B N 1
ATOM 6241 C CA . ASP B 1 378 ? -10.336 -14.719 -20.109 1 93.69 378 ASP B CA 1
ATOM 6242 C C . ASP B 1 378 ? -8.875 -15.062 -19.812 1 93.69 378 ASP B C 1
ATOM 6244 O O . ASP B 1 378 ? -8.578 -16.125 -19.281 1 93.69 378 ASP B O 1
ATOM 6248 N N . CYS B 1 379 ? -7.988 -14.125 -20.172 1 93.12 379 CYS B N 1
ATOM 6249 C CA . CYS B 1 379 ? -6.566 -14.352 -19.953 1 93.12 379 CYS B CA 1
ATOM 6250 C C . CYS B 1 379 ? -5.992 -13.32 -18.984 1 93.12 379 CYS B C 1
ATOM 6252 O O . CYS B 1 379 ? -6.293 -12.125 -19.094 1 93.12 379 CYS B O 1
ATOM 6254 N N . PHE B 1 380 ? -5.238 -13.773 -18.078 1 95 380 PHE B N 1
ATOM 6255 C CA . PHE B 1 380 ? -4.516 -12.93 -17.141 1 95 380 PHE B CA 1
ATOM 6256 C C . PHE B 1 380 ? -3.012 -13.055 -17.344 1 95 380 PHE B C 1
ATOM 6258 O O . PHE B 1 380 ? -2.451 -14.141 -17.219 1 95 380 PHE B O 1
ATOM 6265 N N . ARG B 1 381 ? -2.391 -11.906 -17.594 1 93.12 381 ARG B N 1
ATOM 6266 C CA . ARG B 1 381 ? -0.954 -11.891 -17.844 1 93.12 381 ARG B CA 1
ATOM 6267 C C . ARG B 1 381 ? -0.243 -10.891 -16.938 1 93.12 381 ARG B C 1
ATOM 6269 O O . ARG B 1 381 ? -0.759 -9.805 -16.688 1 93.12 381 ARG B O 1
ATOM 6276 N N . LEU B 1 382 ? 0.919 -11.305 -16.547 1 95.25 382 LEU B N 1
ATOM 6277 C CA . LEU B 1 382 ? 1.741 -10.352 -15.812 1 95.25 382 LEU B CA 1
ATOM 6278 C C . LEU B 1 382 ? 2.334 -9.305 -16.75 1 95.25 382 LEU B C 1
ATOM 6280 O O . LEU B 1 382 ? 2.637 -9.602 -17.906 1 95.25 382 LEU B O 1
ATOM 6284 N N . GLY B 1 383 ? 2.445 -8.148 -16.25 1 93.81 383 GLY B N 1
ATOM 6285 C CA . GLY B 1 383 ? 3.023 -7.078 -17.047 1 93.81 383 GLY B CA 1
ATOM 6286 C C . GLY B 1 383 ? 3.689 -6.004 -16.203 1 93.81 383 GLY B C 1
ATOM 6287 O O . GLY B 1 383 ? 3.676 -6.074 -14.977 1 93.81 383 GLY B O 1
ATOM 6288 N N . LEU B 1 384 ? 4.363 -5.133 -16.906 1 93.94 384 LEU B N 1
ATOM 6289 C CA . LEU B 1 384 ? 5.016 -3.979 -16.297 1 93.94 384 LEU B CA 1
ATOM 6290 C C . LEU B 1 384 ? 4.324 -2.686 -16.703 1 93.94 384 LEU B C 1
ATOM 6292 O O . LEU B 1 384 ? 4.402 -2.279 -17.875 1 93.94 384 LEU B O 1
ATOM 6296 N N . LEU B 1 385 ? 3.605 -2.113 -15.773 1 93.25 385 LEU B N 1
ATOM 6297 C CA . LEU B 1 385 ? 2.928 -0.835 -15.969 1 93.25 385 LEU B CA 1
ATOM 6298 C C . LEU B 1 385 ? 3.896 0.328 -15.773 1 93.25 385 LEU B C 1
ATOM 6300 O O . LEU B 1 385 ? 4.57 0.413 -14.75 1 93.25 385 LEU B O 1
ATOM 6304 N N . SER B 1 386 ? 3.939 1.179 -16.766 1 92.81 386 SER B N 1
ATOM 6305 C CA . SER B 1 386 ? 4.871 2.301 -16.75 1 92.81 386 SER B CA 1
ATOM 6306 C C . SER B 1 386 ? 4.195 3.59 -17.203 1 92.81 386 SER B C 1
ATOM 6308 O O . SER B 1 386 ? 3.092 3.557 -17.75 1 92.81 386 SER B O 1
ATOM 6310 N N . THR B 1 387 ? 4.848 4.645 -16.906 1 89.5 387 THR B N 1
ATOM 6311 C CA . THR B 1 387 ? 4.387 5.953 -17.344 1 89.5 387 THR B CA 1
ATOM 6312 C C . THR B 1 387 ? 5.41 6.594 -18.281 1 89.5 387 THR B C 1
ATOM 6314 O O . THR B 1 387 ? 6.613 6.539 -18.031 1 89.5 387 THR B O 1
ATOM 6317 N N . THR B 1 388 ? 4.91 7.133 -19.344 1 86.88 388 THR B N 1
ATOM 6318 C CA . THR B 1 388 ? 5.785 7.859 -20.266 1 86.88 388 THR B CA 1
ATOM 6319 C C . THR B 1 388 ? 6.07 9.266 -19.75 1 86.88 388 THR B C 1
ATOM 6321 O O . THR B 1 388 ? 5.492 9.688 -18.734 1 86.88 388 THR B O 1
ATOM 6324 N N . LEU B 1 389 ? 6.941 9.984 -20.484 1 83.38 389 LEU B N 1
ATOM 6325 C CA . LEU B 1 389 ? 7.293 11.352 -20.109 1 83.38 389 LEU B CA 1
ATOM 6326 C C . LEU B 1 389 ? 6.102 12.281 -20.297 1 83.38 389 LEU B C 1
ATOM 6328 O O . LEU B 1 389 ? 6.094 13.391 -19.766 1 83.38 389 LEU B O 1
ATOM 6332 N N . GLU B 1 390 ? 5.137 11.828 -21 1 84.25 390 GLU B N 1
ATOM 6333 C CA . GLU B 1 390 ? 3.955 12.648 -21.234 1 84.25 390 GLU B CA 1
ATOM 6334 C C . GLU B 1 390 ? 2.828 12.281 -20.281 1 84.25 390 GLU B C 1
ATOM 6336 O O . GLU B 1 390 ? 1.724 12.828 -20.375 1 84.25 390 GLU B O 1
ATOM 6341 N N . GLY B 1 391 ? 3.096 11.336 -19.406 1 87.69 391 GLY B N 1
ATOM 6342 C CA . GLY B 1 391 ? 2.092 10.945 -18.438 1 87.69 391 GLY B CA 1
ATOM 6343 C C . GLY B 1 391 ? 1.149 9.875 -18.953 1 87.69 391 GLY B C 1
ATOM 6344 O O . GLY B 1 391 ? 0.046 9.703 -18.422 1 87.69 391 GLY B O 1
ATOM 6345 N N . GLN B 1 392 ? 1.544 9.211 -20 1 89.12 392 GLN B N 1
ATOM 6346 C CA . GLN B 1 392 ? 0.748 8.117 -20.547 1 89.12 392 GLN B CA 1
ATOM 6347 C C . GLN B 1 392 ? 1.099 6.797 -19.875 1 89.12 392 GLN B C 1
ATOM 6349 O O . GLN B 1 392 ? 2.275 6.457 -19.719 1 89.12 392 GLN B O 1
ATOM 6354 N N . LEU B 1 393 ? 0.016 6.133 -19.516 1 91.81 393 LEU B N 1
ATOM 6355 C CA . LEU B 1 393 ? 0.234 4.801 -18.953 1 91.81 393 LEU B CA 1
ATOM 6356 C C . LEU B 1 393 ? 0.417 3.775 -20.078 1 91.81 393 LEU B C 1
ATOM 6358 O O . LEU B 1 393 ? -0.38 3.727 -21.016 1 91.81 393 LEU B O 1
ATOM 6362 N N . THR B 1 394 ? 1.461 3.035 -19.922 1 91.88 394 THR B N 1
ATOM 6363 C CA . THR B 1 394 ? 1.736 1.94 -20.859 1 91.88 394 THR B CA 1
ATOM 6364 C C . THR B 1 394 ? 2.021 0.649 -20.094 1 91.88 394 THR B C 1
ATOM 6366 O O . THR B 1 394 ? 2.436 0.685 -18.938 1 91.88 394 THR B O 1
ATOM 6369 N N . VAL B 1 395 ? 1.716 -0.418 -20.75 1 92.38 395 VAL B N 1
ATOM 6370 C CA . VAL B 1 395 ? 1.985 -1.7 -20.109 1 92.38 395 VAL B CA 1
ATOM 6371 C C . VAL B 1 395 ? 2.641 -2.65 -21.109 1 92.38 395 VAL B C 1
ATOM 6373 O O . VAL B 1 395 ? 2.262 -2.686 -22.281 1 92.38 395 VAL B O 1
ATOM 6376 N N . GLN B 1 396 ? 3.658 -3.285 -20.609 1 91.19 396 GLN B N 1
ATOM 6377 C CA . GLN B 1 396 ? 4.34 -4.332 -21.375 1 91.19 396 GLN B CA 1
ATOM 6378 C C . GLN B 1 396 ? 4.059 -5.711 -20.781 1 91.19 396 GLN B C 1
ATOM 6380 O O . GLN B 1 396 ? 4.32 -5.949 -19.594 1 91.19 396 GLN B O 1
ATOM 6385 N N . SER B 1 397 ? 3.506 -6.555 -21.594 1 90.56 397 SER B N 1
ATOM 6386 C CA . SER B 1 397 ? 3.268 -7.918 -21.125 1 90.56 397 SER B CA 1
ATOM 6387 C C . SER B 1 397 ? 4.578 -8.688 -20.984 1 90.56 397 SER B C 1
ATOM 6389 O O . SER B 1 397 ? 5.477 -8.555 -21.812 1 90.56 397 SER B O 1
ATOM 6391 N N . ASN B 1 398 ? 4.625 -9.445 -19.953 1 89.44 398 ASN B N 1
ATOM 6392 C CA . ASN B 1 398 ? 5.785 -10.32 -19.828 1 89.44 398 ASN B CA 1
ATOM 6393 C C . ASN B 1 398 ? 5.883 -11.305 -20.984 1 89.44 398 ASN B C 1
ATOM 6395 O O . ASN B 1 398 ? 4.875 -11.867 -21.406 1 89.44 398 ASN B O 1
ATOM 6399 N N . PRO B 1 399 ? 7.059 -11.461 -21.484 1 83.5 399 PRO B N 1
ATOM 6400 C CA . PRO B 1 399 ? 7.215 -12.359 -22.625 1 83.5 399 PRO B CA 1
ATOM 6401 C C . PRO B 1 399 ? 6.977 -13.82 -22.266 1 83.5 399 PRO B C 1
ATOM 6403 O O . PRO B 1 399 ? 6.547 -14.609 -23.109 1 83.5 399 PRO B O 1
ATOM 6406 N N . ASP B 1 400 ? 7.305 -14.172 -21.125 1 83.56 400 ASP B N 1
ATOM 6407 C CA . ASP B 1 400 ? 7.086 -15.539 -20.656 1 83.56 400 ASP B CA 1
ATOM 6408 C C . ASP B 1 400 ? 5.73 -15.68 -19.969 1 83.56 400 ASP B C 1
ATOM 6410 O O . ASP B 1 400 ? 5.5 -15.07 -18.922 1 83.56 400 ASP B O 1
ATOM 6414 N N . HIS B 1 401 ? 4.926 -16.516 -20.562 1 80.31 401 HIS B N 1
ATOM 6415 C CA . HIS B 1 401 ? 3.562 -16.609 -20.047 1 80.31 401 HIS B CA 1
ATOM 6416 C C . HIS B 1 401 ? 3.293 -17.969 -19.422 1 80.31 401 HIS B C 1
ATOM 6418 O O . HIS B 1 401 ? 2.145 -18.312 -19.125 1 80.31 401 HIS B O 1
ATOM 6424 N N . SER B 1 402 ? 4.316 -18.703 -19.281 1 85.62 402 SER B N 1
ATOM 6425 C CA . SER B 1 402 ? 4.102 -20 -18.641 1 85.62 402 SER B CA 1
ATOM 6426 C C . SER B 1 402 ? 3.674 -19.828 -17.188 1 85.62 402 SER B C 1
ATOM 6428 O O . SER B 1 402 ? 4.336 -19.141 -16.422 1 85.62 402 SER B O 1
ATOM 6430 N N . PRO B 1 403 ? 2.643 -20.469 -16.812 1 87.88 403 PRO B N 1
ATOM 6431 C CA . PRO B 1 403 ? 2.172 -20.344 -15.43 1 87.88 403 PRO B CA 1
ATOM 6432 C C . PRO B 1 403 ? 3.121 -20.984 -14.422 1 87.88 403 PRO B C 1
ATOM 6434 O O . PRO B 1 403 ? 2.977 -20.781 -13.211 1 87.88 403 PRO B O 1
ATOM 6437 N N . ALA B 1 404 ? 4.062 -21.734 -14.875 1 87.44 404 ALA B N 1
ATOM 6438 C CA . ALA B 1 404 ? 4.98 -22.438 -13.977 1 87.44 404 ALA B CA 1
ATOM 6439 C C . ALA B 1 404 ? 6.16 -21.547 -13.602 1 87.44 404 ALA B C 1
ATOM 6441 O O . ALA B 1 404 ? 6.914 -21.859 -12.672 1 87.44 404 ALA B O 1
ATOM 6442 N N . LYS B 1 405 ? 6.285 -20.469 -14.281 1 91.69 405 LYS B N 1
ATOM 6443 C CA . LYS B 1 405 ? 7.492 -19.672 -14.109 1 91.69 405 LYS B CA 1
ATOM 6444 C C . LYS B 1 405 ? 7.332 -18.672 -12.977 1 91.69 405 LYS B C 1
ATOM 6446 O O . LYS B 1 405 ? 6.258 -18.094 -12.797 1 91.69 405 LYS B O 1
ATOM 6451 N N . LEU B 1 406 ? 8.391 -18.453 -12.281 1 95.56 406 LEU B N 1
ATOM 6452 C CA . LEU B 1 406 ? 8.461 -17.531 -11.156 1 95.56 406 LEU B CA 1
ATOM 6453 C C . LEU B 1 406 ? 9.086 -16.203 -11.586 1 95.56 406 LEU B C 1
ATOM 6455 O O . LEU B 1 406 ? 8.719 -15.141 -11.062 1 95.56 406 LEU B O 1
ATOM 6459 N N . GLY B 1 407 ? 9.914 -16.219 -12.516 1 94.75 407 GLY B N 1
ATOM 6460 C CA . GLY B 1 407 ? 10.688 -15.078 -12.969 1 94.75 407 GLY B CA 1
ATOM 6461 C C . GLY B 1 407 ? 9.836 -13.867 -13.297 1 94.75 407 GLY B C 1
ATOM 6462 O O . GLY B 1 407 ? 10.148 -12.75 -12.867 1 94.75 407 GLY B O 1
ATOM 6463 N N . PRO B 1 408 ? 8.789 -14.055 -13.984 1 94.38 408 PRO B N 1
ATOM 6464 C CA . PRO B 1 408 ? 7.934 -12.93 -14.383 1 94.38 408 PRO B CA 1
ATOM 6465 C C . PRO B 1 408 ? 7.43 -12.117 -13.195 1 94.38 408 PRO B C 1
ATOM 6467 O O . PRO B 1 408 ? 7.188 -10.914 -13.32 1 94.38 408 PRO B O 1
ATOM 6470 N N . PHE B 1 409 ? 7.316 -12.695 -12.055 1 95.94 409 PHE B N 1
ATOM 6471 C CA . PHE B 1 409 ? 6.812 -12.016 -10.867 1 95.94 409 PHE B CA 1
ATOM 6472 C C . PHE B 1 409 ? 7.828 -11 -10.352 1 95.94 409 PHE B C 1
ATOM 6474 O O . PHE B 1 409 ? 7.465 -10.047 -9.664 1 95.94 409 PHE B O 1
ATOM 6481 N N . LEU B 1 410 ? 9.055 -11.195 -10.656 1 94.94 410 LEU B N 1
ATOM 6482 C CA . LEU B 1 410 ? 10.102 -10.328 -10.133 1 94.94 410 LEU B CA 1
ATOM 6483 C C . LEU B 1 410 ? 10.148 -9.008 -10.906 1 94.94 410 LEU B C 1
ATOM 6485 O O . LEU B 1 410 ? 10.648 -8 -10.398 1 94.94 410 LEU B O 1
ATOM 6489 N N . SER B 1 411 ? 9.586 -9.023 -12.102 1 92.12 411 SER B N 1
ATOM 6490 C CA . SER B 1 411 ? 9.664 -7.812 -12.914 1 92.12 411 SER B CA 1
ATOM 6491 C C . SER B 1 411 ? 8.297 -7.172 -13.102 1 92.12 411 SER B C 1
ATOM 6493 O O . SER B 1 411 ? 8.195 -6.023 -13.531 1 92.12 411 SER B O 1
ATOM 6495 N N . ALA B 1 412 ? 7.27 -7.855 -12.742 1 94.94 412 ALA B N 1
ATOM 6496 C CA . ALA B 1 412 ? 5.914 -7.371 -12.992 1 94.94 412 ALA B CA 1
ATOM 6497 C C . ALA B 1 412 ? 5.41 -6.52 -11.828 1 94.94 412 ALA B C 1
ATOM 6499 O O . ALA B 1 412 ? 5.793 -6.746 -10.68 1 94.94 412 ALA B O 1
ATOM 6500 N N . ASN B 1 413 ? 4.562 -5.516 -12.164 1 94.75 413 ASN B N 1
ATOM 6501 C CA . ASN B 1 413 ? 3.883 -4.754 -11.125 1 94.75 413 ASN B CA 1
ATOM 6502 C C . ASN B 1 413 ? 2.371 -4.762 -11.32 1 94.75 413 ASN B C 1
ATOM 6504 O O . ASN B 1 413 ? 1.633 -4.191 -10.516 1 94.75 413 ASN B O 1
ATOM 6508 N N . CYS B 1 414 ? 1.965 -5.477 -12.367 1 96.31 414 CYS B N 1
ATOM 6509 C CA . CYS B 1 414 ? 0.524 -5.535 -12.586 1 96.31 414 CYS B CA 1
ATOM 6510 C C . CYS B 1 414 ? 0.137 -6.816 -13.32 1 96.31 414 CYS B C 1
ATOM 6512 O O . CYS B 1 414 ? 1.005 -7.562 -13.766 1 96.31 414 CYS B O 1
ATOM 6514 N N . TRP B 1 415 ? -1.151 -7.109 -13.266 1 96.38 415 TRP B N 1
ATOM 6515 C CA . TRP B 1 415 ? -1.804 -8.086 -14.141 1 96.38 415 TRP B CA 1
ATOM 6516 C C . TRP B 1 415 ? -2.535 -7.383 -15.281 1 96.38 415 TRP B C 1
ATOM 6518 O O . TRP B 1 415 ? -3.158 -6.34 -15.078 1 96.38 415 TRP B O 1
ATOM 6528 N N . ILE B 1 416 ? -2.471 -7.957 -16.422 1 93.69 416 ILE B N 1
ATOM 6529 C CA . ILE B 1 416 ? -3.268 -7.535 -17.578 1 93.69 416 ILE B CA 1
ATOM 6530 C C . ILE B 1 416 ? -4.453 -8.484 -17.766 1 93.69 416 ILE B C 1
ATOM 6532 O O . ILE B 1 416 ? -4.273 -9.695 -17.859 1 93.69 416 ILE B O 1
ATOM 6536 N N . HIS B 1 417 ? -5.633 -8 -17.75 1 94.94 417 HIS B N 1
ATOM 6537 C CA . HIS B 1 417 ? -6.832 -8.789 -18 1 94.94 417 HIS B CA 1
ATOM 6538 C C . HIS B 1 417 ? -7.277 -8.656 -19.453 1 94.94 417 HIS B C 1
ATOM 6540 O O . HIS B 1 417 ? -7.715 -7.586 -19.891 1 94.94 417 HIS B O 1
ATOM 6546 N N . LEU B 1 418 ? -7.117 -9.688 -20.156 1 90.38 418 LEU B N 1
ATOM 6547 C CA . LEU B 1 418 ? -7.621 -9.781 -21.516 1 90.38 418 LEU B CA 1
ATOM 6548 C C . LEU B 1 418 ? -8.938 -10.547 -21.562 1 90.38 418 LEU B C 1
ATOM 6550 O O . LEU B 1 418 ? -8.953 -11.773 -21.469 1 90.38 418 LEU B O 1
ATOM 6554 N N . LYS B 1 419 ? -9.977 -9.844 -21.812 1 89.5 419 LYS B N 1
ATOM 6555 C CA . LYS B 1 419 ? -11.312 -10.43 -21.797 1 89.5 419 LYS B CA 1
ATOM 6556 C C . LYS B 1 419 ? -11.531 -11.336 -23 1 89.5 419 LYS B C 1
ATOM 6558 O O . LYS B 1 419 ? -10.859 -11.188 -24.016 1 89.5 419 LYS B O 1
ATOM 6563 N N . SER B 1 420 ? -12.43 -12.281 -22.766 1 83.06 420 SER B N 1
ATOM 6564 C CA . SER B 1 420 ? -12.703 -13.289 -23.797 1 83.06 420 SER B CA 1
ATOM 6565 C C . SER B 1 420 ? -13.148 -12.648 -25.094 1 83.06 420 SER B C 1
ATOM 6567 O O . SER B 1 420 ? -12.867 -13.172 -26.188 1 83.06 420 SER B O 1
ATOM 6569 N N . ASP B 1 421 ? -13.797 -11.539 -24.984 1 75.44 421 ASP B N 1
ATOM 6570 C CA . ASP B 1 421 ? -14.305 -10.875 -26.188 1 75.44 421 ASP B CA 1
ATOM 6571 C C . ASP B 1 421 ? -13.305 -9.844 -26.703 1 75.44 421 ASP B C 1
ATOM 6573 O O . ASP B 1 421 ? -13.609 -9.078 -27.609 1 75.44 421 ASP B O 1
ATOM 6577 N N . PHE B 1 422 ? -12.141 -9.961 -26.047 1 67.88 422 PHE B N 1
ATOM 6578 C CA . PHE B 1 422 ? -11.117 -9 -26.453 1 67.88 422 PHE B CA 1
ATOM 6579 C C . PHE B 1 422 ? -10.57 -9.344 -27.828 1 67.88 422 PHE B C 1
ATOM 6581 O O . PHE B 1 422 ? -10.133 -10.469 -28.062 1 67.88 422 PHE B O 1
ATOM 6588 N N . PHE B 1 423 ? -10.875 -8.562 -28.859 1 61.34 423 PHE B N 1
ATOM 6589 C CA . PHE B 1 423 ? -10.305 -8.703 -30.203 1 61.34 423 PHE B CA 1
ATOM 6590 C C . PHE B 1 423 ? -9.406 -7.52 -30.531 1 61.34 423 PHE B C 1
ATOM 6592 O O . PHE B 1 423 ? -9.859 -6.371 -30.531 1 61.34 423 PHE B O 1
ATOM 6599 N N . PRO B 1 424 ? -8.039 -7.832 -30.453 1 57.84 424 PRO B N 1
ATOM 6600 C CA . PRO B 1 424 ? -7.195 -6.672 -30.766 1 57.84 424 PRO B CA 1
ATOM 6601 C C . PRO B 1 424 ? -7.492 -6.082 -32.125 1 57.84 424 PRO B C 1
ATOM 6603 O O . PRO B 1 424 ? -7.652 -6.82 -33.125 1 57.84 424 PRO B O 1
ATOM 6606 N N . PRO B 1 425 ? -8.016 -4.926 -32.156 1 54.06 425 PRO B N 1
ATOM 6607 C CA . PRO B 1 425 ? -8.156 -4.391 -33.5 1 54.06 425 PRO B CA 1
ATOM 6608 C C . PRO B 1 425 ? -6.844 -4.43 -34.281 1 54.06 425 PRO B C 1
ATOM 6610 O O . PRO B 1 425 ? -5.762 -4.449 -33.688 1 54.06 425 PRO B O 1
ATOM 6613 N N . PRO B 1 426 ? -6.988 -4.926 -35.625 1 45.81 426 PRO B N 1
ATOM 6614 C CA . PRO B 1 426 ? -5.82 -4.953 -36.5 1 45.81 426 PRO B CA 1
ATOM 6615 C C . PRO B 1 426 ? -4.922 -3.734 -36.344 1 45.81 426 PRO B C 1
ATOM 6617 O O . PRO B 1 426 ? -3.797 -3.711 -36.844 1 45.81 426 PRO B O 1
ATOM 6620 N N . THR B 1 427 ? -5.387 -2.631 -36.219 1 46.88 427 THR B N 1
ATOM 6621 C CA . THR B 1 427 ? -4.496 -1.476 -36.219 1 46.88 427 THR B CA 1
ATOM 6622 C C . THR B 1 427 ? -3.732 -1.35 -34.906 1 46.88 427 THR B C 1
ATOM 6624 O O . THR B 1 427 ? -4.285 -1.599 -33.844 1 46.88 427 THR B O 1
ATOM 6627 N N . SER B 1 428 ? -2.447 -1.631 -35.062 1 46.31 428 SER B N 1
ATOM 6628 C CA . SER B 1 428 ? -1.293 -1.714 -34.188 1 46.31 428 SER B CA 1
ATOM 6629 C C . SER B 1 428 ? -1.435 -0.758 -33 1 46.31 428 SER B C 1
ATOM 6631 O O . SER B 1 428 ? -0.934 -1.033 -31.906 1 46.31 428 SER B O 1
ATOM 6633 N N . SER B 1 429 ? -1.665 0.547 -33.188 1 49.56 429 SER B N 1
ATOM 6634 C CA . SER B 1 429 ? -1.358 1.683 -32.312 1 49.56 429 SER B CA 1
ATOM 6635 C C . SER B 1 429 ? -2.418 1.858 -31.234 1 49.56 429 SER B C 1
ATOM 6637 O O . SER B 1 429 ? -3.613 1.913 -31.531 1 49.56 429 SER B O 1
ATOM 6639 N N . GLY B 1 430 ? -2.209 1.528 -29.859 1 64.19 430 GLY B N 1
ATOM 6640 C CA . GLY B 1 430 ? -2.881 2.227 -28.781 1 64.19 430 GLY B CA 1
ATOM 6641 C C . GLY B 1 430 ? -3.869 1.355 -28.031 1 64.19 430 GLY B C 1
ATOM 6642 O O . GLY B 1 430 ? -4.883 1.848 -27.531 1 64.19 430 GLY B O 1
ATOM 6643 N N . LEU B 1 431 ? -3.756 0.013 -28.219 1 78.94 431 LEU B N 1
ATOM 6644 C CA . LEU B 1 431 ? -4.77 -0.795 -27.562 1 78.94 431 LEU B CA 1
ATOM 6645 C C . LEU B 1 431 ? -4.719 -0.592 -26.047 1 78.94 431 LEU B C 1
ATOM 6647 O O . LEU B 1 431 ? -3.648 -0.683 -25.438 1 78.94 431 LEU B O 1
ATOM 6651 N N . LEU B 1 432 ? -5.895 -0.308 -25.641 1 86.5 432 LEU B N 1
ATOM 6652 C CA . LEU B 1 432 ? -6.035 -0.143 -24.203 1 86.5 432 LEU B CA 1
ATOM 6653 C C . LEU B 1 432 ? -6.445 -1.454 -23.547 1 86.5 432 LEU B C 1
ATOM 6655 O O . LEU B 1 432 ? -7.289 -2.182 -24.062 1 86.5 432 LEU B O 1
ATOM 6659 N N . VAL B 1 433 ? -5.797 -1.763 -22.484 1 90.62 433 VAL B N 1
ATOM 6660 C CA . VAL B 1 433 ? -6.117 -2.967 -21.734 1 90.62 433 VAL B CA 1
ATOM 6661 C C . VAL B 1 433 ? -6.332 -2.609 -20.266 1 90.62 433 VAL B C 1
ATOM 6663 O O . VAL B 1 433 ? -5.922 -1.538 -19.812 1 90.62 433 VAL B O 1
ATOM 6666 N N . GLU B 1 434 ? -7.043 -3.514 -19.562 1 92.75 434 GLU B N 1
ATOM 6667 C CA . GLU B 1 434 ? -7.273 -3.361 -18.141 1 92.75 434 GLU B CA 1
ATOM 6668 C C . GLU B 1 434 ? -6.121 -3.947 -17.328 1 92.75 434 GLU B C 1
ATOM 6670 O O . GLU B 1 434 ? -5.734 -5.102 -17.531 1 92.75 434 GLU B O 1
ATOM 6675 N N . CYS B 1 435 ? -5.59 -3.127 -16.453 1 94.62 435 CYS B N 1
ATOM 6676 C CA . CYS B 1 435 ? -4.496 -3.561 -15.594 1 94.62 435 CYS B CA 1
ATOM 6677 C C . CYS B 1 435 ? -4.91 -3.508 -14.125 1 94.62 435 CYS B C 1
ATOM 6679 O O . CYS B 1 435 ? -5.719 -2.666 -13.734 1 94.62 435 CYS B O 1
ATOM 6681 N N . TYR B 1 436 ? -4.383 -4.406 -13.359 1 96.38 436 TYR B N 1
ATOM 6682 C CA . TYR B 1 436 ? -4.555 -4.477 -11.914 1 96.38 436 TYR B CA 1
ATOM 6683 C C . TYR B 1 436 ? -3.213 -4.648 -11.211 1 96.38 436 TYR B C 1
ATOM 6685 O O . TYR B 1 436 ? -2.389 -5.465 -11.625 1 96.38 436 TYR B O 1
ATOM 6693 N N . PRO B 1 437 ? -2.982 -3.861 -10.164 1 95.62 437 PRO B N 1
ATOM 6694 C CA . PRO B 1 437 ? -1.733 -4.082 -9.43 1 95.62 437 PRO B CA 1
ATOM 6695 C C . PRO B 1 437 ? -1.558 -5.535 -8.984 1 95.62 437 PRO B C 1
ATOM 6697 O O . PRO B 1 437 ? -2.533 -6.195 -8.617 1 95.62 437 PRO B O 1
ATOM 6700 N N . VAL B 1 438 ? -0.34 -6.012 -9.008 1 96.38 438 VAL B N 1
ATOM 6701 C CA . VAL B 1 438 ? -0.087 -7.352 -8.492 1 96.38 438 VAL B CA 1
ATOM 6702 C C . VAL B 1 438 ? -0.526 -7.434 -7.031 1 96.38 438 VAL B C 1
ATOM 6704 O O . VAL B 1 438 ? -1.123 -8.422 -6.609 1 96.38 438 VAL B O 1
ATOM 6707 N N . SER B 1 439 ? -0.27 -6.371 -6.281 1 94.06 439 SER B N 1
ATOM 6708 C CA . SER B 1 439 ? -0.71 -6.289 -4.891 1 94.06 439 SER B CA 1
ATOM 6709 C C . SER B 1 439 ? -2.193 -5.941 -4.801 1 94.06 439 SER B C 1
ATOM 6711 O O . SER B 1 439 ? -2.609 -4.859 -5.215 1 94.06 439 SER B O 1
ATOM 6713 N N . PRO B 1 440 ? -2.928 -6.77 -4.156 1 93.94 440 PRO B N 1
ATOM 6714 C CA . PRO B 1 440 ? -4.348 -6.438 -3.996 1 93.94 440 PRO B CA 1
ATOM 6715 C C . PRO B 1 440 ? -4.578 -5.293 -3.016 1 93.94 440 PRO B C 1
ATOM 6717 O O . PRO B 1 440 ? -5.695 -4.785 -2.904 1 93.94 440 PRO B O 1
ATOM 6720 N N . ALA B 1 441 ? -3.484 -4.855 -2.344 1 90.06 441 ALA B N 1
ATOM 6721 C CA . ALA B 1 441 ? -3.592 -3.734 -1.416 1 90.06 441 ALA B CA 1
ATOM 6722 C C . ALA B 1 441 ? -3.449 -2.402 -2.148 1 90.06 441 ALA B C 1
ATOM 6724 O O . ALA B 1 441 ? -3.541 -1.337 -1.534 1 90.06 441 ALA B O 1
ATOM 6725 N N . GLY B 1 442 ? -3.189 -2.438 -3.385 1 88 442 GLY B N 1
ATOM 6726 C CA . GLY B 1 442 ? -3.168 -1.224 -4.184 1 88 442 GLY B CA 1
ATOM 6727 C C . GLY B 1 442 ? -1.781 -0.628 -4.328 1 88 442 GLY B C 1
ATOM 6728 O O . GLY B 1 442 ? -1.631 0.504 -4.793 1 88 442 GLY B O 1
ATOM 6729 N N . ILE B 1 443 ? -0.813 -1.321 -3.957 1 87.25 443 ILE B N 1
ATOM 6730 C CA . ILE B 1 443 ? 0.564 -0.883 -4.152 1 87.25 443 ILE B CA 1
ATOM 6731 C C . ILE B 1 443 ? 0.954 -1.04 -5.621 1 87.25 443 ILE B C 1
ATOM 6733 O O . ILE B 1 443 ? 0.954 -2.152 -6.152 1 87.25 443 ILE B O 1
ATOM 6737 N N . LEU B 1 444 ? 1.188 -0.033 -6.395 1 84.56 444 LEU B N 1
ATOM 6738 C CA . LEU B 1 444 ? 1.368 -0.105 -7.844 1 84.56 444 LEU B CA 1
ATOM 6739 C C . LEU B 1 444 ? 2.834 0.089 -8.219 1 84.56 444 LEU B C 1
ATOM 6741 O O . LEU B 1 444 ? 3.312 -0.497 -9.195 1 84.56 444 LEU B O 1
ATOM 6745 N N . ASN B 1 445 ? 3.67 0.754 -7.422 1 81.69 445 ASN B N 1
ATOM 6746 C CA . ASN B 1 445 ? 5.066 1.011 -7.758 1 81.69 445 ASN B CA 1
ATOM 6747 C C . ASN B 1 445 ? 5.234 1.351 -9.234 1 81.69 445 ASN B C 1
ATOM 6749 O O . ASN B 1 445 ? 6.035 0.728 -9.93 1 81.69 445 ASN B O 1
ATOM 6753 N N . LEU B 1 446 ? 4.621 2.293 -9.797 1 86.94 446 LEU B N 1
ATOM 6754 C CA . LEU B 1 446 ? 4.676 2.711 -11.195 1 86.94 446 LEU B CA 1
ATOM 6755 C C . LEU B 1 446 ? 6.102 3.07 -11.594 1 86.94 446 LEU B C 1
ATOM 6757 O O . LEU B 1 446 ? 6.812 3.74 -10.844 1 86.94 446 LEU B O 1
ATOM 6761 N N . GLN B 1 447 ? 6.488 2.564 -12.711 1 82.19 447 GLN B N 1
ATOM 6762 C CA . GLN B 1 447 ? 7.848 2.812 -13.188 1 82.19 447 GLN B CA 1
ATOM 6763 C C . GLN B 1 447 ? 7.859 3.865 -14.297 1 82.19 447 GLN B C 1
ATOM 6765 O O . GLN B 1 447 ? 6.949 3.914 -15.125 1 82.19 447 GLN B O 1
ATOM 6770 N N . PRO B 1 448 ? 8.891 4.727 -14.195 1 77.88 448 PRO B N 1
ATOM 6771 C CA . PRO B 1 448 ? 9.031 5.633 -15.336 1 77.88 448 PRO B CA 1
ATOM 6772 C C . PRO B 1 448 ? 9.484 4.91 -16.609 1 77.88 448 PRO B C 1
ATOM 6774 O O . PRO B 1 448 ? 10.25 3.947 -16.531 1 77.88 448 PRO B O 1
ATOM 6777 N N . SER B 1 449 ? 8.758 5.133 -17.719 1 69.75 449 SER B N 1
ATOM 6778 C CA . SER B 1 449 ? 9.195 4.586 -18.984 1 69.75 449 SER B CA 1
ATOM 6779 C C . SER B 1 449 ? 10.258 5.473 -19.641 1 69.75 449 SER B C 1
ATOM 6781 O O . SER B 1 449 ? 10.055 6.684 -19.781 1 69.75 449 SER B O 1
ATOM 6783 N N . TYR B 1 450 ? 11.594 5.203 -19.547 1 52.06 450 TYR B N 1
ATOM 6784 C CA . TYR B 1 450 ? 12.625 6.012 -20.203 1 52.06 450 TYR B CA 1
ATOM 6785 C C . TYR B 1 450 ? 12.594 5.812 -21.703 1 52.06 450 TYR B C 1
ATOM 6787 O O . TYR B 1 450 ? 13.281 6.523 -22.438 1 52.06 450 TYR B O 1
ATOM 6795 N N . TYR B 1 451 ? 12.133 4.809 -22.328 1 41.28 451 TYR B N 1
ATOM 6796 C CA . TYR B 1 451 ? 12.289 4.566 -23.75 1 41.28 451 TYR B CA 1
ATOM 6797 C C . TYR B 1 451 ? 11.086 5.078 -24.531 1 41.28 451 TYR B C 1
ATOM 6799 O O . TYR B 1 451 ? 9.945 4.848 -24.141 1 41.28 451 TYR B O 1
ATOM 6807 N N . ASN B 1 452 ? 10.992 6.359 -24.875 1 36.44 452 ASN B N 1
ATOM 6808 C CA . ASN B 1 452 ? 10.273 6.648 -26.109 1 36.44 452 ASN B CA 1
ATOM 6809 C C . ASN B 1 452 ? 10.898 5.93 -27.297 1 36.44 452 ASN B C 1
ATOM 6811 O O . ASN B 1 452 ? 12.117 5.871 -27.422 1 36.44 452 ASN B O 1
#

Nearest PDB structures (foldseek):
  4pd1-assembly1_A-2  TM=8.303E-01  e=1.510E-37  Rattus norvegicus
  1t3e-assembly1_A  TM=8.377E-01  e=1.645E-36  Rattus norvegicus
  4tk4-assembly1_A  TM=8.104E-01  e=1.702E-37  Rattus norvegicus
  4tk2-assembly1_A  TM=8.107E-01  e=6.116E-36  Rattus norvegicus
  4tk2-assembly1_B  TM=8.115E-01  e=8.977E-35  Rattus norvegicus

Solvent-accessible surface area (backbone atoms only — not comparable to full-atom values): 45594 Å² total; per-residue (Å²): 129,60,41,45,55,70,60,51,49,52,52,43,41,53,50,20,44,51,53,39,72,57,44,82,76,49,58,43,77,34,50,50,86,73,34,67,58,37,27,26,65,46,65,38,52,34,84,45,35,34,42,75,48,40,18,26,68,41,49,23,31,35,25,42,25,80,74,21,68,74,20,26,82,91,46,53,36,58,29,37,45,77,49,76,37,42,36,20,42,66,61,47,76,44,76,59,59,49,75,48,98,92,39,74,35,41,51,26,30,34,26,29,49,58,7,45,50,46,47,56,25,82,73,66,56,52,47,43,17,38,49,41,49,91,63,40,43,81,38,78,50,78,60,95,80,57,89,60,53,29,34,36,32,37,50,56,48,57,78,46,29,52,49,38,53,45,45,68,51,37,41,57,66,40,74,67,43,52,54,23,39,61,40,42,38,52,48,41,20,49,40,28,43,61,63,52,56,57,44,53,22,36,53,65,57,27,34,37,35,32,24,35,29,53,23,56,38,75,60,97,39,36,45,52,63,26,52,45,56,20,52,49,39,46,44,40,64,56,58,39,46,69,48,74,71,50,75,40,56,59,39,56,64,59,47,36,50,52,51,49,51,51,30,66,61,70,68,40,49,31,37,41,36,30,21,38,35,50,90,50,98,62,29,40,52,65,60,37,37,53,74,61,63,30,50,72,75,46,72,30,33,22,36,38,58,35,29,43,30,28,38,31,35,30,56,33,94,55,95,49,56,22,37,33,36,34,24,30,60,41,49,38,13,27,51,46,37,42,61,72,48,50,44,54,29,52,34,32,42,57,52,27,72,82,82,78,66,45,50,21,21,43,70,59,49,72,73,50,60,74,51,68,57,60,86,64,22,33,34,58,39,50,15,35,48,24,30,38,92,79,9,35,30,30,28,40,68,49,86,70,75,60,36,72,48,59,51,58,46,70,68,33,32,21,34,35,53,42,51,42,83,59,67,81,64,85,70,72,82,65,49,70,42,40,29,40,44,65,39,87,63,37,40,41,74,74,35,79,42,83,77,125,129,60,40,45,55,70,59,51,50,52,52,42,41,53,50,20,44,52,53,41,72,56,44,82,76,50,57,41,78,36,50,50,86,72,33,67,59,37,27,25,64,47,68,41,51,34,84,46,36,34,42,76,48,41,19,27,67,41,48,23,29,35,24,41,26,78,74,22,70,74,20,25,82,91,46,53,35,60,30,37,45,77,47,75,38,42,35,21,42,66,62,48,76,46,77,59,59,48,74,47,98,93,40,74,36,40,53,26,29,33,26,28,49,57,6,46,50,44,47,56,24,84,71,66,58,50,47,42,17,38,46,39,50,90,62,41,42,79,38,78,48,78,61,96,79,58,89,60,55,28,35,36,32,40,51,57,47,56,77,46,30,52,48,38,53,45,45,69,50,37,40,58,65,39,73,67,43,52,52,24,38,60,40,44,39,53,47,42,21,50,40,27,43,59,62,52,58,58,43,53,21,36,50,66,56,27,34,37,34,33,25,36,30,56,24,58,38,78,60,96,38,36,45,52,64,27,52,46,57,20,53,48,38,46,42,41,64,55,58,39,45,72,45,74,70,49,76,42,56,61,39,56,64,58,48,34,52,51,52,47,52,51,31,66,61,71,70,41,48,31,37,40,35,30,23,37,34,52,90,50,99,60,30,40,51,64,58,37,39,52,74,61,64,31,50,72,77,46,70,29,34,22,37,37,57,35,30,43,30,30,39,32,35,30,55,32,94,56,95,49,56,22,37,34,37,34,23,31,60,39,49,39,13,26,51,45,38,41,61,72,48,49,43,56,29,54,34,31,41,56,51,27,73,83,83,78,68,44,50,21,20,43,68,57,48,73,72,48,58,74,52,67,56,60,85,64,21,33,35,59,39,49,14,36,47,24,29,38,91,81,8,35,29,30,29,39,68,50,86,69,75,58,37,73,48,58,49,58,48,69,68,33,34,20,33,34,55,42,50,42,84,61,68,79,64,86,68,74,82,65,50,69,41,40,30,41,44,65,41,88,63,38,41,40,74,75,36,80,41,83,76,125

Secondary structure (DSSP, 8-state):
-PBPHHHHHHHHHHHHHHHHHT-SS-EEEEEGGG-TTPBBSS-EE-SS-BSSS-EESSSEEEE-GGGGTT--SSSPEEEEEEEEE-TTPPPPBPPPPEEETTEEEEEEEEE-TTPBPPBP-TT-----EEEEGGGEEEEE---TT--SEEEEE-S---TTTTEEPTTSSB-TT-EEE-TTPBP-HHHHHHHHHTT-SEEEEEPPPEEEEEEE-GGGSSSTTPPPP-HHHHHHHHHHHTT-EEEEEEEE-S-HHHHHHHHHHHHHH---SEEEEES--SSSTT--HHHHHHHTT-EEEEE-BSEES-TT-EEEEE--SSSPPEEEEEE-SSHHHHHHHIIIIIHHHHHHHTTPPPPPPEEEEES-HHHHHT----TT-EEEEEEEEEE-TTSBEEEEE-S---TT-SHHHHH--EEEEE-TT----SS-S--EEEEEESSTT-B--PEE----/-PBPHHHHHHHHHHHHHHHHHT-SS-EEEEEGGG-TTPBBSS-EE-SS-BSSS-EESSSEEEE-GGGGTT--SSSPEEEEEEEEE-TTPPPPBPPPPEEETTEEEEEEEEE-TTPBPPBP-TT-----EEEEGGGEEEEE---TT--SEEEEE-S---TTTTEEPTTSSB-TT-EEE-TTPBP-HHHHHHHHHTT-SEEEEEPPPEEEEEEE-GGGSSSTTPPPP-HHHHHHHHHHHTT-EEEEEEEE-S-HHHHHHHHHHHHHH---SEEEEES--SSSTT--HHHHHHHTT-EEEEE-BSEES-TT-EEEEE--SSSPPEEEEEE-SSHHHHHHHIIIIIHHHHHHHTTPPPPPPEEEEES-HHHHHT----TT-EEEEEEEEEE-TTSBEEEEE-S---TT-SHHHHH--EEEEE-TT----SS-S--EEEEEESSTT-B--PEE----

pLDDT: mean 86.96, std 13.39, range [35.94, 98.69]

Organism: NCBI:txid100816

InterPro domains:
  IPR001453 MoaB/Mog domain [PF00994] (208-347)
  IPR001453 MoaB/Mog domain [SM00852] (208-348)
  IPR001453 MoaB/Mog domain [TIGR00177] (204-342)
  IPR005110 MoeA, N-terminal and linker domain [PF03453] (5-195)
  IPR036135 MoeA, N-terminal and linker domain superfamily [SSF63882] (5-204)
  IPR036425 MoaB/Mog-like domain superfamily [G3DSA:3.40.980.10] (203-357)
  IPR036425 MoaB/Mog-like domain superfamily [SSF53218] (205-353)
  IPR036688 MoeA, C-terminal, domain IV superfamily [G3DSA:2.40.340.10] (358-420)
  IPR038987 Molybdopterin biosynthesis protein MoeA-like [PTHR10192] (4-420)
  IPR038987 Molybdopterin biosynthesis protein MoeA-like [cd00887] (10-437)